Protein 6PT4 (pdb70)

Sequence (942 aa):
KKPNVLILLFDDMRFDTFSYRNGPVSTPNIDALANEGTRFDQQAMTSTGLSPSRAAMFTGRWGHKTGLDDNVGLYHSRLSSELSLSEGSVIKRATSIGYDVSYVGKWHLGAQGPALRGANFMWGHDKDEERNGRPFTPYQTQKNVARMNAGERDKNGEKHDYYKTLPGTYADTVTAKEVNEGKLMLQNAAKSDKPFFGIVSFEQPHPPYRVPEPYASMYDYKDIKLPKNFGIKRKHKPMAQDDIWWPWHDVSHMSETDWRKAHSFYYGAIAMIDHAVGELINTAKEEGLYDDLHIILVGDQGSMLGEHNLYDKGPYAYDELMRMPLIIRDPSLEPKIINRRQVSMLDIAPTLRQWMTLPLDGDEDGRSLLPLMKQGDSADAGKDDISLYAYEWYNGGWFGIRAIIRTPEMKFVWNPGDSRDELYDLKNDPYEITNQIDNPKYKKQLTDLVHKMAGELNRIDDPSLTKFNHHMKAFLKPNVLILLFDDMRFDTFSYRNGPVSTPNIDALANEGTRFDQAMTSTGLSPSRAAMFTGRWGHKTGLDDNVGLYHSRLSSELSLSSEGSVIKKRATSIGYDVSYVGKWHLGAQGPALRGANFMWGHDKDEERNGRPFTPYQTQKNVARMNAGERDKNGEKHDYYKTLPGTYADTVTAKEVNEGKLMLQNAAKSSDKPFFGIVSFEQPHPPYRVPEPYASSMYDYKDIKLPKNFGIKRKHKPMAQDDIWWPWHDVSHMSETDWRKAHSFYYGAIAMIDHAVGELINTAKEEGLYDDLHIILVGDQGSMLGEHNLYDKKGPYAYDELMRMPLIIRDPSLEPKIINRQVSMLDIAPTLRQWMTLPLDGDEDGRSLLPLMKQGDSADAGKDDISLYAYEWYNGGWFGIRAIIRTPEMKFVWNPGDSRDELYDLKNDPYEITNQIDNPKYKKQLTDLVHKMAGELNRIDDPSLTKFNHHMKAF

Secondary structure (P-SEA, 3-state):
cbbbbbbcccccccccccccccccccaaaaaaaaaccccccccccccccaaaaaaaccccccccccccccccccccccccccccccaaaaaaaaccbbbbcccccccccccccccccccccccccccccccccccaaaaaaaaaaaacccccccccccccccccccccccaaaaaaaaaaaaaaaaaaccbbbbbbbbbcccccccccccccccccccccccccccccccccccccccccccccccccccccaaaaaaaaaaaaaaaaaaaaaaaaaaaaaaaaccccccbbbbbbcbbbbccccccccccccccccccbbbbbbbcccccbbbbcccccccaaaaaaaaaacccccccccbbbcccccccccccccccccbbbbbcccccccccbbbbbbcccbbbbbcccccbbbbbcccccccccccccccccaaaaaaaaaaaaaaaaaaacccaaaaaaaaaccc/ccbbbbbbcccccccccccccccccccaaaaaaaaaccccccccccccccaaaaaaaccccccccccccccccccccccccccccccaaaaaaaaccbbbbccccccccccccccccccccccccccccccccccaaaaaaaaaaaaacccccccccccccccccccccccaaaaaaaaaaaaaaaaaaccbbbbbbbbbcccccccccccccccccccccccccccccccccccccccccccccccccccccaaaaaaaaaaaaaaaaaaaaaaaaaaaaaaaaccccccbbbbbbcbbbbccccccccccccccccccbbbbbbbcccccbbbbcccccccaaaaaaaaaccccccccccbbbcccccccccccccccccbbbbbcccccccccbbbbbbcccbbbbbbccccbbbbbcccccccccccccccccaaaaaaaaaaaaaaaaaaacccaaaaaaaaacccc

Foldseek 3Di:
DQFAEEEEEEAQAFLQQEVCNVHDFDQVLVNVLQQQFAWASQEWFQALALQRLCLLFQLAHCVVQVRQEFAQAAPDPHHARPVLRLGVLLLLVVVFAAEEEEEDDRHWACNSVSSRHNDPYYPRNPDDTPDHRDYPPVLLVLVVCLVVVDAPPPRARQQAEEADDDALCVDPLVVLLVSLLVVLLVCLVDPTHYYYYRHYHPPAPPLYYHPPLLPPFPLVPDDDDPQAQDAADQDFPQLVDCSDVVFPCVSPDSSNLSSSVSSNSSRSNSVSVSSVSSLVSCVVSVNNLQYWYKYKYSFHFDSRRNHGGGDGPDCASRGGGMTITTRGNVAGYDYAHFYAYSSQNSQQSCVSRVGDDPDDNLGHHCVQCRHPNNCSQPPHFRKDKYFNQDYNPRGFGKIWIDGCQKIWIDGLVGLGTFIDGCVVCVSRRDGCVVPVVCVVVVLVRLVVVLVSCVSSVPVCNVVSCVSCVVND/DFAEEEEEEAQAFLQQEVCNVHDFDQVQVNVLQQQFAWASQEFFQALALQSLLLLFQLAHCVVQVRQEFAQAAPDPHHARPVLRLGVLLLLVVVFAAEEEEEDDRHWACNSVSSPHNDPYYDRNPDDTPDHRDYPPVLLVLVVCLVVVDADPPRARQQAEEADPDALCPDSLVVLLVSLLVVLLVCLVDPTHYYYYRYYHPPAPPLYYHPPLLPPFPLVPDDDDPQAPDAADQDFPQLVDCRDVVQPCVSPDSSNLSSSVSSNSSRSNSVSVSSVSSLVSCVVSVNNLQYWYKYKYSFHFDSRRNHGGGDGQDCASRGGGMTITTGGNVARYDYAHQYAYSSQNSQQVCVVSVGDRPDDNLGHHCVQCRHPNNVSQPPHFRKDKYFNQDYNPRGFRWIWIDGPFKIWIDGLVGLGIFIDGCVVCVSRRDGCVVPPVCVVVVVVRLVVVLVSCVSSVPVCSVVSCVSVVVD

Structure (mmCIF, N/CA/C/O backbone):
data_6PT4
#
_entry.id   6PT4
#
_cell.length_a   57.470
_cell.length_b   102.091
_cell.length_c   170.780
_cell.angle_alpha   90.000
_cell.angle_beta   90.000
_cell.angle_gamma   90.000
#
_symmetry.space_group_name_H-M   'P 21 21 21'
#
loop_
_entity.id
_entity.type
_entity.pdbx_description
1 polymer 'exo-2S-iota carrageenan S1 sulfatase'
2 non-polymer 'CALCIUM ION'
3 non-polymer 1,2-ETHANEDIOL
4 non-polymer 'CHLORIDE ION'
5 water water
#
loop_
_atom_site.group_PDB
_atom_site.id
_atom_site.type_symbol
_atom_site.label_atom_id
_atom_site.label_alt_id
_atom_site.label_comp_id
_atom_site.label_asym_id
_atom_site.label_entity_id
_atom_site.label_seq_id
_atom_site.pdbx_PDB_ins_code
_atom_site.Cartn_x
_atom_site.Cartn_y
_atom_site.Cartn_z
_atom_site.occupancy
_atom_site.B_iso_or_equiv
_atom_site.auth_seq_id
_atom_site.auth_comp_id
_atom_site.auth_asym_id
_atom_site.auth_atom_id
_atom_site.pdbx_PDB_model_num
ATOM 1 N N . LYS A 1 25 ? 11.719 -15.404 -7.977 1.00 35.31 35 LYS B N 1
ATOM 2 C CA . LYS A 1 25 ? 11.716 -14.626 -6.722 1.00 31.12 35 LYS B CA 1
ATOM 3 C C . LYS A 1 25 ? 10.840 -13.364 -6.892 1.00 24.53 35 LYS B C 1
ATOM 4 O O . LYS A 1 25 ? 10.142 -13.108 -5.915 1.00 25.34 35 LYS B O 1
ATOM 7 N N . LYS A 1 26 ? 10.832 -12.603 -8.017 1.00 18.01 36 LYS B N 1
ATOM 8 C CA . LYS A 1 26 ? 9.775 -11.573 -8.243 1.00 14.96 36 LYS B CA 1
ATOM 9 C C . LYS A 1 26 ? 8.490 -12.336 -8.491 1.00 12.58 36 LYS B C 1
ATOM 10 O O . LYS A 1 26 ? 8.483 -13.348 -9.184 1.00 13.68 36 LYS B O 1
ATOM 16 N N . PRO A 1 27 ? 7.365 -11.936 -7.869 1.00 9.52 37 PRO B N 1
ATOM 17 C CA . PRO A 1 27 ? 6.132 -12.707 -7.955 1.00 9.50 37 PRO B CA 1
ATOM 18 C C . PRO A 1 27 ? 5.410 -12.559 -9.297 1.00 8.45 37 PRO B C 1
ATOM 19 O O . PRO A 1 27 ? 5.417 -11.506 -9.888 1.00 8.38 37 PRO B O 1
ATOM 23 N N . ASN A 1 28 ? 4.816 -13.644 -9.736 1.00 8.30 38 ASN B N 1
ATOM 24 C CA . ASN A 1 28 ? 3.880 -13.623 -10.878 1.00 7.88 38 ASN B CA 1
ATOM 25 C C . ASN A 1 28 ? 2.579 -12.933 -10.461 1.00 8.09 38 ASN B C 1
ATOM 26 O O . ASN A 1 28 ? 2.080 -13.192 -9.365 1.00 7.46 38 ASN B O 1
ATOM 31 N N . VAL A 1 29 ? 2.096 -12.067 -11.330 1.00 7.21 39 VAL B N 1
ATOM 32 C CA . VAL A 1 29 ? 0.878 -11.279 -11.048 1.00 7.10 39 VAL B CA 1
ATOM 33 C C . VAL A 1 29 ? -0.129 -11.505 -12.152 1.00 6.89 39 VAL B C 1
ATOM 34 O O . VAL A 1 29 ? 0.222 -11.400 -13.348 1.00 6.87 39 VAL B O 1
ATOM 38 N N . LEU A 1 30 ? -1.386 -11.730 -11.767 1.00 6.41 40 LEU B N 1
ATOM 39 C CA . LEU A 1 30 ? -2.517 -11.783 -12.720 1.00 6.84 40 LEU B CA 1
ATOM 40 C C . LEU A 1 30 ? -3.570 -10.788 -12.256 1.00 6.31 40 LEU B C 1
ATOM 41 O O . LEU A 1 30 ? -4.003 -10.862 -11.092 1.00 6.77 40 LEU B O 1
ATOM 46 N N . ILE A 1 31 ? -3.951 -9.898 -13.157 1.00 5.90 41 ILE B N 1
ATOM 47 C CA . ILE A 1 31 ? -5.105 -8.989 -12.924 1.00 5.74 41 ILE B CA 1
ATOM 48 C C . ILE A 1 31 ? -6.265 -9.456 -13.789 1.00 5.47 41 ILE B C 1
ATOM 49 O O . ILE A 1 31 ? -6.099 -9.648 -15.019 1.00 6.36 41 ILE B O 1
ATOM 54 N N . LEU A 1 32 ? -7.397 -9.669 -13.144 1.00 6.02 42 LEU B N 1
ATOM 55 C CA . LEU A 1 32 ? -8.694 -9.945 -13.783 1.00 6.19 42 LEU B CA 1
ATOM 56 C C . LEU A 1 32 ? -9.549 -8.700 -13.610 1.00 6.11 42 LEU B C 1
ATOM 57 O O . LEU A 1 32 ? -9.970 -8.399 -12.469 1.00 6.71 42 LEU B O 1
ATOM 62 N N . LEU A 1 33 ? -9.681 -7.949 -14.688 1.00 6.12 43 LEU B N 1
ATOM 63 C CA . LEU A 1 33 ? -10.320 -6.629 -14.695 1.00 6.31 43 LEU B CA 1
ATOM 64 C C . LEU A 1 33 ? -11.651 -6.771 -15.440 1.00 6.38 43 LEU B C 1
ATOM 65 O O . LEU A 1 33 ? -11.680 -7.383 -16.532 1.00 6.85 43 LEU B O 1
ATOM 70 N N . PHE A 1 34 ? -12.683 -6.214 -14.860 1.00 6.70 44 PHE B N 1
ATOM 71 C CA . PHE A 1 34 ? -14.049 -6.286 -15.421 1.00 6.82 44 PHE B CA 1
ATOM 72 C C . PHE A 1 34 ? -14.628 -4.898 -15.568 1.00 6.86 44 PHE B C 1
ATOM 73 O O . PHE A 1 34 ? -14.363 -4.018 -14.754 1.00 7.58 44 PHE B O 1
ATOM 81 N N . ASP A 1 35 ? -15.419 -4.698 -16.606 1.00 6.79 45 ASP B N 1
ATOM 82 C CA . ASP A 1 35 ? -15.943 -3.355 -16.927 1.00 7.00 45 ASP B CA 1
ATOM 83 C C . ASP A 1 35 ? -17.336 -3.195 -16.296 1.00 6.84 45 ASP B C 1
ATOM 84 O O . ASP A 1 35 ? -18.268 -3.931 -16.655 1.00 8.43 45 ASP B O 1
ATOM 89 N N . ASP A 1 36 ? -17.489 -2.206 -15.417 1.00 6.90 46 ASP B N 1
ATOM 90 C CA . ASP A 1 36 ? -18.810 -1.772 -14.894 1.00 7.29 46 ASP B CA 1
ATOM 91 C C . ASP A 1 36 ? -19.423 -2.889 -14.059 1.00 7.09 46 ASP B C 1
ATOM 92 O O . ASP A 1 36 ? -20.636 -3.049 -14.047 1.00 9.29 46 ASP B O 1
ATOM 97 N N . MET A 1 37 ? -18.630 -3.610 -13.332 1.00 6.71 47 MET B N 1
ATOM 98 C CA . MET A 1 37 ? -19.032 -4.683 -12.431 1.00 6.72 47 MET B CA 1
ATOM 99 C C . MET A 1 37 ? -19.287 -4.116 -11.035 1.00 6.05 47 MET B C 1
ATOM 100 O O . MET A 1 37 ? -18.361 -3.572 -10.438 1.00 7.60 47 MET B O 1
ATOM 105 N N . ARG A 1 38 ? -20.508 -4.197 -10.560 1.00 6.49 48 ARG B N 1
ATOM 106 C CA . ARG A 1 38 ? -20.886 -3.665 -9.231 1.00 6.39 48 ARG B CA 1
ATOM 107 C C . ARG A 1 38 ? -20.268 -4.451 -8.089 1.00 6.91 48 ARG B C 1
ATOM 108 O O . ARG A 1 38 ? -19.860 -5.627 -8.251 1.00 7.20 48 ARG B O 1
ATOM 116 N N . PHE A 1 39 ? -20.234 -3.813 -6.914 1.00 6.63 49 PHE B N 1
ATOM 117 C CA . PHE A 1 39 ? -19.604 -4.422 -5.755 1.00 7.24 49 PHE B CA 1
ATOM 118 C C . PHE A 1 39 ? -20.467 -5.529 -5.194 1.00 6.90 49 PHE B C 1
ATOM 119 O O . PHE A 1 39 ? -19.915 -6.346 -4.455 1.00 7.31 49 PHE B O 1
ATOM 127 N N . ASP A 1 40 ? -21.787 -5.494 -5.404 1.00 7.39 50 ASP B N 1
ATOM 128 C CA . ASP A 1 40 ? -22.779 -6.158 -4.497 1.00 7.94 50 ASP B CA 1
ATOM 129 C C . ASP A 1 40 ? -23.349 -7.440 -5.084 1.00 7.92 50 ASP B C 1
ATOM 130 O O . ASP A 1 40 ? -24.149 -8.095 -4.395 1.00 8.58 50 ASP B O 1
ATOM 135 N N . THR A 1 41 ? -23.014 -7.825 -6.305 1.00 7.01 51 THR B N 1
ATOM 136 C CA . THR A 1 41 ? -23.805 -8.843 -7.008 1.00 7.43 51 THR B CA 1
ATOM 137 C C . THR A 1 41 ? -23.472 -10.254 -6.502 1.00 7.27 51 THR B C 1
ATOM 138 O O . THR A 1 41 ? -24.299 -11.133 -6.568 1.00 7.87 51 THR B O 1
ATOM 142 N N . PHE A 1 42 ? -22.251 -10.450 -6.026 1.00 7.25 52 PHE B N 1
ATOM 143 C CA . PHE A 1 42 ? -21.650 -11.770 -5.763 1.00 6.72 52 PHE B CA 1
ATOM 144 C C . PHE A 1 42 ? -22.278 -12.428 -4.582 1.00 6.61 52 PHE B C 1
ATOM 145 O O . PHE A 1 42 ? -22.554 -11.808 -3.585 1.00 7.07 52 PHE B O 1
ATOM 153 N N . SER A 1 43 ? -22.280 -13.749 -4.617 1.00 6.61 53 SER B N 1
ATOM 154 C CA . SER A 1 43 ? -22.782 -14.498 -3.449 1.00 7.33 53 SER B CA 1
ATOM 155 C C . SER A 1 43 ? -21.905 -14.315 -2.213 1.00 7.40 53 SER B C 1
ATOM 156 O O . SER A 1 43 ? -22.439 -14.306 -1.098 1.00 8.78 53 SER B O 1
ATOM 159 N N . TYR A 1 44 ? -20.617 -14.053 -2.349 1.00 7.15 54 TYR B N 1
ATOM 160 C CA . TYR A 1 44 ? -19.809 -13.838 -1.123 1.00 7.70 54 TYR B CA 1
ATOM 161 C C . TYR A 1 44 ? -20.149 -12.513 -0.456 1.00 7.93 54 TYR B C 1
ATOM 162 O O . TYR A 1 44 ? -19.852 -12.347 0.737 1.00 9.23 54 TYR B O 1
ATOM 171 N N . ARG A 1 45 ? -20.858 -11.643 -1.170 1.00 7.65 55 ARG B N 1
ATOM 172 C CA . ARG A 1 45 ? -21.328 -10.366 -0.575 1.00 8.02 55 ARG B CA 1
ATOM 173 C C . ARG A 1 45 ? -22.826 -10.481 -0.266 1.00 8.42 55 ARG B C 1
ATOM 174 O O . ARG A 1 45 ? -23.439 -9.431 -0.098 1.00 9.42 55 ARG B O 1
ATOM 182 N N . ASN A 1 46 ? -23.333 -11.723 -0.182 1.00 8.70 56 ASN B N 1
ATOM 183 C CA . ASN A 1 46 ? -24.783 -11.976 0.071 1.00 9.44 56 ASN B CA 1
ATOM 184 C C . ASN A 1 46 ? -25.651 -11.406 -1.039 1.00 10.51 56 ASN B C 1
ATOM 185 O O . ASN A 1 46 ? -26.815 -11.063 -0.810 1.00 11.47 56 ASN B O 1
ATOM 190 N N . GLY A 1 47 ? -25.089 -11.317 -2.241 1.00 8.59 57 GLY B N 1
ATOM 191 C CA . GLY A 1 47 ? -25.785 -10.826 -3.423 1.00 8.97 57 GLY B CA 1
ATOM 192 C C . GLY A 1 47 ? -26.549 -11.950 -4.098 1.00 9.30 57 GLY B C 1
ATOM 193 O O . GLY A 1 47 ? -26.491 -13.138 -3.721 1.00 9.70 57 GLY B O 1
ATOM 194 N N . PRO A 1 48 ? -27.288 -11.578 -5.150 1.00 8.57 58 PRO B N 1
ATOM 195 C CA . PRO A 1 48 ? -28.267 -12.504 -5.739 1.00 8.85 58 PRO B CA 1
ATOM 196 C C . PRO A 1 48 ? -27.723 -13.506 -6.736 1.00 9.35 58 PRO B C 1
ATOM 197 O O . PRO A 1 48 ? -28.440 -14.395 -7.143 1.00 10.40 58 PRO B O 1
ATOM 201 N N . VAL A 1 49 ? -26.461 -13.395 -7.129 1.00 8.19 59 VAL B N 1
ATOM 202 C CA . VAL A 1 49 ? -25.877 -14.275 -8.152 1.00 8.36 59 VAL B CA 1
ATOM 203 C C . VAL A 1 49 ? -24.905 -15.258 -7.518 1.00 8.69 59 VAL B C 1
ATOM 204 O O . VAL A 1 49 ? -23.988 -14.859 -6.792 1.00 8.63 59 VAL B O 1
ATOM 208 N N . SER A 1 50 ? -25.094 -16.531 -7.809 1.00 8.92 60 SER B N 1
ATOM 209 C CA . SER A 1 50 ? -24.164 -17.576 -7.388 1.00 9.53 60 SER B CA 1
ATOM 210 C C . SER A 1 50 ? -22.851 -17.427 -8.173 1.00 8.33 60 SER B C 1
ATOM 211 O O . SER A 1 50 ? -22.826 -17.586 -9.416 1.00 8.09 60 SER B O 1
ATOM 214 N N . THR A 1 51 ? -21.774 -17.100 -7.468 1.00 8.36 61 THR B N 1
ATOM 215 C CA . THR A 1 51 ? -20.453 -16.822 -8.082 1.00 7.89 61 THR B CA 1
ATOM 216 C C . THR A 1 51 ? -19.400 -17.661 -7.385 1.00 9.49 61 THR B C 1
ATOM 217 O O . THR A 1 51 ? -18.560 -17.124 -6.653 1.00 8.08 61 THR B O 1
ATOM 221 N N . PRO A 1 52 ? -19.438 -19.005 -7.534 1.00 9.14 62 PRO B N 1
ATOM 222 C CA . PRO A 1 52 ? -18.538 -19.841 -6.727 1.00 8.29 62 PRO B CA 1
ATOM 223 C C . PRO A 1 52 ? -17.039 -19.628 -7.001 1.00 8.07 62 PRO B C 1
ATOM 224 O O . PRO A 1 52 ? -16.270 -19.765 -6.066 1.00 8.71 62 PRO B O 1
ATOM 228 N N . ASN A 1 53 ? -16.661 -19.337 -8.235 1.00 8.52 63 ASN B N 1
ATOM 229 C CA . ASN A 1 53 ? -15.220 -19.168 -8.544 1.00 8.86 63 ASN B CA 1
ATOM 230 C C . ASN A 1 53 ? -14.734 -17.843 -7.942 1.00 9.15 63 ASN B C 1
ATOM 231 O O . ASN A 1 53 ? -13.642 -17.777 -7.331 1.00 10.02 63 ASN B O 1
ATOM 236 N N . ILE A 1 54 ? -15.487 -16.777 -8.081 1.00 7.93 64 ILE B N 1
ATOM 237 C CA . ILE A 1 54 ? -15.114 -15.482 -7.468 1.00 7.78 64 ILE B CA 1
ATOM 238 C C . ILE A 1 54 ? -15.167 -15.614 -5.952 1.00 7.88 64 ILE B C 1
ATOM 239 O O . ILE A 1 54 ? -14.244 -15.092 -5.254 1.00 8.12 64 ILE B O 1
ATOM 244 N N . ASP A 1 55 ? -16.176 -16.272 -5.416 1.00 8.00 65 ASP B N 1
ATOM 245 C CA . ASP A 1 55 ? -16.272 -16.488 -3.966 1.00 8.11 65 ASP B CA 1
ATOM 246 C C . ASP A 1 55 ? -15.016 -17.207 -3.483 1.00 7.90 65 ASP B C 1
ATOM 247 O O . ASP A 1 55 ? -14.550 -16.870 -2.390 1.00 8.50 65 ASP B O 1
ATOM 252 N N . ALA A 1 56 ? -14.565 -18.218 -4.203 1.00 8.51 66 ALA B N 1
ATOM 253 C CA . ALA A 1 56 ? -13.392 -18.996 -3.721 1.00 9.06 66 ALA B CA 1
ATOM 254 C C . ALA A 1 56 ? -12.184 -18.078 -3.697 1.00 9.37 66 ALA B C 1
ATOM 255 O O . ALA A 1 56 ? -11.394 -18.124 -2.724 1.00 9.10 66 ALA B O 1
ATOM 257 N N . LEU A 1 57 ? -11.981 -17.242 -4.687 1.00 9.23 67 LEU B N 1
ATOM 258 C CA . LEU A 1 57 ? -10.874 -16.266 -4.657 1.00 9.44 67 LEU B CA 1
ATOM 259 C C . LEU A 1 57 ? -11.038 -15.289 -3.505 1.00 8.45 67 LEU B C 1
ATOM 260 O O . LEU A 1 57 ? -10.055 -15.019 -2.784 1.00 8.90 67 LEU B O 1
ATOM 265 N N . ALA A 1 58 ? -12.245 -14.802 -3.238 1.00 7.45 68 ALA B N 1
ATOM 266 C CA . ALA A 1 58 ? -12.520 -13.915 -2.102 1.00 7.50 68 ALA B CA 1
ATOM 267 C C . ALA A 1 58 ? -12.127 -14.617 -0.804 1.00 8.27 68 ALA B C 1
ATOM 268 O O . ALA A 1 58 ? -11.482 -14.004 0.063 1.00 9.69 68 ALA B O 1
ATOM 270 N N . ASN A 1 59 ? -12.475 -15.895 -0.674 1.00 8.02 69 ASN B N 1
ATOM 271 C CA . ASN A 1 59 ? -12.237 -16.628 0.586 1.00 9.05 69 ASN B CA 1
ATOM 272 C C . ASN A 1 59 ? -10.727 -16.930 0.765 1.00 8.82 69 ASN B C 1
ATOM 273 O O . ASN A 1 59 ? -10.304 -17.118 1.917 1.00 10.29 69 ASN B O 1
ATOM 278 N N . GLU A 1 60 ? -9.992 -17.009 -0.330 1.00 8.43 70 GLU B N 1
ATOM 279 C CA . GLU A 1 60 ? -8.541 -17.315 -0.266 1.00 8.44 70 GLU B CA 1
ATOM 280 C C . GLU A 1 60 ? -7.733 -16.028 -0.130 1.00 9.11 70 GLU B C 1
ATOM 281 O O . GLU A 1 60 ? -6.526 -16.120 0.150 1.00 12.62 70 GLU B O 1
ATOM 287 N N . GLY A 1 61 ? -8.307 -14.874 -0.453 1.00 8.13 71 GLY B N 1
ATOM 288 C CA . GLY A 1 61 ? -7.581 -13.621 -0.564 1.00 8.25 71 GLY B CA 1
ATOM 289 C C . GLY A 1 61 ? -7.960 -12.610 0.474 1.00 7.69 71 GLY B C 1
ATOM 290 O O . GLY A 1 61 ? -8.531 -12.923 1.513 1.00 8.17 71 GLY B O 1
ATOM 291 N N . THR A 1 62 ? -7.645 -11.372 0.118 1.00 7.28 72 THR B N 1
ATOM 292 C CA . THR A 1 62 ? -8.005 -10.199 0.940 1.00 7.32 72 THR B CA 1
ATOM 293 C C . THR A 1 62 ? -9.200 -9.530 0.270 1.00 6.71 72 THR B C 1
ATOM 294 O O . THR A 1 62 ? -9.089 -9.078 -0.861 1.00 7.02 72 THR B O 1
ATOM 298 N N . ARG A 1 63 ? -10.312 -9.547 0.981 1.00 6.77 73 ARG B N 1
ATOM 299 C CA . ARG A 1 63 ? -11.558 -8.936 0.479 1.00 6.53 73 ARG B CA 1
ATOM 300 C C . ARG A 1 63 ? -11.549 -7.459 0.863 1.00 6.78 73 ARG B C 1
ATOM 301 O O . ARG A 1 63 ? -11.498 -7.154 2.019 1.00 7.85 73 ARG B O 1
ATOM 309 N N . PHE A 1 64 ? -11.540 -6.590 -0.129 1.00 5.97 74 PHE B N 1
ATOM 310 C CA . PHE A 1 64 ? -11.678 -5.140 0.111 1.00 6.05 74 PHE B CA 1
ATOM 311 C C . PHE A 1 64 ? -13.147 -4.808 -0.102 1.00 6.13 74 PHE B C 1
ATOM 312 O O . PHE A 1 64 ? -13.524 -4.494 -1.257 1.00 7.15 74 PHE B O 1
ATOM 320 N N . ASP A 1 65 ? -13.937 -4.913 0.935 1.00 5.79 75 ASP B N 1
ATOM 321 C CA . ASP A 1 65 ? -15.405 -4.855 0.823 1.00 5.89 75 ASP B CA 1
ATOM 322 C C . ASP A 1 65 ? -15.895 -3.400 0.764 1.00 6.33 75 ASP B C 1
ATOM 323 O O . ASP A 1 65 ? -17.070 -3.207 0.425 1.00 6.44 75 ASP B O 1
ATOM 328 N N . GLN A 1 66 ? -15.046 -2.417 0.994 1.00 6.09 76 GLN B N 1
ATOM 329 C CA A GLN A 1 66 ? -15.398 -0.973 0.876 0.70 6.83 76 GLN B CA 1
ATOM 330 C CA B GLN A 1 66 ? -15.346 -0.964 0.928 0.30 6.10 76 GLN B CA 1
ATOM 331 C C . GLN A 1 66 ? -14.393 -0.298 -0.062 1.00 6.14 76 GLN B C 1
ATOM 332 O O . GLN A 1 66 ? -13.958 0.852 0.174 1.00 6.90 76 GLN B O 1
ATOM 343 N N . ALA A 1 67 ? -14.090 -0.988 -1.144 1.00 5.88 77 ALA B N 1
ATOM 344 C CA . ALA A 1 67 ? -13.274 -0.399 -2.216 1.00 5.45 77 ALA B CA 1
ATOM 345 C C . ALA A 1 67 ? -14.103 0.588 -3.023 1.00 5.64 77 ALA B C 1
ATOM 346 O O . ALA A 1 67 ? -15.276 0.352 -3.307 1.00 5.81 77 ALA B O 1
ATOM 348 N N . MET A 1 68 ? -13.472 1.691 -3.396 1.00 5.08 78 MET B N 1
ATOM 349 C CA . MET A 1 68 ? -14.070 2.812 -4.147 1.00 5.49 78 MET B CA 1
ATOM 350 C C . MET A 1 68 ? -13.264 3.079 -5.397 1.00 5.35 78 MET B C 1
ATOM 351 O O . MET A 1 68 ? -12.013 3.111 -5.341 1.00 5.82 78 MET B O 1
ATOM 356 N N . THR A 1 69 ? -13.894 3.223 -6.530 1.00 5.56 79 THR B N 1
ATOM 357 C CA . THR A 1 69 ? -13.197 3.704 -7.725 1.00 5.56 79 THR B CA 1
ATOM 358 C C . THR A 1 69 ? -12.804 5.158 -7.558 1.00 5.63 79 THR B C 1
ATOM 359 O O . THR A 1 69 ? -13.227 5.850 -6.674 1.00 5.61 79 THR B O 1
ATOM 363 N N . SER A 1 70 ? -11.929 5.580 -8.459 1.00 5.61 80 SER B N 1
ATOM 364 C CA . SER A 1 70 ? -11.499 6.968 -8.576 1.00 5.63 80 SER B CA 1
ATOM 365 C C . SER A 1 70 ? -12.534 7.839 -9.285 1.00 5.44 80 SER B C 1
ATOM 366 O O . SER A 1 70 ? -12.691 9.008 -8.894 1.00 5.19 80 SER B O 1
ATOM 369 N N . THR A 1 71 ? -13.144 7.295 -10.333 1.00 5.48 81 THR B N 1
ATOM 370 C CA . THR A 1 71 ? -14.163 7.968 -11.144 1.00 5.74 81 THR B CA 1
ATOM 371 C C . THR A 1 71 ? -15.035 6.878 -11.719 1.00 5.42 81 THR B C 1
ATOM 372 O O . THR A 1 71 ? -14.493 5.855 -12.191 1.00 5.99 81 THR B O 1
ATOM 376 N N . GLY A 1 72 ? -16.368 7.065 -11.762 1.00 5.69 82 GLY B N 1
ATOM 377 C CA . GLY A 1 72 ? -17.270 6.117 -12.412 1.00 5.51 82 GLY B CA 1
ATOM 378 C C . GLY A 1 72 ? -17.289 6.269 -13.927 1.00 5.38 82 GLY B C 1
ATOM 379 O O . GLY A 1 72 ? -18.350 6.509 -14.500 1.00 5.31 82 GLY B O 1
ATOM 380 N N . LEU A 1 73 ? -16.126 6.231 -14.550 1.00 5.34 83 LEU B N 1
ATOM 381 C CA . LEU A 1 73 ? -15.993 6.373 -16.017 1.00 6.02 83 LEU B CA 1
ATOM 382 C C . LEU A 1 73 ? -14.801 5.535 -16.449 1.00 5.44 83 LEU B C 1
ATOM 383 O O . LEU A 1 73 ? -13.809 5.457 -15.723 1.00 5.71 83 LEU B O 1
ATOM 396 N N . SER A 1 75 ? -12.135 5.370 -19.027 1.00 5.32 85 SER B N 1
ATOM 397 C CA . SER A 1 75 ? -10.719 5.622 -19.233 1.00 5.28 85 SER B CA 1
ATOM 398 C C . SER A 1 75 ? -10.127 6.254 -17.983 1.00 5.91 85 SER B C 1
ATOM 399 O O . SER A 1 75 ? -9.035 5.898 -17.588 1.00 6.03 85 SER B O 1
ATOM 402 N N . PRO A 1 76 ? -10.750 7.262 -17.307 1.00 5.16 86 PRO B N 1
ATOM 403 C CA . PRO A 1 76 ? -10.134 7.849 -16.124 1.00 5.41 86 PRO B CA 1
ATOM 404 C C . PRO A 1 76 ? -9.825 6.792 -15.075 1.00 5.32 86 PRO B C 1
ATOM 405 O O . PRO A 1 76 ? -8.735 6.821 -14.474 1.00 5.75 86 PRO B O 1
ATOM 409 N N . SER A 1 77 ? -10.752 5.883 -14.808 1.00 5.21 87 SER B N 1
ATOM 410 C CA . SER A 1 77 ? -10.534 4.871 -13.759 1.00 5.71 87 SER B CA 1
ATOM 411 C C . SER A 1 77 ? -9.351 3.985 -14.137 1.00 5.89 87 SER B C 1
ATOM 412 O O . SER A 1 77 ? -8.577 3.568 -13.245 1.00 5.85 87 SER B O 1
ATOM 415 N N . ARG A 1 78 ? -9.216 3.632 -15.403 1.00 6.18 88 ARG B N 1
ATOM 416 C CA . ARG A 1 78 ? -8.162 2.706 -15.853 1.00 6.05 88 ARG B CA 1
ATOM 417 C C . ARG A 1 78 ? -6.816 3.419 -15.838 1.00 5.58 88 ARG B C 1
ATOM 418 O O . ARG A 1 78 ? -5.829 2.806 -15.504 1.00 5.87 88 ARG B O 1
ATOM 426 N N . ALA A 1 79 ? -6.775 4.681 -16.228 1.00 5.87 89 ALA B N 1
ATOM 427 C CA . ALA A 1 79 ? -5.537 5.443 -16.147 1.00 5.82 89 ALA B CA 1
ATOM 428 C C . ALA A 1 79 ? -5.118 5.537 -14.689 1.00 5.88 89 ALA B C 1
ATOM 429 O O . ALA A 1 79 ? -3.922 5.403 -14.387 1.00 5.89 89 ALA B O 1
ATOM 431 N N . ALA A 1 80 ? -6.006 5.852 -13.775 1.00 5.82 90 ALA B N 1
ATOM 432 C CA . ALA A 1 80 ? -5.648 5.960 -12.352 1.00 6.06 90 ALA B CA 1
ATOM 433 C C . ALA A 1 80 ? -5.179 4.584 -11.838 1.00 6.69 90 ALA B C 1
ATOM 434 O O . ALA A 1 80 ? -4.155 4.479 -11.181 1.00 6.63 90 ALA B O 1
ATOM 436 N N . MET A 1 81 ? -5.867 3.517 -12.233 1.00 6.29 91 MET B N 1
ATOM 437 C CA . MET A 1 81 ? -5.455 2.152 -11.842 1.00 6.70 91 MET B CA 1
ATOM 438 C C . MET A 1 81 ? -4.013 1.867 -12.288 1.00 6.47 91 MET B C 1
ATOM 439 O O . MET A 1 81 ? -3.198 1.405 -11.479 1.00 6.78 91 MET B O 1
ATOM 444 N N . PHE A 1 82 ? -3.718 2.101 -13.562 1.00 6.01 92 PHE B N 1
ATOM 445 C CA . PHE A 1 82 ? -2.442 1.634 -14.138 1.00 6.67 92 PHE B CA 1
ATOM 446 C C . PHE A 1 82 ? -1.341 2.632 -13.906 1.00 6.59 92 PHE B C 1
ATOM 447 O O . PHE A 1 82 ? -0.154 2.213 -13.939 1.00 7.62 92 PHE B O 1
ATOM 455 N N . THR A 1 83 ? -1.584 3.899 -13.606 1.00 6.08 93 THR B N 1
ATOM 456 C CA . THR A 1 83 ? -0.522 4.893 -13.357 1.00 6.18 93 THR B CA 1
ATOM 457 C C . THR A 1 83 ? -0.293 5.137 -11.873 1.00 6.35 93 THR B C 1
ATOM 458 O O . THR A 1 83 ? 0.830 5.511 -11.510 1.00 7.03 93 THR B O 1
ATOM 462 N N . GLY A 1 84 ? -1.295 5.061 -11.039 1.00 5.77 94 GLY B N 1
ATOM 463 C CA . GLY A 1 84 ? -1.200 5.456 -9.638 1.00 5.49 94 GLY B CA 1
ATOM 464 C C . GLY A 1 84 ? -1.310 6.946 -9.415 1.00 5.60 94 GLY B C 1
ATOM 465 O O . GLY A 1 84 ? -1.053 7.388 -8.284 1.00 6.09 94 GLY B O 1
ATOM 466 N N . ARG A 1 85 ? -1.719 7.722 -10.422 1.00 5.35 95 ARG B N 1
ATOM 467 C CA . ARG A 1 85 ? -1.920 9.172 -10.243 1.00 5.97 95 ARG B CA 1
ATOM 468 C C . ARG A 1 85 ? -3.301 9.571 -10.739 1.00 5.86 95 ARG B C 1
ATOM 469 O O . ARG A 1 85 ? -3.852 8.985 -11.690 1.00 5.38 95 ARG B O 1
ATOM 477 N N . TRP A 1 86 ? -3.779 10.646 -10.138 1.00 5.95 96 TRP B N 1
ATOM 478 C CA . TRP A 1 86 ? -5.057 11.274 -10.562 1.00 5.70 96 TRP B CA 1
ATOM 479 C C . TRP A 1 86 ? -4.917 11.893 -11.942 1.00 5.89 96 TRP B C 1
ATOM 480 O O . TRP A 1 86 ? -3.784 12.263 -12.417 1.00 5.98 96 TRP B O 1
ATOM 491 N N . GLY A 1 87 ? -6.029 12.020 -12.634 1.00 6.43 97 GLY B N 1
ATOM 492 C CA . GLY A 1 87 ? -6.059 12.556 -13.996 1.00 6.75 97 GLY B CA 1
ATOM 493 C C . GLY A 1 87 ? -5.531 13.952 -14.143 1.00 7.18 97 GLY B C 1
ATOM 494 O O . GLY A 1 87 ? -5.081 14.219 -15.273 1.00 8.58 97 GLY B O 1
ATOM 495 N N . HIS A 1 88 ? -5.592 14.824 -13.147 1.00 7.22 98 HIS B N 1
ATOM 496 C CA . HIS A 1 88 ? -4.994 16.174 -13.348 1.00 8.50 98 HIS B CA 1
ATOM 497 C C . HIS A 1 88 ? -3.490 16.039 -13.518 1.00 9.23 98 HIS B C 1
ATOM 498 O O . HIS A 1 88 ? -2.894 16.937 -14.104 1.00 12.24 98 HIS B O 1
ATOM 505 N N . LYS A 1 89 ? -2.888 14.948 -13.051 1.00 7.32 99 LYS B N 1
ATOM 506 C CA . LYS A 1 89 ? -1.430 14.778 -13.214 1.00 7.47 99 LYS B CA 1
ATOM 507 C C . LYS A 1 89 ? -1.127 14.097 -14.538 1.00 8.38 99 LYS B C 1
ATOM 508 O O . LYS A 1 89 ? -0.088 14.428 -15.160 1.00 11.36 99 LYS B O 1
ATOM 514 N N . THR A 1 90 ? -1.861 13.072 -14.923 1.00 7.09 100 THR B N 1
ATOM 515 C CA . THR A 1 90 ? -1.570 12.305 -16.137 1.00 6.85 100 THR B CA 1
ATOM 516 C C . THR A 1 90 ? -2.159 12.937 -17.385 1.00 7.11 100 THR B C 1
ATOM 517 O O . THR A 1 90 ? -1.742 12.565 -18.493 1.00 8.67 100 THR B O 1
ATOM 521 N N . GLY A 1 91 ? -3.166 13.775 -17.193 1.00 6.97 101 GLY B N 1
ATOM 522 C CA . GLY A 1 91 ? -3.923 14.343 -18.317 1.00 7.31 101 GLY B CA 1
ATOM 523 C C . GLY A 1 91 ? -5.106 13.488 -18.687 1.00 7.53 101 GLY B C 1
ATOM 524 O O . GLY A 1 91 ? -5.920 13.921 -19.544 1.00 7.99 101 GLY B O 1
ATOM 525 N N . LEU A 1 92 ? -5.226 12.276 -18.145 1.00 6.49 102 LEU B N 1
ATOM 526 C CA . LEU A 1 92 ? -6.240 11.363 -18.645 1.00 6.65 102 LEU B CA 1
ATOM 527 C C . LEU A 1 92 ? -7.465 11.471 -17.742 1.00 6.55 102 LEU B C 1
ATOM 528 O O . LEU A 1 92 ? -7.628 10.661 -16.765 1.00 6.66 102 LEU B O 1
ATOM 533 N N . ASP A 1 93 ? -8.293 12.464 -18.007 1.00 6.38 103 ASP B N 1
ATOM 534 C CA . ASP A 1 93 ? -9.374 12.877 -17.085 1.00 6.26 103 ASP B CA 1
ATOM 535 C C . ASP A 1 93 ? -10.740 12.760 -17.705 1.00 5.80 103 ASP B C 1
ATOM 536 O O . ASP A 1 93 ? -11.693 13.258 -17.131 1.00 6.00 103 ASP B O 1
ATOM 541 N N . ASP A 1 94 ? -10.823 12.107 -18.847 1.00 5.00 104 ASP B N 1
ATOM 542 C CA . ASP A 1 94 ? -12.087 11.820 -19.552 1.00 5.68 104 ASP B CA 1
ATOM 543 C C . ASP A 1 94 ? -11.935 10.477 -20.265 1.00 5.73 104 ASP B C 1
ATOM 544 O O . ASP A 1 94 ? -10.806 9.979 -20.395 1.00 6.16 104 ASP B O 1
ATOM 549 N N . ASN A 1 95 ? -13.045 9.933 -20.715 1.00 5.95 105 ASN B N 1
ATOM 550 C CA . ASN A 1 95 ? -12.977 8.830 -21.682 1.00 6.44 105 ASN B CA 1
ATOM 551 C C . ASN A 1 95 ? -12.241 9.260 -22.923 1.00 7.05 105 ASN B C 1
ATOM 552 O O . ASN A 1 95 ? -12.215 10.454 -23.268 1.00 8.06 105 ASN B O 1
ATOM 557 N N . VAL A 1 96 ? -11.624 8.304 -23.558 1.00 6.95 106 VAL B N 1
ATOM 558 C CA . VAL A 1 96 ? -10.997 8.525 -24.881 1.00 7.23 106 VAL B CA 1
ATOM 559 C C . VAL A 1 96 ? -11.911 7.981 -25.979 1.00 7.08 106 VAL B C 1
ATOM 560 O O . VAL A 1 96 ? -12.669 7.034 -25.758 1.00 8.07 106 VAL B O 1
ATOM 564 N N . GLY A 1 97 ? -11.872 8.652 -27.116 1.00 6.62 107 GLY B N 1
ATOM 565 C CA . GLY A 1 97 ? -12.491 8.163 -28.357 1.00 7.45 107 GLY B CA 1
ATOM 566 C C . GLY A 1 97 ? -13.997 8.103 -28.405 1.00 7.47 107 GLY B C 1
ATOM 567 O O . GLY A 1 97 ? -14.535 7.278 -29.150 1.00 7.93 107 GLY B O 1
ATOM 568 N N . LEU A 1 98 ? -14.668 8.994 -27.704 1.00 7.23 108 LEU B N 1
ATOM 569 C CA . LEU A 1 98 ? -16.141 9.008 -27.624 1.00 7.23 108 LEU B CA 1
ATOM 570 C C . LEU A 1 98 ? -16.619 10.449 -27.756 1.00 7.04 108 LEU B C 1
ATOM 571 O O . LEU A 1 98 ? -16.048 11.329 -27.144 1.00 7.43 108 LEU B O 1
ATOM 576 N N . TYR A 1 99 ? -17.698 10.656 -28.500 1.00 6.37 109 TYR B N 1
ATOM 577 C CA . TYR A 1 99 ? -18.440 11.925 -28.516 1.00 5.84 109 TYR B CA 1
ATOM 578 C C . TYR A 1 99 ? -18.695 12.377 -27.089 1.00 5.76 109 TYR B C 1
ATOM 579 O O . TYR A 1 99 ? -19.305 11.624 -26.331 1.00 5.82 109 TYR B O 1
ATOM 588 N N . HIS A 1 100 ? -18.316 13.608 -26.676 1.00 5.02 110 HIS B N 1
ATOM 589 C CA . HIS A 1 100 ? -17.536 14.611 -27.389 1.00 5.34 110 HIS B CA 1
ATOM 590 C C . HIS A 1 100 ? -16.280 14.951 -26.577 1.00 5.26 110 HIS B C 1
ATOM 591 O O . HIS A 1 100 ? -15.947 16.107 -26.419 1.00 5.89 110 HIS B O 1
ATOM 598 N N . SER A 1 101 ? -15.633 13.930 -26.047 1.00 5.18 111 SER B N 1
ATOM 599 C CA . SER A 1 101 ? -14.334 14.058 -25.365 1.00 5.43 111 SER B CA 1
ATOM 600 C C . SER A 1 101 ? -13.292 14.669 -26.296 1.00 5.52 111 SER B C 1
ATOM 601 O O . SER A 1 101 ? -13.258 14.335 -27.496 1.00 5.88 111 SER B O 1
ATOM 604 N N . ARG A 1 102 ? -12.401 15.460 -25.726 1.00 5.49 112 ARG B N 1
ATOM 605 C CA . ARG A 1 102 ? -11.215 15.986 -26.424 1.00 5.99 112 ARG B CA 1
ATOM 606 C C . ARG A 1 102 ? -10.074 14.982 -26.515 1.00 6.65 112 ARG B C 1
ATOM 607 O O . ARG A 1 102 ? -9.112 15.290 -27.221 1.00 7.69 112 ARG B O 1
ATOM 615 N N . LEU A 1 103 ? -10.162 13.844 -25.851 1.00 6.19 113 LEU B N 1
ATOM 616 C CA . LEU A 1 103 ? -8.991 12.962 -25.685 1.00 6.71 113 LEU B CA 1
ATOM 617 C C . LEU A 1 103 ? -9.086 11.734 -26.578 1.00 6.74 113 LEU B C 1
ATOM 618 O O . LEU A 1 103 ? -10.121 11.167 -26.779 1.00 7.58 113 LEU B O 1
ATOM 623 N N . SER A 1 104 ? -7.923 11.266 -27.013 1.00 7.50 114 SER B N 1
ATOM 624 C CA A SER A 1 104 ? -7.716 10.081 -27.868 0.50 7.97 114 SER B CA 1
ATOM 625 C CA B SER A 1 104 ? -7.834 10.014 -27.808 0.50 8.25 114 SER B CA 1
ATOM 626 C C . SER A 1 104 ? -6.930 8.986 -27.124 1.00 7.64 114 SER B C 1
ATOM 627 O O . SER A 1 104 ? -7.193 7.803 -27.370 1.00 7.77 114 SER B O 1
ATOM 632 N N . GLU A 1 105 ? -5.965 9.373 -26.281 1.00 8.45 115 GLU B N 1
ATOM 633 C CA . GLU A 1 105 ? -5.085 8.361 -25.665 1.00 8.50 115 GLU B CA 1
ATOM 634 C C . GLU A 1 105 ? -4.427 8.874 -24.409 1.00 9.01 115 GLU B C 1
ATOM 635 O O . GLU A 1 105 ? -4.213 10.075 -24.269 1.00 10.12 115 GLU B O 1
ATOM 641 N N . LEU A 1 106 ? -4.107 7.954 -23.508 1.00 8.09 116 LEU B N 1
ATOM 642 C CA . LEU A 1 106 ? -3.149 8.220 -22.426 1.00 8.49 116 LEU B CA 1
ATOM 643 C C . LEU A 1 106 ? -1.812 8.577 -23.046 1.00 9.82 116 LEU B C 1
ATOM 644 O O . LEU A 1 106 ? -1.299 7.836 -23.883 1.00 9.64 116 LEU B O 1
ATOM 649 N N . SER A 1 107 ? -1.262 9.693 -22.650 1.00 9.61 117 SER B N 1
ATOM 650 C CA . SER A 1 107 ? 0.067 10.117 -23.136 1.00 10.82 117 SER B CA 1
ATOM 651 C C . SER A 1 107 ? 1.067 8.968 -23.074 1.00 10.75 117 SER B C 1
ATOM 652 O O . SER A 1 107 ? 1.145 8.293 -22.029 1.00 9.95 117 SER B O 1
ATOM 655 N N . LEU A 1 108 ? 1.847 8.765 -24.122 1.00 12.53 118 LEU B N 1
ATOM 656 C CA . LEU A 1 108 ? 2.918 7.755 -24.084 1.00 13.55 118 LEU B CA 1
ATOM 657 C C . LEU A 1 108 ? 4.026 8.164 -23.100 1.00 12.16 118 LEU B C 1
ATOM 658 O O . LEU A 1 108 ? 4.771 7.283 -22.669 1.00 14.81 118 LEU B O 1
ATOM 661 N N . SER A 1 109 ? 4.040 9.395 -22.590 1.00 12.10 119 SER B N 1
ATOM 662 C CA . SER A 1 109 ? 4.938 9.792 -21.486 1.00 13.10 119 SER B CA 1
ATOM 663 C C . SER A 1 109 ? 4.581 8.990 -20.227 1.00 12.06 119 SER B C 1
ATOM 664 O O . SER A 1 109 ? 5.405 8.891 -19.322 1.00 13.80 119 SER B O 1
ATOM 667 N N . GLU A 1 110 ? 3.331 8.513 -20.104 1.00 9.37 120 GLU B N 1
ATOM 668 C CA . GLU A 1 110 ? 2.876 7.703 -18.960 1.00 9.09 120 GLU B CA 1
ATOM 669 C C . GLU A 1 110 ? 3.088 6.233 -19.301 1.00 8.72 120 GLU B C 1
ATOM 670 O O . GLU A 1 110 ? 2.251 5.611 -19.999 1.00 9.58 120 GLU B O 1
ATOM 676 N N . GLY A 1 111 ? 4.190 5.669 -18.811 1.00 8.58 121 GLY B N 1
ATOM 677 C CA . GLY A 1 111 ? 4.466 4.255 -19.103 1.00 8.01 121 GLY B CA 1
ATOM 678 C C . GLY A 1 111 ? 3.558 3.307 -18.376 1.00 7.60 121 GLY B C 1
ATOM 679 O O . GLY A 1 111 ? 3.360 2.178 -18.872 1.00 7.82 121 GLY B O 1
ATOM 680 N N . SER A 1 112 ? 3.038 3.744 -17.239 1.00 7.47 122 SER B N 1
ATOM 681 C CA . SER A 1 112 ? 2.192 2.928 -16.349 1.00 7.04 122 SER B CA 1
ATOM 682 C C . SER A 1 112 ? 2.947 1.763 -15.750 1.00 7.02 122 SER B C 1
ATOM 683 O O . SER A 1 112 ? 4.149 1.543 -16.061 1.00 6.99 122 SER B O 1
ATOM 686 N N . VAL A 1 113 ? 2.284 0.996 -14.921 1.00 6.67 123 VAL B N 1
ATOM 687 C CA . VAL A 1 113 ? 2.862 -0.246 -14.386 1.00 7.02 123 VAL B CA 1
ATOM 688 C C . VAL A 1 113 ? 3.268 -1.175 -15.520 1.00 7.53 123 VAL B C 1
ATOM 689 O O . VAL A 1 113 ? 4.138 -2.021 -15.275 1.00 7.67 123 VAL B O 1
ATOM 693 N N . ILE A 1 114 ? 2.683 -1.102 -16.704 1.00 7.39 124 ILE B N 1
ATOM 694 C CA . ILE A 1 114 ? 3.070 -1.991 -17.818 1.00 8.17 124 ILE B CA 1
ATOM 695 C C . ILE A 1 114 ? 4.525 -1.721 -18.190 1.00 7.82 124 ILE B C 1
ATOM 696 O O . ILE A 1 114 ? 5.315 -2.689 -18.258 1.00 7.73 124 ILE B O 1
ATOM 701 N N . LYS A 1 115 ? 4.899 -0.490 -18.490 1.00 7.29 125 LYS B N 1
ATOM 702 C CA . LYS A 1 115 ? 6.303 -0.240 -18.910 1.00 7.70 125 LYS B CA 1
ATOM 703 C C . LYS A 1 115 ? 7.193 -0.440 -17.689 1.00 7.96 125 LYS B C 1
ATOM 704 O O . LYS A 1 115 ? 8.332 -0.981 -17.842 1.00 7.98 125 LYS B O 1
ATOM 708 N N . ARG A 1 116 ? 6.793 -0.048 -16.501 1.00 7.34 126 ARG B N 1
ATOM 709 C CA . ARG A 1 116 ? 7.639 -0.173 -15.312 1.00 7.34 126 ARG B CA 1
ATOM 710 C C . ARG A 1 116 ? 7.925 -1.641 -15.063 1.00 7.37 126 ARG B C 1
ATOM 711 O O . ARG A 1 116 ? 9.107 -2.007 -14.811 1.00 7.44 126 ARG B O 1
ATOM 719 N N . ALA A 1 117 ? 6.973 -2.531 -15.179 1.00 7.23 127 ALA B N 1
ATOM 720 C CA . ALA A 1 117 ? 7.194 -3.974 -15.004 1.00 7.06 127 ALA B CA 1
ATOM 721 C C . ALA A 1 117 ? 8.073 -4.496 -16.119 1.00 7.26 127 ALA B C 1
ATOM 722 O O . ALA A 1 117 ? 8.987 -5.310 -15.812 1.00 6.56 127 ALA B O 1
ATOM 724 N N . THR A 1 118 ? 7.856 -4.080 -17.354 1.00 7.43 128 THR B N 1
ATOM 725 C CA . THR A 1 118 ? 8.680 -4.581 -18.487 1.00 8.03 128 THR B CA 1
ATOM 726 C C . THR A 1 118 ? 10.128 -4.194 -18.186 1.00 8.20 128 THR B C 1
ATOM 727 O O . THR A 1 118 ? 11.037 -5.005 -18.418 1.00 9.23 128 THR B O 1
ATOM 731 N N . SER A 1 119 ? 10.359 -2.999 -17.657 1.00 7.70 129 SER B N 1
ATOM 732 C CA . SER A 1 119 ? 11.721 -2.461 -17.512 1.00 8.26 129 SER B CA 1
ATOM 733 C C . SER A 1 119 ? 12.495 -3.263 -16.480 1.00 8.93 129 SER B C 1
ATOM 734 O O . SER A 1 119 ? 13.765 -3.181 -16.489 1.00 8.68 129 SER B O 1
ATOM 737 N N . ILE A 1 120 ? 11.845 -3.969 -15.560 1.00 7.23 130 ILE B N 1
ATOM 738 C CA . ILE A 1 120 ? 12.538 -4.759 -14.519 1.00 7.71 130 ILE B CA 1
ATOM 739 C C . ILE A 1 120 ? 12.482 -6.249 -14.844 1.00 7.14 130 ILE B C 1
ATOM 740 O O . ILE A 1 120 ? 12.903 -7.047 -13.962 1.00 9.56 130 ILE B O 1
ATOM 745 N N . GLY A 1 121 ? 12.031 -6.629 -16.026 1.00 7.11 131 GLY B N 1
ATOM 746 C CA . GLY A 1 121 ? 12.174 -7.997 -16.513 1.00 7.39 131 GLY B CA 1
ATOM 747 C C . GLY A 1 121 ? 10.931 -8.838 -16.434 1.00 7.58 131 GLY B C 1
ATOM 748 O O . GLY A 1 121 ? 11.027 -10.013 -16.707 1.00 8.97 131 GLY B O 1
ATOM 749 N N . TYR A 1 122 ? 9.792 -8.204 -16.209 1.00 7.45 132 TYR B N 1
ATOM 750 C CA . TYR A 1 122 ? 8.536 -8.976 -16.322 1.00 7.91 132 TYR B CA 1
ATOM 751 C C . TYR A 1 122 ? 8.137 -9.105 -17.795 1.00 7.55 132 TYR B C 1
ATOM 752 O O . TYR A 1 122 ? 8.340 -8.170 -18.563 1.00 8.98 132 TYR B O 1
ATOM 761 N N . ASP A 1 123 ? 7.596 -10.271 -18.134 1.00 8.35 133 ASP B N 1
ATOM 762 C CA . ASP A 1 123 ? 6.933 -10.408 -19.449 1.00 9.47 133 ASP B CA 1
ATOM 763 C C . ASP A 1 123 ? 5.478 -9.999 -19.190 1.00 8.40 133 ASP B C 1
ATOM 764 O O . ASP A 1 123 ? 4.786 -10.693 -18.474 1.00 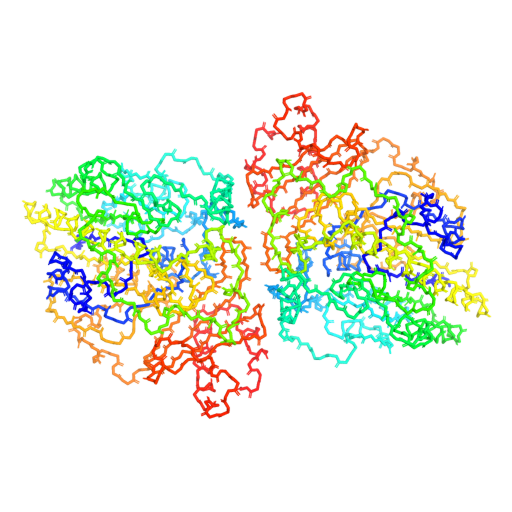8.57 133 ASP B O 1
ATOM 769 N N . VAL A 1 124 ? 5.090 -8.873 -19.753 1.00 7.95 134 VAL B N 1
ATOM 770 C CA . VAL A 1 124 ? 3.721 -8.353 -19.516 1.00 7.31 134 VAL B CA 1
ATOM 771 C C . VAL A 1 124 ? 2.855 -8.728 -20.713 1.00 7.50 134 VAL B C 1
ATOM 772 O O . VAL A 1 124 ? 3.297 -8.542 -21.833 1.00 7.83 134 VAL B O 1
ATOM 776 N N . SER A 1 125 ? 1.656 -9.231 -20.432 1.00 7.35 135 SER B N 1
ATOM 777 C CA . SER A 1 125 ? 0.697 -9.563 -21.488 1.00 8.01 135 SER B CA 1
ATOM 778 C C . SER A 1 125 ? -0.646 -8.920 -21.172 1.00 7.62 135 SER B C 1
ATOM 779 O O . SER A 1 125 ? -1.004 -8.801 -20.001 1.00 8.33 135 SER B O 1
ATOM 782 N N . TYR A 1 126 ? -1.346 -8.534 -22.208 1.00 7.40 136 TYR B N 1
ATOM 783 C CA . TYR A 1 126 ? -2.633 -7.839 -22.090 1.00 7.45 136 TYR B CA 1
ATOM 784 C C . TYR A 1 126 ? -3.617 -8.485 -23.043 1.00 7.82 136 TYR B C 1
ATOM 785 O O . TYR A 1 126 ? -3.336 -8.655 -24.227 1.00 8.13 136 TYR B O 1
ATOM 794 N N . VAL A 1 127 ? -4.804 -8.766 -22.530 1.00 7.95 137 VAL B N 1
ATOM 795 C CA . VAL A 1 127 ? -5.944 -9.279 -23.305 1.00 8.15 137 VAL B CA 1
ATOM 796 C C . VAL A 1 127 ? -7.177 -8.435 -23.009 1.00 8.32 137 VAL B C 1
ATOM 797 O O . VAL A 1 127 ? -7.467 -8.191 -21.847 1.00 7.92 137 VAL B O 1
ATOM 801 N N . GLY A 1 128 ? -7.879 -8.012 -24.040 1.00 8.35 138 GLY B N 1
ATOM 802 C CA . GLY A 1 128 ? -9.234 -7.456 -23.887 1.00 7.53 138 GLY B CA 1
ATOM 803 C C . GLY A 1 128 ? -9.314 -5.945 -23.863 1.00 8.07 138 GLY B C 1
ATOM 804 O O . GLY A 1 128 ? -8.565 -5.247 -24.575 1.00 8.76 138 GLY B O 1
ATOM 805 N N . LYS A 1 129 ? -10.263 -5.431 -23.091 1.00 7.67 139 LYS B N 1
ATOM 806 C CA . LYS A 1 129 ? -10.634 -4.000 -23.101 1.00 7.46 139 LYS B CA 1
ATOM 807 C C . LYS A 1 129 ? -9.447 -3.197 -22.541 1.00 7.29 139 LYS B C 1
ATOM 808 O O . LYS A 1 129 ? -8.984 -3.472 -21.432 1.00 7.85 139 LYS B O 1
ATOM 814 N N . TRP A 1 130 ? -9.049 -2.162 -23.273 1.00 7.09 140 TRP B N 1
ATOM 815 C CA . TRP A 1 130 ? -7.969 -1.235 -22.841 1.00 6.97 140 TRP B CA 1
ATOM 816 C C . TRP A 1 130 ? -8.583 0.152 -22.648 1.00 7.12 140 TRP B C 1
ATOM 817 O O . TRP A 1 130 ? -8.638 0.629 -21.528 1.00 7.42 140 TRP B O 1
ATOM 828 N N . HIS A 1 131 ? -9.038 0.784 -23.713 1.00 7.07 141 HIS B N 1
ATOM 829 C CA . HIS A 1 131 ? -9.786 2.060 -23.639 1.00 7.33 141 HIS B CA 1
ATOM 830 C C . HIS A 1 131 ? -8.901 3.166 -23.081 1.00 7.25 141 HIS B C 1
ATOM 831 O O . HIS A 1 131 ? -9.368 4.073 -22.380 1.00 7.05 141 HIS B O 1
ATOM 838 N N . LEU A 1 132 ? -7.602 3.123 -23.421 1.00 6.87 142 LEU B N 1
ATOM 839 C CA . LEU A 1 132 ? -6.647 4.185 -23.065 1.00 7.13 142 LEU B CA 1
ATOM 840 C C . LEU A 1 132 ? -5.855 4.640 -24.291 1.00 7.42 142 LEU B C 1
ATOM 841 O O . LEU A 1 132 ? -4.843 5.268 -24.123 1.00 8.10 142 LEU B O 1
ATOM 846 N N . GLY A 1 133 ? -6.326 4.270 -25.473 1.00 7.41 143 GLY B N 1
ATOM 847 C CA . GLY A 1 133 ? -5.655 4.663 -26.719 1.00 7.35 143 GLY B CA 1
ATOM 848 C C . GLY A 1 133 ? -5.247 3.448 -27.518 1.00 7.62 143 GLY B C 1
ATOM 849 O O . GLY A 1 133 ? -4.706 2.476 -26.974 1.00 7.68 143 GLY B O 1
ATOM 850 N N . ALA A 1 134 ? -5.448 3.494 -28.826 1.00 8.31 144 ALA B N 1
ATOM 851 C CA . ALA A 1 134 ? -5.096 2.395 -29.748 1.00 7.93 144 ALA B CA 1
ATOM 852 C C . ALA A 1 134 ? -3.660 1.926 -29.479 1.00 7.81 144 ALA B C 1
ATOM 853 O O . ALA A 1 134 ? -2.798 2.746 -29.357 1.00 7.70 144 ALA B O 1
ATOM 855 N N . GLN A 1 135 ? -3.465 0.607 -29.448 1.00 7.80 145 GLN B N 1
ATOM 856 C CA . GLN A 1 135 ? -2.142 -0.060 -29.368 1.00 9.10 145 GLN B CA 1
ATOM 857 C C . GLN A 1 135 ? -1.499 0.165 -28.005 1.00 8.01 145 GLN B C 1
ATOM 858 O O . GLN A 1 135 ? -0.343 -0.270 -27.826 1.00 8.66 145 GLN B O 1
ATOM 864 N N . GLY A 1 136 ? -2.130 0.813 -27.049 1.00 7.69 146 GLY B N 1
ATOM 865 C CA . GLY A 1 136 ? -1.421 1.297 -25.851 1.00 7.84 146 GLY B CA 1
ATOM 866 C C . GLY A 1 136 ? -0.600 0.268 -25.078 1.00 7.51 146 GLY B C 1
ATOM 867 O O . GLY A 1 136 ? 0.518 0.616 -24.645 1.00 8.37 146 GLY B O 1
ATOM 868 N N . PRO A 1 137 ? -1.109 -0.958 -24.799 1.00 8.14 147 PRO B N 1
ATOM 869 C CA . PRO A 1 137 ? -0.295 -1.917 -24.062 1.00 7.90 147 PRO B CA 1
ATOM 870 C C . PRO A 1 137 ? 0.993 -2.249 -24.813 1.00 9.04 147 PRO B C 1
ATOM 871 O O . PRO A 1 137 ? 2.026 -2.384 -24.175 1.00 8.56 147 PRO B O 1
ATOM 875 N N . ALA A 1 138 ? 0.877 -2.416 -26.120 1.00 8.42 148 ALA B N 1
ATOM 876 C CA . ALA A 1 138 ? 2.043 -2.799 -26.966 1.00 9.05 148 ALA B CA 1
ATOM 877 C C . ALA A 1 138 ? 3.049 -1.664 -26.996 1.00 9.16 148 ALA B C 1
ATOM 878 O O . ALA A 1 138 ? 4.274 -1.924 -26.937 1.00 10.44 148 ALA B O 1
ATOM 880 N N . LEU A 1 139 ? 2.595 -0.418 -27.090 1.00 9.55 149 LEU B N 1
ATOM 881 C CA . LEU A 1 139 ? 3.502 0.751 -27.126 1.00 10.62 149 LEU B CA 1
ATOM 882 C C . LEU A 1 139 ? 4.306 0.829 -25.835 1.00 10.31 149 LEU B C 1
ATOM 883 O O . LEU A 1 139 ? 5.360 1.454 -25.869 1.00 12.77 149 LEU B O 1
ATOM 888 N N . ARG A 1 140 ? 3.832 0.236 -24.749 1.00 9.96 150 ARG B N 1
ATOM 889 C CA . ARG A 1 140 ? 4.482 0.281 -23.419 1.00 9.86 150 ARG B CA 1
ATOM 890 C C . ARG A 1 140 ? 5.212 -1.034 -23.107 1.00 9.89 150 ARG B C 1
ATOM 891 O O . ARG A 1 140 ? 5.638 -1.185 -21.965 1.00 11.90 150 ARG B O 1
ATOM 899 N N . GLY A 1 141 ? 5.339 -1.927 -24.073 1.00 9.81 151 GLY B N 1
ATOM 900 C CA . GLY A 1 141 ? 6.193 -3.116 -23.918 1.00 9.74 151 GLY B CA 1
ATOM 901 C C . GLY A 1 141 ? 5.464 -4.396 -23.662 1.00 10.06 151 GLY B C 1
ATOM 902 O O . GLY A 1 141 ? 6.122 -5.440 -23.601 1.00 10.87 151 GLY B O 1
ATOM 903 N N . ALA A 1 142 ? 4.130 -4.406 -23.551 1.00 9.28 152 ALA B N 1
ATOM 904 C CA . ALA A 1 142 ? 3.375 -5.647 -23.329 1.00 9.42 152 ALA B CA 1
ATOM 905 C C . ALA A 1 142 ? 3.203 -6.396 -24.643 1.00 8.86 152 ALA B C 1
ATOM 906 O O . ALA A 1 142 ? 3.203 -5.788 -25.715 1.00 9.64 152 ALA B O 1
ATOM 908 N N . ASN A 1 143 ? 2.984 -7.694 -24.540 1.00 8.58 153 ASN B N 1
ATOM 909 C CA . ASN A 1 143 ? 2.382 -8.505 -25.598 1.00 8.88 153 ASN B CA 1
ATOM 910 C C . ASN A 1 143 ? 0.886 -8.255 -25.516 1.00 8.93 153 ASN B C 1
ATOM 911 O O . ASN A 1 143 ? 0.235 -8.801 -24.635 1.00 8.19 153 ASN B O 1
ATOM 916 N N . PHE A 1 144 ? 0.386 -7.446 -26.419 1.00 8.69 154 PHE B N 1
ATOM 917 C CA . PHE A 1 144 ? -1.063 -7.151 -26.518 1.00 8.03 154 PHE B CA 1
ATOM 918 C C . PHE A 1 144 ? -1.628 -8.292 -27.341 1.00 8.56 154 PHE B C 1
ATOM 919 O O . PHE A 1 144 ? -1.564 -8.228 -28.594 1.00 9.79 154 PHE B O 1
ATOM 927 N N . MET A 1 145 ? -2.035 -9.358 -26.685 1.00 9.02 155 MET B N 1
ATOM 928 C CA . MET A 1 145 ? -2.304 -10.631 -27.384 1.00 9.26 155 MET B CA 1
ATOM 929 C C . MET A 1 145 ? -3.540 -10.498 -28.257 1.00 10.21 155 MET B C 1
ATOM 930 O O . MET A 1 145 ? -3.574 -11.078 -29.380 1.00 11.08 155 MET B O 1
ATOM 935 N N . TRP A 1 146 ? -4.556 -9.815 -27.774 1.00 9.83 156 TRP B N 1
ATOM 936 C CA . TRP A 1 146 ? -5.874 -9.826 -28.454 1.00 10.07 156 TRP B CA 1
ATOM 937 C C . TRP A 1 146 ? -6.687 -8.711 -27.821 1.00 10.03 156 TRP B C 1
ATOM 938 O O . TRP A 1 146 ? -6.669 -8.609 -26.567 1.00 9.69 156 TRP B O 1
ATOM 949 N N . GLY A 1 147 ? -7.409 -7.936 -28.599 1.00 9.48 157 GLY B N 1
ATOM 950 C CA . GLY A 1 147 ? -8.351 -6.950 -28.039 1.00 9.58 157 GLY B CA 1
ATOM 951 C C . GLY A 1 147 ? -8.714 -5.903 -29.033 1.00 9.08 157 GLY B C 1
ATOM 952 O O . GLY A 1 147 ? -7.971 -5.687 -30.025 1.00 9.75 157 GLY B O 1
ATOM 953 N N . HIS A 1 148 ? -9.808 -5.202 -28.770 1.00 9.69 158 HIS B N 1
ATOM 954 C CA . HIS A 1 148 ? -10.350 -4.168 -29.677 1.00 10.27 158 HIS B CA 1
ATOM 955 C C . HIS A 1 148 ? -9.261 -3.192 -30.109 1.00 10.15 158 HIS B C 1
ATOM 956 O O . HIS A 1 148 ? -9.186 -2.815 -31.318 1.00 10.78 158 HIS B O 1
ATOM 963 N N . ASP A 1 149 ? -8.406 -2.757 -29.175 1.00 9.14 159 ASP B N 1
ATOM 964 C CA . ASP A 1 149 ? -7.434 -1.661 -29.456 1.00 9.18 159 ASP B CA 1
ATOM 965 C C . ASP A 1 149 ? -6.148 -2.161 -30.124 1.00 9.22 159 ASP B C 1
ATOM 966 O O . ASP A 1 149 ? -5.303 -1.331 -30.406 1.00 9.79 159 ASP B O 1
ATOM 971 N N . LYS A 1 150 ? -5.992 -3.467 -30.296 1.00 9.31 160 LYS B N 1
ATOM 972 C CA . LYS A 1 150 ? -4.674 -4.014 -30.723 1.00 9.90 160 LYS B CA 1
ATOM 973 C C . LYS A 1 150 ? -4.279 -3.529 -32.118 1.00 12.65 160 LYS B C 1
ATOM 974 O O . LYS A 1 150 ? -3.082 -3.153 -32.293 1.00 12.58 160 LYS B O 1
ATOM 980 N N . ASP A 1 151 ? -5.177 -3.568 -33.076 1.00 13.09 161 ASP B N 1
ATOM 981 C CA . ASP A 1 151 ? -4.721 -3.194 -34.446 1.00 17.55 161 ASP B CA 1
ATOM 982 C C . ASP A 1 151 ? -5.388 -1.919 -34.944 1.00 18.73 161 ASP B C 1
ATOM 983 O O . ASP A 1 151 ? -5.305 -1.633 -36.135 1.00 20.82 161 ASP B O 1
ATOM 988 N N . GLU A 1 152 ? -5.862 -1.075 -34.057 1.00 16.29 162 GLU B N 1
ATOM 989 C CA . GLU A 1 152 ? -6.479 0.211 -34.407 1.00 16.37 162 GLU B CA 1
ATOM 990 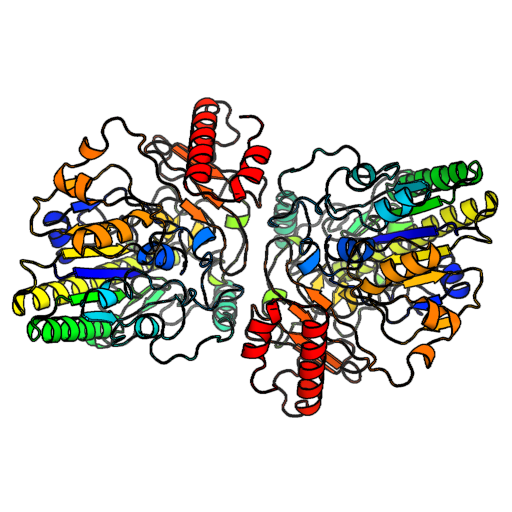C C . GLU A 1 152 ? -5.407 1.258 -34.649 1.00 13.44 162 GLU B C 1
ATOM 991 O O . GLU A 1 152 ? -4.353 1.279 -33.996 1.00 13.43 162 GLU B O 1
ATOM 997 N N . GLU A 1 153 ? -5.654 2.139 -35.625 1.00 14.39 163 GLU B N 1
ATOM 998 C CA . GLU A 1 153 ? -4.849 3.349 -35.807 1.00 13.89 163 GLU B CA 1
ATOM 999 C C . GLU A 1 153 ? -5.136 4.310 -34.651 1.00 11.81 163 GLU B C 1
ATOM 1000 O O . GLU A 1 153 ? -6.263 4.380 -34.154 1.00 12.08 163 GLU B O 1
ATOM 1004 N N . ARG A 1 154 ? -4.127 5.040 -34.278 1.00 10.87 164 ARG B N 1
ATOM 1005 C CA . ARG A 1 154 ? -4.241 6.099 -33.261 1.00 11.13 164 ARG B CA 1
ATOM 1006 C C . ARG A 1 154 ? -4.931 7.337 -33.842 1.00 11.93 164 ARG B C 1
ATOM 1007 O O . ARG A 1 154 ? -5.090 7.474 -35.091 1.00 11.62 164 ARG B O 1
ATOM 1015 N N . ASN A 1 155 ? -5.337 8.219 -32.951 1.00 12.06 165 ASN B N 1
ATOM 1016 C CA . ASN A 1 155 ? -5.870 9.573 -33.291 1.00 12.72 165 ASN B CA 1
ATOM 1017 C C . ASN A 1 155 ? -7.157 9.455 -34.099 1.00 11.65 165 ASN B C 1
ATOM 1018 O O . ASN A 1 155 ? -7.433 10.399 -34.908 1.00 12.97 165 ASN B O 1
ATOM 1023 N N . GLY A 1 156 ? -7.932 8.399 -33.921 1.00 10.92 166 GLY B N 1
ATOM 1024 C CA . GLY A 1 156 ? -9.223 8.228 -34.597 1.00 11.07 166 GLY B CA 1
ATOM 1025 C C . GLY A 1 156 ? -10.235 9.285 -34.189 1.00 10.93 166 GLY B C 1
ATOM 1026 O O . GLY A 1 156 ? -10.131 9.912 -33.120 1.00 11.82 166 GLY B O 1
ATOM 1027 N N . ARG A 1 157 ? -11.257 9.449 -34.993 1.00 9.81 167 ARG B N 1
ATOM 1028 C CA . ARG A 1 157 ? -12.360 10.346 -34.620 1.00 9.23 167 ARG B CA 1
ATOM 1029 C C . ARG A 1 157 ? -13.184 9.762 -33.486 1.00 8.51 167 ARG B C 1
ATOM 1030 O O . ARG A 1 157 ? -13.380 8.553 -33.438 1.00 9.39 167 ARG B O 1
ATOM 1038 N N . PRO A 1 158 ? -13.740 10.595 -32.593 1.00 7.98 168 PRO B N 1
ATOM 1039 C CA . PRO A 1 158 ? -14.591 10.088 -31.518 1.00 8.28 168 PRO B CA 1
ATOM 1040 C C . PRO A 1 158 ? -15.784 9.325 -32.065 1.00 7.45 168 PRO B C 1
ATOM 1041 O O . PRO A 1 158 ? -16.487 9.787 -32.983 1.00 8.31 168 PRO B O 1
ATOM 1045 N N . PHE A 1 159 ? -16.034 8.150 -31.479 1.00 7.30 169 PHE B N 1
ATOM 1046 C CA . PHE A 1 159 ? -17.218 7.369 -31.832 1.00 6.92 169 PHE B CA 1
ATOM 1047 C C . PHE A 1 159 ? -18.421 8.169 -31.354 1.00 6.52 169 PHE B C 1
ATOM 1048 O O . PHE A 1 159 ? -18.571 8.496 -30.173 1.00 6.79 169 PHE B O 1
ATOM 1056 N N . THR A 1 160 ? -19.347 8.461 -32.270 1.00 6.60 170 THR B N 1
ATOM 1057 C CA . THR A 1 160 ? -20.529 9.301 -32.038 1.00 6.35 170 THR B CA 1
ATOM 1058 C C . THR A 1 160 ? -21.776 8.458 -32.218 1.00 6.97 170 THR B C 1
ATOM 1059 O O . THR A 1 160 ? -21.944 7.810 -33.257 1.00 7.33 170 THR B O 1
ATOM 1063 N N . PRO A 1 161 ? -22.628 8.372 -31.196 1.00 6.58 171 PRO B N 1
ATOM 1064 C CA . PRO A 1 161 ? -23.628 7.301 -31.120 1.00 6.73 171 PRO B CA 1
ATOM 1065 C C . PRO A 1 161 ? -24.911 7.570 -31.893 1.00 7.07 171 PRO B C 1
ATOM 1066 O O . PRO A 1 161 ? -26.012 7.564 -31.363 1.00 7.19 171 PRO B O 1
ATOM 1070 N N . TYR A 1 162 ? -24.725 7.776 -33.209 1.00 6.85 172 TYR B N 1
ATOM 1071 C CA . TYR A 1 162 ? -25.866 8.047 -34.095 1.00 6.76 172 TYR B CA 1
ATOM 1072 C C . TYR A 1 162 ? -26.859 6.901 -34.033 1.00 6.68 172 TYR B C 1
ATOM 1073 O O . TYR A 1 162 ? -28.069 7.166 -34.024 1.00 7.51 172 TYR B O 1
ATOM 1082 N N . GLN A 1 163 ? -26.407 5.645 -34.094 1.00 7.07 173 GLN B N 1
ATOM 1083 C CA . GLN A 1 163 ? -27.391 4.541 -34.127 1.00 8.08 173 GLN B CA 1
ATOM 1084 C C . GLN A 1 163 ? -28.093 4.385 -32.771 1.00 7.86 173 GLN B C 1
ATOM 1085 O O . GLN A 1 163 ? -29.291 4.192 -32.755 1.00 7.36 173 GLN B O 1
ATOM 1091 N N . THR A 1 164 ? -27.397 4.558 -31.656 1.00 7.38 174 THR B N 1
ATOM 1092 C CA . THR A 1 164 ? -28.048 4.498 -30.330 1.00 7.14 174 THR B CA 1
ATOM 1093 C C . THR A 1 164 ? -29.110 5.584 -30.216 1.00 6.53 174 THR B C 1
ATOM 1094 O O . THR A 1 164 ? -30.190 5.345 -29.685 1.00 6.49 174 THR B O 1
ATOM 1098 N N . GLN A 1 165 ? -28.817 6.784 -30.753 1.00 6.70 175 GLN B N 1
ATOM 1099 C CA . GLN A 1 165 ? -29.779 7.887 -30.777 1.00 7.17 175 GLN B CA 1
ATOM 1100 C C . GLN A 1 165 ? -31.026 7.443 -31.543 1.00 6.71 175 GLN B C 1
ATOM 1101 O O . GLN A 1 165 ? -32.143 7.632 -31.084 1.00 7.14 175 GLN B O 1
ATOM 1107 N N . LYS A 1 166 ? -30.832 6.873 -32.739 1.00 6.76 176 LYS B N 1
ATOM 1108 C CA . LYS A 1 166 ? -31.994 6.416 -33.534 1.00 7.40 176 LYS B CA 1
ATOM 1109 C C . LYS A 1 166 ? -32.751 5.328 -32.784 1.00 6.81 176 LYS B C 1
ATOM 1110 O O . LYS A 1 166 ? -33.987 5.285 -32.785 1.00 7.16 176 LYS B O 1
ATOM 1116 N N . ASN A 1 167 ? -32.018 4.428 -32.120 1.00 6.42 177 ASN B N 1
ATOM 1117 C CA . ASN A 1 167 ? -32.685 3.327 -31.390 1.00 6.99 177 ASN B CA 1
ATOM 1118 C C . ASN A 1 167 ? -33.561 3.890 -30.286 1.00 7.15 177 ASN B C 1
ATOM 1119 O O . ASN A 1 167 ? -34.672 3.415 -30.045 1.00 6.79 177 ASN B O 1
ATOM 1124 N N . VAL A 1 168 ? -33.037 4.832 -29.515 1.00 6.69 178 VAL B N 1
ATOM 1125 C CA . VAL A 1 168 ? -33.819 5.373 -28.374 1.00 7.15 178 VAL B CA 1
ATOM 1126 C C . VAL A 1 168 ? -34.997 6.199 -28.876 1.00 7.01 178 VAL B C 1
ATOM 1127 O O . VAL A 1 168 ? -36.069 6.136 -28.243 1.00 7.67 178 VAL B O 1
ATOM 1131 N N . ALA A 1 169 ? -34.901 6.767 -30.059 1.00 6.99 179 ALA B N 1
ATOM 1132 C CA . ALA A 1 169 ? -36.076 7.457 -30.634 1.00 7.68 179 ALA B CA 1
ATOM 1133 C C . ALA A 1 169 ? -37.170 6.408 -30.881 1.00 7.60 179 ALA B C 1
ATOM 1134 O O . ALA A 1 169 ? -38.326 6.673 -30.645 1.00 9.15 179 ALA B O 1
ATOM 1136 N N . ARG A 1 170 ? -36.804 5.233 -31.372 1.00 6.76 180 ARG B N 1
ATOM 1137 C CA . ARG A 1 170 ? -37.824 4.178 -31.585 1.00 7.25 180 ARG B CA 1
ATOM 1138 C C . ARG A 1 170 ? -38.399 3.752 -30.231 1.00 6.76 180 ARG B C 1
ATOM 1139 O O . ARG A 1 170 ? -39.594 3.573 -30.126 1.00 6.99 180 ARG B O 1
ATOM 1147 N N . MET A 1 171 ? -37.542 3.608 -29.222 1.00 7.29 181 MET B N 1
ATOM 1148 C CA . MET A 1 171 ? -38.032 3.192 -27.883 1.00 7.41 181 MET B CA 1
ATOM 1149 C C . MET A 1 171 ? -39.029 4.229 -27.361 1.00 7.34 181 MET B C 1
ATOM 1150 O O . MET A 1 171 ? -40.050 3.821 -26.806 1.00 7.19 181 MET B O 1
ATOM 1155 N N . ASN A 1 172 ? -38.737 5.509 -27.580 1.00 7.75 182 ASN B N 1
ATOM 1156 C CA . ASN A 1 172 ? -39.654 6.554 -27.083 1.00 8.61 182 ASN B CA 1
ATOM 1157 C C . ASN A 1 172 ? -40.962 6.558 -27.840 1.00 9.38 182 ASN B C 1
ATOM 1158 O O . ASN A 1 172 ? -41.930 7.053 -27.266 1.00 12.16 182 ASN B O 1
ATOM 1163 N N . ALA A 1 173 ? -41.003 5.994 -29.041 1.00 8.56 183 ALA B N 1
ATOM 1164 C CA . ALA A 1 173 ? -42.256 5.846 -29.812 1.00 8.63 183 ALA B CA 1
ATOM 1165 C C . ALA A 1 173 ? -43.007 4.598 -29.392 1.00 8.77 183 ALA B C 1
ATOM 1166 O O . ALA A 1 173 ? -44.080 4.310 -30.005 1.00 11.50 183 ALA B O 1
ATOM 1168 N N . GLY A 1 174 ? -42.524 3.853 -28.422 1.00 8.00 184 GLY B N 1
ATOM 1169 C CA . GLY A 1 174 ? -43.198 2.648 -27.906 1.00 7.83 184 GLY B CA 1
ATOM 1170 C C . GLY A 1 174 ? -42.742 1.365 -28.576 1.00 8.54 184 GLY B C 1
ATOM 1171 O O . GLY A 1 174 ? -43.286 0.315 -28.280 1.00 9.10 184 GLY B O 1
ATOM 1172 N N . GLU A 1 175 ? -41.716 1.442 -29.416 1.00 7.72 185 GLU B N 1
ATOM 1173 C CA . GLU A 1 175 ? -41.214 0.232 -30.113 1.00 7.52 185 GLU B CA 1
ATOM 1174 C C . GLU A 1 175 ? -40.405 -0.634 -29.175 1.00 7.33 185 GLU B C 1
ATOM 1175 O O . GLU A 1 175 ? -39.850 -0.141 -28.174 1.00 7.18 185 GLU B O 1
ATOM 1181 N N . ARG A 1 176 ? -40.306 -1.904 -29.518 1.00 7.09 186 ARG B N 1
ATOM 1182 C CA . ARG A 1 176 ? -39.371 -2.837 -28.883 1.00 6.89 186 ARG B CA 1
ATOM 1183 C C . ARG A 1 176 ? -38.584 -3.539 -29.958 1.00 7.52 186 ARG B C 1
ATOM 1184 O O . ARG A 1 176 ? -39.035 -3.596 -31.128 1.00 7.91 186 ARG B O 1
ATOM 1192 N N . ASP A 1 177 ? -37.431 -4.040 -29.582 1.00 6.87 187 ASP B N 1
ATOM 1193 C CA . ASP A 1 177 ? -36.602 -4.871 -30.480 1.00 6.83 187 ASP B CA 1
ATOM 1194 C C . ASP A 1 177 ? -37.138 -6.302 -30.430 1.00 7.52 187 ASP B C 1
ATOM 1195 O O . ASP A 1 177 ? -38.201 -6.569 -29.844 1.00 7.94 187 ASP B O 1
ATOM 1200 N N . LYS A 1 178 ? -36.412 -7.194 -31.128 1.00 8.32 188 LYS B N 1
ATOM 1201 C CA . LYS A 1 178 ? -36.938 -8.565 -31.297 1.00 11.37 188 LYS B CA 1
ATOM 1202 C C . LYS A 1 178 ? -37.259 -9.207 -29.946 1.00 10.96 188 LYS B C 1
ATOM 1203 O O . LYS A 1 178 ? -36.528 -9.022 -28.939 1.00 11.11 188 LYS B O 1
ATOM 1209 N N . ASN A 1 179 ? -38.360 -9.955 -29.921 1.00 12.28 189 ASN B N 1
ATOM 1210 C CA . ASN A 1 179 ? -38.830 -10.715 -28.736 1.00 12.57 189 ASN B CA 1
ATOM 1211 C C . ASN A 1 179 ? -39.128 -9.773 -27.558 1.00 11.86 189 ASN B C 1
ATOM 1212 O O . ASN A 1 179 ? -39.077 -10.196 -26.399 1.00 13.56 189 ASN B O 1
ATOM 1217 N N . GLY A 1 180 ? -39.432 -8.514 -27.835 1.00 9.95 190 GLY B N 1
ATOM 1218 C CA . GLY A 1 180 ? -39.800 -7.570 -26.791 1.00 8.56 190 GLY B CA 1
ATOM 1219 C C . GLY A 1 180 ? -38.631 -7.003 -26.037 1.00 7.80 190 GLY B C 1
ATOM 1220 O O . GLY A 1 180 ? -38.865 -6.241 -25.109 1.00 8.60 190 GLY B O 1
ATOM 1221 N N . GLU A 1 181 ? -37.409 -7.297 -26.474 1.00 7.48 191 GLU B N 1
ATOM 1222 C CA . GLU A 1 181 ? -36.212 -6.806 -25.774 1.00 6.91 191 GLU B CA 1
ATOM 1223 C C . GLU A 1 181 ? -35.980 -5.340 -26.110 1.00 6.76 191 GLU B C 1
ATOM 1224 O O . GLU A 1 181 ? -36.583 -4.780 -27.019 1.00 6.84 191 GLU B O 1
ATOM 1230 N N . LYS A 1 182 ? -35.033 -4.714 -25.408 1.00 6.47 192 LYS B N 1
ATOM 1231 C CA . LYS A 1 182 ? -34.572 -3.327 -25.688 1.00 6.20 192 LYS B CA 1
ATOM 1232 C C . LYS A 1 182 ? -33.066 -3.395 -25.751 1.00 6.33 192 LYS B C 1
ATOM 1233 O O . LYS A 1 182 ? -32.436 -3.340 -24.702 1.00 6.01 192 LYS B O 1
ATOM 1239 N N . HIS A 1 183 ? -32.525 -3.516 -26.926 1.00 6.17 193 HIS B N 1
ATOM 1240 C CA . HIS A 1 183 ? -31.125 -3.907 -27.113 1.00 6.37 193 HIS B CA 1
ATOM 1241 C C . HIS A 1 183 ? -30.147 -2.801 -26.753 1.00 6.37 193 HIS B C 1
ATOM 1242 O O . HIS A 1 183 ? -28.950 -3.118 -26.715 1.00 7.65 193 HIS B O 1
ATOM 1249 N N . ASP A 1 184 ? -30.575 -1.601 -26.415 1.00 6.31 194 ASP B N 1
ATOM 1250 C CA . ASP A 1 184 ? -29.664 -0.591 -25.811 1.00 6.41 194 ASP B CA 1
ATOM 1251 C C . ASP A 1 184 ? -29.557 -0.807 -24.303 1.00 6.47 194 ASP B C 1
ATOM 1252 O O . ASP A 1 184 ? -28.799 -0.042 -23.677 1.00 7.11 194 ASP B O 1
ATOM 1257 N N . TYR A 1 185 ? -30.201 -1.840 -23.759 1.00 6.11 195 TYR B N 1
ATOM 1258 C CA . TYR A 1 185 ? -30.283 -2.115 -22.314 1.00 5.74 195 TYR B CA 1
ATOM 1259 C C . TYR A 1 185 ? -30.000 -3.588 -22.037 1.00 6.07 195 TYR B C 1
ATOM 1260 O O . TYR A 1 185 ? -29.244 -3.880 -21.105 1.00 6.16 195 TYR B O 1
ATOM 1269 N N . TYR A 1 186 ? -30.615 -4.491 -22.784 1.00 6.22 196 TYR B N 1
ATOM 1270 C CA . TYR A 1 186 ? -30.436 -5.944 -22.568 1.00 6.36 196 TYR B CA 1
ATOM 1271 C C . TYR A 1 186 ? -30.672 -6.646 -23.895 1.00 6.61 196 TYR B C 1
ATOM 1272 O O . TYR A 1 186 ? -31.565 -6.220 -24.662 1.00 7.49 196 TYR B O 1
ATOM 1281 N N . LYS A 1 187 ? -29.941 -7.732 -24.124 1.00 6.60 197 LYS B N 1
ATOM 1282 C CA . LYS A 1 187 ? -30.078 -8.455 -25.402 1.00 6.79 197 LYS B CA 1
ATOM 1283 C C . LYS A 1 187 ? -29.697 -9.908 -25.233 1.00 6.94 197 LYS B C 1
ATOM 1284 O O . LYS A 1 187 ? -28.632 -10.204 -24.634 1.00 7.53 197 LYS B O 1
ATOM 1290 N N . THR A 1 188 ? -30.494 -10.808 -25.795 1.00 7.33 198 THR B N 1
ATOM 1291 C CA . THR A 1 188 ? -30.071 -12.216 -25.929 1.00 8.29 198 THR B CA 1
ATOM 1292 C C . THR A 1 188 ? -29.191 -12.339 -27.168 1.00 8.34 198 THR B C 1
ATOM 1293 O O . THR A 1 188 ? -29.641 -12.124 -28.287 1.00 9.41 198 THR B O 1
ATOM 1297 N N . LEU A 1 189 ? -27.913 -12.647 -26.972 1.00 8.27 199 LEU B N 1
ATOM 1298 C CA . LEU A 1 189 ? -26.970 -12.874 -28.083 1.00 9.07 199 LEU B CA 1
ATOM 1299 C C . LEU A 1 189 ? -27.294 -14.222 -28.708 1.00 9.19 199 LEU B C 1
ATOM 1300 O O . LEU A 1 189 ? -27.666 -15.156 -28.003 1.00 10.09 199 LEU B O 1
ATOM 1305 N N . PRO A 1 190 ? -27.037 -14.327 -30.022 1.00 9.94 200 PRO B N 1
ATOM 1306 C CA . PRO A 1 190 ? -27.103 -15.643 -30.646 1.00 10.93 200 PRO B CA 1
ATOM 1307 C C . PRO A 1 190 ? -25.920 -16.509 -30.239 1.00 12.51 200 PRO B C 1
ATOM 1308 O O . PRO A 1 190 ? -24.911 -16.021 -29.754 1.00 13.10 200 PRO B O 1
ATOM 1312 N N . GLY A 1 191 ? -26.067 -17.812 -30.433 1.00 12.52 201 GLY B N 1
ATOM 1313 C CA . GLY A 1 191 ? -24.976 -18.769 -30.278 1.00 11.80 201 GLY B CA 1
ATOM 1314 C C . GLY A 1 191 ? -24.783 -19.177 -28.848 1.00 10.66 201 GLY B C 1
ATOM 1315 O O . GLY A 1 191 ? -25.710 -19.132 -28.035 1.00 11.55 201 GLY B O 1
ATOM 1316 N N . THR A 1 192 ? -23.567 -19.580 -28.509 1.00 10.72 202 THR B N 1
ATOM 1317 C CA . THR A 1 192 ? -23.244 -20.203 -27.235 1.00 11.29 202 THR B CA 1
ATOM 1318 C C . THR A 1 192 ? -22.164 -19.393 -26.530 1.00 10.82 202 THR B C 1
ATOM 1319 O O . THR A 1 192 ? -21.568 -18.484 -27.139 1.00 10.93 202 THR B O 1
ATOM 1323 N N . TYR A 1 193 ? -21.899 -19.776 -25.302 1.00 10.64 203 TYR B N 1
ATOM 1324 C CA . TYR A 1 193 ? -20.753 -19.203 -24.588 1.00 10.33 203 TYR B CA 1
ATOM 1325 C C . TYR A 1 193 ? -19.474 -19.291 -25.431 1.00 10.25 203 TYR B C 1
ATOM 1326 O O . TYR A 1 193 ? -18.670 -18.354 -25.497 1.00 10.31 203 TYR B O 1
ATOM 1335 N N . ALA A 1 194 ? -19.241 -20.438 -26.082 1.00 10.36 204 ALA B N 1
ATOM 1336 C CA . ALA A 1 194 ? -18.011 -20.632 -26.851 1.00 10.21 204 ALA B CA 1
ATOM 1337 C C . ALA A 1 194 ? -17.852 -19.660 -27.996 1.00 10.40 204 ALA B C 1
ATOM 1338 O O . ALA A 1 194 ? -16.701 -19.408 -28.420 1.00 12.19 204 ALA B O 1
ATOM 1340 N N . ASP A 1 195 ? -18.924 -19.033 -28.452 1.00 9.82 205 ASP B N 1
ATOM 1341 C CA . ASP A 1 195 ? -18.865 -18.070 -29.574 1.00 10.02 205 ASP B CA 1
ATOM 1342 C C . ASP A 1 195 ? -18.584 -16.643 -29.082 1.00 9.33 205 ASP B C 1
ATOM 1343 O O . ASP A 1 195 ? -18.456 -15.745 -29.884 1.00 11.36 205 ASP B O 1
ATOM 1348 N N . THR A 1 196 ? -18.528 -16.453 -27.781 1.00 9.03 206 THR B N 1
ATOM 1349 C CA . THR A 1 196 ? -18.507 -15.079 -27.227 1.00 8.81 206 THR B CA 1
ATOM 1350 C C . THR A 1 196 ? -17.115 -14.456 -27.241 1.00 7.89 206 THR B C 1
ATOM 1351 O O . THR A 1 196 ? -16.097 -15.138 -27.227 1.00 8.65 206 THR B O 1
ATOM 1355 N N . VAL A 1 197 ? -17.093 -13.128 -27.186 1.00 8.17 207 VAL B N 1
ATOM 1356 C CA . VAL A 1 197 ? -15.850 -12.382 -26.905 1.00 8.21 207 VAL B CA 1
ATOM 1357 C C . VAL A 1 197 ? -15.290 -12.854 -25.564 1.00 8.16 207 VAL B C 1
ATOM 1358 O O . VAL A 1 197 ? -14.055 -13.021 -25.465 1.00 7.96 207 VAL B O 1
ATOM 1362 N N . THR A 1 198 ? -16.110 -13.067 -24.562 1.00 7.46 208 THR B N 1
ATOM 1363 C CA . THR A 1 198 ? -15.600 -13.502 -23.246 1.00 7.40 208 THR B CA 1
ATOM 1364 C C . THR A 1 198 ? -14.810 -14.805 -23.387 1.00 8.35 208 THR B C 1
ATOM 1365 O O . THR A 1 198 ? -13.708 -14.930 -22.830 1.00 8.32 208 THR B O 1
ATOM 1369 N N . ALA A 1 199 ? -15.350 -15.775 -24.121 1.00 8.42 209 ALA B N 1
ATOM 1370 C CA . ALA A 1 199 ? -14.667 -17.086 -24.271 1.00 9.09 209 ALA B CA 1
ATOM 1371 C C . ALA A 1 199 ? -13.360 -16.851 -25.015 1.00 8.11 209 ALA B C 1
ATOM 1372 O O . ALA A 1 199 ? -12.396 -17.566 -24.718 1.00 8.78 209 ALA B O 1
ATOM 1374 N N . LYS A 1 200 ? -13.314 -15.985 -26.006 1.00 7.95 210 LYS B N 1
ATOM 1375 C CA . LYS A 1 200 ? -12.055 -15.731 -26.759 1.00 8.43 210 LYS B CA 1
ATOM 1376 C C . LYS A 1 200 ? -11.048 -15.133 -25.777 1.00 8.33 210 LYS B C 1
ATOM 1377 O O . LYS A 1 200 ? -9.840 -15.468 -25.794 1.00 9.75 210 LYS B O 1
ATOM 1383 N N . GLU A 1 201 ? -11.472 -14.171 -24.948 1.00 8.67 211 GLU B N 1
ATOM 1384 C CA . GLU A 1 201 ? -10.559 -13.554 -23.951 1.00 7.96 211 GLU B CA 1
ATOM 1385 C C . GLU A 1 201 ? -10.047 -14.609 -22.979 1.00 8.57 211 GLU B C 1
ATOM 1386 O O . GLU A 1 201 ? -8.859 -14.584 -22.613 1.00 7.94 211 GLU B O 1
ATOM 1392 N N . VAL A 1 202 ? -10.892 -15.518 -22.531 1.00 7.45 212 VAL B N 1
ATOM 1393 C CA . VAL A 1 202 ? -10.465 -16.653 -21.680 1.00 8.26 212 VAL B CA 1
ATOM 1394 C C . VAL A 1 202 ? -9.448 -17.492 -22.450 1.00 8.97 212 VAL B C 1
ATOM 1395 O O . VAL A 1 202 ? -8.414 -17.833 -21.843 1.00 9.21 212 VAL B O 1
ATOM 1399 N N . ASN A 1 203 ? -9.711 -17.833 -23.691 1.00 9.10 213 ASN B N 1
ATOM 1400 C CA . ASN A 1 203 ? -8.774 -18.704 -24.439 1.00 10.81 213 ASN B CA 1
ATOM 1401 C C . ASN A 1 203 ? -7.440 -18.005 -24.595 1.00 10.21 213 ASN B C 1
ATOM 1402 O O . ASN A 1 203 ? -6.386 -18.683 -24.470 1.00 10.48 213 ASN B O 1
ATOM 1407 N N . GLU A 1 204 ? -7.410 -16.696 -24.825 1.00 9.34 214 GLU B N 1
ATOM 1408 C CA . GLU A 1 204 ? -6.128 -15.955 -24.917 1.00 9.84 214 GLU B CA 1
ATOM 1409 C C . GLU A 1 204 ? -5.476 -15.949 -23.533 1.00 9.25 214 GLU B C 1
ATOM 1410 O O . GLU A 1 204 ? -4.248 -16.095 -23.447 1.00 8.80 214 GLU B O 1
ATOM 1416 N N . GLY A 1 205 ? -6.249 -15.766 -22.455 1.00 9.00 215 GLY B N 1
ATOM 1417 C CA . GLY A 1 205 ? -5.691 -15.836 -21.105 1.00 9.24 215 GLY B CA 1
ATOM 1418 C C . GLY A 1 205 ? -5.116 -17.206 -20.801 1.00 10.10 215 GLY B C 1
ATOM 1419 O O . GLY A 1 205 ? -4.069 -17.295 -20.129 1.00 9.59 215 GLY B O 1
ATOM 1420 N N . LYS A 1 206 ? -5.751 -18.269 -21.292 1.00 9.47 216 LYS B N 1
ATOM 1421 C CA . LYS A 1 206 ? -5.187 -19.629 -21.047 1.00 10.03 216 LYS B CA 1
ATOM 1422 C C . LYS A 1 206 ? -3.853 -19.774 -21.777 1.00 9.74 216 LYS B C 1
ATOM 1423 O O . LYS A 1 206 ? -2.899 -20.307 -21.171 1.00 10.37 216 LYS B O 1
ATOM 1429 N N . LEU A 1 207 ? -3.770 -19.276 -22.993 1.00 9.55 217 LEU B N 1
ATOM 1430 C CA . LEU A 1 207 ? -2.522 -19.327 -23.793 1.00 10.23 217 LEU B CA 1
ATOM 1431 C C . LEU A 1 207 ? -1.472 -18.500 -23.063 1.00 10.44 217 LEU B C 1
ATOM 1432 O O . LEU A 1 207 ? -0.298 -18.928 -22.920 1.00 10.57 217 LEU B O 1
ATOM 1437 N N . MET A 1 208 ? -1.840 -17.354 -22.525 1.00 10.23 218 MET B N 1
ATOM 1438 C CA . MET A 1 208 ? -0.901 -16.526 -21.764 1.00 10.72 218 MET B CA 1
ATOM 1439 C C . MET A 1 208 ? -0.331 -17.320 -20.582 1.00 10.15 218 MET B C 1
ATOM 1440 O O . MET A 1 208 ? 0.893 -17.267 -20.333 1.00 11.04 218 MET B O 1
ATOM 1445 N N . LEU A 1 209 ? -1.160 -18.004 -19.834 1.00 10.19 219 LEU B N 1
ATOM 1446 C CA . LEU A 1 209 ? -0.724 -18.790 -18.652 1.00 10.11 219 LEU B CA 1
ATOM 1447 C C . LEU A 1 209 ? 0.129 -19.980 -19.114 1.00 11.32 219 LEU B C 1
ATOM 1448 O O . LEU A 1 209 ? 1.187 -20.227 -18.483 1.00 10.65 219 LEU B O 1
ATOM 1453 N N . GLN A 1 210 ? -0.259 -20.655 -20.174 1.00 11.55 220 GLN B N 1
ATOM 1454 C CA . GLN A 1 210 ? 0.526 -21.788 -20.705 1.00 12.15 220 GLN B CA 1
ATOM 1455 C C . GLN A 1 210 ? 1.906 -21.284 -21.118 1.00 11.38 220 GLN B C 1
ATOM 1456 O O . GLN A 1 210 ? 2.924 -21.953 -20.794 1.00 12.83 220 GLN B O 1
ATOM 1462 N N . ASN A 1 211 ? 1.987 -20.170 -21.796 1.00 11.33 221 ASN B N 1
ATOM 1463 C CA . ASN A 1 211 ? 3.283 -19.651 -22.266 1.00 13.24 221 ASN B CA 1
ATOM 1464 C C . ASN A 1 211 ? 4.092 -19.196 -21.040 1.00 13.90 221 ASN B C 1
ATOM 1465 O O . ASN A 1 211 ? 5.348 -19.430 -21.005 1.00 14.02 221 ASN B O 1
ATOM 1470 N N . ALA A 1 212 ? 3.472 -18.623 -20.017 1.00 13.69 222 ALA B N 1
ATOM 1471 C CA . ALA A 1 212 ? 4.195 -18.118 -18.840 1.00 14.16 222 ALA B CA 1
ATOM 1472 C C . ALA A 1 212 ? 4.860 -19.281 -18.129 1.00 14.42 222 ALA B C 1
ATOM 1473 O O . ALA A 1 212 ? 6.008 -19.120 -17.604 1.00 15.83 222 ALA B O 1
ATOM 1475 N N . ALA A 1 213 ? 4.208 -20.436 -18.056 1.00 13.86 223 ALA B N 1
ATOM 1476 C CA . ALA A 1 213 ? 4.728 -21.614 -17.342 1.00 14.79 223 ALA B CA 1
ATOM 1477 C C . ALA A 1 213 ? 5.987 -22.147 -18.037 1.00 16.91 223 ALA B C 1
ATOM 1478 O O . ALA A 1 213 ? 6.710 -22.928 -17.371 1.00 18.33 223 ALA B O 1
ATOM 1480 N N . LYS A 1 214 ? 6.213 -21.795 -19.301 1.00 14.92 224 LYS B N 1
ATOM 1481 C CA . LYS A 1 214 ? 7.382 -22.284 -20.079 1.00 17.99 224 LYS B CA 1
ATOM 1482 C C . LYS A 1 214 ? 8.556 -21.330 -19.916 1.00 20.01 224 LYS B C 1
ATOM 1483 O O . LYS A 1 214 ? 9.631 -21.639 -20.417 1.00 21.29 224 LYS B O 1
ATOM 1489 N N . SER A 1 215 ? 8.380 -20.181 -19.264 1.00 18.85 225 SER B N 1
ATOM 1490 C CA . SER A 1 215 ? 9.438 -19.135 -19.205 1.00 20.30 225 SER B CA 1
ATOM 1491 C C . SER A 1 215 ? 10.062 -19.065 -17.824 1.00 19.04 225 SER B C 1
ATOM 1492 O O . SER A 1 215 ? 9.374 -19.335 -16.859 1.00 19.33 225 SER B O 1
ATOM 1495 N N . ASP A 1 216 ? 11.341 -18.647 -17.736 1.00 20.14 226 ASP B N 1
ATOM 1496 C CA . ASP A 1 216 ? 11.980 -18.402 -16.424 1.00 20.96 226 ASP B CA 1
ATOM 1497 C C . ASP A 1 216 ? 11.752 -16.945 -16.010 1.00 19.39 226 ASP B C 1
ATOM 1498 O O . ASP A 1 216 ? 12.038 -16.627 -14.829 1.00 21.54 226 ASP B O 1
ATOM 1499 N N . LYS A 1 217 ? 11.174 -16.088 -16.866 1.00 16.39 227 LYS B N 1
ATOM 1500 C CA . LYS A 1 217 ? 10.906 -14.672 -16.513 1.00 13.75 227 LYS B CA 1
ATOM 1501 C C . LYS A 1 217 ? 9.626 -14.608 -15.695 1.00 11.34 227 LYS B C 1
ATOM 1502 O O . LYS A 1 217 ? 8.672 -15.332 -15.949 1.00 13.83 227 LYS B O 1
ATOM 1508 N N . PRO A 1 218 ? 9.567 -13.719 -14.688 1.00 9.77 228 PRO B N 1
ATOM 1509 C CA . PRO A 1 218 ? 8.296 -13.465 -14.012 1.00 9.84 228 PRO B CA 1
ATOM 1510 C C . PRO A 1 218 ? 7.308 -12.897 -15.033 1.00 9.28 228 PRO B C 1
ATOM 1511 O O . PRO A 1 218 ? 7.648 -12.232 -15.970 1.00 9.25 228 PRO B O 1
ATOM 1515 N N . PHE A 1 219 ? 6.030 -13.204 -14.794 1.00 9.22 229 PHE B N 1
ATOM 1516 C CA . PHE A 1 219 ? 4.967 -12.698 -15.694 1.00 10.13 229 PHE B CA 1
ATOM 1517 C C . PHE A 1 219 ? 3.982 -11.805 -14.939 1.00 7.31 229 PHE B C 1
ATOM 1518 O O . PHE A 1 219 ? 3.726 -11.912 -13.725 1.00 7.40 229 PHE B O 1
ATOM 1526 N N . PHE A 1 220 ? 3.490 -10.884 -15.739 1.00 6.88 230 PHE B N 1
ATOM 1527 C CA . PHE A 1 220 ? 2.431 -9.938 -15.333 1.00 7.06 230 PHE B CA 1
ATOM 1528 C C . PHE A 1 220 ? 1.350 -10.005 -16.411 1.00 7.12 230 PHE B C 1
ATOM 1529 O O . PHE A 1 220 ? 1.585 -9.448 -17.501 1.00 7.72 230 PHE B O 1
ATOM 1537 N N . GLY A 1 221 ? 0.221 -10.672 -16.114 1.00 6.61 231 GLY B N 1
ATOM 1538 C CA . GLY A 1 221 ? -0.878 -10.842 -17.085 1.00 6.65 231 GLY B CA 1
ATOM 1539 C C . GLY A 1 221 ? -2.054 -10.001 -16.686 1.00 6.93 231 GLY B C 1
ATOM 1540 O O . GLY A 1 221 ? -2.400 -9.955 -15.494 1.00 7.31 231 GLY B O 1
ATOM 1541 N N . ILE A 1 222 ? -2.646 -9.344 -17.656 1.00 7.14 232 ILE B N 1
ATOM 1542 C CA . ILE A 1 222 ? -3.902 -8.574 -17.455 1.00 7.50 232 ILE B CA 1
ATOM 1543 C C . ILE A 1 222 ? -4.905 -9.130 -18.445 1.00 7.04 232 ILE B C 1
ATOM 1544 O O . ILE A 1 222 ? -4.689 -9.056 -19.663 1.00 7.39 232 ILE B O 1
ATOM 1549 N N . VAL A 1 223 ? -6.017 -9.619 -17.935 1.00 7.22 233 VAL B N 1
ATOM 1550 C CA . VAL A 1 223 ? -7.162 -10.061 -18.763 1.00 6.91 233 VAL B CA 1
ATOM 1551 C C . VAL A 1 223 ? -8.341 -9.168 -18.380 1.00 6.48 233 VAL B C 1
ATOM 1552 O O . VAL A 1 223 ? -8.778 -9.185 -17.212 1.00 6.76 233 VAL B O 1
ATOM 1556 N N . SER A 1 224 ? -8.701 -8.310 -19.322 1.00 6.80 234 SER B N 1
ATOM 1557 C CA . SER A 1 224 ? -9.654 -7.216 -19.087 1.00 6.66 234 SER B CA 1
ATOM 1558 C C . SER A 1 224 ? -10.918 -7.486 -19.915 1.00 5.65 234 SER B C 1
ATOM 1559 O O . SER A 1 224 ? -10.887 -7.438 -21.171 1.00 6.52 234 SER B O 1
ATOM 1562 N N . PHE A 1 225 ? -12.003 -7.788 -19.252 1.00 6.28 235 PHE B N 1
ATOM 1563 C CA . PHE A 1 225 ? -13.256 -8.191 -19.909 1.00 6.41 235 PHE B CA 1
ATOM 1564 C C . PHE A 1 225 ? -14.175 -6.988 -20.111 1.00 6.87 235 PHE B C 1
ATOM 1565 O O . PHE A 1 225 ? -14.380 -6.209 -19.185 1.00 6.96 235 PHE B O 1
ATOM 1573 N N . GLU A 1 226 ? -14.812 -6.904 -21.268 1.00 7.17 236 GLU B N 1
ATOM 1574 C CA . GLU A 1 226 ? -15.911 -5.937 -21.489 1.00 7.42 236 GLU B CA 1
ATOM 1575 C C . GLU A 1 226 ? -17.119 -6.336 -20.640 1.00 6.98 236 GLU B C 1
ATOM 1576 O O . GLU A 1 226 ? -17.796 -5.452 -20.089 1.00 7.20 236 GLU B O 1
ATOM 1582 N N . GLN A 1 227 ? -17.370 -7.624 -20.497 1.00 7.04 237 GLN B N 1
ATOM 1583 C CA . GLN A 1 227 ? -18.435 -8.063 -19.576 1.00 7.55 237 GLN B CA 1
ATOM 1584 C C . GLN A 1 227 ? -18.053 -7.610 -18.182 1.00 8.76 237 GLN B C 1
ATOM 1585 O O . GLN A 1 227 ? -16.860 -7.632 -17.807 1.00 9.50 237 GLN B O 1
ATOM 1591 N N . PRO A 1 228 ? -19.026 -7.286 -17.318 1.00 8.26 238 PRO B N 1
ATOM 1592 C CA . PRO A 1 228 ? -20.471 -7.390 -17.543 1.00 8.70 238 PRO B CA 1
ATOM 1593 C C . PRO A 1 228 ? -21.086 -6.041 -17.851 1.00 9.89 238 PRO B C 1
ATOM 1594 O O . PRO A 1 228 ? -22.145 -5.745 -17.291 1.00 12.30 238 PRO B O 1
ATOM 1598 N N . HIS A 1 229 ? -20.502 -5.227 -18.711 1.00 8.81 239 HIS B N 1
ATOM 1599 C CA . HIS A 1 229 ? -20.941 -3.836 -18.911 1.00 9.93 239 HIS B CA 1
ATOM 1600 C C . HIS A 1 229 ? -22.258 -3.801 -19.673 1.00 9.73 239 HIS B C 1
ATOM 1601 O O . HIS A 1 229 ? -22.572 -4.714 -20.451 1.00 9.69 239 HIS B O 1
ATOM 1608 N N . PRO A 1 230 ? -23.014 -2.700 -19.553 1.00 9.33 240 PRO B N 1
ATOM 1609 C CA . PRO A 1 230 ? -24.247 -2.560 -20.329 1.00 9.94 240 PRO B CA 1
ATOM 1610 C C . PRO A 1 230 ? -23.895 -2.123 -21.734 1.00 9.28 240 PRO B C 1
ATOM 1611 O O . PRO A 1 230 ? -22.813 -1.557 -21.954 1.00 11.84 240 PRO B O 1
ATOM 1615 N N . PRO A 1 231 ? -24.774 -2.281 -22.752 1.00 8.76 241 PRO B N 1
ATOM 1616 C CA . PRO A 1 231 ? -26.017 -3.035 -22.636 1.00 8.34 241 PRO B CA 1
ATOM 1617 C C . PRO A 1 231 ? -25.745 -4.492 -22.279 1.00 7.35 241 PRO B C 1
ATOM 1618 O O . PRO A 1 231 ? -24.731 -5.026 -22.690 1.00 7.58 241 PRO B O 1
ATOM 1622 N N . TYR A 1 232 ? -26.595 -5.088 -21.448 1.00 6.94 242 TYR B N 1
ATOM 1623 C CA . TYR A 1 232 ? -26.352 -6.457 -20.916 1.00 7.10 242 TYR B CA 1
ATOM 1624 C C . TYR A 1 232 ? -26.669 -7.497 -21.981 1.00 7.38 242 TYR B C 1
ATOM 1625 O O . TYR A 1 232 ? -27.807 -7.828 -22.174 1.00 7.53 242 TYR B O 1
ATOM 1634 N N . ARG A 1 233 ? -25.623 -7.999 -22.613 1.00 8.46 243 ARG B N 1
ATOM 1635 C CA . ARG A 1 233 ? -25.782 -8.869 -23.799 1.00 9.59 243 ARG B CA 1
ATOM 1636 C C . ARG A 1 233 ? -25.145 -10.200 -23.452 1.00 10.39 243 ARG B C 1
ATOM 1637 O O . ARG A 1 233 ? -23.928 -10.230 -23.214 1.00 10.86 243 ARG B O 1
ATOM 1645 N N . VAL A 1 234 ? -25.908 -11.280 -23.394 1.00 8.22 244 VAL B N 1
ATOM 1646 C CA . VAL A 1 234 ? -25.384 -12.629 -23.087 1.00 8.93 244 VAL B CA 1
ATOM 1647 C C . VAL A 1 234 ? -26.100 -13.640 -23.961 1.00 8.95 244 VAL B C 1
ATOM 1648 O O . VAL A 1 234 ? -27.270 -13.474 -24.269 1.00 8.40 244 VAL B O 1
ATOM 1652 N N . PRO A 1 235 ? -25.444 -14.766 -24.290 1.00 8.42 245 PRO B N 1
ATOM 1653 C CA . PRO A 1 235 ? -26.108 -15.862 -24.985 1.00 8.77 245 PRO B CA 1
ATOM 1654 C C . PRO A 1 235 ? -26.877 -16.688 -23.959 1.00 9.36 245 PRO B C 1
ATOM 1655 O O . PRO A 1 235 ? -26.688 -16.601 -22.751 1.00 8.79 245 PRO B O 1
ATOM 1659 N N . GLU A 1 236 ? -27.728 -17.587 -24.469 1.00 9.32 246 GLU B N 1
ATOM 1660 C CA . GLU A 1 236 ? -28.280 -18.647 -23.606 1.00 10.71 246 GLU B CA 1
ATOM 1661 C C . GLU A 1 236 ? -27.153 -19.569 -23.172 1.00 9.88 246 GLU B C 1
ATOM 1662 O O . GLU A 1 236 ? -26.173 -19.754 -23.898 1.00 11.14 246 GLU B O 1
ATOM 1668 N N . PRO A 1 237 ? -27.208 -20.155 -21.964 1.00 11.03 247 PRO B N 1
ATOM 1669 C CA . PRO A 1 237 ? -28.339 -20.072 -21.038 1.00 10.70 247 PRO B CA 1
ATOM 1670 C C . PRO A 1 237 ? -28.293 -18.853 -20.102 1.00 10.48 247 PRO B C 1
ATOM 1671 O O . PRO A 1 237 ? -29.184 -18.660 -19.302 1.00 10.46 247 PRO B O 1
ATOM 1675 N N . TYR A 1 238 ? -27.204 -18.104 -20.174 1.00 9.21 248 TYR B N 1
ATOM 1676 C CA . TYR A 1 238 ? -27.016 -16.969 -19.228 1.00 8.97 248 TYR B CA 1
ATOM 1677 C C . TYR A 1 238 ? -28.124 -15.933 -19.414 1.00 10.14 248 TYR B C 1
ATOM 1678 O O . TYR A 1 238 ? -28.494 -15.321 -18.433 1.00 9.88 248 TYR B O 1
ATOM 1687 N N . ALA A 1 239 ? -28.625 -15.744 -20.628 1.00 8.98 249 ALA B N 1
ATOM 1688 C CA . ALA A 1 239 ? -29.674 -14.728 -20.882 1.00 9.02 249 ALA B CA 1
ATOM 1689 C C . ALA A 1 239 ? -30.946 -14.995 -20.076 1.00 10.39 249 ALA B C 1
ATOM 1690 O O . ALA A 1 239 ? -31.615 -14.003 -19.753 1.00 11.76 249 ALA B O 1
ATOM 1692 N N . SER A 1 240 ? -31.285 -16.236 -19.807 1.00 10.45 250 SER B N 1
ATOM 1693 C CA . SER A 1 240 ? -32.542 -16.614 -19.127 1.00 10.33 250 SER B CA 1
ATOM 1694 C C . SER A 1 240 ? -32.306 -17.292 -17.775 1.00 10.08 250 SER B C 1
ATOM 1695 O O . SER A 1 240 ? -33.285 -17.629 -17.101 1.00 11.90 250 SER B O 1
ATOM 1698 N N . MET A 1 241 ? -31.057 -17.432 -17.320 1.00 10.23 251 MET B N 1
ATOM 1699 C CA . MET A 1 241 ? -30.695 -18.142 -16.080 1.00 11.20 251 MET B CA 1
ATOM 1700 C C . MET A 1 241 ? -31.426 -17.551 -14.871 1.00 10.71 251 MET B C 1
ATOM 1701 O O . MET A 1 241 ? -31.821 -18.290 -13.948 1.00 12.72 251 MET B O 1
ATOM 1706 N N . TYR A 1 242 ? -31.447 -16.221 -14.754 1.00 10.31 252 TYR B N 1
ATOM 1707 C CA . TYR A 1 242 ? -32.108 -15.475 -13.667 1.00 9.98 252 TYR B CA 1
ATOM 1708 C C . TYR A 1 242 ? -33.422 -14.929 -14.211 1.00 10.07 252 TYR B C 1
ATOM 1709 O O . TYR A 1 242 ? -33.458 -14.251 -15.212 1.00 10.05 252 TYR B O 1
ATOM 1718 N N . ASP A 1 243 ? -34.513 -15.351 -13.595 1.00 10.73 253 ASP B N 1
ATOM 1719 C CA . ASP A 1 243 ? -35.872 -14.942 -14.024 1.00 11.07 253 ASP B CA 1
ATOM 1720 C C . ASP A 1 243 ? -36.077 -13.486 -13.663 1.00 9.02 253 ASP B C 1
ATOM 1721 O O . ASP A 1 243 ? -36.016 -13.131 -12.492 1.00 10.50 253 ASP B O 1
ATOM 1726 N N . TYR A 1 244 ? -36.413 -12.662 -14.662 1.00 8.51 254 TYR B N 1
ATOM 1727 C CA . TYR A 1 244 ? -36.702 -11.253 -14.412 1.00 8.67 254 TYR B CA 1
ATOM 1728 C C . TYR A 1 244 ? -37.827 -11.077 -13.392 1.00 9.20 254 TYR B C 1
ATOM 1729 O O . TYR A 1 244 ? -37.886 -10.088 -12.690 1.00 10.01 254 TYR B O 1
ATOM 1738 N N . LYS A 1 245 ? -38.714 -12.066 -13.353 1.00 11.29 255 LYS B N 1
ATOM 1739 C CA . LYS A 1 245 ? -39.914 -11.937 -12.485 1.00 13.36 255 LYS B CA 1
ATOM 1740 C C . LYS A 1 245 ? -39.502 -12.015 -11.027 1.00 14.35 255 LYS B C 1
ATOM 1741 O O . LYS A 1 245 ? -40.260 -11.481 -10.191 1.00 17.43 255 LYS B O 1
ATOM 1747 N N . ASP A 1 246 ? -38.341 -12.581 -10.705 1.00 13.51 256 ASP B N 1
ATOM 1748 C CA . ASP A 1 246 ? -37.880 -12.789 -9.311 1.00 16.29 256 ASP B CA 1
ATOM 1749 C C . ASP A 1 246 ? -37.018 -11.615 -8.849 1.00 15.24 256 ASP B C 1
ATOM 1750 O O . ASP A 1 246 ? -36.607 -11.604 -7.706 1.00 15.65 256 ASP B O 1
ATOM 1755 N N . ILE A 1 247 ? -36.728 -10.628 -9.702 1.00 12.66 257 ILE B N 1
ATOM 1756 C CA . ILE A 1 247 ? -35.744 -9.589 -9.325 1.00 12.62 257 ILE B CA 1
ATOM 1757 C C . ILE A 1 247 ? -36.297 -8.692 -8.211 1.00 13.42 257 ILE B C 1
ATOM 1758 O O . ILE A 1 247 ? -37.391 -8.148 -8.354 1.00 14.38 257 ILE B O 1
ATOM 1763 N N . LYS A 1 248 ? -35.527 -8.493 -7.162 1.00 14.63 258 LYS B N 1
ATOM 1764 C CA . LYS A 1 248 ? -35.844 -7.559 -6.064 1.00 15.59 258 LYS B CA 1
ATOM 1765 C C . LYS A 1 248 ? -35.252 -6.208 -6.422 1.00 15.67 258 LYS B C 1
ATOM 1766 O O . LYS A 1 248 ? -34.030 -6.158 -6.713 1.00 16.33 258 LYS B O 1
ATOM 1769 N N . LEU A 1 249 ? -36.068 -5.178 -6.474 1.00 14.31 259 LEU B N 1
ATOM 1770 C CA . LEU A 1 249 ? -35.648 -3.801 -6.779 1.00 13.86 259 LEU B CA 1
ATOM 1771 C C . LEU A 1 249 ? -35.452 -3.064 -5.465 1.00 14.77 259 LEU B C 1
ATOM 1772 O O . LEU A 1 249 ? -36.252 -3.182 -4.532 1.00 16.02 259 LEU B O 1
ATOM 1777 N N . PRO A 1 250 ? -34.386 -2.256 -5.335 1.00 12.56 260 PRO B N 1
ATOM 1778 C CA . PRO A 1 250 ? -34.103 -1.568 -4.081 1.00 11.82 260 PRO B CA 1
ATOM 1779 C C . PRO A 1 250 ? -34.934 -0.318 -3.793 1.00 12.20 260 PRO B C 1
ATOM 1780 O O . PRO A 1 250 ? -35.636 0.164 -4.660 1.00 11.58 260 PRO B O 1
ATOM 1784 N N . LYS A 1 251 ? -34.760 0.234 -2.599 1.00 12.70 261 LYS B N 1
ATOM 1785 C CA . LYS A 1 251 ? -35.582 1.353 -2.116 1.00 13.08 261 LYS B CA 1
ATOM 1786 C C . LYS A 1 251 ? -35.417 2.598 -2.985 1.00 12.16 261 LYS B C 1
ATOM 1787 O O . LYS A 1 251 ? -36.341 3.405 -3.058 1.00 13.76 261 LYS B O 1
ATOM 1792 N N . ASN A 1 252 ? -34.248 2.807 -3.629 1.00 11.23 262 ASN B N 1
ATOM 1793 C CA . ASN A 1 252 ? -34.030 4.010 -4.471 1.00 9.90 262 ASN B CA 1
ATOM 1794 C C . ASN A 1 252 ? -34.314 3.723 -5.943 1.00 9.76 262 ASN B C 1
ATOM 1795 O O . ASN A 1 252 ? -34.105 4.625 -6.774 1.00 9.45 262 ASN B O 1
ATOM 1800 N N . PHE A 1 253 ? -34.942 2.593 -6.247 1.00 9.35 263 PHE B N 1
ATOM 1801 C CA . PHE A 1 253 ? -35.319 2.281 -7.640 1.00 11.43 263 PHE B CA 1
ATOM 1802 C C . PHE A 1 253 ? -36.447 3.191 -8.151 1.00 13.21 263 PHE B C 1
ATOM 1803 O O . PHE A 1 253 ? -37.475 3.286 -7.470 1.00 14.24 263 PHE B O 1
ATOM 1811 N N . GLY A 1 254 ? -36.250 3.750 -9.347 1.00 13.80 264 GLY B N 1
ATOM 1812 C CA . GLY A 1 254 ? -37.312 4.334 -10.191 1.00 15.64 264 GLY B CA 1
ATOM 1813 C C . GLY A 1 254 ? -37.860 5.619 -9.639 1.00 17.82 264 GLY B C 1
ATOM 1814 O O . GLY A 1 254 ? -38.910 6.061 -10.164 1.00 20.51 264 GLY B O 1
ATOM 1815 N N . ILE A 1 255 ? -37.247 6.159 -8.602 1.00 15.42 265 ILE B N 1
ATOM 1816 C CA . ILE A 1 255 ? -37.792 7.343 -7.867 1.00 15.82 265 ILE B CA 1
ATOM 1817 C C . ILE A 1 255 ? -37.573 8.592 -8.693 1.00 14.71 265 ILE B C 1
ATOM 1818 O O . ILE A 1 255 ? -36.643 8.675 -9.549 1.00 16.95 265 ILE B O 1
ATOM 1823 N N . LYS A 1 256 ? -38.420 9.590 -8.443 1.00 14.72 266 LYS B N 1
ATOM 1824 C CA . LYS A 1 256 ? -38.168 10.972 -8.914 1.00 14.88 266 LYS B CA 1
ATOM 1825 C C . LYS A 1 256 ? -37.021 11.513 -8.048 1.00 13.82 266 LYS B C 1
ATOM 1826 O O . LYS A 1 256 ? -37.056 11.397 -6.797 1.00 15.36 266 LYS B O 1
ATOM 1829 N N . ARG A 1 257 ? -36.008 12.055 -8.698 1.00 10.87 267 ARG B N 1
ATOM 1830 C CA . ARG A 1 257 ? -34.869 12.653 -7.963 1.00 9.78 267 ARG B CA 1
ATOM 1831 C C . ARG A 1 257 ? -35.309 13.986 -7.381 1.00 9.63 267 ARG B C 1
ATOM 1832 O O . ARG A 1 257 ? -35.724 14.893 -8.161 1.00 11.60 267 ARG B O 1
ATOM 1840 N N . LYS A 1 258 ? -35.257 14.121 -6.065 1.00 8.51 268 LYS B N 1
ATOM 1841 C CA . LYS A 1 258 ? -35.665 15.381 -5.412 1.00 9.06 268 LYS B CA 1
ATOM 1842 C C . LYS A 1 258 ? -34.422 16.157 -4.985 1.00 7.68 268 LYS B C 1
ATOM 1843 O O . LYS A 1 258 ? -33.536 15.610 -4.294 1.00 7.91 268 LYS B O 1
ATOM 1846 N N . HIS A 1 259 ? -34.332 17.410 -5.394 1.00 7.44 269 HIS B N 1
ATOM 1847 C CA . HIS A 1 259 ? -33.254 18.308 -4.948 1.00 7.10 269 HIS B CA 1
ATOM 1848 C C . HIS A 1 259 ? -31.886 17.688 -5.242 1.00 6.47 269 HIS B C 1
ATOM 1849 O O . HIS A 1 259 ? -30.964 17.811 -4.432 1.00 6.68 269 HIS B O 1
ATOM 1856 N N . LYS A 1 260 ? -31.748 17.133 -6.451 1.00 6.20 270 LYS B N 1
ATOM 1857 C CA . LYS A 1 260 ? -30.440 16.624 -6.929 1.00 5.66 270 LYS B CA 1
ATOM 1858 C C . LYS A 1 260 ? -29.914 17.553 -7.996 1.00 5.96 270 LYS B C 1
ATOM 1859 O O . LYS A 1 260 ? -30.659 18.306 -8.615 1.00 7.03 270 LYS B O 1
ATOM 1865 N N . PRO A 1 261 ? -28.591 17.536 -8.246 1.00 5.64 271 PRO B N 1
ATOM 1866 C CA . PRO A 1 261 ? -28.028 18.402 -9.262 1.00 5.54 271 PRO B CA 1
ATOM 1867 C C . PRO A 1 261 ? -28.564 18.141 -10.659 1.00 5.43 271 PRO B C 1
ATOM 1868 O O . PRO A 1 261 ? -28.985 17.031 -11.013 1.00 5.36 271 PRO B O 1
ATOM 1872 N N . MET A 1 262 ? -28.522 19.183 -11.459 1.00 5.35 272 MET B N 1
ATOM 1873 C CA . MET A 1 262 ? -29.056 19.159 -12.821 1.00 5.65 272 MET B CA 1
ATOM 1874 C C . MET A 1 262 ? -28.336 18.156 -13.701 1.00 5.99 272 MET B C 1
ATOM 1875 O O . MET A 1 262 ? -28.990 17.583 -14.621 1.00 6.71 272 MET B O 1
ATOM 1880 N N . ALA A 1 263 ? -27.057 17.888 -13.494 1.00 5.51 273 ALA B N 1
ATOM 1881 C CA . ALA A 1 263 ? -26.358 16.954 -14.399 1.00 6.39 273 ALA B CA 1
ATOM 1882 C C . ALA A 1 263 ? -26.987 15.583 -14.300 1.00 7.11 273 ALA B C 1
ATOM 1883 O O . ALA A 1 263 ? -26.847 14.827 -15.260 1.00 9.37 273 ALA B O 1
ATOM 1885 N N . GLN A 1 264 ? -27.682 15.230 -13.235 1.00 5.76 274 GLN B N 1
ATOM 1886 C CA . GLN A 1 264 ? -28.357 13.904 -13.159 1.00 6.21 274 GLN B CA 1
ATOM 1887 C C . GLN A 1 264 ? -29.578 13.842 -14.068 1.00 6.95 274 GLN B C 1
ATOM 1888 O O . GLN A 1 264 ? -29.999 12.716 -14.327 1.00 8.13 274 GLN B O 1
ATOM 1894 N N . ASP A 1 265 ? -30.044 14.930 -14.611 1.00 7.19 275 ASP B N 1
ATOM 1895 C CA . ASP A 1 265 ? -31.281 14.940 -15.443 1.00 7.73 275 ASP B CA 1
ATOM 1896 C C . ASP A 1 265 ? -30.935 14.877 -16.918 1.00 7.72 275 ASP B C 1
ATOM 1897 O O . ASP A 1 265 ? -31.817 14.517 -17.681 1.00 9.54 275 ASP B O 1
ATOM 1902 N N . ASP A 1 266 ? -29.755 15.274 -17.340 1.00 7.25 276 ASP B N 1
ATOM 1903 C CA . ASP A 1 266 ? -29.492 15.530 -18.763 1.00 6.85 276 ASP B CA 1
ATOM 1904 C C . ASP A 1 266 ? -29.106 14.210 -19.451 1.00 7.31 276 ASP B C 1
ATOM 1905 O O . ASP A 1 266 ? -28.549 13.274 -18.842 1.00 8.71 276 ASP B O 1
ATOM 1910 N N . ILE A 1 267 ? -29.430 14.134 -20.746 1.00 6.89 277 ILE B N 1
ATOM 1911 C CA . ILE A 1 267 ? -29.310 12.874 -21.513 1.00 7.07 277 ILE B CA 1
ATOM 1912 C C . ILE A 1 267 ? -27.943 12.923 -22.175 1.00 6.67 277 ILE B C 1
ATOM 1913 O O . ILE A 1 267 ? -27.807 13.268 -23.374 1.00 7.20 277 ILE B O 1
ATOM 1918 N N . TRP A 1 268 ? -26.908 12.622 -21.421 1.00 5.71 278 TRP B N 1
ATOM 1919 C CA . TRP A 1 268 ? -25.530 12.815 -21.912 1.00 5.49 278 TRP B CA 1
ATOM 1920 C C . TRP A 1 268 ? -25.215 11.854 -23.059 1.00 5.93 278 TRP B C 1
ATOM 1921 O O . TRP A 1 268 ? -24.641 12.236 -24.075 1.00 6.72 278 TRP B O 1
ATOM 1932 N N . TRP A 1 269 ? -25.552 10.587 -22.841 1.00 5.77 279 TRP B N 1
ATOM 1933 C CA . TRP A 1 269 ? -25.451 9.514 -23.853 1.00 6.18 279 TRP B CA 1
ATOM 1934 C C . TRP A 1 269 ? -26.879 9.141 -24.207 1.00 6.04 279 TRP B C 1
ATOM 1935 O O . TRP A 1 269 ? -27.777 9.212 -23.350 1.00 6.02 279 TRP B O 1
ATOM 1946 N N . PRO A 1 270 ? -27.210 8.736 -25.457 1.00 5.79 280 PRO B N 1
ATOM 1947 C CA . PRO A 1 270 ? -28.635 8.716 -25.789 1.00 5.68 280 PRO B CA 1
ATOM 1948 C C . PRO A 1 270 ? -29.463 7.737 -24.968 1.00 5.52 280 PRO B C 1
ATOM 1949 O O . PRO A 1 270 ? -30.660 7.965 -24.768 1.00 5.84 280 PRO B O 1
ATOM 1953 N N . TRP A 1 271 ? -28.867 6.619 -24.538 1.00 5.85 281 TRP B N 1
ATOM 1954 C CA . TRP A 1 271 ? -29.596 5.630 -23.742 1.00 5.99 281 TRP B CA 1
ATOM 1955 C C . TRP A 1 271 ? -29.886 6.120 -22.320 1.00 6.02 281 TRP B C 1
ATOM 1956 O O . TRP A 1 271 ? -30.615 5.408 -21.604 1.00 6.51 281 TRP B O 1
ATOM 1967 N N . HIS A 1 272 ? -29.391 7.290 -21.919 1.00 6.23 282 HIS B N 1
ATOM 1968 C CA . HIS A 1 272 ? -29.719 7.846 -20.595 1.00 6.62 282 HIS B CA 1
ATOM 1969 C C . HIS A 1 272 ? -31.164 8.282 -20.548 1.00 6.62 282 HIS B C 1
ATOM 1970 O O . HIS A 1 272 ? -31.619 8.565 -19.425 1.00 8.47 282 HIS B O 1
ATOM 1977 N N . ASP A 1 273 ? -31.836 8.428 -21.674 1.00 6.20 283 ASP B N 1
ATOM 1978 C CA . ASP A 1 273 ? -33.297 8.689 -21.668 1.00 6.32 283 ASP B CA 1
ATOM 1979 C C . ASP A 1 273 ? -33.991 7.374 -21.329 1.00 6.50 283 ASP B C 1
ATOM 1980 O O . ASP A 1 273 ? -34.088 6.497 -22.236 1.00 7.43 283 ASP B O 1
ATOM 1985 N N . VAL A 1 274 ? -34.381 7.197 -20.093 1.00 6.63 284 VAL B N 1
ATOM 1986 C CA . VAL A 1 274 ? -35.045 5.972 -19.601 1.00 7.04 284 VAL B CA 1
ATOM 1987 C C . VAL A 1 274 ? -36.535 6.218 -19.416 1.00 7.09 284 VAL B C 1
ATOM 1988 O O . VAL A 1 274 ? -37.182 5.385 -18.778 1.00 7.61 284 VAL B O 1
ATOM 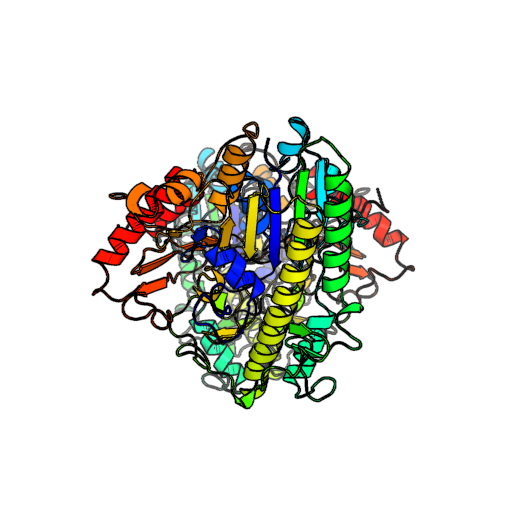1992 N N . SER A 1 275 ? -37.063 7.268 -20.007 1.00 7.14 285 SER B N 1
ATOM 1993 C CA . SER A 1 275 ? -38.496 7.607 -19.813 1.00 7.54 285 SER B CA 1
ATOM 1994 C C . SER A 1 275 ? -39.391 6.497 -20.376 1.00 8.20 285 SER B C 1
ATOM 1995 O O . SER A 1 275 ? -40.523 6.385 -19.939 1.00 10.03 285 SER B O 1
ATOM 1998 N N . HIS A 1 276 ? -38.918 5.744 -21.343 1.00 7.37 286 HIS B N 1
ATOM 1999 C CA . HIS A 1 276 ? -39.632 4.642 -22.014 1.00 6.57 286 HIS B CA 1
ATOM 2000 C C . HIS A 1 276 ? -39.542 3.325 -21.249 1.00 6.99 286 HIS B C 1
ATOM 2001 O O . HIS A 1 276 ? -40.164 2.347 -21.657 1.00 7.58 286 HIS B O 1
ATOM 2008 N N . MET A 1 277 ? -38.701 3.218 -20.220 1.00 6.84 287 MET B N 1
ATOM 2009 C CA . MET A 1 277 ? -38.464 1.943 -19.531 1.00 6.97 287 MET B CA 1
ATOM 2010 C C . MET A 1 277 ? -39.649 1.560 -18.660 1.00 7.71 287 MET B C 1
ATOM 2011 O O . MET A 1 277 ? -39.994 2.323 -17.766 1.00 9.87 287 MET B O 1
ATOM 2016 N N . SER A 1 278 ? -40.130 0.360 -18.865 1.00 7.03 288 SER B N 1
ATOM 2017 C CA . SER A 1 278 ? -41.142 -0.209 -17.940 1.00 7.08 288 SER B CA 1
ATOM 2018 C C . SER A 1 278 ? -40.441 -0.841 -16.756 1.00 7.19 288 SER B C 1
ATOM 2019 O O . SER A 1 278 ? -39.221 -1.078 -16.784 1.00 7.16 288 SER B O 1
ATOM 2022 N N . GLU A 1 279 ? -41.193 -1.211 -15.732 1.00 7.09 289 GLU B N 1
ATOM 2023 C CA . GLU A 1 279 ? -40.572 -1.920 -14.588 1.00 7.72 289 GLU B CA 1
ATOM 2024 C C . GLU A 1 279 ? -39.995 -3.251 -15.096 1.00 7.21 289 GLU B C 1
ATOM 2025 O O . GLU A 1 279 ? -38.928 -3.660 -14.657 1.00 7.20 289 GLU B O 1
ATOM 2031 N N . THR A 1 280 ? -40.688 -3.896 -16.018 1.00 7.34 290 THR B N 1
ATOM 2032 C CA . THR A 1 280 ? -40.175 -5.149 -16.594 1.00 7.59 290 THR B CA 1
ATOM 2033 C C . THR A 1 280 ? -38.858 -4.890 -17.327 1.00 6.66 290 THR B C 1
ATOM 2034 O O . THR A 1 280 ? -37.923 -5.721 -17.214 1.00 6.88 290 THR B O 1
ATOM 2038 N N . ASP A 1 281 ? -38.728 -3.803 -18.064 1.00 6.62 291 ASP B N 1
ATOM 2039 C CA . ASP A 1 281 ? -37.449 -3.493 -18.720 1.00 6.42 291 ASP B CA 1
ATOM 2040 C C . ASP A 1 281 ? -36.361 -3.404 -17.654 1.00 6.54 291 ASP B C 1
ATOM 2041 O O . ASP A 1 281 ? -35.242 -3.883 -17.896 1.00 6.69 291 ASP B O 1
ATOM 2046 N N . TRP A 1 282 ? -36.604 -2.714 -16.567 1.00 6.30 292 TRP B N 1
ATOM 2047 C CA . TRP A 1 282 ? -35.584 -2.591 -15.518 1.00 6.77 292 TRP B CA 1
ATOM 2048 C C . TRP A 1 282 ? -35.298 -3.943 -14.901 1.00 6.80 292 TRP B C 1
ATOM 2049 O O . TRP A 1 282 ? -34.120 -4.219 -14.574 1.00 6.71 292 TRP B O 1
ATOM 2060 N N . ARG A 1 283 ? -36.280 -4.796 -14.685 1.00 6.58 293 ARG B N 1
ATOM 2061 C CA . ARG A 1 283 ? -36.032 -6.126 -14.126 1.00 7.11 293 ARG B CA 1
ATOM 2062 C C . ARG A 1 283 ? -35.178 -6.943 -15.100 1.00 6.92 293 ARG B C 1
ATOM 2063 O O . ARG A 1 283 ? -34.276 -7.669 -14.656 1.00 6.90 293 ARG B O 1
ATOM 2071 N N . LYS A 1 284 ? -35.433 -6.863 -16.395 1.00 6.59 294 LYS B N 1
ATOM 2072 C CA . LYS A 1 284 ? -34.634 -7.575 -17.414 1.00 6.63 294 LYS B CA 1
ATOM 2073 C C . LYS A 1 284 ? -33.239 -6.974 -17.496 1.00 6.34 294 LYS B C 1
ATOM 2074 O O . LYS A 1 284 ? -32.281 -7.730 -17.654 1.00 6.89 294 LYS B O 1
ATOM 2080 N N . ALA A 1 285 ? -33.071 -5.680 -17.317 1.00 5.55 295 ALA B N 1
ATOM 2081 C CA . ALA A 1 285 ? -31.687 -5.142 -17.250 1.00 6.07 295 ALA B CA 1
ATOM 2082 C C . ALA A 1 285 ? -30.990 -5.847 -16.102 1.00 6.67 295 ALA B C 1
ATOM 2083 O O . ALA A 1 285 ? -29.816 -6.273 -16.247 1.00 6.51 295 ALA B O 1
ATOM 2085 N N . HIS A 1 286 ? -31.606 -5.958 -14.956 1.00 6.39 296 HIS B N 1
ATOM 2086 C CA . HIS A 1 286 ? -31.009 -6.722 -13.831 1.00 6.70 296 HIS B CA 1
ATOM 2087 C C . HIS A 1 286 ? -30.744 -8.176 -14.194 1.00 6.87 296 HIS B C 1
ATOM 2088 O O . HIS A 1 286 ? -29.663 -8.693 -13.910 1.00 6.64 296 HIS B O 1
ATOM 2095 N N . SER A 1 287 ? -31.725 -8.882 -14.714 1.00 6.74 297 SER B N 1
ATOM 2096 C CA . SER A 1 287 ? -31.601 -10.351 -14.874 1.00 7.16 297 SER B CA 1
ATOM 2097 C C . SER A 1 287 ? -30.557 -10.665 -15.937 1.00 6.54 297 SER B C 1
ATOM 2098 O O . SER A 1 287 ? -29.814 -11.677 -15.829 1.00 7.20 297 SER B O 1
ATOM 2101 N N . PHE A 1 288 ? -30.439 -9.852 -16.988 1.00 6.12 298 PHE B N 1
ATOM 2102 C CA . PHE A 1 288 ? -29.382 -10.024 -18.022 1.00 6.44 298 PHE B CA 1
ATOM 2103 C C . PHE A 1 288 ? -28.010 -9.709 -17.405 1.00 6.25 298 PHE B C 1
ATOM 2104 O O . PHE A 1 288 ? -27.032 -10.401 -17.655 1.00 6.45 298 PHE B O 1
ATOM 2112 N N . TYR A 1 289 ? -27.930 -8.625 -16.620 1.00 5.92 299 TYR B N 1
ATOM 2113 C CA . TYR A 1 289 ? -26.673 -8.323 -15.898 1.00 6.51 299 TYR B CA 1
ATOM 2114 C C . TYR A 1 289 ? -26.296 -9.491 -15.000 1.00 6.06 299 TYR B C 1
ATOM 2115 O O . TYR A 1 289 ? -25.107 -9.911 -14.978 1.00 6.44 299 TYR B O 1
ATOM 2124 N N . TYR A 1 290 ? -27.252 -10.097 -14.314 1.00 6.07 300 TYR B N 1
ATOM 2125 C CA . TYR A 1 290 ? -26.959 -11.233 -13.428 1.00 6.06 300 TYR B CA 1
ATOM 2126 C C . TYR A 1 290 ? -26.435 -12.411 -14.246 1.00 6.53 300 TYR B C 1
ATOM 2127 O O . TYR A 1 290 ? -25.516 -13.122 -13.830 1.00 6.79 300 TYR B O 1
ATOM 2136 N N . GLY A 1 291 ? -26.997 -12.658 -15.424 1.00 6.40 301 GLY B N 1
ATOM 2137 C CA . GLY A 1 291 ? -26.478 -13.676 -16.360 1.00 6.94 301 GLY B CA 1
ATOM 2138 C C . GLY A 1 291 ? -25.063 -13.383 -16.741 1.00 6.58 301 GLY B C 1
ATOM 2139 O O . GLY A 1 291 ? -24.246 -14.322 -16.826 1.00 6.68 301 GLY B O 1
ATOM 2140 N N . ALA A 1 292 ? -24.747 -12.116 -17.026 1.00 5.89 302 ALA B N 1
ATOM 2141 C CA . ALA A 1 292 ? -23.368 -11.734 -17.378 1.00 6.64 302 ALA B CA 1
ATOM 2142 C C . ALA A 1 292 ? -22.450 -11.988 -16.207 1.00 6.71 302 ALA B C 1
ATOM 2143 O O . ALA A 1 292 ? -21.304 -12.436 -16.456 1.00 6.28 302 ALA B O 1
ATOM 2145 N N . ILE A 1 293 ? -22.865 -11.719 -14.989 1.00 6.37 303 ILE B N 1
ATOM 2146 C CA . ILE A 1 293 ? -22.028 -12.033 -13.798 1.00 6.74 303 ILE B CA 1
ATOM 2147 C C . ILE A 1 293 ? -21.804 -13.538 -13.704 1.00 6.88 303 ILE B C 1
ATOM 2148 O O . ILE A 1 293 ? -20.682 -13.958 -13.415 1.00 7.29 303 ILE B O 1
ATOM 2153 N N . ALA A 1 294 ? -22.841 -14.350 -13.891 1.00 6.36 304 ALA B N 1
ATOM 2154 C CA . ALA A 1 294 ? -22.683 -15.813 -13.883 1.00 6.92 304 ALA B CA 1
ATOM 2155 C C . ALA A 1 294 ? -21.668 -16.202 -14.959 1.00 6.78 304 ALA B C 1
ATOM 2156 O O . ALA A 1 294 ? -20.861 -17.098 -14.741 1.00 7.71 304 ALA B O 1
ATOM 2158 N N . MET A 1 295 ? -21.717 -15.595 -16.121 1.00 7.22 305 MET B N 1
ATOM 2159 C CA . MET A 1 295 ? -20.851 -15.953 -17.241 1.00 7.68 305 MET B CA 1
ATOM 2160 C C . MET A 1 295 ? -19.421 -15.554 -16.883 1.00 7.50 305 MET B C 1
ATOM 2161 O O . MET A 1 295 ? -18.469 -16.349 -17.131 1.00 8.33 305 MET B O 1
ATOM 2166 N N . ILE A 1 296 ? -19.200 -14.383 -16.295 1.00 7.02 306 ILE B N 1
ATOM 2167 C CA . ILE A 1 296 ? -17.807 -14.048 -15.917 1.00 8.89 306 ILE B CA 1
ATOM 2168 C C . ILE A 1 296 ? -17.373 -14.919 -14.744 1.00 7.42 306 ILE B C 1
ATOM 2169 O O . ILE A 1 296 ? -16.174 -15.209 -14.679 1.00 7.67 306 ILE B O 1
ATOM 2174 N N . ASP A 1 297 ? -18.228 -15.406 -13.864 1.00 7.13 307 ASP B N 1
ATOM 2175 C CA . ASP A 1 297 ? -17.770 -16.335 -12.817 1.00 7.35 307 ASP B CA 1
ATOM 2176 C C . ASP A 1 297 ? -17.259 -17.614 -13.495 1.00 7.16 307 ASP B C 1
ATOM 2177 O O . ASP A 1 297 ? -16.210 -18.177 -13.036 1.00 8.09 307 ASP B O 1
ATOM 2182 N N . HIS A 1 298 ? -17.911 -18.053 -14.556 1.00 8.08 308 HIS B N 1
ATOM 2183 C CA . HIS A 1 298 ? -17.446 -19.231 -15.294 1.00 8.57 308 HIS B CA 1
ATOM 2184 C C . HIS A 1 298 ? -16.072 -18.915 -15.876 1.00 8.69 308 HIS B C 1
ATOM 2185 O O . HIS A 1 298 ? -15.145 -19.745 -15.801 1.00 9.31 308 HIS B O 1
ATOM 2192 N N . ALA A 1 299 ? -15.904 -17.783 -16.512 1.00 8.28 309 ALA B N 1
ATOM 2193 C CA . ALA A 1 299 ? -14.618 -17.361 -17.120 1.00 8.16 309 ALA B CA 1
ATOM 2194 C C . ALA A 1 299 ? -13.523 -17.358 -16.051 1.00 8.23 309 ALA B C 1
ATOM 2195 O O . ALA A 1 299 ? -12.401 -17.792 -16.351 1.00 8.57 309 ALA B O 1
ATOM 2197 N N . VAL A 1 300 ? -13.783 -16.795 -14.873 1.00 7.58 310 VAL B N 1
ATOM 2198 C CA . VAL A 1 300 ? -12.773 -16.742 -13.793 1.00 7.61 310 VAL B CA 1
ATOM 2199 C C . VAL A 1 300 ? -12.400 -18.177 -13.450 1.00 8.51 310 VAL B C 1
ATOM 2200 O O . VAL A 1 300 ? -11.188 -18.455 -13.331 1.00 7.92 310 VAL B O 1
ATOM 2204 N N . GLY A 1 301 ? -13.358 -19.059 -13.268 1.00 8.34 311 GLY B N 1
ATOM 2205 C CA . GLY A 1 301 ? -13.043 -20.466 -12.953 1.00 8.16 311 GLY B CA 1
ATOM 2206 C C . GLY A 1 301 ? -12.164 -21.043 -14.041 1.00 8.57 311 GLY B C 1
ATOM 2207 O O . GLY A 1 301 ? -11.229 -21.839 -13.712 1.00 8.99 311 GLY B O 1
ATOM 2208 N N . GLU A 1 302 ? -12.443 -20.804 -15.301 1.00 8.35 312 GLU B N 1
ATOM 2209 C CA . GLU A 1 302 ? -11.652 -21.427 -16.398 1.00 8.97 312 GLU B CA 1
ATOM 2210 C C . GLU A 1 302 ? -10.211 -20.938 -16.261 1.00 9.38 312 GLU B C 1
ATOM 2211 O O . GLU A 1 302 ? -9.240 -21.727 -16.440 1.00 9.52 312 GLU B O 1
ATOM 2217 N N . LEU A 1 303 ? -9.986 -19.642 -16.017 1.00 8.49 313 LEU B N 1
ATOM 2218 C CA . LEU A 1 303 ? -8.592 -19.128 -15.959 1.00 8.48 313 LEU B CA 1
ATOM 2219 C C . LEU A 1 303 ? -7.923 -19.636 -14.694 1.00 8.43 313 LEU B C 1
ATOM 2220 O O . LEU A 1 303 ? -6.680 -19.973 -14.750 1.00 8.49 313 LEU B O 1
ATOM 2225 N N . ILE A 1 304 ? -8.574 -19.678 -13.564 1.00 8.08 314 ILE B N 1
ATOM 2226 C CA . ILE A 1 304 ? -7.966 -20.169 -12.311 1.00 9.47 314 ILE B CA 1
ATOM 2227 C C . ILE A 1 304 ? -7.651 -21.658 -12.467 1.00 8.82 314 ILE B C 1
ATOM 2228 O O . ILE A 1 304 ? -6.540 -22.075 -12.046 1.00 9.19 314 ILE B O 1
ATOM 2233 N N . ASN A 1 305 ? -8.530 -22.434 -13.055 1.00 9.65 315 ASN B N 1
ATOM 2234 C CA . ASN A 1 305 ? -8.253 -23.870 -13.263 1.00 10.11 315 ASN B CA 1
ATOM 2235 C C . ASN A 1 305 ? -7.030 -23.995 -14.159 1.00 10.94 315 ASN B C 1
ATOM 2236 O O . ASN A 1 305 ? -6.213 -24.870 -13.884 1.00 11.61 315 ASN B O 1
ATOM 2241 N N . THR A 1 306 ? -6.860 -23.185 -15.181 1.00 10.33 316 THR B N 1
ATOM 2242 C CA . THR A 1 306 ? -5.653 -23.264 -16.039 1.00 10.32 316 THR B CA 1
ATOM 2243 C C . THR A 1 306 ? -4.411 -22.895 -15.240 1.00 10.79 316 THR B C 1
ATOM 2244 O O . THR A 1 306 ? -3.368 -23.581 -15.342 1.00 10.00 316 THR B O 1
ATOM 2248 N N . ALA A 1 307 ? -4.468 -21.856 -14.425 1.00 9.87 317 ALA B N 1
ATOM 2249 C CA . ALA A 1 307 ? -3.314 -21.501 -13.573 1.00 9.95 317 ALA B CA 1
ATOM 2250 C C . ALA A 1 307 ? -2.963 -22.675 -12.677 1.00 10.31 317 ALA B C 1
ATOM 2251 O O . ALA A 1 307 ? -1.757 -22.933 -12.498 1.00 10.76 317 ALA B O 1
ATOM 2253 N N . LYS A 1 308 ? -3.933 -23.351 -12.085 1.00 9.89 318 LYS B N 1
ATOM 2254 C CA . LYS A 1 308 ? -3.686 -24.558 -11.261 1.00 10.21 318 LYS B CA 1
ATOM 2255 C C . LYS A 1 308 ? -3.061 -25.660 -12.127 1.00 10.60 318 LYS B C 1
ATOM 2256 O O . LYS A 1 308 ? -2.009 -26.268 -11.685 1.00 11.56 318 LYS B O 1
ATOM 2262 N N . GLU A 1 309 ? -3.603 -25.959 -13.280 1.00 12.04 319 GLU B N 1
ATOM 2263 C CA . GLU A 1 309 ? -3.111 -27.074 -14.143 1.00 14.08 319 GLU B CA 1
ATOM 2264 C C . GLU A 1 309 ? -1.661 -26.775 -14.543 1.00 13.10 319 GLU B C 1
ATOM 2265 O O . GLU A 1 309 ? -0.862 -27.706 -14.692 1.00 14.66 319 GLU B O 1
ATOM 2271 N N . GLU A 1 310 ? -1.288 -25.513 -14.719 1.00 12.10 320 GLU B N 1
ATOM 2272 C CA . GLU A 1 310 ? 0.052 -25.133 -15.198 1.00 11.34 320 GLU B CA 1
ATOM 2273 C C . GLU A 1 310 ? 1.021 -24.969 -14.029 1.00 11.06 320 GLU B C 1
ATOM 2274 O O . GLU A 1 310 ? 2.202 -24.630 -14.299 1.00 13.32 320 GLU B O 1
ATOM 2280 N N . GLY A 1 311 ? 0.573 -25.188 -12.792 1.00 10.56 321 GLY B N 1
ATOM 2281 C CA . GLY A 1 311 ? 1.453 -25.090 -11.621 1.00 11.57 321 GLY B CA 1
ATOM 2282 C C . GLY A 1 311 ? 1.807 -23.643 -11.280 1.00 12.38 321 GLY B C 1
ATOM 2283 O O . GLY A 1 311 ? 2.785 -23.406 -10.550 1.00 14.05 321 GLY B O 1
ATOM 2284 N N . LEU A 1 312 ? 1.001 -22.672 -11.709 1.00 10.67 322 LEU B N 1
ATOM 2285 C CA . LEU A 1 312 ? 1.259 -21.236 -11.417 1.00 11.24 322 LEU B CA 1
ATOM 2286 C C . LEU A 1 312 ? 0.410 -20.747 -10.259 1.00 11.33 322 LEU B C 1
ATOM 2287 O O . LEU A 1 312 ? 0.730 -19.722 -9.678 1.00 12.25 322 LEU B O 1
ATOM 2292 N N . TYR A 1 313 ? -0.692 -21.398 -9.932 1.00 11.08 323 TYR B N 1
ATOM 2293 C CA . TYR A 1 313 ? -1.651 -20.838 -8.978 1.00 10.65 323 TYR B CA 1
ATOM 2294 C C . TYR A 1 313 ? -1.054 -20.671 -7.605 1.00 10.66 323 TYR B C 1
ATOM 2295 O O . TYR A 1 313 ? -1.326 -19.667 -6.916 1.00 11.23 323 TYR B O 1
ATOM 2304 N N . ASP A 1 314 ? -0.308 -21.659 -7.105 1.00 10.94 324 ASP B N 1
ATOM 2305 C CA . ASP A 1 314 ? 0.097 -21.625 -5.687 1.00 11.83 324 ASP B CA 1
ATOM 2306 C C . ASP A 1 314 ? 0.868 -20.346 -5.352 1.00 10.87 324 ASP B C 1
ATOM 2307 O O . ASP A 1 314 ? 0.773 -19.907 -4.195 1.00 12.84 324 ASP B O 1
ATOM 2312 N N . ASP A 1 315 ? 1.635 -19.773 -6.268 1.00 10.05 325 ASP B N 1
ATOM 2313 C CA . ASP A 1 315 ? 2.462 -18.574 -6.000 1.00 9.98 325 ASP B CA 1
ATOM 2314 C C . ASP A 1 315 ? 1.871 -17.354 -6.705 1.00 9.35 325 ASP B C 1
ATOM 2315 O O . ASP A 1 315 ? 2.508 -16.318 -6.722 1.00 9.33 325 ASP B O 1
ATOM 2320 N N . LEU A 1 316 ? 0.680 -17.483 -7.283 1.00 8.25 326 LEU B N 1
ATOM 2321 C CA . LEU A 1 316 ? 0.157 -16.392 -8.141 1.00 7.95 326 LEU B CA 1
ATOM 2322 C C . LEU A 1 316 ? -0.452 -15.294 -7.263 1.00 7.00 326 LEU B C 1
ATOM 2323 O O . LEU A 1 316 ? -1.310 -15.548 -6.422 1.00 8.67 326 LEU B O 1
ATOM 2328 N N . HIS A 1 317 ? -0.025 -14.064 -7.498 1.00 6.67 327 HIS B N 1
ATOM 2329 C CA . HIS A 1 317 ? -0.522 -12.848 -6.822 1.00 7.47 327 HIS B CA 1
ATOM 2330 C C . HIS A 1 317 ? -1.596 -12.284 -7.735 1.00 6.99 327 HIS B C 1
ATOM 2331 O O . HIS A 1 317 ? -1.315 -11.970 -8.888 1.00 7.39 327 HIS B O 1
ATOM 2338 N N . ILE A 1 318 ? -2.825 -12.209 -7.228 1.00 6.92 328 ILE B N 1
ATOM 2339 C CA . ILE A 1 318 ? -4.015 -11.968 -8.098 1.00 7.11 328 ILE B CA 1
ATOM 2340 C C . ILE A 1 318 ? -4.738 -10.725 -7.633 1.00 6.56 328 ILE B C 1
ATOM 2341 O O . ILE A 1 318 ? -4.949 -10.546 -6.435 1.00 7.14 328 ILE B O 1
ATOM 2346 N N . ILE A 1 319 ? -5.143 -9.895 -8.567 1.00 6.42 329 ILE B N 1
ATOM 2347 C CA . ILE A 1 319 ? -6.111 -8.795 -8.303 1.00 6.48 329 ILE B CA 1
ATOM 2348 C C . ILE A 1 319 ? -7.350 -9.023 -9.160 1.00 6.25 329 ILE B C 1
ATOM 2349 O O . ILE A 1 319 ? -7.189 -9.200 -10.372 1.00 7.44 329 ILE B O 1
ATOM 2354 N N . LEU A 1 320 ? -8.519 -9.080 -8.544 1.00 6.31 330 LEU B N 1
ATOM 2355 C CA . LEU A 1 320 ? -9.799 -9.071 -9.297 1.00 6.44 330 LEU B CA 1
ATOM 2356 C C . LEU A 1 320 ? -10.476 -7.757 -8.935 1.00 6.18 330 LEU B C 1
ATOM 2357 O O . LEU A 1 320 ? -10.618 -7.444 -7.750 1.00 6.06 330 LEU B O 1
ATOM 2362 N N . VAL A 1 321 ? -10.817 -6.981 -9.952 1.00 6.11 331 VAL B N 1
ATOM 2363 C CA . VAL A 1 321 ? -11.392 -5.635 -9.722 1.00 6.34 331 VAL B CA 1
ATOM 2364 C C . VAL A 1 321 ? -12.354 -5.286 -10.848 1.00 5.84 331 VAL B C 1
ATOM 2365 O O . VAL A 1 321 ? -12.162 -5.692 -12.019 1.00 6.68 331 VAL B O 1
ATOM 2369 N N . GLY A 1 322 ? -13.398 -4.549 -10.508 1.00 5.91 332 GLY B N 1
ATOM 2370 C CA . GLY A 1 322 ? -14.251 -3.863 -11.490 1.00 5.90 332 GLY B CA 1
ATOM 2371 C C . GLY A 1 322 ? -13.846 -2.418 -11.591 1.00 5.93 332 GLY B C 1
ATOM 2372 O O . GLY A 1 322 ? -13.553 -1.800 -10.548 1.00 6.73 332 GLY B O 1
ATOM 2373 N N . ASP A 1 323 ? -13.824 -1.848 -12.797 1.00 5.55 333 ASP B N 1
ATOM 2374 C CA . ASP A 1 323 ? -13.313 -0.465 -12.899 1.00 5.82 333 ASP B CA 1
ATOM 2375 C C . ASP A 1 323 ? -14.215 0.528 -12.161 1.00 6.24 333 ASP B C 1
ATOM 2376 O O . ASP A 1 323 ? -13.700 1.573 -11.679 1.00 6.45 333 ASP B O 1
ATOM 2381 N N . GLN A 1 324 ? -15.506 0.259 -12.115 1.00 6.01 334 GLN B N 1
ATOM 2382 C CA . GLN A 1 324 ? -16.525 1.019 -11.360 1.00 5.93 334 GLN B CA 1
ATOM 2383 C C . GLN A 1 324 ? -17.765 0.154 -11.384 1.00 5.76 334 GLN B C 1
ATOM 2384 O O . GLN A 1 324 ? -17.750 -0.889 -12.098 1.00 5.30 334 GLN B O 1
ATOM 2390 N N . GLY A 1 325 ? -18.808 0.579 -10.713 1.00 5.72 335 GLY B N 1
ATOM 2391 C CA . GLY A 1 325 ? -20.108 -0.079 -10.803 1.00 6.22 335 GLY B CA 1
ATOM 2392 C C . GLY A 1 325 ? -20.899 0.398 -12.001 1.00 6.77 335 GLY B C 1
ATOM 2393 O O . GLY A 1 325 ? -20.359 0.754 -13.032 1.00 6.62 335 GLY B O 1
ATOM 2394 N N . SER A 1 326 ? -22.222 0.411 -11.864 1.00 6.94 336 SER B N 1
ATOM 2395 C CA . SER A 1 326 ? -23.158 0.709 -12.962 1.00 7.51 336 SER B CA 1
ATOM 2396 C C . SER A 1 326 ? -24.545 0.850 -12.348 1.00 7.01 336 SER B C 1
ATOM 2397 O O . SER A 1 326 ? -24.851 0.165 -11.346 1.00 7.39 336 SER B O 1
ATOM 2400 N N . MET A 1 327 ? -25.332 1.723 -12.925 1.00 5.80 337 MET B N 1
ATOM 2401 C CA . MET A 1 327 ? -26.676 2.031 -12.390 1.00 5.66 337 MET B CA 1
ATOM 2402 C C . MET A 1 327 ? -27.718 1.147 -13.080 1.00 6.26 337 MET B C 1
ATOM 2403 O O . MET A 1 327 ? -27.762 1.026 -14.310 1.00 5.73 337 MET B O 1
ATOM 2408 N N . LEU A 1 328 ? -28.566 0.582 -12.253 1.00 6.17 338 LEU B N 1
ATOM 2409 C CA . LEU A 1 328 ? -29.673 -0.319 -12.687 1.00 6.34 338 LEU B CA 1
ATOM 2410 C C . LEU A 1 328 ? -31.005 0.262 -12.219 1.00 6.65 338 LEU B C 1
ATOM 2411 O O . LEU A 1 328 ? -31.897 -0.481 -11.791 1.00 7.88 338 LEU B O 1
ATOM 2416 N N . GLY A 1 329 ? -31.156 1.578 -12.350 1.00 5.67 339 GLY B N 1
ATOM 2417 C CA . GLY A 1 329 ? -32.456 2.238 -12.094 1.00 5.82 339 GLY B CA 1
ATOM 2418 C C . GLY A 1 329 ? -32.526 2.930 -10.747 1.00 6.18 339 GLY B C 1
ATOM 2419 O O . GLY A 1 329 ? -33.479 3.592 -10.498 1.00 7.23 339 GLY B O 1
ATOM 2420 N N . GLU A 1 330 ? -31.461 2.842 -9.956 1.00 6.05 340 GLU B N 1
ATOM 2421 C CA . GLU A 1 330 ? -31.382 3.582 -8.703 1.00 5.70 340 GLU B CA 1
ATOM 2422 C C . GLU A 1 330 ? -31.359 5.061 -9.084 1.00 5.56 340 GLU B C 1
ATOM 2423 O O . GLU A 1 330 ? -30.638 5.464 -10.026 1.00 5.70 340 GLU B O 1
ATOM 2429 N N . HIS A 1 331 ? -32.126 5.880 -8.405 1.00 5.97 341 HIS B N 1
ATOM 2430 C CA . HIS A 1 331 ? -32.265 7.317 -8.734 1.00 5.87 341 HIS B CA 1
ATOM 2431 C C . HIS A 1 331 ? -32.752 7.502 -10.164 1.00 5.97 341 HIS B C 1
ATOM 2432 O O . HIS A 1 331 ? -32.578 8.580 -10.718 1.00 6.30 341 HIS B O 1
ATOM 2439 N N . ASN A 1 332 ? -33.433 6.480 -10.714 1.00 5.91 342 ASN B N 1
ATOM 2440 C CA . ASN A 1 332 ? -33.917 6.470 -12.115 1.00 6.40 342 ASN B CA 1
ATOM 2441 C C . ASN A 1 332 ? -32.763 6.683 -13.091 1.00 6.34 342 ASN B C 1
ATOM 2442 O O . ASN A 1 332 ? -32.952 7.296 -14.153 1.00 8.09 342 ASN B O 1
ATOM 2447 N N . LEU A 1 333 ? -31.593 6.154 -12.800 1.00 6.32 343 LEU B N 1
ATOM 2448 C CA . LEU A 1 333 ? -30.407 6.255 -13.682 1.00 6.34 343 LEU B CA 1
ATOM 2449 C C . LEU A 1 333 ? -30.026 4.889 -14.232 1.00 5.52 343 LEU B C 1
ATOM 2450 O O . LEU A 1 333 ? -30.079 3.876 -13.521 1.00 5.95 343 LEU B O 1
ATOM 2455 N N . TYR A 1 334 ? -29.552 4.923 -15.480 1.00 5.85 344 TYR B N 1
ATOM 2456 C CA . TYR A 1 334 ? -28.961 3.747 -16.155 1.00 5.91 344 TYR B CA 1
ATOM 2457 C C . TYR A 1 334 ? -27.497 4.014 -16.471 1.00 6.41 344 TYR B C 1
ATOM 2458 O O . TYR A 1 334 ? -27.154 5.131 -16.865 1.00 6.14 344 TYR B O 1
ATOM 2467 N N . ASP A 1 335 ? -26.678 2.970 -16.421 1.00 5.73 345 ASP B N 1
ATOM 2468 C CA . ASP A 1 335 ? -25.273 2.994 -16.935 1.00 5.99 345 ASP B CA 1
ATOM 2469 C C . ASP A 1 335 ? -24.446 3.874 -15.994 1.00 5.99 345 ASP B C 1
ATOM 2470 O O . ASP A 1 335 ? -24.245 3.472 -14.851 1.00 6.40 345 ASP B O 1
ATOM 2475 N N . LYS A 1 336 ? -23.940 4.990 -16.477 1.00 5.97 346 LYS B N 1
ATOM 2476 C CA . LYS A 1 336 ? -23.032 5.830 -15.671 1.00 6.12 346 LYS B CA 1
ATOM 2477 C C . LYS A 1 336 ? -23.196 7.249 -16.162 1.00 6.21 346 LYS B C 1
ATOM 2478 O O . LYS A 1 336 ? -23.819 7.494 -17.217 1.00 7.74 346 LYS B O 1
ATOM 2484 N N . GLY A 1 337 ? -22.698 8.178 -15.387 1.00 5.65 347 GLY B N 1
ATOM 2485 C CA . GLY A 1 337 ? -22.747 9.592 -15.710 1.00 5.27 347 GLY B CA 1
ATOM 2486 C C . GLY A 1 337 ? -22.129 10.351 -14.578 1.00 5.39 347 GLY B C 1
ATOM 2487 O O . GLY A 1 337 ? -21.630 9.766 -13.616 1.00 4.92 347 GLY B O 1
ATOM 2488 N N . PRO A 1 338 ? -22.180 11.682 -14.677 1.00 5.05 348 PRO B N 1
ATOM 2489 C CA . PRO A 1 338 ? -21.457 12.542 -13.754 1.00 5.14 348 PRO B CA 1
ATOM 2490 C C . PRO A 1 338 ? -22.204 12.674 -12.432 1.00 5.35 348 PRO B C 1
ATOM 2491 O O . PRO A 1 338 ? -22.970 13.618 -12.231 1.00 5.96 348 PRO B O 1
ATOM 2495 N N . TYR A 1 339 ? -21.910 11.735 -11.539 1.00 4.98 349 TYR B N 1
ATOM 2496 C CA . TYR A 1 339 ? -22.497 11.668 -10.189 1.00 5.21 349 TYR B CA 1
ATOM 2497 C C . TYR A 1 339 ? -21.709 10.639 -9.395 1.00 5.35 349 TYR B C 1
ATOM 2498 O O . TYR A 1 339 ? -20.788 10.005 -9.926 1.00 5.83 349 TYR B O 1
ATOM 2507 N N . ALA A 1 340 ? -22.016 10.558 -8.087 1.00 5.15 350 ALA B N 1
ATOM 2508 C CA . ALA A 1 340 ? -21.139 9.892 -7.117 1.00 5.23 350 ALA B CA 1
ATOM 2509 C C . ALA A 1 340 ? -21.859 8.818 -6.335 1.00 5.65 350 ALA B C 1
ATOM 2510 O O . ALA A 1 340 ? -21.333 8.392 -5.317 1.00 6.31 350 ALA B O 1
ATOM 2512 N N . TYR A 1 341 ? -23.056 8.392 -6.734 1.00 5.10 351 TYR B N 1
ATOM 2513 C CA . TYR A 1 341 ? -23.846 7.406 -5.993 1.00 5.21 351 TYR B CA 1
ATOM 2514 C C . TYR A 1 341 ? -23.034 6.147 -5.775 1.00 5.35 351 TYR B C 1
ATOM 2515 O O . TYR A 1 341 ? -22.272 5.703 -6.633 1.00 5.25 351 TYR B O 1
ATOM 2524 N N . ASP A 1 342 ? -23.295 5.503 -4.646 1.00 5.08 352 ASP B N 1
ATOM 2525 C CA . ASP A 1 342 ? -22.522 4.303 -4.238 1.00 5.46 352 ASP B CA 1
ATOM 2526 C C . ASP A 1 342 ? -22.610 3.171 -5.277 1.00 5.40 352 ASP B C 1
ATOM 2527 O O . ASP A 1 342 ? -21.632 2.449 -5.430 1.00 5.40 352 ASP B O 1
ATOM 2532 N N . GLU A 1 343 ? -23.709 3.001 -5.996 1.00 5.73 353 GLU B N 1
ATOM 2533 C CA . GLU A 1 343 ? -23.808 1.856 -6.911 1.00 5.61 353 GLU B CA 1
ATOM 2534 C C . GLU A 1 343 ? -22.759 2.014 -8.032 1.00 5.81 353 GLU B C 1
ATOM 2535 O O . GLU A 1 343 ? -22.387 0.993 -8.639 1.00 5.81 353 GLU B O 1
ATOM 2541 N N . LEU A 1 344 ? -22.376 3.265 -8.335 1.00 5.80 354 LEU B N 1
ATOM 2542 C CA . LEU A 1 344 ? -21.321 3.537 -9.340 1.00 5.55 354 LEU B CA 1
ATOM 2543 C C . LEU A 1 344 ? -19.949 3.648 -8.680 1.00 5.76 354 LEU B C 1
ATOM 2544 O O . LEU A 1 344 ? -18.987 3.166 -9.231 1.00 5.74 354 LEU B O 1
ATOM 2549 N N . MET A 1 345 ? -19.873 4.374 -7.563 1.00 5.20 355 MET B N 1
ATOM 2550 C CA . MET A 1 345 ? -18.570 4.661 -6.908 1.00 4.99 355 MET B CA 1
ATOM 2551 C C . MET A 1 345 ? -17.940 3.422 -6.289 1.00 5.29 355 MET B C 1
ATOM 2552 O O . MET A 1 345 ? -16.718 3.316 -6.304 1.00 5.41 355 MET B O 1
ATOM 2557 N N . ARG A 1 346 ? -18.720 2.563 -5.694 1.00 5.33 356 ARG B N 1
ATOM 2558 C CA . ARG A 1 346 ? -18.176 1.353 -5.075 1.00 5.62 356 ARG B CA 1
ATOM 2559 C C . ARG A 1 346 ? -17.715 0.397 -6.153 1.00 6.02 356 ARG B C 1
ATOM 2560 O O . ARG A 1 346 ? -18.340 0.280 -7.237 1.00 6.45 356 ARG B O 1
ATOM 2568 N N . MET A 1 347 ? -16.623 -0.308 -5.895 1.00 5.74 357 MET B N 1
ATOM 2569 C CA . MET A 1 347 ? -16.145 -1.319 -6.850 1.00 5.98 357 MET B CA 1
ATOM 2570 C C . MET A 1 347 ? -15.824 -2.602 -6.117 1.00 5.62 357 MET B C 1
ATOM 2571 O O . MET A 1 347 ? -15.379 -2.549 -4.949 1.00 5.88 357 MET B O 1
ATOM 2576 N N . PRO A 1 348 ? -15.998 -3.758 -6.756 1.00 5.65 358 PRO B N 1
ATOM 2577 C CA . PRO A 1 348 ? -15.517 -4.998 -6.165 1.00 5.97 358 PRO B CA 1
ATOM 2578 C C . PRO A 1 348 ? -13.992 -5.042 -6.232 1.00 5.47 358 PRO B C 1
ATOM 2579 O O . PRO A 1 348 ? -13.429 -4.673 -7.263 1.00 6.28 358 PRO B O 1
ATOM 2583 N N . LEU A 1 349 ? -13.370 -5.611 -5.203 1.00 5.44 359 LEU B N 1
ATOM 2584 C CA . LEU A 1 349 ? -11.895 -5.720 -5.187 1.00 5.64 359 LEU B CA 1
ATOM 2585 C C . LEU A 1 349 ? -11.528 -6.888 -4.299 1.00 5.34 359 LEU B C 1
ATOM 2586 O O . LEU A 1 349 ? -11.874 -6.903 -3.094 1.00 5.63 359 LEU B O 1
ATOM 2591 N N . ILE A 1 350 ? -10.752 -7.784 -4.864 1.00 5.51 360 ILE B N 1
ATOM 2592 C CA . ILE A 1 350 ? -10.137 -8.912 -4.133 1.00 5.94 360 ILE B CA 1
ATOM 2593 C C . ILE A 1 350 ? -8.669 -8.899 -4.505 1.00 5.80 360 ILE B C 1
ATOM 2594 O O . ILE A 1 350 ? -8.351 -8.846 -5.700 1.00 6.18 360 ILE B O 1
ATOM 2599 N N . ILE A 1 351 ? -7.781 -8.956 -3.517 1.00 5.99 361 ILE B N 1
ATOM 2600 C CA . ILE A 1 351 ? -6.328 -9.039 -3.772 1.00 6.48 361 ILE B CA 1
ATOM 2601 C C . ILE A 1 351 ? -5.840 -10.273 -3.044 1.00 6.62 361 ILE B C 1
ATOM 2602 O O . ILE A 1 351 ? -5.981 -10.329 -1.797 1.00 6.25 361 ILE B O 1
ATOM 2607 N N . ARG A 1 352 ? -5.383 -11.263 -3.798 1.00 6.79 362 ARG B N 1
ATOM 2608 C CA . ARG A 1 352 ? -4.914 -12.552 -3.222 1.00 7.36 362 ARG B CA 1
ATOM 2609 C C . ARG A 1 352 ? -3.385 -12.606 -3.258 1.00 7.03 362 ARG B C 1
ATOM 2610 O O . ARG A 1 352 ? -2.805 -12.664 -4.333 1.00 7.49 362 ARG B O 1
ATOM 2618 N N . ASP A 1 353 ? -2.810 -12.564 -2.077 1.00 7.76 363 ASP B N 1
ATOM 2619 C CA . ASP A 1 353 ? -1.356 -12.758 -1.883 1.00 7.95 363 ASP B CA 1
ATOM 2620 C C . ASP A 1 353 ? -1.213 -14.129 -1.254 1.00 8.58 363 ASP B C 1
ATOM 2621 O O . ASP A 1 353 ? -1.636 -14.327 -0.133 1.00 8.83 363 ASP B O 1
ATOM 2626 N N . PRO A 1 354 ? -0.572 -15.091 -1.960 1.00 9.01 364 PRO B N 1
ATOM 2627 C CA . PRO A 1 354 ? -0.512 -16.457 -1.443 1.00 10.13 364 PRO B CA 1
ATOM 2628 C C . PRO A 1 354 ? 0.326 -16.600 -0.177 1.00 10.12 364 PRO B C 1
ATOM 2629 O O . PRO A 1 354 ? 0.197 -17.649 0.460 1.00 12.89 364 PRO B O 1
ATOM 2633 N N . SER A 1 355 ? 1.088 -15.582 0.210 1.00 10.38 365 SER B N 1
ATOM 2634 C CA . SER A 1 355 ? 1.895 -15.646 1.445 1.00 10.70 365 SER B CA 1
ATOM 2635 C C . SER A 1 355 ? 1.095 -15.174 2.631 1.00 10.88 365 SER B C 1
ATOM 2636 O O . SER A 1 355 ? 1.612 -15.287 3.746 1.00 12.91 365 SER B O 1
ATOM 2639 N N . LEU A 1 356 ? -0.162 -14.743 2.470 1.00 8.83 366 LEU B N 1
ATOM 2640 C CA . LEU A 1 356 ? -0.902 -14.127 3.587 1.00 8.95 366 LEU B CA 1
ATOM 2641 C C . LEU A 1 356 ? -2.186 -14.886 3.882 1.00 9.47 366 LEU B C 1
ATOM 2642 O O . LEU A 1 356 ? -2.800 -15.450 2.967 1.00 10.40 366 LEU B O 1
ATOM 2647 N N . GLU A 1 357 ? -2.610 -14.850 5.129 1.00 9.17 367 GLU B N 1
ATOM 2648 C CA . GLU A 1 357 ? -3.906 -15.420 5.511 1.00 10.07 367 GLU B CA 1
ATOM 2649 C C . GLU A 1 357 ? -5.028 -14.508 5.036 1.00 9.55 367 GLU B C 1
ATOM 2650 O O . GLU A 1 357 ? -4.898 -13.288 5.094 1.00 8.81 367 GLU B O 1
ATOM 2656 N N . PRO A 1 358 ? -6.184 -15.068 4.676 1.00 8.30 368 PRO B N 1
ATOM 2657 C CA . PRO A 1 358 ? -7.308 -14.275 4.214 1.00 8.88 368 PRO B CA 1
ATOM 2658 C C . PRO A 1 358 ? -7.875 -13.394 5.315 1.00 8.45 368 PRO B C 1
ATOM 2659 O O . PRO A 1 358 ? -7.957 -13.770 6.488 1.00 9.29 368 PRO B O 1
ATOM 2663 N N . LYS A 1 359 ? -8.266 -12.186 4.928 1.00 7.91 369 LYS B N 1
ATOM 2664 C CA . LYS A 1 359 ? -8.903 -11.215 5.823 1.00 8.21 369 LYS B CA 1
ATOM 2665 C C . LYS A 1 359 ? -9.936 -10.437 5.040 1.00 7.74 369 LYS B C 1
ATOM 2666 O O . LYS A 1 359 ? -9.787 -10.308 3.802 1.00 8.91 369 LYS B O 1
ATOM 2672 N N . ILE A 1 360 ? -10.896 -9.874 5.753 1.00 7.37 370 ILE B N 1
ATOM 2673 C CA . ILE A 1 360 ? -11.902 -8.911 5.236 1.00 7.21 370 ILE B CA 1
ATOM 2674 C C . ILE A 1 360 ? -11.512 -7.532 5.703 1.00 7.23 370 ILE B C 1
ATOM 2675 O O . ILE A 1 360 ? -11.384 -7.313 6.923 1.00 7.49 370 ILE B O 1
ATOM 2680 N N . ILE A 1 361 ? -11.320 -6.632 4.759 1.00 7.03 371 ILE B N 1
ATOM 2681 C CA . ILE A 1 361 ? -10.978 -5.218 5.026 1.00 6.72 371 ILE B CA 1
ATOM 2682 C C . ILE A 1 361 ? -12.259 -4.402 4.856 1.00 6.85 371 ILE B C 1
ATOM 2683 O O . ILE A 1 361 ? -12.804 -4.356 3.745 1.00 7.48 371 ILE B O 1
ATOM 2688 N N . ASN A 1 362 ? -12.666 -3.766 5.952 1.00 6.98 372 ASN B N 1
ATOM 2689 C CA . ASN A 1 362 ? -13.896 -2.935 5.971 1.00 7.70 372 ASN B CA 1
ATOM 2690 C C . ASN A 1 362 ? -13.542 -1.468 5.873 1.00 7.75 372 ASN B C 1
ATOM 2691 O O . ASN A 1 362 ? -14.397 -0.680 5.569 1.00 9.74 372 ASN B O 1
ATOM 2696 N N . ARG A 1 363 ? -12.290 -1.091 6.122 1.00 6.91 373 ARG B N 1
ATOM 2697 C CA A ARG A 1 363 ? -11.905 0.333 5.828 0.50 7.46 373 ARG B CA 1
ATOM 2698 C CA B ARG A 1 363 ? -11.901 0.332 5.828 0.50 7.55 373 ARG B CA 1
ATOM 2699 C C . ARG A 1 363 ? -11.858 0.645 4.287 1.00 6.29 373 ARG B C 1
ATOM 2700 O O . ARG A 1 363 ? -11.646 -0.241 3.307 1.00 6.67 373 ARG B O 1
ATOM 2715 N N . GLN A 1 364 ? -12.254 1.874 3.951 1.00 6.22 374 GLN B N 1
ATOM 2716 C CA . GLN A 1 364 ? -12.284 2.271 2.525 1.00 5.58 374 GLN B CA 1
ATOM 2717 C C . GLN A 1 364 ? -10.889 2.265 1.901 1.00 5.54 374 GLN B C 1
ATOM 2718 O O . GLN A 1 364 ? -9.935 2.651 2.523 1.00 6.46 374 GLN B O 1
ATOM 2724 N N . VAL A 1 365 ? -10.833 1.755 0.687 1.00 5.41 375 VAL B N 1
ATOM 2725 C CA . VAL A 1 365 ? -9.616 1.851 -0.143 1.00 5.40 375 VAL B CA 1
ATOM 2726 C C . VAL A 1 365 ? -10.057 2.356 -1.504 1.00 5.04 375 VAL B C 1
ATOM 2727 O O . VAL A 1 365 ? -11.261 2.406 -1.807 1.00 5.32 375 VAL B O 1
ATOM 2731 N N . SER A 1 366 ? -9.083 2.688 -2.317 1.00 5.30 376 SER B N 1
ATOM 2732 C CA . SER A 1 366 ? -9.296 3.403 -3.583 1.00 5.36 376 SER B CA 1
ATOM 2733 C C . SER A 1 366 ? -8.619 2.724 -4.753 1.00 5.87 376 SER B C 1
ATOM 2734 O O . SER A 1 366 ? -7.537 2.088 -4.598 1.00 6.56 376 SER B O 1
ATOM 2737 N N . MET A 1 367 ? -9.149 2.978 -5.949 1.00 5.60 377 MET B N 1
ATOM 2738 C CA . MET A 1 367 ? -8.441 2.595 -7.190 1.00 5.70 377 MET B CA 1
ATOM 2739 C C . MET A 1 367 ? -7.002 3.159 -7.192 1.00 5.40 377 MET B C 1
ATOM 2740 O O . MET A 1 367 ? -6.145 2.514 -7.815 1.00 5.99 377 MET B O 1
ATOM 2745 N N . LEU A 1 368 ? -6.732 4.294 -6.554 1.00 5.13 378 LEU B N 1
ATOM 2746 C CA . LEU A 1 368 ? -5.348 4.843 -6.521 1.00 5.63 378 LEU B CA 1
ATOM 2747 C C . LEU A 1 368 ? -4.409 3.957 -5.728 1.00 6.13 378 LEU B C 1
ATOM 2748 O O . LEU A 1 368 ? -3.210 4.195 -5.775 1.00 6.12 378 LEU B O 1
ATOM 2753 N N . ASP A 1 369 ? -4.897 2.973 -5.007 1.00 5.62 379 ASP B N 1
ATOM 2754 C CA . ASP A 1 369 ? -4.066 2.111 -4.147 1.00 6.18 379 ASP B CA 1
ATOM 2755 C C . ASP A 1 369 ? -3.631 0.884 -4.936 1.00 6.35 379 ASP B C 1
ATOM 2756 O O . ASP A 1 369 ? -2.795 0.118 -4.411 1.00 6.74 379 ASP B O 1
ATOM 2761 N N . ILE A 1 370 ? -4.131 0.658 -6.148 1.00 6.18 380 ILE B N 1
ATOM 2762 C CA . ILE A 1 370 ? -3.738 -0.542 -6.905 1.00 6.20 380 ILE B CA 1
ATOM 2763 C C . ILE A 1 370 ? -2.283 -0.445 -7.361 1.00 6.32 380 ILE B C 1
ATOM 2764 O O . ILE A 1 370 ? -1.508 -1.373 -7.126 1.00 6.56 380 ILE B O 1
ATOM 2769 N N . ALA A 1 371 ? -1.875 0.638 -8.017 1.00 6.08 381 ALA B N 1
ATOM 2770 C CA . ALA A 1 371 ? -0.491 0.747 -8.531 1.00 6.37 381 ALA B CA 1
ATOM 2771 C C . ALA A 1 371 ? 0.519 0.634 -7.392 1.00 6.72 381 ALA B C 1
ATOM 2772 O O . ALA A 1 371 ? 1.521 -0.091 -7.552 1.00 6.86 381 ALA B O 1
ATOM 2774 N N . PRO A 1 372 ? 0.371 1.321 -6.241 1.00 6.91 382 PRO B N 1
ATOM 2775 C CA . PRO A 1 372 ? 1.340 1.143 -5.161 1.00 6.90 382 PRO B CA 1
ATOM 2776 C C . PRO A 1 372 ? 1.415 -0.296 -4.638 1.00 6.94 382 PRO B C 1
ATOM 2777 O O . PRO A 1 372 ? 2.487 -0.733 -4.189 1.00 6.78 382 PRO B O 1
ATOM 2781 N N . THR A 1 373 ? 0.295 -1.002 -4.655 1.00 6.27 383 THR B N 1
ATOM 2782 C CA . THR A 1 373 ? 0.263 -2.435 -4.213 1.00 5.90 383 THR B CA 1
ATOM 2783 C C . THR A 1 373 ? 1.078 -3.263 -5.200 1.00 6.33 383 THR B C 1
ATOM 2784 O O . THR A 1 373 ? 1.963 -4.051 -4.774 1.00 6.95 383 THR B O 1
ATOM 2788 N N . LEU A 1 374 ? 0.868 -3.077 -6.494 1.00 6.38 384 LEU B N 1
ATOM 2789 C CA . LEU A 1 374 ? 1.708 -3.715 -7.524 1.00 6.64 384 LEU B CA 1
ATOM 2790 C C . LEU A 1 374 ? 3.164 -3.301 -7.342 1.00 6.56 384 LEU B C 1
ATOM 2791 O O . LEU A 1 374 ? 4.069 -4.137 -7.456 1.00 7.25 384 LEU B O 1
ATOM 2796 N N . ARG A 1 375 ? 3.400 -2.032 -7.067 1.00 6.26 385 ARG B N 1
ATOM 2797 C CA . ARG A 1 375 ? 4.779 -1.538 -6.901 1.00 7.25 385 ARG B CA 1
ATOM 2798 C C . ARG A 1 375 ? 5.434 -2.282 -5.759 1.00 7.62 385 ARG B C 1
ATOM 2799 O O . ARG A 1 375 ? 6.631 -2.676 -5.893 1.00 7.34 385 ARG B O 1
ATOM 2807 N N . GLN A 1 376 ? 4.754 -2.493 -4.630 1.00 6.99 386 GLN B N 1
ATOM 2808 C CA . GLN A 1 376 ? 5.378 -3.208 -3.512 1.00 7.35 386 GLN B CA 1
ATOM 2809 C C . GLN A 1 376 ? 5.574 -4.676 -3.877 1.00 7.71 386 GLN B C 1
ATOM 2810 O O . GLN A 1 376 ? 6.665 -5.241 -3.591 1.00 8.48 386 GLN B O 1
ATOM 2816 N N . TRP A 1 377 ? 4.578 -5.336 -4.437 1.00 6.84 387 TRP B N 1
ATOM 2817 C CA . TRP A 1 377 ? 4.729 -6.763 -4.820 1.00 7.26 387 TRP B CA 1
ATOM 2818 C C . TRP A 1 377 ? 5.948 -6.922 -5.726 1.00 7.64 387 TRP B C 1
ATOM 2819 O O . TRP A 1 377 ? 6.693 -7.897 -5.557 1.00 7.73 387 TRP B O 1
ATOM 2830 N N . MET A 1 378 ? 6.060 -6.070 -6.739 1.00 7.14 388 MET B N 1
ATOM 2831 C CA . MET A 1 378 ? 6.904 -6.330 -7.920 1.00 8.00 388 MET B CA 1
ATOM 2832 C C . MET A 1 378 ? 8.219 -5.565 -7.807 1.00 8.77 388 MET B C 1
ATOM 2833 O O . MET A 1 378 ? 9.069 -5.756 -8.672 1.00 8.97 388 MET B O 1
ATOM 2838 N N . THR A 1 379 ? 8.398 -4.735 -6.799 1.00 8.70 389 THR B N 1
ATOM 2839 C CA . THR A 1 379 ? 9.508 -3.776 -6.650 1.00 9.12 389 THR B CA 1
ATOM 2840 C C . THR A 1 379 ? 9.600 -2.964 -7.948 1.00 9.15 389 THR B C 1
ATOM 2841 O O . THR A 1 379 ? 10.672 -2.804 -8.561 1.00 9.86 389 THR B O 1
ATOM 2845 N N . LEU A 1 380 ? 8.507 -2.326 -8.332 1.00 8.55 390 LEU B N 1
ATOM 2846 C CA . LEU A 1 380 ? 8.505 -1.467 -9.526 1.00 8.41 390 LEU B CA 1
ATOM 2847 C C . LEU A 1 380 ? 9.273 -0.198 -9.229 1.00 9.47 390 LEU B C 1
ATOM 2848 O O . LEU A 1 380 ? 9.216 0.340 -8.126 1.00 9.55 390 LEU B O 1
ATOM 2853 N N . PRO A 1 381 ? 9.993 0.335 -10.225 1.00 10.27 391 PRO B N 1
ATOM 2854 C CA . PRO A 1 381 ? 10.691 1.602 -10.039 1.00 12.22 391 PRO B CA 1
ATOM 2855 C C . PRO A 1 381 ? 9.679 2.744 -9.933 1.00 12.84 391 PRO B C 1
ATOM 2856 O O . PRO A 1 381 ? 8.624 2.676 -10.540 1.00 13.15 391 PRO B O 1
ATOM 2860 N N . LEU A 1 382 ? 10.042 3.771 -9.175 1.00 17.42 392 LEU B N 1
ATOM 2861 C CA . LEU A 1 382 ? 9.303 5.062 -9.108 1.00 20.32 392 LEU B CA 1
ATOM 2862 C C . LEU A 1 382 ? 9.263 5.710 -10.494 1.00 16.28 392 LEU B C 1
ATOM 2863 O O . LEU A 1 382 ? 10.251 5.636 -11.185 1.00 17.30 392 LEU B O 1
ATOM 2865 N N . ASP A 1 383 ? 8.107 6.209 -10.926 1.00 14.24 393 ASP B N 1
ATOM 2866 C CA . ASP A 1 383 ? 7.930 6.980 -12.181 1.00 12.76 393 ASP B CA 1
ATOM 2867 C C . ASP A 1 383 ? 7.173 8.262 -11.817 1.00 11.87 393 ASP B C 1
ATOM 2868 O O . ASP A 1 383 ? 6.542 8.855 -12.730 1.00 13.92 393 ASP B O 1
ATOM 2873 N N . GLY A 1 384 ? 7.348 8.749 -10.586 1.00 10.55 394 GLY B N 1
ATOM 2874 C CA . GLY A 1 384 ? 6.605 9.939 -10.144 1.00 10.64 394 GLY B CA 1
ATOM 2875 C C . GLY A 1 384 ? 5.759 9.662 -8.925 1.00 9.60 394 GLY B C 1
ATOM 2876 O O . GLY A 1 384 ? 6.035 8.678 -8.201 1.00 9.56 394 GLY B O 1
ATOM 2877 N N . ASP A 1 385 ? 4.827 10.563 -8.642 1.00 8.63 395 ASP B N 1
ATOM 2878 C CA . ASP A 1 385 ? 3.987 10.487 -7.427 1.00 8.67 395 ASP B CA 1
ATOM 2879 C C . ASP A 1 385 ? 3.167 9.192 -7.370 1.00 7.68 395 ASP B C 1
ATOM 2880 O O . ASP A 1 385 ? 2.841 8.599 -8.447 1.00 7.67 395 ASP B O 1
ATOM 2885 N N . GLU A 1 386 ? 2.912 8.787 -6.155 1.00 8.21 396 GLU B N 1
ATOM 2886 C CA . GLU A 1 386 ? 1.847 7.814 -5.862 1.00 7.94 396 GLU B CA 1
ATOM 2887 C C . GLU A 1 386 ? 0.781 8.562 -5.110 1.00 7.98 396 GLU B C 1
ATOM 2888 O O . GLU A 1 386 ? 1.004 8.935 -3.963 1.00 8.68 396 GLU B O 1
ATOM 2894 N N . ASP A 1 387 ? -0.399 8.739 -5.710 1.00 6.92 397 ASP B N 1
ATOM 2895 C CA . ASP A 1 387 ? -1.457 9.489 -5.005 1.00 7.24 397 ASP B CA 1
ATOM 2896 C C . ASP A 1 387 ? -2.238 8.561 -4.061 1.00 7.05 397 ASP B C 1
ATOM 2897 O O . ASP A 1 387 ? -3.024 9.088 -3.258 1.00 7.97 397 ASP B O 1
ATOM 2902 N N . GLY A 1 388 ? -2.027 7.263 -4.155 1.00 6.59 398 GLY B N 1
ATOM 2903 C CA . GLY A 1 388 ? -2.583 6.339 -3.167 1.00 6.89 398 GLY B CA 1
ATOM 2904 C C . GLY A 1 388 ? -1.528 5.703 -2.303 1.00 7.90 398 GLY B C 1
ATOM 2905 O O . GLY A 1 388 ? -0.422 6.222 -2.205 1.00 8.63 398 GLY B O 1
ATOM 2906 N N . ARG A 1 389 ? -1.847 4.575 -1.702 1.00 7.69 399 ARG B N 1
ATOM 2907 C CA . ARG A 1 389 ? -0.954 3.890 -0.757 1.00 8.09 399 ARG B CA 1
ATOM 2908 C C . ARG A 1 389 ? -1.014 2.397 -1.048 1.00 7.10 399 ARG B C 1
ATOM 2909 O O . ARG A 1 389 ? -2.005 1.863 -1.507 1.00 6.52 399 ARG B O 1
ATOM 2917 N N . SER A 1 390 ? 0.057 1.701 -0.757 1.00 6.87 400 SER B N 1
ATOM 2918 C CA . SER A 1 390 ? 0.090 0.232 -0.878 1.00 7.04 400 SER B CA 1
ATOM 2919 C C . SER A 1 390 ? -0.894 -0.387 0.108 1.00 7.07 400 SER B C 1
ATOM 2920 O O . SER A 1 390 ? -0.967 0.045 1.291 1.00 7.53 400 SER B O 1
ATOM 2923 N N . LEU A 1 391 ? -1.565 -1.429 -0.331 1.00 6.53 401 LEU B N 1
ATOM 2924 C CA . LEU A 1 391 ? -2.555 -2.148 0.514 1.00 6.81 401 LEU B CA 1
ATOM 2925 C C . LEU A 1 391 ? -1.916 -3.310 1.242 1.00 7.17 401 LEU B C 1
ATOM 2926 O O . LEU A 1 391 ? -2.624 -3.977 1.986 1.00 7.07 401 LEU B O 1
ATOM 2931 N N . LEU A 1 392 ? -0.597 -3.503 1.122 1.00 6.80 402 LEU B N 1
ATOM 2932 C CA . LEU A 1 392 ? 0.006 -4.665 1.808 1.00 6.96 402 LEU B CA 1
ATOM 2933 C C . LEU A 1 392 ? -0.160 -4.586 3.321 1.00 6.79 402 LEU B C 1
ATOM 2934 O O . LEU A 1 392 ? -0.474 -5.620 3.926 1.00 7.41 402 LEU B O 1
ATOM 2939 N N . PRO A 1 393 ? 0.027 -3.443 3.998 1.00 6.96 403 PRO B N 1
ATOM 2940 C CA . PRO A 1 393 ? -0.197 -3.425 5.443 1.00 6.97 403 PRO B CA 1
ATOM 2941 C C . PRO A 1 393 ? -1.599 -3.889 5.829 1.00 6.91 403 PRO B C 1
ATOM 2942 O O . PRO A 1 393 ? -1.753 -4.667 6.774 1.00 7.50 403 PRO B O 1
ATOM 2946 N N . LEU A 1 394 ? -2.625 -3.409 5.153 1.00 6.70 404 LEU B N 1
ATOM 2947 C CA . LEU A 1 394 ? -4.008 -3.873 5.449 1.00 6.23 404 LEU B CA 1
ATOM 2948 C C . LEU A 1 394 ? -4.123 -5.366 5.151 1.00 6.50 404 LEU B C 1
ATOM 2949 O O . LEU A 1 394 ? -4.758 -6.104 5.904 1.00 7.28 404 LEU B O 1
ATOM 2954 N N . MET A 1 395 ? -3.547 -5.839 4.065 1.00 6.83 405 MET B N 1
ATOM 2955 C CA . MET A 1 395 ? -3.628 -7.266 3.701 1.00 7.25 405 MET B CA 1
ATOM 2956 C C . MET A 1 395 ? -3.007 -8.104 4.820 1.00 7.46 405 MET B C 1
ATOM 2957 O O . MET A 1 395 ? -3.505 -9.200 5.077 1.00 7.99 405 MET B O 1
ATOM 2962 N N . LYS A 1 396 ? -1.899 -7.640 5.384 1.00 7.41 406 LYS B N 1
ATOM 2963 C CA . LYS A 1 396 ? -1.184 -8.399 6.431 1.00 8.83 406 LYS B CA 1
ATOM 2964 C C . LYS A 1 396 ? -1.912 -8.281 7.773 1.00 8.50 406 LYS B C 1
ATOM 2965 O O . LYS A 1 396 ? -2.012 -9.298 8.477 1.00 8.79 4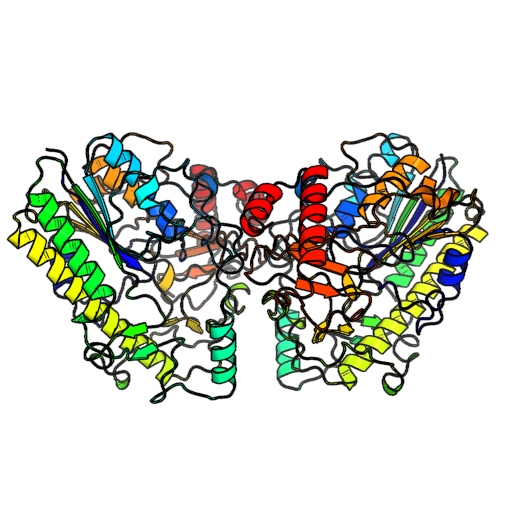06 LYS B O 1
ATOM 2971 N N . GLN A 1 397 ? -2.321 -7.068 8.145 1.00 7.29 407 GLN B N 1
ATOM 2972 C CA . GLN A 1 397 ? -2.726 -6.786 9.545 1.00 7.62 407 GLN B CA 1
ATOM 2973 C C . GLN A 1 397 ? -4.227 -6.742 9.701 1.00 7.46 407 GLN B C 1
ATOM 2974 O O . GLN A 1 397 ? -4.708 -6.839 10.825 1.00 7.94 407 GLN B O 1
ATOM 2980 N N . GLY A 1 398 ? -4.983 -6.521 8.637 1.00 7.40 408 GLY B N 1
ATOM 2981 C CA . GLY A 1 398 ? -6.409 -6.206 8.737 1.00 7.32 408 GLY B CA 1
ATOM 2982 C C . GLY A 1 398 ? -6.604 -4.723 9.007 1.00 7.37 408 GLY B C 1
ATOM 2983 O O . GLY A 1 398 ? -5.631 -3.944 8.995 1.00 7.59 408 GLY B O 1
ATOM 2984 N N . ASP A 1 399 ? -7.842 -4.345 9.266 1.00 7.61 409 ASP B N 1
ATOM 2985 C CA . ASP A 1 399 ? -8.254 -2.933 9.390 1.00 8.53 409 ASP B CA 1
ATOM 2986 C C . ASP A 1 399 ? -7.426 -2.167 10.424 1.00 8.49 409 ASP B C 1
ATOM 2987 O O . ASP A 1 399 ? -7.223 -0.966 10.263 1.00 8.70 409 ASP B O 1
ATOM 2992 N N . SER A 1 400 ? -6.965 -2.855 11.462 1.00 8.03 410 SER B N 1
ATOM 2993 C CA . SER A 1 400 ? -6.236 -2.171 12.544 1.00 8.33 410 SER B CA 1
ATOM 2994 C C . SER A 1 400 ? -4.897 -1.630 12.069 1.00 8.19 410 SER B C 1
ATOM 2995 O O . SER A 1 400 ? -4.351 -0.770 12.789 1.00 8.44 410 SER B O 1
ATOM 2998 N N . ALA A 1 401 ? -4.394 -1.980 10.892 1.00 7.68 411 ALA B N 1
ATOM 2999 C CA . ALA A 1 401 ? -3.206 -1.288 10.343 1.00 7.91 411 ALA B CA 1
ATOM 3000 C C . ALA A 1 401 ? -3.394 0.227 10.425 1.00 7.90 411 ALA B C 1
ATOM 3001 O O . ALA A 1 401 ? -2.413 0.932 10.619 1.00 10.01 411 ALA B O 1
ATOM 3003 N N . ASP A 1 402 ? -4.606 0.699 10.167 1.00 8.25 412 ASP B N 1
ATOM 3004 C CA . ASP A 1 402 ? -4.926 2.142 10.053 1.00 9.76 412 ASP B CA 1
ATOM 3005 C C . ASP A 1 402 ? -5.671 2.636 11.281 1.00 9.37 412 ASP B C 1
ATOM 3006 O O . ASP A 1 402 ? -6.305 3.680 11.217 1.00 9.77 412 ASP B O 1
ATOM 3011 N N . ALA A 1 403 ? -5.583 1.973 12.433 1.00 8.88 413 ALA B N 1
ATOM 3012 C CA . ALA A 1 403 ? -6.230 2.474 13.667 1.00 9.67 413 ALA B CA 1
ATOM 3013 C C . ALA A 1 403 ? -5.792 3.917 13.939 1.00 10.59 413 ALA B C 1
ATOM 3014 O O . ALA A 1 403 ? -4.595 4.199 13.855 1.00 12.08 413 ALA B O 1
ATOM 3016 N N . GLY A 1 404 ? -6.760 4.781 14.235 1.00 14.39 414 GLY B N 1
ATOM 3017 C CA . GLY A 1 404 ? -6.473 6.192 14.521 1.00 16.87 414 GLY B CA 1
ATOM 3018 C C . GLY A 1 404 ? -6.516 7.063 13.277 1.00 18.65 414 GLY B C 1
ATOM 3019 O O . GLY A 1 404 ? -6.376 8.305 13.407 1.00 21.98 414 GLY B O 1
ATOM 3020 N N . LYS A 1 405 ? -6.600 6.480 12.085 1.00 14.49 415 LYS B N 1
ATOM 3021 C CA . LYS A 1 405 ? -6.642 7.286 10.851 1.00 13.12 415 LYS B CA 1
ATOM 3022 C C . LYS A 1 405 ? -8.101 7.503 10.461 1.00 11.10 415 LYS B C 1
ATOM 3023 O O . LYS A 1 405 ? -8.958 6.652 10.634 1.00 10.71 415 LYS B O 1
ATOM 3029 N N . ASP A 1 406 ? -8.351 8.686 9.898 1.00 10.60 416 ASP B N 1
ATOM 3030 C CA . ASP A 1 406 ? -9.657 8.948 9.258 1.00 11.25 416 ASP B CA 1
ATOM 3031 C C . ASP A 1 406 ? -9.921 7.883 8.177 1.00 9.22 416 ASP B C 1
ATOM 3032 O O . ASP A 1 406 ? -9.027 7.580 7.377 1.00 11.74 416 ASP B O 1
ATOM 3037 N N . ASP A 1 407 ? -11.134 7.369 8.162 1.00 8.66 417 ASP B N 1
ATOM 3038 C CA . ASP A 1 407 ? -11.573 6.386 7.137 1.00 8.00 417 ASP B CA 1
ATOM 3039 C C . ASP A 1 407 ? -12.333 7.155 6.065 1.00 7.94 417 ASP B C 1
ATOM 3040 O O . ASP A 1 407 ? -13.531 7.417 6.207 1.00 8.28 417 ASP B O 1
ATOM 3045 N N . ILE A 1 408 ? -11.619 7.540 5.026 1.00 7.41 418 ILE B N 1
ATOM 3046 C CA . ILE A 1 408 ? -12.168 8.394 3.944 1.00 7.73 418 ILE B CA 1
ATOM 3047 C C . ILE A 1 408 ? -11.859 7.766 2.603 1.00 7.34 418 ILE B C 1
ATOM 3048 O O . ILE A 1 408 ? -10.873 7.046 2.437 1.00 7.09 418 ILE B O 1
ATOM 3053 N N . SER A 1 409 ? -12.660 8.136 1.628 1.00 5.99 419 SER B N 1
ATOM 3054 C CA . SER A 1 409 ? -12.310 7.928 0.215 1.00 5.85 419 SER B CA 1
ATOM 3055 C C . SER A 1 409 ? -12.606 9.214 -0.557 1.00 5.88 419 SER B C 1
ATOM 3056 O O . SER A 1 409 ? -13.512 9.985 -0.228 1.00 6.41 419 SER B O 1
ATOM 3059 N N . LEU A 1 410 ? -11.806 9.443 -1.588 1.00 6.14 420 LEU B N 1
ATOM 3060 C CA . LEU A 1 410 ? -11.883 10.608 -2.498 1.00 5.87 420 LEU B CA 1
ATOM 3061 C C . LEU A 1 410 ? -12.257 10.098 -3.882 1.00 5.48 420 LEU B C 1
ATOM 3062 O O . LEU A 1 410 ? -11.659 9.151 -4.381 1.00 5.56 420 LEU B O 1
ATOM 3067 N N . TYR A 1 411 ? -13.229 10.765 -4.485 1.00 5.48 421 TYR B N 1
ATOM 3068 C CA . TYR A 1 411 ? -13.735 10.442 -5.837 1.00 5.49 421 TYR B CA 1
ATOM 3069 C C . TYR A 1 411 ? -13.778 11.711 -6.639 1.00 5.97 421 TYR B C 1
ATOM 3070 O O . TYR A 1 411 ? -14.086 12.792 -6.097 1.00 6.77 421 TYR B O 1
ATOM 3079 N N . ALA A 1 412 ? -13.491 11.588 -7.919 1.00 5.24 422 ALA B N 1
ATOM 3080 C CA . ALA A 1 412 ? -13.537 12.738 -8.856 1.00 6.02 422 ALA B CA 1
ATOM 3081 C C . ALA A 1 412 ? -14.439 12.405 -10.017 1.00 6.55 422 ALA B C 1
ATOM 3082 O O . ALA A 1 412 ? -14.491 11.232 -10.452 1.00 6.66 422 ALA B O 1
ATOM 3084 N N . TYR A 1 413 ? -15.103 13.379 -10.583 1.00 6.18 423 TYR B N 1
ATOM 3085 C CA . TYR A 1 413 ? -15.789 13.188 -11.872 1.00 5.28 423 TYR B CA 1
ATOM 3086 C C . TYR A 1 413 ? -15.545 14.484 -12.672 1.00 5.30 423 TYR B C 1
ATOM 3087 O O . TYR A 1 413 ? -16.407 15.337 -12.804 1.00 5.07 423 TYR B O 1
ATOM 3096 N N . GLU A 1 414 ? -14.349 14.595 -13.194 1.00 5.42 424 GLU B N 1
ATOM 3097 C CA . GLU A 1 414 ? -13.901 15.837 -13.856 1.00 5.01 424 GLU B CA 1
ATOM 3098 C C . GLU A 1 414 ? -14.731 16.070 -15.129 1.00 5.24 424 GLU B C 1
ATOM 3099 O O . GLU A 1 414 ? -15.105 17.212 -15.394 1.00 5.25 424 GLU B O 1
ATOM 3105 N N . TRP A 1 415 ? -14.909 15.010 -15.896 1.00 5.12 425 TRP B N 1
ATOM 3106 C CA . TRP A 1 415 ? -15.551 15.062 -17.226 1.00 5.32 425 TRP B CA 1
ATOM 3107 C C . TRP A 1 415 ? -16.447 13.860 -17.401 1.00 5.72 425 TRP B C 1
ATOM 3108 O O . TRP A 1 415 ? -16.154 12.788 -16.896 1.00 5.61 425 TRP B O 1
ATOM 3119 N N . TYR A 1 416 ? -17.489 14.002 -18.202 1.00 5.49 426 TYR B N 1
ATOM 3120 C CA . TYR A 1 416 ? -18.223 12.865 -18.797 1.00 5.36 426 TYR B CA 1
ATOM 3121 C C . TYR A 1 416 ? -18.296 13.113 -20.298 1.00 5.56 426 TYR B C 1
ATOM 3122 O O . TYR A 1 416 ? -19.121 13.927 -20.746 1.00 5.52 426 TYR B O 1
ATOM 3131 N N . ASN A 1 417 ? -17.464 12.437 -21.051 1.00 5.45 427 ASN B N 1
ATOM 3132 C CA . ASN A 1 417 ? -17.520 12.419 -22.527 1.00 5.56 427 ASN B CA 1
ATOM 3133 C C . ASN A 1 417 ? -17.630 13.834 -23.070 1.00 5.80 427 ASN B C 1
ATOM 3134 O O . ASN A 1 417 ? -18.566 14.127 -23.895 1.00 6.03 427 ASN B O 1
ATOM 3139 N N . GLY A 1 418 ? -16.729 14.710 -22.670 1.00 5.43 428 GLY B N 1
ATOM 3140 C CA . GLY A 1 418 ? -16.721 16.074 -23.227 1.00 5.16 428 GLY B CA 1
ATOM 3141 C C . GLY A 1 418 ? -17.526 17.085 -22.440 1.00 5.56 428 GLY B C 1
ATOM 3142 O O . GLY A 1 418 ? -17.394 18.286 -22.733 1.00 6.19 428 GLY B O 1
ATOM 3143 N N . GLY A 1 419 ? -18.352 16.643 -21.496 1.00 5.30 429 GLY B N 1
ATOM 3144 C CA . GLY A 1 419 ? -18.998 17.533 -20.537 1.00 5.81 429 GLY B CA 1
ATOM 3145 C C . GLY A 1 419 ? -18.078 17.721 -19.360 1.00 5.55 429 GLY B C 1
ATOM 3146 O O . GLY A 1 419 ? -17.631 16.729 -18.761 1.00 5.48 429 GLY B O 1
ATOM 3147 N N . TRP A 1 420 ? -17.751 18.943 -19.004 1.00 5.65 430 TRP B N 1
ATOM 3148 C CA . TRP A 1 420 ? -16.921 19.261 -17.816 1.00 5.78 430 TRP B CA 1
ATOM 3149 C C . TRP A 1 420 ? -17.839 19.441 -16.605 1.00 5.85 430 TRP B C 1
ATOM 3150 O O . TRP A 1 420 ? -18.782 20.219 -16.639 1.00 5.78 430 TRP B O 1
ATOM 3161 N N . PHE A 1 421 ? -17.503 18.773 -15.509 1.00 5.74 431 PHE B N 1
ATOM 3162 C CA . PHE A 1 421 ? -18.279 18.901 -14.267 1.00 5.62 431 PHE B CA 1
ATOM 3163 C C . PHE A 1 421 ? -17.429 19.166 -13.043 1.00 5.62 431 PHE B C 1
ATOM 3164 O O . PHE A 1 421 ? -17.954 19.709 -12.060 1.00 5.70 431 PHE B O 1
ATOM 3172 N N . GLY A 1 422 ? -16.179 18.784 -13.010 1.00 5.37 432 GLY B N 1
ATOM 3173 C CA . GLY A 1 422 ? -15.273 19.109 -11.888 1.00 5.42 432 GLY B CA 1
ATOM 3174 C C . GLY A 1 422 ? -15.659 18.502 -10.558 1.00 5.61 432 GLY B C 1
ATOM 3175 O O . GLY A 1 422 ? -15.230 19.002 -9.528 1.00 5.37 432 GLY B O 1
ATOM 3176 N N . ILE A 1 423 ? -16.445 17.439 -10.554 1.00 4.98 433 ILE B N 1
ATOM 3177 C CA . ILE A 1 423 ? -17.077 16.909 -9.336 1.00 5.16 433 ILE B CA 1
ATOM 3178 C C . ILE A 1 423 ? -15.989 16.347 -8.435 1.00 5.03 433 ILE B C 1
ATOM 3179 O O . ILE A 1 423 ? -15.046 15.679 -8.914 1.00 5.25 433 ILE B O 1
ATOM 3184 N N . ARG A 1 424 ? -16.130 16.549 -7.137 1.00 5.22 434 ARG B N 1
ATOM 3185 C CA . ARG A 1 424 ? -15.330 15.836 -6.134 1.00 5.53 434 ARG B CA 1
ATOM 3186 C C . ARG A 1 424 ? -16.260 15.330 -5.066 1.00 5.89 434 ARG B C 1
ATOM 3187 O O . ARG A 1 424 ? -17.182 16.041 -4.675 1.00 6.03 434 ARG B O 1
ATOM 3195 N N . ALA A 1 425 ? -15.993 14.145 -4.555 1.00 6.15 435 ALA B N 1
ATOM 3196 C CA . ALA A 1 425 ? -16.750 13.612 -3.415 1.00 6.36 435 ALA B CA 1
ATOM 3197 C C . ALA A 1 425 ? -15.785 13.109 -2.361 1.00 6.36 435 ALA B C 1
ATOM 3198 O O . ALA A 1 425 ? -14.740 12.544 -2.684 1.00 6.69 435 ALA B O 1
ATOM 3200 N N . ILE A 1 426 ? -16.171 13.319 -1.106 1.00 6.33 436 ILE B N 1
ATOM 3201 C CA A ILE A 1 426 ? -15.513 12.671 0.042 0.70 6.78 436 ILE B CA 1
ATOM 3202 C CA B ILE A 1 426 ? -15.517 12.714 0.094 0.30 5.71 436 ILE B CA 1
ATOM 3203 C C . ILE A 1 426 ? -16.557 11.813 0.738 1.00 5.90 436 ILE B C 1
ATOM 3204 O O . ILE A 1 426 ? -17.675 12.285 0.997 1.00 5.99 436 ILE B O 1
ATOM 3213 N N . ARG A 1 427 ? -16.172 10.577 0.989 1.00 6.03 437 ARG B N 1
ATOM 3214 C CA . ARG A 1 427 ? -17.051 9.576 1.584 1.00 6.09 437 ARG B CA 1
ATOM 3215 C C . ARG A 1 427 ? -16.388 9.073 2.855 1.00 6.49 437 ARG B C 1
ATOM 3216 O O . ARG A 1 427 ? -15.223 8.638 2.862 1.00 6.43 437 ARG B O 1
ATOM 3224 N N . THR A 1 428 ? -17.160 9.088 3.903 1.00 6.69 438 THR B N 1
ATOM 3225 C CA . THR A 1 428 ? -16.860 8.394 5.174 1.00 7.89 438 THR B CA 1
ATOM 3226 C C . THR A 1 428 ? -17.812 7.239 5.306 1.00 8.47 438 THR B C 1
ATOM 3227 O O . THR A 1 428 ? -18.758 7.106 4.556 1.00 8.79 438 THR B O 1
ATOM 3231 N N . PRO A 1 429 ? -17.675 6.376 6.344 1.00 9.24 439 PRO B N 1
ATOM 3232 C CA . PRO A 1 429 ? -18.644 5.312 6.442 1.00 9.97 439 PRO B CA 1
ATOM 3233 C C . PRO A 1 429 ? -20.059 5.779 6.715 1.00 9.77 439 PRO B C 1
ATOM 3234 O O . PRO A 1 429 ? -20.993 5.068 6.432 1.00 13.22 439 PRO B O 1
ATOM 3238 N N . GLU A 1 430 ? -20.189 6.982 7.250 1.00 8.77 440 GLU B N 1
ATOM 3239 C CA . GLU A 1 430 ? -21.522 7.468 7.641 1.00 9.42 440 GLU B CA 1
ATOM 3240 C C . GLU A 1 430 ? -22.025 8.656 6.801 1.00 8.14 440 GLU B C 1
ATOM 3241 O O . GLU A 1 430 ? -23.205 8.969 6.940 1.00 7.81 440 GLU B O 1
ATOM 3247 N N . MET A 1 431 ? -21.195 9.315 5.995 1.00 7.02 441 MET B N 1
ATOM 3248 C CA . MET A 1 431 ? -21.596 10.540 5.282 1.00 6.94 441 MET B CA 1
ATOM 3249 C C . MET A 1 431 ? -20.916 10.599 3.922 1.00 6.72 441 MET B C 1
ATOM 3250 O O . MET A 1 431 ? -19.831 10.083 3.762 1.00 7.32 441 MET B O 1
ATOM 3255 N N . LYS A 1 432 ? -21.516 11.331 3.010 1.00 5.65 442 LYS B N 1
ATOM 3256 C CA . LYS A 1 432 ? -20.878 11.672 1.720 1.00 5.63 442 LYS B CA 1
ATOM 3257 C C . LYS A 1 432 ? -21.187 13.108 1.390 1.00 5.64 442 LYS B C 1
ATOM 3258 O O . LYS A 1 432 ? -22.355 13.532 1.462 1.00 5.96 442 LYS B O 1
ATOM 3264 N N . PHE A 1 433 ? -20.175 13.846 1.019 1.00 5.07 443 PHE B N 1
ATOM 3265 C CA . PHE A 1 433 ? -20.309 15.220 0.519 1.00 5.00 443 PHE B CA 1
ATOM 3266 C C . PHE A 1 433 ? -19.821 15.238 -0.919 1.00 5.29 443 PHE B C 1
ATOM 3267 O O . PHE A 1 433 ? -18.706 14.792 -1.180 1.00 5.31 443 PHE B O 1
ATOM 3275 N N . VAL A 1 434 ? -20.638 15.796 -1.793 1.00 5.33 444 VAL B N 1
ATOM 3276 C CA . VAL A 1 434 ? -20.284 15.944 -3.219 1.00 5.40 444 VAL B CA 1
ATOM 3277 C C . VAL A 1 434 ? -20.332 17.412 -3.607 1.00 5.47 444 VAL B C 1
ATOM 3278 O O . VAL A 1 434 ? -21.364 18.072 -3.441 1.00 6.01 444 VAL B O 1
ATOM 3282 N N . TRP A 1 435 ? -19.191 17.886 -4.095 1.00 5.02 445 TRP B N 1
ATOM 3283 C CA . TRP A 1 435 ? -19.005 19.250 -4.619 1.00 5.05 445 TRP B CA 1
ATOM 3284 C C . TRP A 1 435 ? -19.233 19.177 -6.109 1.00 4.78 445 TRP B C 1
ATOM 3285 O O . TRP A 1 435 ? -18.515 18.447 -6.813 1.00 5.16 445 TRP B O 1
ATOM 3296 N N . ASN A 1 436 ? -20.197 19.982 -6.588 1.00 4.78 446 ASN B N 1
ATOM 3297 C CA . ASN A 1 436 ? -20.570 20.072 -8.011 1.00 4.96 446 ASN B CA 1
ATOM 3298 C C . ASN A 1 436 ? -20.304 21.494 -8.478 1.00 5.11 446 ASN B C 1
ATOM 3299 O O . ASN A 1 436 ? -21.231 22.323 -8.587 1.00 5.34 446 ASN B O 1
ATOM 3304 N N . PRO A 1 437 ? -19.040 21.825 -8.815 1.00 5.15 447 PRO B N 1
ATOM 3305 C CA . PRO A 1 437 ? -18.707 23.222 -9.107 1.00 5.19 447 PRO B CA 1
ATOM 3306 C C . PRO A 1 437 ? -19.236 23.788 -10.417 1.00 5.62 447 PRO B C 1
ATOM 3307 O O . PRO A 1 437 ? -19.136 24.988 -10.620 1.00 5.92 447 PRO B O 1
ATOM 3311 N N . GLY A 1 438 ? -19.807 22.933 -11.287 1.00 5.38 448 GLY B N 1
ATOM 3312 C CA . GLY A 1 438 ? -20.531 23.385 -12.476 1.00 5.80 448 GLY B CA 1
ATOM 3313 C C . GLY A 1 438 ? -22.004 23.562 -12.219 1.00 5.85 448 GLY B C 1
ATOM 3314 O O . GLY A 1 438 ? -22.729 23.801 -13.169 1.00 6.65 448 GLY B O 1
ATOM 3315 N N . ASP A 1 439 ? -22.398 23.578 -10.961 1.00 5.44 449 ASP B N 1
ATOM 3316 C CA . ASP A 1 439 ? -23.795 23.741 -10.506 1.00 5.36 449 ASP B CA 1
ATOM 3317 C C . ASP A 1 439 ? -23.799 24.708 -9.322 1.00 5.64 449 ASP B C 1
ATOM 3318 O O . ASP A 1 439 ? -22.704 25.015 -8.818 1.00 5.93 449 ASP B O 1
ATOM 3323 N N . SER A 1 440 ? -24.986 25.072 -8.851 1.00 6.07 450 SER B N 1
ATOM 3324 C CA . SER A 1 440 ? -25.145 25.724 -7.533 1.00 6.49 450 SER B CA 1
ATOM 3325 C C . SER A 1 440 ? -25.477 24.727 -6.453 1.00 6.23 450 SER B C 1
ATOM 3326 O O . SER A 1 440 ? -25.399 25.108 -5.272 1.00 7.58 450 SER B O 1
ATOM 3329 N N . ARG A 1 441 ? -25.786 23.493 -6.828 1.00 5.77 451 ARG B N 1
ATOM 3330 C CA . ARG A 1 441 ? -26.310 22.479 -5.899 1.00 6.08 451 ARG B CA 1
ATOM 3331 C C . ARG A 1 441 ? -25.248 21.411 -5.625 1.00 5.88 451 ARG B C 1
ATOM 3332 O O . ARG A 1 441 ? -24.951 20.585 -6.489 1.00 6.12 451 ARG B O 1
ATOM 3340 N N . ASP A 1 442 ? -24.766 21.360 -4.387 1.00 5.57 452 ASP B N 1
ATOM 3341 C CA . ASP A 1 442 ? -23.913 20.269 -3.849 1.00 5.94 452 ASP B CA 1
ATOM 3342 C C . ASP A 1 442 ? -24.834 19.199 -3.285 1.00 6.19 452 ASP B C 1
ATOM 3343 O O . ASP A 1 442 ? -26.078 19.351 -3.239 1.00 6.05 452 ASP B O 1
ATOM 3348 N N . GLU A 1 443 ? -24.248 18.087 -2.905 1.00 5.62 453 GLU B N 1
ATOM 3349 C CA . GLU A 1 443 ? -24.984 16.970 -2.269 1.00 5.89 453 GLU B CA 1
ATOM 3350 C C . GLU A 1 443 ? -24.374 16.631 -0.927 1.00 5.68 453 GLU B C 1
ATOM 3351 O O . GLU A 1 443 ? -23.170 16.642 -0.775 1.00 5.50 453 GLU B O 1
ATOM 3357 N N . LEU A 1 444 ? -25.230 16.221 -0.020 1.00 6.03 454 LEU B N 1
ATOM 3358 C CA . LEU A 1 444 ? -24.808 15.718 1.301 1.00 5.85 454 LEU B CA 1
ATOM 3359 C C . LEU A 1 444 ? -25.704 14.554 1.655 1.00 5.51 454 LEU B C 1
ATOM 3360 O O . LEU A 1 444 ? -26.946 14.764 1.773 1.00 5.80 454 LEU B O 1
ATOM 3365 N N . TYR A 1 445 ? -25.168 13.367 1.811 1.00 5.49 455 TYR B N 1
ATOM 3366 C CA . TYR A 1 445 ? -25.919 12.158 2.147 1.00 5.73 455 TYR B CA 1
ATOM 3367 C C . TYR A 1 445 ? -25.488 11.621 3.492 1.00 6.04 455 TYR B C 1
ATOM 3368 O O . TYR A 1 445 ? -24.309 11.525 3.769 1.00 6.45 455 TYR B O 1
ATOM 3377 N N . ASP A 1 446 ? -26.477 11.266 4.295 1.00 6.64 456 ASP B N 1
ATOM 3378 C CA . ASP A 1 446 ? -26.287 10.572 5.588 1.00 6.93 456 ASP B CA 1
ATOM 3379 C C . ASP A 1 446 ? -26.383 9.087 5.251 1.00 7.12 456 ASP B C 1
ATOM 3380 O O . ASP A 1 446 ? -27.474 8.578 5.037 1.00 7.23 456 ASP B O 1
ATOM 3385 N N . LEU A 1 447 ? -25.232 8.450 5.067 1.00 7.09 457 LEU B N 1
ATOM 3386 C CA . LEU A 1 447 ? -25.206 7.033 4.630 1.00 7.07 457 LEU B CA 1
ATOM 3387 C C . LEU A 1 447 ? -25.673 6.122 5.761 1.00 8.19 457 LEU B C 1
ATOM 3388 O O . LEU A 1 447 ? -26.096 4.973 5.456 1.00 10.59 457 LEU B O 1
ATOM 3393 N N . LYS A 1 448 ? -25.564 6.552 7.020 1.00 7.67 458 LYS B N 1
ATOM 3394 C CA . LYS A 1 448 ? -26.014 5.685 8.133 1.00 8.77 458 LYS B CA 1
ATOM 3395 C C . LYS A 1 448 ? -27.540 5.569 8.096 1.00 8.58 458 LYS B C 1
ATOM 3396 O O . LYS A 1 448 ? -28.060 4.456 8.187 1.00 11.40 458 LYS B O 1
ATOM 3400 N N . ASN A 1 449 ? -28.228 6.702 7.955 1.00 8.40 459 ASN B N 1
ATOM 3401 C CA . ASN A 1 449 ? -29.709 6.736 8.042 1.00 9.32 459 ASN B CA 1
ATOM 3402 C C . ASN A 1 449 ? -30.352 6.659 6.660 1.00 9.43 459 ASN B C 1
ATOM 3403 O O . ASN A 1 449 ? -31.551 6.375 6.553 1.00 11.46 459 ASN B O 1
ATOM 3408 N N . ASP A 1 450 ? -29.604 6.935 5.615 1.00 7.76 460 ASP B N 1
ATOM 3409 C CA . ASP A 1 450 ? -30.086 7.039 4.214 1.00 7.04 460 ASP B CA 1
ATOM 3410 C C . ASP A 1 450 ? -29.053 6.395 3.303 1.00 6.84 460 ASP B C 1
ATOM 3411 O O . ASP A 1 450 ? -28.521 7.057 2.401 1.00 7.06 460 ASP B O 1
ATOM 3416 N N . PRO A 1 451 ? -28.756 5.094 3.446 1.00 6.99 461 PRO B N 1
ATOM 3417 C CA . PRO A 1 451 ? -27.713 4.466 2.655 1.00 7.01 461 PRO B CA 1
ATOM 3418 C C . PRO A 1 451 ? -28.068 4.482 1.158 1.00 6.82 461 PRO B C 1
ATOM 3419 O O . PRO A 1 451 ? -27.158 4.307 0.357 1.00 8.44 461 PRO B O 1
ATOM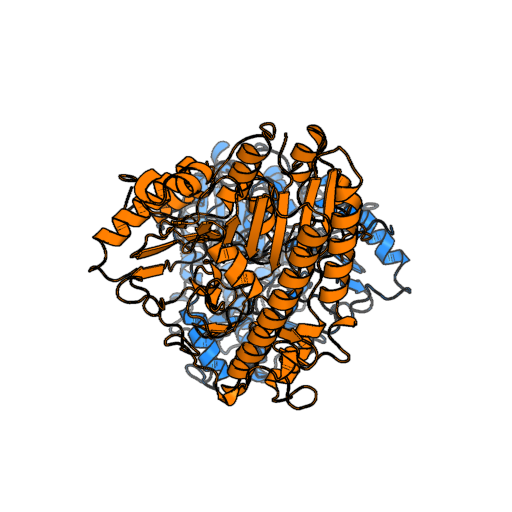 3423 N N . TYR A 1 452 ? -29.330 4.635 0.791 1.00 6.72 462 TYR B N 1
ATOM 3424 C CA . TYR A 1 452 ? -29.767 4.677 -0.634 1.00 7.01 462 TYR B CA 1
ATOM 3425 C C . TYR A 1 452 ? -29.644 6.077 -1.213 1.00 6.21 462 TYR B C 1
ATOM 3426 O O . TYR A 1 452 ? -29.946 6.268 -2.372 1.00 6.44 462 TYR B O 1
ATOM 3435 N N . GLU A 1 453 ? -29.174 7.040 -0.444 1.00 6.58 463 GLU B N 1
ATOM 3436 C CA . GLU A 1 453 ? -28.814 8.396 -0.942 1.00 6.06 463 GLU B CA 1
ATOM 3437 C C . GLU A 1 453 ? -30.020 9.069 -1.594 1.00 6.63 463 GLU B C 1
ATOM 3438 O O . GLU A 1 453 ? -29.869 9.785 -2.612 1.00 6.46 463 GLU B O 1
ATOM 3444 N N . ILE A 1 454 ? -31.191 8.925 -1.008 1.00 7.01 464 ILE B N 1
ATOM 3445 C CA . ILE A 1 454 ? -32.440 9.506 -1.544 1.00 7.01 464 ILE B CA 1
ATOM 3446 C C . ILE A 1 454 ? -32.551 10.972 -1.166 1.00 6.69 464 ILE B C 1
ATOM 3447 O O . ILE A 1 454 ? -33.062 11.759 -1.966 1.00 7.68 464 ILE B O 1
ATOM 3452 N N . THR A 1 455 ? -32.099 11.357 0.012 1.00 6.38 465 THR B N 1
ATOM 3453 C CA . THR A 1 455 ? -32.375 12.700 0.549 1.00 6.74 465 THR B CA 1
ATOM 3454 C C . THR A 1 455 ? -31.105 13.557 0.582 1.00 6.51 465 THR B C 1
ATOM 3455 O O . THR A 1 455 ? -30.180 13.300 1.337 1.00 6.85 465 THR B O 1
ATOM 3459 N N . ASN A 1 456 ? -31.081 14.584 -0.243 1.00 6.52 466 ASN B N 1
ATOM 3460 C CA . ASN A 1 456 ? -29.976 15.545 -0.270 1.00 6.16 466 ASN B CA 1
ATOM 3461 C C . ASN A 1 456 ? -30.137 16.497 0.917 1.00 7.22 466 ASN B C 1
ATOM 3462 O O . ASN A 1 456 ? -31.053 17.328 0.915 1.00 8.28 466 ASN B O 1
ATOM 3467 N N . GLN A 1 457 ? -29.241 16.403 1.876 1.00 6.86 467 GLN B N 1
ATOM 3468 C CA . GLN A 1 457 ? -29.280 17.184 3.131 1.00 7.06 467 GLN B CA 1
ATOM 3469 C C . GLN A 1 457 ? -28.422 18.441 3.059 1.00 7.42 467 GLN B C 1
ATOM 3470 O O . GLN A 1 457 ? -28.211 19.092 4.106 1.00 7.40 467 GLN B O 1
ATOM 3476 N N . ILE A 1 458 ? -27.962 18.836 1.857 1.00 6.85 468 ILE B N 1
ATOM 3477 C CA . ILE A 1 458 ? -26.985 19.943 1.737 1.00 7.38 468 ILE B CA 1
ATOM 3478 C C . ILE A 1 458 ? -27.489 21.211 2.432 1.00 7.82 468 ILE B C 1
ATOM 3479 O O . ILE A 1 458 ? -26.658 21.902 3.023 1.00 8.77 468 ILE B O 1
ATOM 3484 N N . ASP A 1 459 ? -28.796 21.499 2.341 1.00 8.50 469 ASP B N 1
ATOM 3485 C CA . ASP A 1 459 ? -29.391 22.760 2.865 1.00 9.49 469 ASP B CA 1
ATOM 3486 C C . ASP A 1 459 ? -29.961 22.557 4.272 1.00 10.86 469 ASP B C 1
ATOM 3487 O O . ASP A 1 459 ? -30.556 23.523 4.797 1.00 13.11 469 ASP B O 1
ATOM 3492 N N . ASN A 1 460 ? -29.796 21.394 4.887 1.00 10.28 470 ASN B N 1
ATOM 3493 C CA . ASN A 1 460 ? -30.437 21.073 6.185 1.00 10.48 470 ASN B CA 1
ATOM 3494 C C . ASN A 1 460 ? -29.524 21.559 7.294 1.00 11.54 470 ASN B C 1
ATOM 3495 O O . ASN A 1 460 ? -28.435 21.024 7.468 1.00 11.63 470 ASN B O 1
ATOM 3500 N N . PRO A 1 461 ? -29.931 22.568 8.101 1.00 11.38 471 PRO B N 1
ATOM 3501 C CA . PRO A 1 461 ? -29.038 23.074 9.132 1.00 12.09 471 PRO B CA 1
ATOM 3502 C C . PRO A 1 461 ? -28.701 22.043 10.208 1.00 11.34 471 PRO B C 1
ATOM 3503 O O . PRO A 1 461 ? -27.685 22.202 10.874 1.00 12.43 471 PRO B O 1
ATOM 3507 N N . LYS A 1 462 ? -29.462 20.975 10.337 1.00 11.53 472 LYS B N 1
ATOM 3508 C CA . LYS A 1 462 ? -29.163 19.907 11.298 1.00 13.14 472 LYS B CA 1
ATOM 3509 C C . LYS A 1 462 ? -27.870 19.186 10.922 1.00 12.20 472 LYS B C 1
ATOM 3510 O O . LYS A 1 462 ? -27.339 18.465 11.764 1.00 14.24 472 LYS B O 1
ATOM 3515 N N . TYR A 1 463 ? -27.391 19.297 9.673 1.00 10.82 473 TYR B N 1
ATOM 3516 C CA . TYR A 1 463 ? -26.168 18.605 9.236 1.00 11.03 473 TYR B CA 1
ATOM 3517 C C . TYR A 1 463 ? -25.006 19.581 9.097 1.00 11.93 473 TYR B C 1
ATOM 3518 O O . TYR A 1 463 ? -23.997 19.218 8.498 1.00 11.74 473 TYR B O 1
ATOM 3527 N N . LYS A 1 464 ? -25.099 20.781 9.664 1.00 13.07 474 LYS B N 1
ATOM 3528 C CA . LYS A 1 464 ? -24.002 21.771 9.573 1.00 15.07 474 LYS B CA 1
ATOM 3529 C C . LYS A 1 464 ? -22.699 21.181 10.112 1.00 12.72 474 LYS B C 1
ATOM 3530 O O . LYS A 1 464 ? -21.663 21.425 9.416 1.00 13.05 474 LYS B O 1
ATOM 3533 N N . LYS A 1 465 ? -22.668 20.421 11.207 1.00 12.85 475 LYS B N 1
ATOM 3534 C CA . LYS A 1 465 ? -21.369 19.953 11.770 1.00 13.63 475 LYS B CA 1
ATOM 3535 C C . LYS A 1 465 ? -20.783 18.952 10.777 1.00 12.12 475 LYS B C 1
ATOM 3536 O O . LYS A 1 465 ? -19.572 18.966 10.556 1.00 12.27 475 LYS B O 1
ATOM 3542 N N . GLN A 1 466 ? -21.606 18.045 10.249 1.00 11.90 476 GLN B N 1
ATOM 3543 C CA . GLN A 1 466 ? -21.090 16.997 9.345 1.00 10.38 476 GLN B CA 1
ATOM 3544 C C . GLN A 1 466 ? -20.598 17.650 8.059 1.00 10.20 476 GLN B C 1
ATOM 3545 O O . GLN A 1 466 ? -19.516 17.245 7.570 1.00 9.80 476 GLN B O 1
ATOM 3551 N N . LEU A 1 467 ? -21.326 18.614 7.539 1.00 9.17 477 LEU B N 1
ATOM 3552 C CA . LEU A 1 467 ? -20.924 19.330 6.311 1.00 8.28 477 LEU B CA 1
ATOM 3553 C C . LEU A 1 467 ? -19.593 20.013 6.543 1.00 9.80 477 LEU B C 1
ATOM 3554 O O . LEU A 1 467 ? -18.697 19.882 5.726 1.00 8.82 477 LEU B O 1
ATOM 3559 N N . THR A 1 468 ? -19.451 20.714 7.662 1.00 9.74 478 THR B N 1
ATOM 3560 C CA . THR A 1 468 ? -18.211 21.430 7.951 1.00 9.37 478 THR B CA 1
ATOM 3561 C C . THR A 1 468 ? -17.051 20.449 8.006 1.00 8.72 478 THR B C 1
ATOM 3562 O O . THR A 1 468 ? -15.968 20.753 7.441 1.00 8.96 478 THR B O 1
ATOM 3566 N N . ASP A 1 469 ? -17.206 19.335 8.713 1.00 8.96 479 ASP B N 1
ATOM 3567 C CA . ASP A 1 469 ? -16.181 18.258 8.823 1.00 9.47 479 ASP B CA 1
ATOM 3568 C C . ASP A 1 469 ? -15.777 17.791 7.413 1.00 8.82 479 ASP B C 1
ATOM 3569 O O . ASP A 1 469 ? -14.596 17.690 7.111 1.00 8.15 479 ASP B O 1
ATOM 3574 N N . LEU A 1 470 ? -16.760 17.516 6.567 1.00 8.34 480 LEU B N 1
ATOM 3575 C CA . LEU A 1 470 ? -16.480 16.926 5.244 1.00 8.11 480 LEU B CA 1
ATOM 3576 C C . LEU A 1 470 ? -15.851 17.956 4.316 1.00 7.46 480 LEU B C 1
ATOM 3577 O O . LEU A 1 470 ? -14.952 17.568 3.556 1.00 7.55 480 LEU B O 1
ATOM 3582 N N . VAL A 1 471 ? -16.232 19.201 4.412 1.00 7.65 481 VAL B N 1
ATOM 3583 C CA . VAL A 1 471 ? -15.590 20.264 3.603 1.00 7.25 481 VAL B CA 1
ATOM 3584 C C . VAL A 1 471 ? -14.127 20.362 4.023 1.00 7.39 481 VAL B C 1
ATOM 3585 O O . VAL A 1 471 ? -13.264 20.431 3.178 1.00 7.23 481 VAL B O 1
ATOM 3589 N N . HIS A 1 472 ? -13.843 20.326 5.334 1.00 7.91 482 HIS B N 1
ATOM 3590 C CA . HIS A 1 472 ? -12.445 20.360 5.800 1.00 8.66 482 HIS B CA 1
ATOM 3591 C C . HIS A 1 472 ? -11.694 19.144 5.294 1.00 7.94 482 HIS B C 1
ATOM 3592 O O . HIS A 1 472 ? -10.547 19.299 4.888 1.00 8.30 482 HIS B O 1
ATOM 3599 N N . LYS A 1 473 ? -12.290 17.963 5.365 1.00 8.37 483 LYS B N 1
ATOM 3600 C CA . LYS A 1 473 ? -11.639 16.718 4.881 1.00 8.54 483 LYS B CA 1
ATOM 3601 C C . LYS A 1 473 ? -11.358 16.849 3.373 1.00 8.02 483 LYS B C 1
ATOM 3602 O O . LYS A 1 473 ? -10.233 16.536 2.947 1.00 9.19 483 LYS B O 1
ATOM 3608 N N . MET A 1 474 ? -12.298 17.363 2.608 1.00 7.51 484 MET B N 1
ATOM 3609 C CA . MET A 1 474 ? -12.102 17.523 1.167 1.00 7.64 484 MET B CA 1
ATOM 3610 C C . MET A 1 474 ? -10.968 18.517 0.946 1.00 7.47 484 MET B C 1
ATOM 3611 O O . MET A 1 474 ? -10.118 18.269 0.067 1.00 7.46 484 MET B O 1
ATOM 3616 N N . ALA A 1 475 ? -10.966 19.639 1.654 1.00 7.06 485 ALA B N 1
ATOM 3617 C CA . ALA A 1 475 ? -9.880 20.644 1.470 1.00 7.45 485 ALA B CA 1
ATOM 3618 C C . ALA A 1 475 ? -8.512 19.981 1.705 1.00 7.59 485 ALA B C 1
ATOM 3619 O O . ALA A 1 475 ? -7.594 20.208 0.897 1.00 8.66 485 ALA B O 1
ATOM 3621 N N . GLY A 1 476 ? -8.410 19.134 2.735 1.00 7.52 486 GLY B N 1
ATOM 3622 C CA . GLY A 1 476 ? -7.138 18.437 2.988 1.00 7.40 486 GLY B CA 1
ATOM 3623 C C . GLY A 1 476 ? -6.745 17.576 1.824 1.00 7.12 486 GLY B C 1
ATOM 3624 O O . GLY A 1 476 ? -5.549 17.502 1.480 1.00 8.39 486 GLY B O 1
ATOM 3625 N N . GLU A 1 477 ? -7.691 16.832 1.300 1.00 7.15 487 GLU B N 1
ATOM 3626 C CA . GLU A 1 477 ? -7.424 15.878 0.206 1.00 7.37 487 GLU B CA 1
ATOM 3627 C C . GLU A 1 477 ? -7.033 16.609 -1.087 1.00 6.94 487 GLU B C 1
ATOM 3628 O O . GLU A 1 477 ? -6.085 16.202 -1.726 1.00 6.96 487 GLU B O 1
ATOM 3634 N N . LEU A 1 478 ? -7.745 17.670 -1.421 1.00 7.08 488 LEU B N 1
ATOM 3635 C CA . LEU A 1 478 ? -7.412 18.413 -2.659 1.00 7.42 488 LEU B CA 1
ATOM 3636 C C . LEU A 1 478 ? -6.017 19.020 -2.540 1.00 8.01 488 LEU B C 1
ATOM 3637 O O . LEU A 1 478 ? -5.269 19.047 -3.515 1.00 7.63 488 LEU B O 1
ATOM 3642 N N . ASN A 1 479 ? -5.709 19.530 -1.343 1.00 7.72 489 ASN B N 1
ATOM 3643 C CA . ASN A 1 479 ? -4.331 20.033 -1.098 1.00 7.76 489 ASN B CA 1
ATOM 3644 C C . ASN A 1 479 ? -3.303 18.898 -1.244 1.00 7.97 489 ASN B C 1
ATOM 3645 O O . ASN A 1 479 ? -2.257 19.078 -1.911 1.00 8.92 489 ASN B O 1
ATOM 3650 N N . ARG A 1 480 ? -3.582 17.750 -0.645 1.00 7.12 490 ARG B N 1
ATOM 3651 C CA . ARG A 1 480 ? -2.631 16.631 -0.677 1.00 7.64 490 ARG B CA 1
ATOM 3652 C C . ARG A 1 480 ? -2.266 16.256 -2.114 1.00 7.91 490 ARG B C 1
ATOM 3653 O O . ARG A 1 480 ? -1.073 15.978 -2.398 1.00 9.60 490 ARG B O 1
ATOM 3661 N N . ILE A 1 481 ? -3.234 16.169 -2.990 1.00 7.78 491 ILE B N 1
ATOM 3662 C CA . ILE A 1 481 ? -3.009 15.726 -4.388 1.00 7.62 491 ILE B CA 1
ATOM 3663 C C . ILE A 1 481 ? -2.688 16.891 -5.296 1.00 7.91 491 ILE B C 1
ATOM 3664 O O . ILE A 1 481 ? -2.551 16.660 -6.494 1.00 8.05 491 ILE B O 1
ATOM 3669 N N . ASP A 1 482 ? -2.534 18.110 -4.764 1.00 8.01 492 ASP B N 1
ATOM 3670 C CA . ASP A 1 482 ? -2.187 19.289 -5.595 1.00 8.68 492 ASP B CA 1
ATOM 3671 C C . ASP A 1 482 ? -3.211 19.490 -6.707 1.00 8.45 492 ASP B C 1
ATOM 3672 O O . ASP A 1 482 ? -2.870 19.738 -7.867 1.00 9.69 492 ASP B O 1
ATOM 3674 N N . ASP A 1 483 ? -4.495 19.400 -6.361 1.00 8.22 493 ASP B N 1
ATOM 3675 C CA . ASP A 1 483 ? -5.578 19.570 -7.343 1.00 8.86 493 ASP B CA 1
ATOM 3676 C C . ASP A 1 483 ? -5.683 21.049 -7.693 1.00 9.44 493 ASP B C 1
ATOM 3677 O O . ASP A 1 483 ? -5.895 21.847 -6.790 1.00 10.43 493 ASP B O 1
ATOM 3682 N N . PRO A 1 484 ? -5.576 21.435 -8.968 1.00 12.47 494 PRO B N 1
ATOM 3683 C CA . PRO A 1 484 ? -5.694 22.861 -9.283 1.00 15.86 494 PRO B CA 1
ATOM 3684 C C . PRO A 1 484 ? -7.108 23.433 -9.128 1.00 16.71 494 PRO B C 1
ATOM 3685 O O . PRO A 1 484 ? -7.237 24.632 -9.062 1.00 19.80 494 PRO B O 1
ATOM 3689 N N . SER A 1 485 ? -8.103 22.596 -8.844 1.00 12.29 495 SER B N 1
ATOM 3690 C CA . SER A 1 485 ? -9.444 23.166 -8.516 1.00 11.73 495 SER B CA 1
ATOM 3691 C C . SER A 1 485 ? -9.520 23.715 -7.092 1.00 11.68 495 SER B C 1
ATOM 3692 O O . SER A 1 485 ? -10.556 24.241 -6.722 1.00 10.33 495 SER B O 1
ATOM 3695 N N . LEU A 1 486 ? -8.428 23.641 -6.309 1.00 11.94 496 LEU B N 1
ATOM 3696 C CA . LEU A 1 486 ? -8.459 24.201 -4.942 1.00 13.77 496 LEU B CA 1
ATOM 3697 C C . LEU A 1 486 ? -8.732 25.719 -5.033 1.00 11.95 496 LEU B C 1
ATOM 3698 O O . LEU A 1 486 ? -9.404 26.121 -4.078 1.00 13.50 496 LEU B O 1
ATOM 3703 N N . THR A 1 487 ? -8.256 26.457 -6.029 1.00 13.68 497 THR B N 1
ATOM 3704 C CA . THR A 1 487 ? -8.538 27.934 -6.147 1.00 13.32 497 THR B CA 1
ATOM 3705 C C . THR A 1 487 ? -10.080 28.108 -6.109 1.00 12.70 497 THR B C 1
ATOM 3706 O O . THR A 1 487 ? -10.593 28.897 -5.326 1.00 13.39 497 THR B O 1
ATOM 3710 N N . LYS A 1 488 ? -10.793 27.351 -6.927 1.00 11.02 498 LYS B N 1
ATOM 3711 C CA . LYS A 1 488 ? -12.271 27.499 -6.993 1.00 10.13 498 LYS B CA 1
ATOM 3712 C C . LYS A 1 488 ? -12.927 26.967 -5.717 1.00 8.89 498 LYS B C 1
ATOM 3713 O O . LYS A 1 488 ? -13.857 27.547 -5.220 1.00 8.74 498 LYS B O 1
ATOM 3719 N N . PHE A 1 489 ? -12.493 25.801 -5.238 1.00 8.63 499 PHE B N 1
ATOM 3720 C CA . PHE A 1 489 ? -13.004 25.263 -3.996 1.00 9.26 499 PHE B CA 1
ATOM 3721 C C . PHE A 1 489 ? -12.921 26.273 -2.838 1.00 9.35 499 PHE B C 1
ATOM 3722 O O . PHE A 1 489 ? -13.877 26.412 -2.089 1.00 9.15 499 PHE B O 1
ATOM 3730 N N . ASN A 1 490 ? -11.790 26.985 -2.777 1.00 10.66 500 ASN B N 1
ATOM 3731 C CA . ASN A 1 490 ? -11.575 27.938 -1.659 1.00 11.72 500 ASN B CA 1
ATOM 3732 C C . ASN A 1 490 ? -12.644 29.054 -1.742 1.00 11.51 500 ASN B C 1
ATOM 3733 O O . ASN A 1 490 ? -13.141 29.554 -0.717 1.00 14.97 500 ASN B O 1
ATOM 3738 N N . HIS A 1 491 ? -13.048 29.426 -2.959 1.00 10.34 501 HIS B N 1
ATOM 3739 C CA . HIS A 1 491 ? -14.133 30.421 -3.132 1.00 10.42 501 HIS B CA 1
ATOM 3740 C C . HIS A 1 491 ? -15.480 29.811 -2.758 1.00 9.99 501 HIS B C 1
ATOM 3741 O O . HIS A 1 491 ? -16.225 30.336 -1.950 1.00 10.41 501 HIS B O 1
ATOM 3748 N N . HIS A 1 492 ? -15.818 28.651 -3.345 1.00 8.70 502 HIS B N 1
ATOM 3749 C CA . HIS A 1 492 ? -17.151 28.062 -3.148 1.00 8.41 502 HIS B CA 1
ATOM 3750 C C . HIS A 1 492 ? -17.386 27.720 -1.672 1.00 9.35 502 HIS B C 1
ATOM 3751 O O . HIS A 1 492 ? -18.527 27.755 -1.241 1.00 10.85 502 HIS B O 1
ATOM 3758 N N . MET A 1 493 ? -16.306 27.338 -0.984 1.00 10.45 503 MET B N 1
ATOM 3759 C CA . MET A 1 493 ? -16.381 26.822 0.407 1.00 11.79 503 MET B CA 1
ATOM 3760 C C . MET A 1 493 ? -15.890 27.889 1.375 1.00 15.36 503 MET B C 1
ATOM 3761 O O . MET A 1 493 ? -15.568 27.498 2.508 1.00 14.31 503 MET B O 1
ATOM 3766 N N . LYS A 1 494 ? -15.821 29.148 0.977 1.00 14.18 504 LYS B N 1
ATOM 3767 C CA . LYS A 1 494 ? -15.113 30.182 1.810 1.00 17.26 504 LYS B CA 1
ATOM 3768 C C . LYS A 1 494 ? -15.744 30.285 3.198 1.00 17.94 504 LYS B 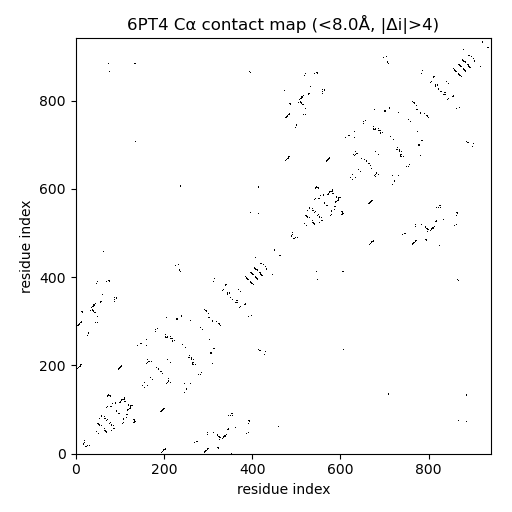C 1
ATOM 3769 O O . LYS A 1 494 ? -14.969 30.565 4.139 1.00 18.93 504 LYS B O 1
ATOM 3775 N N . ALA A 1 495 ? -17.027 29.975 3.375 1.00 16.57 505 ALA B N 1
ATOM 3776 C CA . ALA A 1 495 ? -17.717 30.047 4.686 1.00 19.59 505 ALA B CA 1
ATOM 3777 C C . ALA A 1 495 ? -17.108 29.018 5.637 1.00 18.71 505 ALA B C 1
ATOM 3778 O O . ALA A 1 495 ? -17.389 29.116 6.862 1.00 22.29 505 ALA B O 1
ATOM 3780 N N . PHE A 1 496 ? -16.427 28.001 5.125 1.00 16.48 506 PHE B N 1
ATOM 3781 C CA . PHE A 1 496 ? -15.855 26.898 5.937 1.00 15.62 506 PHE B CA 1
ATOM 3782 C C . PHE A 1 496 ? -14.334 27.002 6.072 1.00 17.22 506 PHE B C 1
ATOM 3783 O O . PHE A 1 496 ? -13.773 26.110 6.754 1.00 20.70 506 PHE B O 1
ATOM 3791 N N . LEU A 1 497 ? -13.663 27.959 5.466 1.00 17.69 507 LEU B N 1
ATOM 3792 C CA . LEU A 1 497 ? -12.162 27.928 5.461 1.00 19.48 507 LEU B CA 1
ATOM 3793 C C . LEU A 1 497 ? -11.567 29.126 6.238 1.00 22.62 507 LEU B C 1
ATOM 3798 C C . LYS B 1 25 ? -6.874 63.581 -30.461 1.00 30.88 35 LYS A C 1
ATOM 3799 O O . LYS B 1 25 ? -6.978 63.093 -31.587 0.50 31.58 35 LYS A O 1
ATOM 3800 N N . LYS B 1 26 ? -6.812 62.813 -29.372 1.00 27.80 36 LYS A N 1
ATOM 3801 C CA . LYS B 1 26 ? -7.260 61.395 -29.306 1.00 23.32 36 LYS A CA 1
ATOM 3802 C C . LYS B 1 26 ? -8.769 61.391 -29.449 1.00 18.75 36 LYS A C 1
ATOM 3803 O O . LYS B 1 26 ? -9.474 62.101 -28.727 1.00 19.46 36 LYS A O 1
ATOM 3807 N N . PRO B 1 27 ? -9.331 60.616 -30.402 1.00 13.93 37 PRO A N 1
ATOM 3808 C CA . PRO B 1 27 ? -10.746 60.774 -30.696 1.00 12.36 37 PRO A CA 1
ATOM 3809 C C . PRO B 1 27 ? -11.698 60.169 -29.666 1.00 11.29 37 PRO A C 1
ATOM 3810 O O . PRO B 1 27 ? -11.337 59.176 -29.026 1.00 11.87 37 PRO A O 1
ATOM 3814 N N . ASN B 1 28 ? -12.872 60.757 -29.554 1.00 10.45 38 ASN A N 1
ATOM 3815 C CA . ASN B 1 28 ? -13.970 60.202 -28.711 1.00 10.68 38 ASN A CA 1
ATOM 3816 C C . ASN B 1 28 ? -14.537 58.969 -29.420 1.00 10.85 38 ASN A C 1
ATOM 3817 O O . ASN B 1 28 ? -14.768 59.025 -30.634 1.00 10.61 38 ASN A O 1
ATOM 3822 N N . VAL B 1 29 ? -14.771 57.919 -28.650 1.00 9.60 39 VAL A N 1
ATOM 3823 C CA . VAL B 1 29 ? -15.285 56.643 -29.196 1.00 8.62 39 VAL A CA 1
ATOM 3824 C C . VAL B 1 29 ? -16.530 56.245 -28.440 1.00 8.18 39 VAL A C 1
ATOM 3825 O O . VAL B 1 29 ? -16.511 56.223 -27.178 1.00 8.30 39 VAL A O 1
ATOM 3829 N N . LEU B 1 30 ? -17.546 55.801 -29.151 1.00 8.46 40 LEU A N 1
ATOM 3830 C CA . LEU B 1 30 ? -18.769 55.228 -28.543 1.00 8.18 40 LEU A CA 1
ATOM 3831 C C . LEU B 1 30 ? -19.016 53.877 -29.184 1.00 7.78 40 LEU A C 1
ATOM 3832 O O . LEU B 1 30 ? -19.071 53.793 -30.432 1.00 8.49 40 LEU A O 1
ATOM 3837 N N . ILE B 1 31 ? -19.147 52.834 -28.371 1.00 7.27 41 ILE A N 1
ATOM 3838 C CA . ILE B 1 31 ? -19.555 51.497 -28.853 1.00 7.21 41 ILE A CA 1
ATOM 3839 C C . ILE B 1 31 ? -20.978 51.271 -28.406 1.00 7.28 41 ILE A C 1
ATOM 3840 O O . ILE B 1 31 ? -21.273 51.413 -27.194 1.00 7.08 41 ILE A O 1
ATOM 3845 N N . LEU B 1 32 ? -21.841 50.929 -29.336 1.00 6.93 42 LEU A N 1
ATOM 3846 C CA . LEU B 1 32 ? -23.209 50.457 -29.083 1.00 6.87 42 LEU A CA 1
ATOM 3847 C C . LEU B 1 32 ? -23.198 48.974 -29.381 1.00 7.06 42 LEU A C 1
ATOM 3848 O O . LEU B 1 32 ? -23.075 48.554 -30.563 1.00 7.55 42 LEU A O 1
ATOM 3853 N N . LEU B 1 33 ? -23.261 48.178 -28.333 1.00 6.56 43 LEU A N 1
ATOM 3854 C CA . LEU B 1 33 ? -23.146 46.717 -28.409 1.00 6.77 43 LEU A CA 1
ATOM 3855 C C . LEU B 1 33 ? -24.507 46.133 -28.085 1.00 6.59 43 LEU A C 1
ATOM 3856 O O . LEU B 1 33 ? -25.146 46.551 -27.103 1.00 6.96 43 LEU A O 1
ATOM 3861 N N . PHE B 1 34 ? -24.914 45.129 -28.830 1.00 6.39 44 PHE A N 1
ATOM 3862 C CA . PHE B 1 34 ? -26.222 44.478 -28.666 1.00 6.90 44 PHE A CA 1
ATOM 3863 C C . PHE B 1 34 ? -26.040 42.970 -28.598 1.00 6.64 44 PHE A C 1
ATOM 3864 O O . PHE B 1 34 ? -25.109 42.419 -29.209 1.00 7.42 44 PHE A O 1
ATOM 3872 N N . ASP B 1 35 ? -26.868 42.333 -27.794 1.00 6.80 45 ASP A N 1
ATOM 3873 C CA . ASP B 1 35 ? -26.725 40.889 -27.515 1.00 7.13 45 ASP A CA 1
ATOM 3874 C C . ASP B 1 35 ? -27.611 40.075 -28.447 1.00 6.94 45 ASP A C 1
ATOM 3875 O O . ASP B 1 35 ? -28.859 40.209 -28.403 1.00 7.83 45 ASP A O 1
ATOM 3880 N N . ASP B 1 36 ? -26.994 39.243 -29.274 1.00 6.51 46 ASP A N 1
ATOM 3881 C CA . ASP B 1 36 ? -27.693 38.230 -30.108 1.00 7.20 46 ASP A CA 1
ATOM 3882 C C . ASP B 1 36 ? -28.531 38.907 -31.191 1.00 7.20 46 ASP A C 1
ATOM 3883 O O . ASP B 1 36 ? -29.620 38.447 -31.521 1.00 8.51 46 ASP A O 1
ATOM 3888 N N . MET B 1 37 ? -28.025 40.022 -31.686 1.00 7.55 47 MET A N 1
ATOM 3889 C CA . MET B 1 37 ? -28.660 40.806 -32.752 1.00 7.30 47 MET A CA 1
ATOM 3890 C C . MET B 1 37 ? -28.173 40.286 -34.103 1.00 6.65 47 MET A C 1
ATOM 3891 O O . MET B 1 37 ? -26.966 40.370 -34.386 1.00 6.98 47 MET A O 1
ATOM 3896 N N . ARG B 1 38 ? -29.084 39.775 -34.924 1.00 7.23 48 ARG A N 1
ATOM 3897 C CA . ARG B 1 38 ? -28.732 39.192 -36.231 1.00 7.32 48 ARG A CA 1
ATOM 3898 C C . ARG B 1 38 ? -28.324 40.265 -37.233 1.00 7.60 48 ARG A C 1
ATOM 3899 O O . ARG B 1 38 ? -28.617 41.462 -37.077 1.00 8.20 48 ARG A O 1
ATOM 3907 N N . PHE B 1 39 ? -27.663 39.797 -38.282 1.00 7.00 49 PHE A N 1
ATOM 3908 C CA . PHE B 1 39 ? -27.118 40.713 -39.298 1.00 6.96 49 PHE A CA 1
ATOM 3909 C C . PHE B 1 39 ? -28.227 41.250 -40.201 1.00 7.36 49 PHE A C 1
ATOM 3910 O O . PHE B 1 39 ? -27.987 42.313 -40.808 1.00 8.25 49 PHE A O 1
ATOM 3918 N N . ASP B 1 40 ? -29.360 40.561 -40.309 1.00 7.72 50 ASP A N 1
ATOM 3919 C CA . ASP B 1 40 ? -30.242 40.653 -41.489 1.00 8.33 50 ASP A CA 1
ATOM 3920 C C . ASP B 1 40 ? -31.536 41.408 -41.202 1.00 8.78 50 ASP A C 1
ATOM 3921 O O . ASP B 1 40 ? -32.357 41.583 -42.137 1.00 9.81 50 ASP A O 1
ATOM 3926 N N . THR B 1 41 ? -31.834 41.824 -39.971 1.00 7.08 51 THR A N 1
ATOM 3927 C CA . THR B 1 41 ? -33.202 42.233 -39.627 1.00 7.49 51 THR A CA 1
ATOM 3928 C C . THR B 1 41 ? -33.487 43.660 -40.155 1.00 7.37 51 THR A C 1
ATOM 3929 O O . THR B 1 41 ? -34.633 44.002 -40.410 1.00 7.75 51 THR A O 1
ATOM 3933 N N . PHE B 1 42 ? -32.464 44.470 -40.266 1.00 7.56 52 PHE A N 1
ATOM 3934 C CA . PHE B 1 42 ? -32.551 45.946 -40.480 1.00 7.34 52 PHE A CA 1
ATOM 3935 C C . PHE B 1 42 ? -33.031 46.253 -41.880 1.00 7.28 52 PHE A C 1
ATOM 3936 O O . PHE B 1 42 ? -32.667 45.604 -42.861 1.00 7.66 52 PHE A O 1
ATOM 3944 N N . SER B 1 43 ? -33.731 47.383 -42.000 1.00 8.07 53 SER A N 1
ATOM 3945 C CA . SER B 1 43 ? -34.179 47.830 -43.332 1.00 8.27 53 SER A CA 1
ATOM 3946 C C . SER B 1 43 ? -33.008 48.152 -44.230 1.00 8.37 53 SER A C 1
ATOM 3947 O O . SER B 1 43 ? -33.119 47.934 -45.479 1.00 8.94 53 SER A O 1
ATOM 3950 N N . TYR B 1 44 ? -31.855 48.569 -43.725 1.00 7.55 54 TYR A N 1
ATOM 3951 C CA . TYR B 1 44 ? -30.717 48.873 -44.633 1.00 7.72 54 TYR A CA 1
ATOM 3952 C C . TYR B 1 44 ? -30.184 47.589 -45.254 1.00 7.96 54 TYR A C 1
ATOM 3953 O O . TYR B 1 44 ? -29.474 47.647 -46.289 1.00 8.90 54 TYR A O 1
ATOM 3962 N N . ARG B 1 45 ? -30.481 46.440 -44.666 1.00 7.85 55 ARG A N 1
ATOM 3963 C CA . ARG B 1 45 ? -30.118 45.128 -45.233 1.00 8.57 55 ARG A CA 1
ATOM 3964 C C . ARG B 1 45 ? -31.296 44.506 -45.966 1.00 9.35 55 ARG A C 1
ATOM 3965 O O . ARG B 1 45 ? -31.311 43.285 -46.176 1.00 10.26 55 ARG A O 1
ATOM 3973 N N . ASN B 1 46 ? -32.287 45.313 -46.309 1.00 9.02 56 ASN A N 1
ATOM 3974 C CA . ASN B 1 46 ? -33.537 44.853 -46.975 1.00 9.81 56 ASN A CA 1
ATOM 3975 C C . ASN B 1 46 ? -34.295 43.878 -46.082 1.00 9.59 56 ASN A C 1
ATOM 3976 O O . ASN B 1 46 ? -35.022 43.007 -46.567 1.00 11.42 56 ASN A O 1
ATOM 3981 N N . GLY B 1 47 ? -34.129 44.009 -44.762 1.00 9.01 57 GLY A N 1
ATOM 3982 C CA . GLY B 1 47 ? -34.832 43.159 -43.798 1.00 9.40 57 GLY A CA 1
ATOM 3983 C C . GLY B 1 47 ? -36.220 43.680 -43.473 1.00 9.53 57 GLY A C 1
ATOM 3984 O O . GLY B 1 47 ? -36.626 44.760 -43.915 1.00 10.09 57 GLY A O 1
ATOM 3985 N N . PRO B 1 48 ? -36.935 42.948 -42.602 1.00 8.86 58 PRO A N 1
ATOM 3986 C CA . PRO B 1 48 ? -38.352 43.194 -42.366 1.00 9.81 58 PRO A CA 1
ATOM 3987 C C . PRO B 1 48 ? -38.673 44.317 -41.401 1.00 9.76 58 PRO A C 1
ATOM 3988 O O . PRO B 1 48 ? -39.852 44.662 -41.268 1.00 11.10 58 PRO A O 1
ATOM 3992 N N . VAL B 1 49 ? -37.687 44.837 -40.677 1.00 9.17 59 VAL A N 1
ATOM 3993 C CA . VAL B 1 49 ? -37.963 45.841 -39.647 1.00 8.96 59 VAL A CA 1
ATOM 3994 C C . VAL B 1 49 ? -37.454 47.197 -40.088 1.00 8.81 59 VAL A C 1
ATOM 3995 O O . VAL B 1 49 ? -36.270 47.342 -40.391 1.00 8.20 59 VAL A O 1
ATOM 3999 N N . SER B 1 50 ? -38.334 48.194 -40.057 1.00 9.60 60 SER A N 1
ATOM 4000 C CA . SER B 1 50 ? -37.940 49.584 -40.300 1.00 9.65 60 SER A CA 1
ATOM 4001 C C . SER B 1 50 ? -37.025 50.062 -39.145 1.00 8.37 60 SER A C 1
ATOM 4002 O O . SER B 1 50 ? -37.470 50.117 -38.014 1.00 9.62 60 SER A O 1
ATOM 4005 N N . THR B 1 51 ? -35.782 50.385 -39.474 1.00 7.91 61 THR A N 1
ATOM 4006 C CA . THR B 1 51 ? -34.742 50.778 -38.487 1.00 8.06 61 THR A CA 1
ATOM 4007 C C . THR B 1 51 ? -34.102 52.065 -38.972 1.00 8.04 61 THR A C 1
ATOM 4008 O O . THR B 1 51 ? -32.936 52.057 -39.375 1.00 8.41 61 THR A O 1
ATOM 4012 N N . PRO B 1 52 ? -34.874 53.183 -38.996 1.00 8.42 62 PRO A N 1
ATOM 4013 C CA . PRO B 1 52 ? -34.336 54.416 -39.594 1.00 9.12 62 PRO A CA 1
ATOM 4014 C C . PRO B 1 52 ? -33.064 54.963 -38.938 1.00 8.24 62 PRO A C 1
ATOM 4015 O O . PRO B 1 52 ? -32.212 55.513 -39.627 1.00 9.26 62 PRO A O 1
ATOM 4019 N N . ASN B 1 53 ? -32.958 54.847 -37.605 1.00 8.00 63 ASN A N 1
ATOM 4020 C CA . ASN B 1 53 ? -31.788 55.415 -36.924 1.00 8.13 63 ASN A CA 1
ATOM 4021 C C . ASN B 1 53 ? -30.544 54.581 -37.227 1.00 7.99 63 ASN A C 1
ATOM 4022 O O . ASN B 1 53 ? -29.482 55.128 -37.526 1.00 9.69 63 ASN A O 1
ATOM 4027 N N . ILE B 1 54 ? -30.645 53.254 -37.154 1.00 8.06 64 ILE A N 1
ATOM 4028 C CA . ILE B 1 54 ? -29.494 52.395 -37.492 1.00 7.71 64 ILE A CA 1
ATOM 4029 C C . ILE B 1 54 ? -29.151 52.548 -38.972 1.00 7.87 64 ILE A C 1
ATOM 4030 O O . ILE B 1 54 ? -27.983 52.578 -39.319 1.00 7.48 64 ILE A O 1
ATOM 4035 N N . ASP B 1 55 ? -30.172 52.597 -39.822 1.00 8.04 65 ASP A N 1
ATOM 4036 C CA . ASP B 1 55 ? -29.905 52.772 -41.272 1.00 8.11 65 ASP A CA 1
ATOM 4037 C C . ASP B 1 55 ? -29.144 54.072 -41.506 1.00 8.67 65 ASP A C 1
ATOM 4038 O O . ASP B 1 55 ? -28.190 54.102 -42.321 1.00 8.93 65 ASP A O 1
ATOM 4043 N N . ALA B 1 56 ? -29.517 55.133 -40.812 1.00 9.32 66 ALA A N 1
ATOM 4044 C CA . ALA B 1 56 ? -28.826 56.415 -41.030 1.00 9.36 66 ALA A CA 1
ATOM 4045 C C . ALA B 1 56 ? -27.374 56.308 -40.595 1.00 9.19 66 ALA A C 1
ATOM 4046 O O . ALA B 1 56 ? -26.484 56.793 -41.314 1.00 10.09 66 ALA A O 1
ATOM 4048 N N . LEU B 1 57 ? -27.107 55.658 -39.461 1.00 8.44 67 LEU A N 1
ATOM 4049 C CA . LEU B 1 57 ? -25.699 55.483 -39.040 1.00 8.29 67 LEU A CA 1
ATOM 4050 C C . LEU B 1 57 ? -24.978 54.632 -40.091 1.00 8.89 67 LEU A C 1
ATOM 4051 O O . LEU B 1 57 ? -23.833 54.906 -40.413 1.00 8.88 67 LEU A O 1
ATOM 4056 N N . ALA B 1 58 ? -25.593 53.566 -40.562 1.00 8.42 68 ALA A N 1
ATOM 4057 C CA . ALA B 1 58 ? -24.994 52.653 -41.558 1.00 8.59 68 ALA A CA 1
ATOM 4058 C C . ALA B 1 58 ? -24.588 53.457 -42.789 1.00 9.23 68 ALA A C 1
ATOM 4059 O O . ALA B 1 58 ? -23.441 53.267 -43.289 1.00 10.28 68 ALA A O 1
ATOM 4061 N N . ASN B 1 59 ? -25.472 54.342 -43.238 1.00 9.41 69 ASN A N 1
ATOM 4062 C CA . ASN B 1 59 ? -25.200 55.058 -44.506 1.00 11.23 69 ASN A CA 1
ATOM 4063 C C . ASN B 1 59 ? -24.273 56.242 -44.265 1.00 10.85 69 ASN A C 1
ATOM 4064 O O . ASN B 1 59 ? -23.764 56.749 -45.274 1.00 11.42 69 ASN A O 1
ATOM 4069 N N . GLU B 1 60 ? -24.015 56.668 -43.034 1.00 9.95 70 GLU A N 1
ATOM 4070 C CA . GLU B 1 60 ? -23.015 57.703 -42.713 1.00 11.00 70 GLU A CA 1
ATOM 4071 C C . GLU B 1 60 ? -21.647 57.071 -42.489 1.00 10.42 70 GLU A C 1
ATOM 4072 O O . GLU B 1 60 ? -20.639 57.747 -42.651 1.00 12.48 70 GLU A O 1
ATOM 4078 N N . GLY B 1 61 ? -21.594 55.797 -42.110 1.00 8.70 71 GLY A N 1
ATOM 4079 C CA . GLY B 1 61 ? -20.339 55.153 -41.753 1.00 8.58 71 GLY A CA 1
ATOM 4080 C C . GLY B 1 61 ? -19.909 54.087 -42.748 1.00 8.34 71 GLY A C 1
ATOM 4081 O O . GLY B 1 61 ? -20.252 54.102 -43.944 1.00 8.81 71 GLY A O 1
ATOM 4082 N N . THR B 1 62 ? -19.104 53.167 -42.274 1.00 7.28 72 THR A N 1
ATOM 4083 C CA . THR B 1 62 ? -18.614 52.025 -43.037 1.00 6.93 72 THR A CA 1
ATOM 4084 C C . THR B 1 62 ? -19.465 50.836 -42.664 1.00 7.16 72 THR A C 1
ATOM 4085 O O . THR B 1 62 ? -19.423 50.392 -41.486 1.00 7.75 72 THR A O 1
ATOM 4089 N N . ARG B 1 63 ? -20.188 50.287 -43.622 1.00 6.83 73 ARG A N 1
ATOM 4090 C CA . ARG B 1 63 ? -20.997 49.068 -43.442 1.00 7.24 73 ARG A CA 1
ATOM 4091 C C . ARG B 1 63 ? -20.083 47.892 -43.643 1.00 7.53 73 ARG A C 1
ATOM 4092 O O . ARG B 1 63 ? -19.536 47.746 -44.733 1.00 8.60 73 ARG A O 1
ATOM 4100 N N . PHE B 1 64 ? -20.008 47.021 -42.647 1.00 6.81 74 PHE A N 1
ATOM 4101 C CA . PHE B 1 64 ? -19.350 45.719 -42.794 1.00 7.04 74 PHE A CA 1
ATOM 4102 C C . PHE B 1 64 ? -20.450 44.719 -42.967 1.00 7.35 74 PHE A C 1
ATOM 4103 O O . PHE B 1 64 ? -20.908 44.152 -41.969 1.00 8.24 74 PHE A O 1
ATOM 4111 N N . ASP B 1 65 ? -20.848 44.454 -44.206 1.00 6.93 75 ASP A N 1
ATOM 4112 C CA . ASP B 1 65 ? -22.040 43.649 -44.500 1.00 7.15 75 ASP A CA 1
ATOM 4113 C C . ASP B 1 65 ? -21.718 42.140 -44.465 1.00 7.18 75 ASP A C 1
ATOM 4114 O O . ASP B 1 65 ? -22.658 41.345 -44.500 1.00 7.98 75 ASP A O 1
ATOM 4119 N N . GLN B 1 66 ? -20.446 41.761 -44.372 1.00 6.56 76 GLN A N 1
ATOM 4120 C CA . GLN B 1 66 ? -20.015 40.341 -44.238 1.00 7.68 76 GLN A CA 1
ATOM 4121 C C . GLN B 1 66 ? -19.167 40.180 -42.981 1.00 7.23 76 GLN A C 1
ATOM 4122 O O . GLN B 1 66 ? -18.117 39.501 -42.999 1.00 7.97 76 GLN A O 1
ATOM 4128 N N . ALA B 1 67 ? -19.569 40.893 -41.934 1.00 6.56 77 ALA A N 1
ATOM 4129 C CA . ALA B 1 67 ? -18.923 40.711 -40.625 1.00 6.40 77 ALA A CA 1
ATOM 4130 C C . ALA B 1 67 ? -19.332 39.368 -39.999 1.00 6.22 77 ALA A C 1
ATOM 4131 O O . ALA B 1 67 ? -20.511 38.984 -40.044 1.00 6.50 77 ALA A O 1
ATOM 4133 N N . MET B 1 68 ? -18.360 38.714 -39.371 1.00 6.35 78 MET A N 1
ATOM 4134 C CA . MET B 1 68 ? -18.514 37.407 -38.716 1.00 6.17 78 MET A CA 1
ATOM 4135 C C . MET B 1 68 ? -18.062 37.541 -37.257 1.00 6.35 78 MET A C 1
ATOM 4136 O O . MET B 1 68 ? -16.987 38.084 -36.991 1.00 6.15 78 MET A O 1
ATOM 4141 N N . THR B 1 69 ? -18.827 36.968 -36.355 1.00 5.94 79 THR A N 1
ATOM 4142 C CA . THR B 1 69 ? -18.338 36.858 -34.972 1.00 6.46 79 THR A CA 1
ATOM 4143 C C . THR B 1 69 ? -17.231 35.830 -34.890 1.00 6.24 79 THR A C 1
ATOM 4144 O O . THR B 1 69 ? -16.978 35.045 -35.803 1.00 6.33 79 THR A O 1
ATOM 4148 N N . SER B 1 70 ? -16.569 35.844 -33.738 1.00 6.60 80 SER A N 1
ATOM 4149 C CA . SER B 1 70 ? -15.523 34.850 -33.397 1.00 6.53 80 SER A CA 1
ATOM 4150 C C . SER B 1 70 ? -16.139 33.529 -32.931 1.00 5.83 80 SER A C 1
ATOM 4151 O O . SER B 1 70 ? -15.616 32.486 -33.257 1.00 6.54 80 SER A O 1
ATOM 4154 N N . THR B 1 71 ? -17.213 33.619 -32.146 1.00 6.25 81 THR A N 1
ATOM 4155 C CA . THR B 1 71 ? -17.928 32.466 -31.588 1.00 6.03 81 THR A CA 1
ATOM 4156 C C . THR B 1 71 ? -19.355 32.921 -31.367 1.00 6.24 81 THR A C 1
ATOM 4157 O O . THR B 1 71 ? -19.555 34.042 -30.857 1.00 5.98 81 THR A O 1
ATOM 4161 N N . GLY B 1 72 ? -20.357 32.096 -31.694 1.00 6.15 82 GLY A N 1
ATOM 4162 C CA . GLY B 1 72 ? -21.764 32.375 -31.380 1.00 6.02 82 GLY A CA 1
ATOM 4163 C C . GLY B 1 72 ? -22.088 32.101 -29.918 1.00 6.13 82 GLY A C 1
ATOM 4164 O O . GLY B 1 72 ? -23.044 31.376 -29.644 1.00 6.35 82 GLY A O 1
ATOM 4165 N N . LEU B 1 73 ? -21.372 32.763 -29.011 1.00 6.37 83 LEU A N 1
ATOM 4166 C CA . LEU B 1 73 ? -21.602 32.599 -27.549 1.00 6.44 83 LEU A CA 1
ATOM 4167 C C . LEU B 1 73 ? -21.177 33.894 -26.876 1.00 6.82 83 LEU A C 1
ATOM 4168 O O . LEU B 1 73 ? -20.191 34.530 -27.310 1.00 6.89 83 LEU A O 1
ATOM 4181 N N . SER B 1 75 ? -19.816 35.242 -23.707 1.00 5.67 85 SER A N 1
ATOM 4182 C CA . SER B 1 75 ? -18.559 35.669 -23.102 1.00 5.41 85 SER A CA 1
ATOM 4183 C C . SER B 1 75 ? -17.393 35.500 -24.060 1.00 5.74 85 SER A C 1
ATOM 4184 O O . SER B 1 75 ? -16.569 36.403 -24.184 1.00 6.48 85 SER A O 1
ATOM 4187 N N . PRO B 1 76 ? -17.267 34.396 -24.814 1.00 5.25 86 PRO A N 1
ATOM 4188 C CA . PRO B 1 76 ? -16.107 34.270 -25.726 1.00 5.40 86 PRO A CA 1
ATOM 4189 C C . PRO B 1 76 ? -16.054 35.397 -26.759 1.00 5.69 86 PRO A C 1
ATOM 4190 O O . PRO B 1 76 ? -15.006 35.982 -26.999 1.00 5.88 86 PRO A O 1
ATOM 4194 N N . SER B 1 77 ? -17.205 35.728 -27.328 1.00 5.63 87 SER A N 1
ATOM 4195 C CA . SER B 1 77 ? -17.258 36.775 -28.380 1.00 5.92 87 SER A CA 1
ATOM 4196 C C . SER B 1 77 ? -16.851 38.117 -27.764 1.00 5.50 87 SER A C 1
ATOM 4197 O O . SER B 1 77 ? -16.166 38.904 -28.433 1.00 6.13 87 SER A O 1
ATOM 4200 N N . ARG B 1 78 ? -17.260 38.399 -26.530 1.00 5.66 88 ARG A N 1
ATOM 4201 C CA . ARG B 1 78 ? -16.993 39.697 -25.881 1.00 5.84 88 ARG A CA 1
ATOM 4202 C C . ARG B 1 78 ? -15.524 39.774 -25.466 1.00 5.96 88 ARG A C 1
ATOM 4203 O O . ARG B 1 78 ? -14.925 40.815 -25.589 1.00 6.61 88 ARG A O 1
ATOM 4211 N N . ALA B 1 79 ? -14.967 38.683 -24.958 1.00 6.26 89 ALA A N 1
ATOM 4212 C CA . ALA B 1 79 ? -13.535 38.663 -24.623 1.00 6.18 89 ALA A CA 1
ATOM 4213 C C . ALA B 1 79 ? -12.753 38.902 -25.904 1.00 5.89 89 ALA A C 1
ATOM 4214 O O . ALA B 1 79 ? -11.753 39.642 -25.881 1.00 7.12 89 ALA A O 1
ATOM 4216 N N . ALA B 1 80 ? -13.086 38.265 -27.024 1.00 5.81 90 ALA A N 1
ATOM 4217 C CA . ALA B 1 80 ? -12.321 38.459 -28.273 1.00 6.06 90 ALA A CA 1
ATOM 4218 C C . ALA B 1 80 ? -12.464 39.908 -28.720 1.00 6.70 90 ALA A C 1
ATOM 4219 O O . ALA B 1 80 ? -11.488 40.559 -29.126 1.00 6.53 90 ALA A O 1
ATOM 4221 N N . MET B 1 81 ? -13.676 40.440 -28.668 1.00 6.34 91 MET A N 1
ATOM 4222 C CA . MET B 1 81 ? -13.949 41.854 -29.017 1.00 6.89 91 MET A CA 1
ATOM 4223 C C . MET B 1 81 ? -13.035 42.785 -28.229 1.00 7.09 91 MET A C 1
ATOM 4224 O O . MET B 1 81 ? -12.390 43.674 -28.821 1.00 7.89 91 MET A O 1
ATOM 4229 N N . PHE B 1 82 ? -13.011 42.658 -26.919 1.00 6.71 92 PHE A N 1
ATOM 4230 C CA . PHE B 1 82 ? -12.376 43.657 -26.045 1.00 7.75 92 PHE A CA 1
ATOM 4231 C C . PHE B 1 82 ? -10.877 43.365 -25.890 1.00 7.58 92 PHE A C 1
ATOM 4232 O O . PHE B 1 82 ? -10.166 44.330 -25.534 1.00 8.61 92 PHE A O 1
ATOM 4240 N N . THR B 1 83 ? -10.384 42.160 -26.122 1.00 7.48 93 THR A N 1
ATOM 4241 C CA . THR B 1 83 ? -8.951 41.871 -25.964 1.00 7.03 93 THR A CA 1
ATOM 4242 C C . THR B 1 83 ? -8.231 41.881 -27.307 1.00 7.31 93 THR A C 1
ATOM 4243 O O . THR B 1 83 ? -7.002 42.128 -27.330 1.00 7.54 93 THR A O 1
ATOM 4247 N N . GLY B 1 84 ? -8.866 41.466 -28.387 1.00 7.01 94 GLY A N 1
ATOM 4248 C CA . GLY B 1 84 ? -8.192 41.294 -29.672 1.00 7.39 94 GLY A CA 1
ATOM 4249 C C . GLY B 1 84 ? -7.454 39.982 -29.812 1.00 7.07 94 GLY A C 1
ATOM 4250 O O . GLY B 1 84 ? -6.670 39.781 -30.769 1.00 7.31 94 GLY A O 1
ATOM 4251 N N . ARG B 1 85 ? -7.680 39.037 -28.901 1.00 7.18 95 ARG A N 1
ATOM 4252 C CA . ARG B 1 85 ? -7.081 37.699 -28.967 1.00 7.29 95 ARG A CA 1
ATOM 4253 C C . ARG B 1 85 ? -8.119 36.608 -28.844 1.00 6.49 95 ARG A C 1
ATOM 4254 O O . ARG B 1 85 ? -9.131 36.781 -28.153 1.00 7.26 95 ARG A O 1
ATOM 4262 N N . TRP B 1 86 ? -7.828 35.499 -29.487 1.00 6.92 96 TRP A N 1
ATOM 4263 C CA . TRP B 1 86 ? -8.650 34.282 -29.374 1.00 6.95 96 TRP A CA 1
ATOM 4264 C C . TRP B 1 86 ? -8.623 33.719 -27.951 1.00 7.64 96 TRP A C 1
ATOM 4265 O O . TRP B 1 86 ? -7.639 33.924 -27.179 1.00 7.24 96 TRP A O 1
ATOM 4276 N N . GLY B 1 87 ? -9.659 32.977 -27.607 1.00 6.89 97 GLY A N 1
ATOM 4277 C CA . GLY B 1 87 ? -9.818 32.327 -26.292 1.00 7.35 97 GLY A CA 1
ATOM 4278 C C . GLY B 1 87 ? -8.678 31.468 -25.868 1.00 7.94 97 GLY A C 1
ATOM 4279 O O . GLY B 1 87 ? -8.470 31.381 -24.646 1.00 7.73 97 GLY A O 1
ATOM 4280 N N . HIS B 1 88 ? -8.022 30.759 -26.763 1.00 8.08 98 HIS A N 1
ATOM 4281 C CA . HIS B 1 88 ? -6.896 29.891 -26.332 1.00 8.52 98 HIS A CA 1
ATOM 4282 C C . HIS B 1 88 ? -5.769 30.743 -25.777 1.00 9.14 98 HIS A C 1
ATOM 4283 O O . HIS B 1 88 ? -4.976 30.189 -25.009 1.00 12.32 98 HIS A O 1
ATOM 4290 N N . LYS B 1 89 ? -5.701 32.015 -26.101 1.00 7.56 99 LYS A N 1
ATOM 4291 C CA . LYS B 1 89 ? -4.648 32.882 -25.568 1.00 7.97 99 LYS A CA 1
ATOM 4292 C C . LYS B 1 89 ? -5.105 33.569 -24.309 1.00 8.94 99 LYS A C 1
ATOM 4293 O O . LYS B 1 89 ? -4.301 33.709 -23.369 1.00 11.30 99 LYS A O 1
ATOM 4299 N N . THR B 1 90 ? -6.348 34.002 -24.224 1.00 7.35 100 THR A N 1
ATOM 4300 C CA . THR B 1 90 ? -6.808 34.739 -23.052 1.00 7.20 100 THR A CA 1
ATOM 4301 C C . THR B 1 90 ? -7.343 33.794 -21.959 1.00 7.40 100 THR A C 1
ATOM 4302 O O . THR B 1 90 ? -7.518 34.271 -20.803 1.00 8.30 100 THR A O 1
ATOM 4306 N N . GLY B 1 91 ? -7.681 32.575 -22.322 1.00 7.20 101 GLY A N 1
ATOM 4307 C CA . GLY B 1 91 ? -8.337 31.598 -21.421 1.00 7.15 101 GLY A CA 1
ATOM 4308 C C . GLY B 1 91 ? -9.854 31.750 -21.420 1.00 7.05 101 GLY A C 1
ATOM 4309 O O . GLY B 1 91 ? -10.525 30.918 -20.795 1.00 8.20 101 GLY A O 1
ATOM 4310 N N . LEU B 1 92 ? -10.417 32.764 -22.049 1.00 6.54 102 LEU A N 1
ATOM 4311 C CA . LEU B 1 92 ? -11.872 33.020 -21.950 1.00 6.58 102 LEU A CA 1
ATOM 4312 C C . LEU B 1 92 ? -12.534 32.386 -23.156 1.00 6.81 102 LEU A C 1
ATOM 4313 O O . LEU B 1 92 ? -12.773 33.053 -24.180 1.00 7.56 102 LEU A O 1
ATOM 4318 N N . ASP B 1 93 ? -12.795 31.098 -23.049 1.00 6.03 103 ASP A N 1
ATOM 4319 C CA . ASP B 1 93 ? -13.209 30.254 -24.197 1.00 5.80 103 ASP A CA 1
ATOM 4320 C C . ASP B 1 93 ? -14.571 29.618 -23.976 1.00 6.01 103 ASP A C 1
ATOM 4321 O O . ASP B 1 93 ? -14.911 28.766 -24.739 1.00 5.86 103 ASP A O 1
ATOM 4326 N N . ASP B 1 94 ? -15.249 30.027 -22.936 1.00 5.62 104 ASP A N 1
ATOM 4327 C CA . ASP B 1 94 ? -16.644 29.631 -22.648 1.00 5.14 104 ASP A CA 1
ATOM 4328 C C . ASP B 1 94 ? -17.378 30.810 -22.037 1.00 5.40 104 ASP A C 1
ATOM 4329 O O . ASP B 1 94 ? -16.781 31.816 -21.636 1.00 5.97 104 ASP A O 1
ATOM 4334 N N . ASN B 1 95 ? -18.702 30.691 -21.968 1.00 5.60 105 ASN A N 1
ATOM 4335 C CA . ASN B 1 95 ? -19.475 31.585 -21.114 1.00 5.88 105 ASN A CA 1
ATOM 4336 C C . ASN B 1 95 ? -18.978 31.526 -19.694 1.00 6.64 105 ASN A C 1
ATOM 4337 O O . ASN B 1 95 ? -18.504 30.476 -19.248 1.00 7.37 105 ASN A O 1
ATOM 4342 N N . VAL B 1 96 ? -19.173 32.601 -18.977 1.00 6.69 106 VAL A N 1
ATOM 4343 C CA . VAL B 1 96 ? -18.923 32.615 -17.514 1.00 7.09 106 VAL A CA 1
ATOM 4344 C C . VAL B 1 96 ? -20.249 32.561 -16.761 1.00 6.59 106 VAL A C 1
ATOM 4345 O O . VAL B 1 96 ? -21.297 33.038 -17.228 1.00 6.87 106 VAL A O 1
ATOM 4349 N N . GLY B 1 97 ? -20.191 31.921 -15.587 1.00 6.66 107 GLY A N 1
ATOM 4350 C CA . GLY B 1 97 ? -21.283 32.016 -14.606 1.00 7.55 107 GLY A CA 1
ATOM 4351 C C . GLY B 1 97 ? -22.525 31.233 -14.929 1.00 7.39 107 GLY A C 1
ATOM 4352 O O . GLY B 1 97 ? -23.600 31.594 -14.415 1.00 8.61 107 GLY A O 1
ATOM 4353 N N . LEU B 1 98 ? -22.435 30.169 -15.737 1.00 7.31 108 LEU A N 1
ATOM 4354 C CA . LEU B 1 98 ? -23.604 29.397 -16.139 1.00 7.22 108 LEU A CA 1
ATOM 4355 C C . LEU B 1 98 ? -23.303 27.901 -16.067 1.00 6.88 108 LEU A C 1
ATOM 4356 O O . LEU B 1 98 ? -22.227 27.474 -16.435 1.00 7.54 108 LEU A O 1
ATOM 4361 N N . TYR B 1 99 ? -24.294 27.140 -15.634 1.00 6.27 109 TYR A N 1
ATOM 4362 C CA . TYR B 1 99 ? -24.258 25.650 -15.695 1.00 5.70 109 TYR A CA 1
ATOM 4363 C C . TYR B 1 99 ? -23.873 25.234 -17.100 1.00 5.87 109 TYR A C 1
ATOM 4364 O O . TYR B 1 99 ? -24.551 25.642 -18.054 1.00 5.91 109 TYR A O 1
ATOM 4373 N N . HIS B 1 100 ? -22.835 24.405 -17.304 1.00 5.26 110 HIS A N 1
ATOM 4374 C CA . HIS B 1 100 ? -21.862 23.879 -16.336 1.00 5.33 110 HIS A CA 1
ATOM 4375 C C . HIS B 1 100 ? -20.451 24.302 -16.762 1.00 5.30 110 HIS A C 1
ATOM 4376 O O . HIS B 1 100 ? -19.517 23.484 -16.757 1.00 5.04 110 HIS A O 1
ATOM 4383 N N . SER B 1 101 ? -20.301 25.555 -17.186 1.00 5.29 111 SER A N 1
ATOM 4384 C CA . SER B 1 101 ? -18.975 26.125 -17.494 1.00 5.48 111 SER A CA 1
ATOM 4385 C C . SER B 1 101 ? -18.068 26.094 -16.278 1.00 5.17 111 SER A C 1
ATOM 4386 O O . SER B 1 101 ? -18.499 26.309 -15.137 1.00 5.89 111 SER A O 1
ATOM 4389 N N . ARG B 1 102 ? -16.789 25.949 -16.531 1.00 5.72 112 ARG A N 1
ATOM 4390 C CA . ARG B 1 102 ? -15.729 25.986 -15.509 1.00 6.42 112 ARG A CA 1
ATOM 4391 C C . ARG B 1 102 ? -15.359 27.426 -15.174 1.00 6.44 112 ARG A C 1
ATOM 4392 O O . ARG B 1 102 ? -14.544 27.606 -14.238 1.00 7.94 112 ARG A O 1
ATOM 4400 N N . LEU B 1 103 ? -15.797 28.400 -15.954 1.00 6.14 113 LEU A N 1
ATOM 4401 C CA . LEU B 1 103 ? -15.229 29.767 -15.866 1.00 6.22 113 LEU A CA 1
ATOM 4402 C C . LEU B 1 103 ? -16.137 30.733 -15.132 1.00 6.59 113 LEU A C 1
ATOM 4403 O O . LEU B 1 103 ? -17.367 30.678 -15.281 1.00 7.06 113 LEU A O 1
ATOM 4408 N N . SER B 1 104 ? -15.546 31.670 -14.417 1.00 7.78 114 SER A N 1
ATOM 4409 C CA A SER B 1 104 ? -16.232 32.737 -13.667 0.70 8.10 114 SER A CA 1
ATOM 4410 C CA B SER B 1 104 ? -16.327 32.734 -13.732 0.30 6.82 114 SER A CA 1
ATOM 4411 C C . SER B 1 104 ? -15.956 34.131 -14.237 1.00 6.87 114 SER A C 1
ATOM 4412 O O . SER B 1 104 ? -16.822 34.994 -14.177 1.00 6.81 114 SER A O 1
ATOM 4417 N N . GLU B 1 105 ? -14.740 34.350 -14.748 1.00 7.46 115 GLU A N 1
ATOM 4418 C CA . GLU B 1 105 ? -14.402 35.733 -15.189 1.00 8.38 115 GLU A CA 1
ATOM 4419 C C . GLU B 1 105 ? -13.255 35.692 -16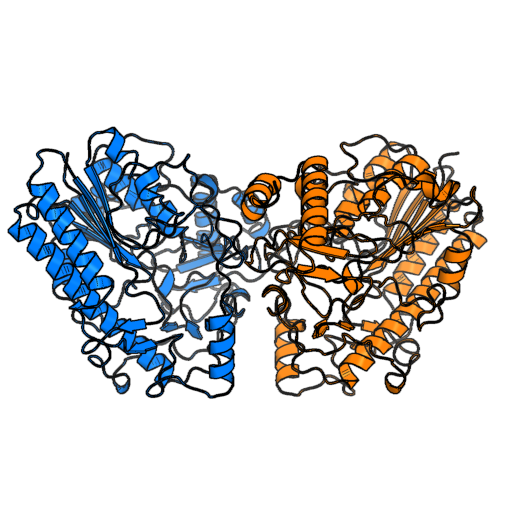.177 1.00 8.29 115 GLU A C 1
ATOM 4420 O O . GLU B 1 105 ? -12.393 34.791 -16.132 1.00 9.99 115 GLU A O 1
ATOM 4426 N N . LEU B 1 106 ? -13.211 36.717 -17.012 1.00 7.92 116 LEU A N 1
ATOM 4427 C CA . LEU B 1 106 ? -11.971 37.012 -17.769 1.00 8.13 116 LEU A CA 1
ATOM 4428 C C . LEU B 1 106 ? -10.864 37.349 -16.769 1.00 8.54 116 LEU A C 1
ATOM 4429 O O . LEU B 1 106 ? -11.057 38.212 -15.904 1.00 9.54 116 LEU A O 1
ATOM 4434 N N . SER B 1 107 ? -9.712 36.741 -16.933 1.00 8.98 117 SER A N 1
ATOM 4435 C CA . SER B 1 107 ? -8.557 37.031 -16.067 1.00 9.74 117 SER A CA 1
ATOM 4436 C C . SER B 1 107 ? -8.332 38.529 -15.937 1.00 9.47 117 SER A C 1
ATOM 4437 O O . SER B 1 107 ? -8.294 39.205 -16.958 1.00 9.26 117 SER A O 1
ATOM 4440 N N . LEU B 1 108 ? -8.095 39.045 -14.735 1.00 11.37 118 LEU A N 1
ATOM 4441 C CA . LEU B 1 108 ? -7.694 40.456 -14.569 1.00 11.67 118 LEU A CA 1
ATOM 4442 C C . LEU B 1 108 ? -6.285 40.700 -15.167 1.00 11.99 118 LEU A C 1
ATOM 4443 O O . LEU B 1 108 ? -5.928 41.890 -15.419 1.00 14.77 118 LEU A O 1
ATOM 4448 N N . SER B 1 109 ? -5.526 39.678 -15.544 1.00 12.35 119 SER A N 1
ATOM 4449 C CA A SER B 1 109 ? -4.278 39.872 -16.335 0.70 12.86 119 SER A CA 1
ATOM 4450 C CA B SER B 1 109 ? -4.281 39.806 -16.360 0.30 12.51 119 SER A CA 1
ATOM 4451 C C . SER B 1 109 ? -4.627 40.420 -17.731 1.00 11.80 119 SER A C 1
ATOM 4452 O O . SER B 1 109 ? -3.761 41.005 -18.393 1.00 13.96 119 SER A O 1
ATOM 4457 N N . GLU B 1 110 ? -5.872 40.220 -18.178 1.00 10.09 120 GLU A N 1
ATOM 4458 C CA . GLU B 1 110 ? -6.350 40.792 -19.463 1.00 9.53 120 GLU A CA 1
ATOM 4459 C C . GLU B 1 110 ? -7.013 42.140 -19.221 1.00 8.58 120 GLU A C 1
ATOM 4460 O O . GLU B 1 110 ? -8.201 42.197 -18.817 1.00 9.29 120 GLU A O 1
ATOM 4466 N N . GLY B 1 111 ? -6.271 43.227 -19.392 1.00 8.58 121 GLY A N 1
ATOM 4467 C CA . GLY B 1 111 ? -6.808 44.566 -19.113 1.00 8.24 121 GLY A CA 1
ATOM 4468 C C . GLY B 1 111 ? -7.836 44.998 -20.152 1.00 7.64 121 GLY A C 1
ATOM 4469 O O . GLY B 1 111 ? -8.696 45.819 -19.847 1.00 8.57 121 GLY A O 1
ATOM 4470 N N . SER B 1 112 ? -7.696 44.441 -21.357 1.00 8.36 122 SER A N 1
ATOM 4471 C CA . SER B 1 112 ? -8.543 44.743 -22.521 1.00 7.97 122 SER A CA 1
ATOM 4472 C C . SER B 1 112 ? -8.342 46.168 -22.999 1.00 8.24 122 SER A C 1
ATOM 4473 O O . SER B 1 112 ? -7.579 46.944 -22.375 1.00 8.62 122 SER A O 1
ATOM 4476 N N . VAL B 1 113 ? -9.045 46.535 -24.061 1.00 8.23 123 VAL A N 1
ATOM 4477 C CA . VAL B 1 113 ? -9.039 47.945 -24.525 1.00 8.67 123 VAL A CA 1
ATOM 4478 C C . VAL B 1 113 ? -9.460 48.871 -23.403 1.00 8.79 123 VAL A C 1
ATOM 4479 O O . VAL B 1 113 ? -9.117 50.045 -23.475 1.00 8.97 123 VAL A O 1
ATOM 4483 N N . ILE B 1 114 ? -10.255 48.459 -22.417 1.00 7.91 124 ILE A N 1
ATOM 4484 C CA . ILE B 1 114 ? -10.690 49.345 -21.310 1.00 9.23 124 ILE A CA 1
ATOM 4485 C C . ILE B 1 114 ? -9.464 49.823 -20.534 1.00 9.64 124 ILE A C 1
ATOM 4486 O O . ILE B 1 114 ? -9.306 51.072 -20.348 1.00 9.68 124 ILE A O 1
ATOM 4491 N N . LYS B 1 115 ? -8.633 48.925 -20.048 1.00 9.39 125 LYS A N 1
ATOM 4492 C CA A LYS B 1 115 ? -7.471 49.378 -19.230 0.70 10.52 125 LYS A CA 1
ATOM 4493 C CA B LYS B 1 115 ? -7.478 49.382 -19.229 0.30 9.56 125 LYS A CA 1
ATOM 4494 C C . LYS B 1 115 ? -6.470 50.065 -20.163 1.00 10.39 125 LYS A C 1
ATOM 4495 O O . LYS B 1 115 ? -5.872 51.081 -19.765 1.00 11.27 125 LYS A O 1
ATOM 4502 N N . ARG B 1 116 ? -6.304 49.586 -21.375 1.00 9.51 126 ARG A N 1
ATOM 4503 C CA . ARG B 1 116 ? -5.327 50.228 -22.296 1.00 9.27 126 ARG A CA 1
ATOM 4504 C C . ARG B 1 116 ? -5.738 51.663 -22.571 1.00 10.02 126 ARG A C 1
ATOM 4505 O O . ARG B 1 116 ? -4.866 52.559 -22.539 1.00 10.91 126 ARG A O 1
ATOM 4513 N N . ALA B 1 117 ? -7.001 51.954 -22.785 1.00 9.37 127 ALA A N 1
ATOM 4514 C CA . ALA B 1 117 ? -7.454 53.333 -23.016 1.00 9.73 127 ALA A CA 1
ATOM 4515 C C . ALA B 1 117 ? -7.281 54.151 -21.749 1.00 10.10 127 ALA A C 1
ATOM 4516 O O . ALA B 1 117 ? -6.828 55.319 -21.845 1.00 10.07 127 ALA A O 1
ATOM 4518 N N . THR B 1 118 ? -7.591 53.592 -20.591 1.00 9.86 128 THR A N 1
ATOM 4519 C CA . THR B 1 118 ? -7.451 54.340 -19.328 1.00 11.37 128 THR A CA 1
ATOM 4520 C C . THR B 1 118 ? -5.967 54.706 -19.201 1.00 11.48 128 THR A C 1
ATOM 4521 O O . THR B 1 118 ? -5.677 55.863 -18.777 1.00 12.83 128 THR A O 1
ATOM 4525 N N . SER B 1 119 ? -5.059 53.843 -19.575 1.00 12.05 129 SER A N 1
ATOM 4526 C CA . SER B 1 119 ? -3.609 54.035 -19.354 1.00 12.25 129 SER A CA 1
ATOM 4527 C C . SER B 1 119 ? -3.105 55.264 -20.119 1.00 14.39 129 SER A C 1
ATOM 4528 O O . SER B 1 119 ? -2.032 55.775 -19.748 1.00 15.40 129 SER A O 1
ATOM 4531 N N . ILE B 1 120 ? -3.752 55.676 -21.208 1.00 12.76 130 ILE A N 1
ATOM 4532 C CA . ILE B 1 120 ? -3.303 56.837 -22.015 1.00 12.99 130 ILE A CA 1
ATOM 4533 C C . ILE B 1 120 ? -4.250 58.000 -21.800 1.00 12.58 130 ILE A C 1
ATOM 4534 O O . ILE B 1 120 ? -4.190 58.965 -22.638 1.00 14.80 130 ILE A O 1
ATOM 4539 N N . GLY B 1 121 ? -5.068 58.018 -20.744 1.00 12.66 131 GLY A N 1
ATOM 4540 C CA . GLY B 1 121 ? -5.810 59.216 -20.340 1.00 13.01 131 GLY A CA 1
ATOM 4541 C C . GLY B 1 121 ? -7.236 59.315 -20.846 1.00 12.92 131 GLY A C 1
ATOM 4542 O O . GLY B 1 121 ? -7.847 60.384 -20.731 1.00 14.48 131 GLY A O 1
ATOM 4543 N N . TYR B 1 122 ? -7.786 58.275 -21.457 1.00 11.52 132 TYR A N 1
ATOM 4544 C CA . TYR B 1 122 ? -9.236 58.230 -21.706 1.00 10.77 132 TYR A CA 1
ATOM 4545 C C . TYR B 1 122 ? -10.054 58.076 -20.416 1.00 10.11 132 TYR A C 1
ATOM 4546 O O . TYR B 1 122 ? -9.649 57.293 -19.517 1.00 11.72 132 TYR A O 1
ATOM 4555 N N . ASP B 1 123 ? -11.176 58.753 -20.355 1.00 10.27 133 ASP A N 1
ATOM 4556 C CA . ASP B 1 123 ? -12.249 58.435 -19.387 1.00 11.30 133 ASP A CA 1
ATOM 4557 C C . ASP B 1 123 ? -13.125 57.360 -20.005 1.00 10.72 133 ASP A C 1
ATOM 4558 O O . ASP B 1 123 ? -13.816 57.663 -20.969 1.00 10.99 133 ASP A O 1
ATOM 4563 N N . VAL B 1 124 ? -13.011 56.134 -19.515 1.00 9.66 134 VAL A N 1
ATOM 4564 C CA . VAL B 1 124 ? -13.810 55.007 -20.066 1.00 9.43 134 VAL A CA 1
ATOM 4565 C C . VAL B 1 124 ? -15.041 54.827 -19.208 1.00 8.07 134 VAL A C 1
ATOM 4566 O O . VAL B 1 124 ? -14.917 54.826 -17.957 1.00 8.81 134 VAL A O 1
ATOM 4570 N N . SER B 1 125 ? -16.200 54.639 -19.832 1.00 8.16 135 SER A N 1
ATOM 4571 C CA . SER B 1 125 ? -17.463 54.378 -19.130 1.00 8.39 135 SER A CA 1
ATOM 4572 C C . SER B 1 125 ? -18.131 53.150 -19.732 1.00 8.33 135 SER A C 1
ATOM 4573 O O . SER B 1 125 ? -18.019 52.922 -20.932 1.00 8.73 135 SER A O 1
ATOM 4576 N N . TYR B 1 126 ? -18.831 52.429 -18.892 1.00 7.91 136 TYR A N 1
ATOM 4577 C CA . TYR B 1 126 ? -19.499 51.175 -19.296 1.00 7.59 136 TYR A CA 1
ATOM 4578 C C . TYR B 1 126 ? -20.891 51.159 -18.718 1.00 7.77 136 TYR A C 1
ATOM 4579 O O . TYR B 1 126 ? -21.089 51.399 -17.521 1.00 7.92 136 TYR A O 1
ATOM 4588 N N . VAL B 1 127 ? -21.870 50.812 -19.545 1.00 7.42 137 VAL A N 1
ATOM 4589 C CA . VAL B 1 127 ? -23.289 50.651 -19.181 1.00 7.18 137 VAL A CA 1
ATOM 4590 C C . VAL B 1 127 ? -23.765 49.307 -19.695 1.00 7.43 137 VAL A C 1
ATOM 4591 O O . VAL B 1 127 ? -23.548 49.024 -20.916 1.00 7.70 137 VAL A O 1
ATOM 4595 N N . GLY B 1 128 ? -24.455 48.510 -18.872 1.00 8.38 138 GLY A N 1
ATOM 4596 C CA . GLY B 1 128 ? -25.244 47.371 -19.362 1.00 8.59 138 GLY A CA 1
ATOM 4597 C C . GLY B 1 128 ? -24.548 46.036 -19.285 1.00 8.67 138 GLY A C 1
ATOM 4598 O O . GLY B 1 128 ? -23.792 45.771 -18.300 1.00 8.61 138 GLY A O 1
ATOM 4599 N N . LYS B 1 129 ? -24.829 45.178 -20.244 1.00 7.56 139 LYS A N 1
ATOM 4600 C CA . LYS B 1 129 ? -24.422 43.761 -20.185 1.00 7.54 139 LYS A CA 1
ATOM 4601 C C . LYS B 1 129 ? -22.901 43.698 -20.331 1.00 7.62 139 LYS A C 1
ATOM 4602 O O . LYS B 1 129 ? -22.338 44.262 -21.290 1.00 6.98 139 LYS A O 1
ATOM 4608 N N . TRP B 1 130 ? -22.233 42.975 -19.436 1.00 7.88 140 TRP A N 1
ATOM 4609 C CA . TRP B 1 130 ? -20.782 42.751 -19.469 1.00 7.35 140 TRP A CA 1
ATOM 4610 C C . TRP B 1 130 ? -20.536 41.256 -19.705 1.00 7.54 140 TRP A C 1
ATOM 4611 O O . TRP B 1 130 ? -20.047 40.881 -20.753 1.00 7.96 140 TRP A O 1
ATOM 4622 N N . HIS B 1 131 ? -20.912 40.411 -18.757 1.00 7.48 141 HIS A N 1
ATOM 4623 C CA . HIS B 1 131 ? -20.845 38.931 -18.948 1.00 7.92 141 HIS A CA 1
ATOM 4624 C C . HIS B 1 131 ? -19.406 38.458 -19.142 1.00 6.80 141 HIS A C 1
ATOM 4625 O O . HIS B 1 131 ? -19.145 37.468 -19.867 1.00 7.48 141 HIS A O 1
ATOM 4632 N N . LEU B 1 132 ? -18.457 39.121 -18.470 1.00 6.33 142 LEU A N 1
ATOM 4633 C CA . LEU B 1 132 ? -17.042 38.712 -18.474 1.00 6.53 142 LEU A CA 1
ATOM 4634 C C . LEU B 1 132 ? -16.527 38.628 -17.041 1.00 6.33 142 LEU A C 1
ATOM 4635 O O . LEU B 1 132 ? -15.317 38.600 -16.864 1.00 6.94 142 LEU A O 1
ATOM 4640 N N . GLY B 1 133 ? -17.409 38.628 -16.054 1.00 6.92 143 GLY A N 1
ATOM 4641 C CA . GLY B 1 133 ? -17.047 38.545 -14.639 1.00 6.90 143 GLY A CA 1
ATOM 4642 C C . GLY B 1 133 ? -17.513 39.751 -13.871 1.00 7.48 143 GLY A C 1
ATOM 4643 O O . GLY B 1 133 ? -17.383 40.895 -14.319 1.00 7.47 143 GLY A O 1
ATOM 4644 N N . ALA B 1 134 ? -18.052 39.515 -12.682 1.00 7.54 144 ALA A N 1
ATOM 4645 C CA . ALA B 1 134 ? -18.546 40.577 -11.782 1.00 7.45 144 ALA A CA 1
ATOM 4646 C C . ALA B 1 134 ? -17.516 41.706 -11.656 1.00 7.76 144 ALA A C 1
ATOM 4647 O O . ALA B 1 134 ? -16.311 41.469 -11.502 1.00 8.18 144 ALA A O 1
ATOM 4649 N N . GLN B 1 135 ? -18.020 42.946 -11.801 1.00 7.65 145 GLN A N 1
ATOM 4650 C CA . GLN B 1 135 ? -17.261 44.198 -11.549 1.00 8.50 145 GLN A CA 1
ATOM 4651 C C . GLN B 1 135 ? -16.234 44.442 -12.654 1.00 8.15 145 GLN A C 1
ATOM 4652 O O . GLN B 1 135 ? -15.463 45.368 -12.543 1.00 8.38 145 GLN A O 1
ATOM 4658 N N . GLY B 1 136 ? -16.137 43.620 -13.697 1.00 7.37 146 GLY A N 1
ATOM 4659 C CA . GLY B 1 136 ? -14.975 43.654 -14.591 1.00 7.38 146 GLY A CA 1
ATOM 4660 C C . GLY B 1 136 ? -14.632 45.015 -15.194 1.00 7.96 146 GLY A C 1
ATOM 4661 O O . GLY B 1 136 ? -13.447 45.309 -15.284 1.00 8.36 146 GLY A O 1
ATOM 4662 N N . PRO B 1 137 ? -15.590 45.809 -15.688 1.00 7.81 147 PRO A N 1
ATOM 4663 C CA . PRO B 1 137 ? -15.197 47.099 -16.271 1.00 7.50 147 PRO A CA 1
ATOM 4664 C C . PRO B 1 137 ? -14.529 47.989 -15.224 1.00 7.89 147 PRO A C 1
ATOM 4665 O O . PRO B 1 137 ? -13.585 48.701 -15.565 1.00 8.20 147 PRO A O 1
ATOM 4669 N N . ALA B 1 138 ? -15.057 47.985 -14.022 1.00 7.94 148 ALA A N 1
ATOM 4670 C CA . ALA B 1 138 ? -14.562 48.864 -12.930 1.00 9.09 148 ALA A CA 1
ATOM 4671 C C . ALA B 1 138 ? -13.177 48.394 -12.525 1.00 9.76 148 ALA A C 1
ATOM 4672 O O . ALA B 1 138 ? -12.273 49.218 -12.298 1.00 9.98 148 ALA A O 1
ATOM 4674 N N . LEU B 1 139 ? -12.950 47.095 -12.448 1.00 9.05 149 LEU A N 1
ATOM 4675 C CA . LEU B 1 139 ? -11.642 46.549 -12.061 1.00 9.91 149 LEU A CA 1
ATOM 4676 C C . LEU B 1 139 ? -10.590 46.949 -13.078 1.00 9.56 149 LEU A C 1
ATOM 4677 O O . LEU B 1 139 ? -9.385 46.898 -12.761 1.00 12.20 149 LEU A O 1
ATOM 4682 N N . ARG B 1 140 ? -10.965 47.270 -14.310 1.00 9.22 150 ARG A N 1
ATOM 4683 C CA . ARG B 1 140 ? -10.047 47.673 -15.411 1.00 9.19 150 ARG A CA 1
ATOM 4684 C C . ARG B 1 140 ? -10.022 49.186 -15.618 1.00 9.11 150 ARG A C 1
ATOM 4685 O O . ARG B 1 140 ? -9.440 49.611 -16.637 1.00 10.74 150 ARG A O 1
ATOM 4693 N N . GLY B 1 141 ? -10.633 49.941 -14.725 1.00 9.08 151 GLY A N 1
ATOM 4694 C CA . GLY B 1 141 ? -10.452 51.408 -14.726 1.00 9.77 151 GLY A CA 1
ATOM 4695 C C . GLY B 1 141 ? -11.619 52.176 -15.301 1.00 10.63 151 GLY A C 1
ATOM 4696 O O . GLY B 1 141 ? -11.571 53.407 -15.291 1.00 10.78 151 GLY A O 1
ATOM 4697 N N . ALA B 1 142 ? -12.689 51.520 -15.743 1.00 9.38 152 ALA A N 1
ATOM 4698 C CA . ALA B 1 142 ? -13.859 52.239 -16.274 1.00 9.05 152 ALA A CA 1
ATOM 4699 C C . ALA B 1 142 ? -14.761 52.719 -15.140 1.00 8.94 152 ALA A C 1
ATOM 4700 O O . ALA B 1 142 ? -14.776 52.110 -14.056 1.00 10.02 152 ALA A O 1
ATOM 4702 N N . ASN B 1 143 ? -15.558 53.741 -15.403 1.00 8.78 153 ASN A N 1
ATOM 4703 C CA . ASN B 1 143 ? -16.761 54.056 -14.622 1.00 8.93 153 ASN A CA 1
ATOM 4704 C C . ASN B 1 143 ? -17.847 53.096 -15.074 1.00 8.48 153 ASN A C 1
ATOM 4705 O O . ASN B 1 143 ? -18.412 53.303 -16.167 1.00 8.83 153 ASN A O 1
ATOM 4710 N N . PHE B 1 144 ? -18.093 52.040 -14.308 1.00 8.62 154 PHE A N 1
ATOM 4711 C CA . PHE B 1 144 ? -19.190 51.101 -14.579 1.00 8.39 154 PHE A CA 1
ATOM 4712 C C . PHE B 1 144 ? -20.437 51.741 -14.024 1.00 8.62 154 PHE A C 1
ATOM 4713 O O . PHE B 1 144 ? -20.728 51.666 -12.819 1.00 9.46 154 PHE A O 1
ATOM 4721 N N . MET B 1 145 ? -21.137 52.487 -14.865 1.00 9.29 155 MET A N 1
ATOM 4722 C CA . MET B 1 145 ? -22.195 53.401 -14.386 1.00 8.84 155 MET A CA 1
ATOM 4723 C C . MET B 1 145 ? -23.394 52.624 -13.872 1.00 9.12 155 MET A C 1
ATOM 4724 O O . MET B 1 145 ? -23.974 52.987 -12.814 1.00 10.46 155 MET A O 1
ATOM 4729 N N . TRP B 1 146 ? -23.769 51.554 -14.554 1.00 8.65 156 TRP A N 1
ATOM 4730 C CA . TRP B 1 146 ? -25.024 50.839 -14.276 1.00 8.12 156 TRP A CA 1
ATOM 4731 C C . TRP B 1 146 ? -24.981 49.538 -15.040 1.00 8.11 156 TRP A C 1
ATOM 4732 O O . TRP B 1 146 ? -24.552 49.559 -16.211 1.00 7.73 156 TRP A O 1
ATOM 4743 N N . GLY B 1 147 ? -25.371 48.451 -14.442 1.00 7.88 157 GLY A N 1
ATOM 4744 C CA . GLY B 1 147 ? -25.478 47.161 -15.133 1.00 8.17 157 GLY A CA 1
ATOM 4745 C C . GLY B 1 147 ? -25.488 46.003 -14.176 1.00 8.08 157 GLY A C 1
ATOM 4746 O O . GLY B 1 147 ? -25.032 46.133 -13.022 1.00 8.43 157 GLY A O 1
ATOM 4747 N N . HIS B 1 148 ? -25.945 44.872 -14.652 1.00 7.98 158 HIS A N 1
ATOM 4748 C CA . HIS B 1 148 ? -26.124 43.676 -13.817 1.00 8.73 158 HIS A CA 1
ATOM 4749 C C . HIS B 1 148 ? -24.848 43.323 -13.067 1.00 8.35 158 HIS A C 1
ATOM 4750 O O . HIS B 1 148 ? -24.954 42.977 -11.861 1.00 9.37 158 HIS A O 1
ATOM 4757 N N . ASP B 1 149 ? -23.669 43.403 -13.674 1.00 7.94 159 ASP A N 1
ATOM 4758 C CA . ASP B 1 149 ? -22.416 42.937 -13.061 1.00 8.11 159 ASP A CA 1
ATOM 4759 C C . ASP B 1 149 ? -21.805 43.969 -12.126 1.00 8.50 159 ASP A C 1
ATOM 4760 O O . ASP B 1 149 ? -20.748 43.656 -11.533 1.00 9.30 159 ASP A O 1
ATOM 4765 N N . LYS B 1 150 ? -22.374 45.164 -12.022 1.00 8.29 160 LYS A N 1
ATOM 4766 C CA . LYS B 1 150 ? -21.724 46.275 -11.304 1.00 8.77 160 LYS A CA 1
ATOM 4767 C C . LYS B 1 150 ? -21.534 45.973 -9.825 1.00 10.00 160 LYS A C 1
ATOM 4768 O O . LYS B 1 150 ? -20.399 46.219 -9.339 1.00 10.79 160 LYS A O 1
ATOM 4774 N N . ASP B 1 151 ? -22.538 45.459 -9.152 1.00 10.93 161 ASP A N 1
ATOM 4775 C CA . ASP B 1 151 ? -22.326 45.290 -7.680 1.00 13.05 161 ASP A CA 1
ATOM 4776 C C . ASP B 1 151 ? -22.341 43.826 -7.272 1.00 15.13 161 ASP A C 1
ATOM 4777 O O . ASP B 1 151 ? -22.527 43.522 -6.084 1.00 16.30 161 ASP A O 1
ATOM 4782 N N . GLU B 1 152 ? -22.100 42.934 -8.203 1.00 14.40 162 GLU A N 1
ATOM 4783 C CA . GLU B 1 152 ? -22.079 41.489 -7.914 1.00 12.73 162 GLU A CA 1
ATOM 4784 C C . GLU B 1 152 ? -20.738 41.099 -7.303 1.00 11.57 162 GLU A C 1
ATOM 4785 O O . GLU B 1 152 ? -19.671 41.619 -7.622 1.00 11.64 162 GLU A O 1
ATOM 4791 N N . GLU B 1 153 ? -20.800 40.129 -6.395 1.00 11.61 163 GLU A N 1
ATOM 4792 C CA . GLU B 1 153 ? -19.590 39.487 -5.847 1.00 12.73 163 GLU A CA 1
ATOM 4793 C C . GLU B 1 153 ? -18.988 38.587 -6.909 1.00 11.13 163 GLU A C 1
ATOM 4794 O O . GLU B 1 153 ? -19.720 38.000 -7.714 1.00 11.63 163 GLU A O 1
ATOM 4798 N N . ARG B 1 154 ? -17.683 38.508 -6.942 1.00 9.97 164 ARG A N 1
ATOM 4799 C CA . ARG B 1 154 ? -16.961 37.603 -7.856 1.00 9.64 164 ARG A CA 1
ATOM 4800 C C . ARG B 1 154 ? -17.041 36.161 -7.344 1.00 9.53 164 ARG A C 1
ATOM 4801 O O . ARG B 1 154 ? -17.410 35.894 -6.202 1.00 10.37 164 ARG A O 1
ATOM 4809 N N . ASN B 1 155 ? -16.728 35.258 -8.263 1.00 9.84 165 ASN A N 1
ATOM 4810 C CA . ASN B 1 155 ? -16.560 33.806 -8.002 1.00 10.37 165 ASN A CA 1
ATOM 4811 C C . ASN B 1 155 ? -17.872 33.177 -7.549 1.00 10.40 165 ASN A C 1
ATOM 4812 O O . ASN B 1 155 ? -17.819 32.127 -6.813 1.00 11.12 165 ASN A O 1
ATOM 4817 N N . GLY B 1 156 ? -19.006 33.674 -8.007 1.00 9.72 166 GLY A N 1
ATOM 4818 C CA . GLY B 1 156 ? -20.319 33.086 -7.700 1.00 9.29 166 GLY A CA 1
ATOM 4819 C C . GLY B 1 156 ? -20.445 31.677 -8.319 1.00 8.70 166 GLY A C 1
ATOM 4820 O O . GLY B 1 156 ? -19.743 31.302 -9.284 1.00 10.17 166 GLY A O 1
ATOM 4821 N N . ARG B 1 157 ? -21.348 30.887 -7.764 1.00 7.55 167 ARG A N 1
ATOM 4822 C CA . ARG B 1 157 ? -21.672 29.579 -8.349 1.00 7.68 167 ARG A CA 1
ATOM 4823 C C . ARG B 1 157 ? -22.364 29.746 -9.693 1.00 7.78 167 ARG A C 1
ATOM 4824 O O . ARG B 1 157 ? -23.160 30.673 -9.864 1.00 8.59 167 ARG A O 1
ATOM 4832 N N . PRO B 1 158 ? -22.144 28.815 -10.629 1.00 7.08 168 PRO A N 1
ATOM 4833 C CA . PRO B 1 158 ? -22.777 28.920 -11.957 1.00 7.67 168 PRO A CA 1
ATOM 4834 C C . PRO B 1 158 ? -24.295 28.924 -11.798 1.00 7.16 168 PRO A C 1
ATOM 4835 O O . PRO B 1 158 ? -24.865 28.099 -11.055 1.00 7.08 168 PRO A O 1
ATOM 4839 N N . PHE B 1 159 ? -24.937 29.809 -12.525 1.00 6.43 169 PHE A N 1
ATOM 4840 C CA . PHE B 1 159 ? -26.404 29.837 -12.557 1.00 6.52 169 PHE A CA 1
ATOM 4841 C C . PHE B 1 159 ? -26.927 28.597 -13.266 1.00 6.48 169 PHE A C 1
ATOM 4842 O O . PHE B 1 159 ? -26.561 28.339 -14.418 1.00 6.61 169 PHE A O 1
ATOM 4850 N N . THR B 1 160 ? -27.730 27.836 -12.558 1.00 6.02 170 THR A N 1
ATOM 4851 C CA . THR B 1 160 ? -28.234 26.500 -12.984 1.00 5.74 170 THR A CA 1
ATOM 4852 C C . THR B 1 160 ? -29.744 26.618 -13.213 1.00 6.26 170 THR A C 1
ATOM 4853 O O . THR B 1 160 ? -30.474 27.028 -12.297 1.00 7.58 170 THR A O 1
ATOM 4857 N N . PRO B 1 161 ? -30.219 26.364 -14.440 1.00 6.20 171 PRO A N 1
ATOM 4858 C CA . PRO B 1 161 ? -31.553 26.820 -14.832 1.00 6.69 171 PRO A CA 1
ATOM 4859 C C . PRO B 1 161 ? -32.708 25.893 -14.411 1.00 6.93 171 PRO A C 1
ATOM 4860 O O . PRO B 1 161 ? -33.470 25.369 -15.230 1.00 6.62 171 PRO A O 1
ATOM 4864 N N . TYR B 1 162 ? -32.841 25.693 -13.109 1.00 6.93 172 TYR A N 1
ATOM 4865 C CA . TYR B 1 162 ? -33.879 24.825 -12.530 1.00 6.78 172 TYR A CA 1
ATOM 4866 C C . TYR B 1 162 ? -35.264 25.333 -12.932 1.00 6.88 172 TYR A C 1
ATOM 4867 O O . TYR B 1 162 ? -36.118 24.530 -13.286 1.00 6.92 172 TYR A O 1
ATOM 4876 N N . GLN B 1 163 ? -35.475 26.639 -12.876 1.00 7.24 173 GLN A N 1
ATOM 4877 C CA . GLN B 1 163 ? -36.819 27.156 -13.224 1.00 7.29 173 GLN A CA 1
ATOM 4878 C C . GLN B 1 163 ? -37.087 26.974 -14.718 1.00 6.96 173 GLN A C 1
ATOM 4879 O O . GLN B 1 163 ? -38.196 26.576 -15.087 1.00 6.94 173 GLN A O 1
ATOM 4885 N N . THR B 1 164 ? -36.140 27.285 -15.580 1.00 6.99 174 THR A N 1
ATOM 4886 C CA . THR B 1 164 ? -36.357 27.132 -17.028 1.00 7.25 174 THR A CA 1
ATOM 4887 C C . THR B 1 164 ? -36.597 25.656 -17.360 1.00 7.30 174 THR A C 1
ATOM 4888 O O . THR B 1 164 ? -37.448 25.344 -18.188 1.00 7.22 174 THR A O 1
ATOM 4892 N N . GLN B 1 165 ? -35.892 24.741 -16.690 1.00 6.58 175 GLN A N 1
ATOM 4893 C CA . GLN B 1 165 ? -36.159 23.307 -16.870 1.00 7.21 175 GLN A CA 1
ATOM 4894 C C . GLN B 1 165 ? -37.636 22.997 -16.535 1.00 7.84 175 GLN A C 1
ATOM 4895 O O . GLN B 1 165 ? -38.305 22.315 -17.310 1.00 8.04 175 GLN A O 1
ATOM 4901 N N . LYS B 1 166 ? -38.121 23.492 -15.416 1.00 8.02 176 LYS A N 1
ATOM 4902 C CA . LYS B 1 166 ? -39.524 23.263 -15.009 1.00 8.74 176 LYS A CA 1
ATOM 4903 C C . LYS B 1 166 ? -40.457 23.862 -16.070 1.00 8.58 176 LYS A C 1
ATOM 4904 O O . LYS B 1 166 ? -41.460 23.218 -16.432 1.00 9.28 176 LYS A O 1
ATOM 4909 N N . ASN B 1 167 ? -40.150 25.071 -16.526 1.00 8.85 177 ASN A N 1
ATOM 4910 C CA . ASN B 1 167 ? -41.020 25.773 -17.461 1.00 9.70 177 ASN A CA 1
ATOM 4911 C C . ASN B 1 167 ? -41.103 24.987 -18.766 1.00 8.73 177 ASN A C 1
ATOM 4912 O O . ASN B 1 167 ? -42.190 24.895 -19.391 1.00 8.51 177 ASN A O 1
ATOM 4917 N N . VAL B 1 168 ? -39.985 24.487 -19.270 1.00 7.75 178 VAL A N 1
ATOM 4918 C CA . VAL B 1 168 ? -40.012 23.782 -20.570 1.00 8.14 178 VAL A CA 1
ATOM 4919 C C . VAL B 1 168 ? -40.751 22.450 -20.394 1.00 8.48 178 VAL A C 1
ATOM 4920 O O . VAL B 1 168 ? -41.488 22.018 -21.303 1.00 8.76 178 VAL A O 1
ATOM 4924 N N . ALA B 1 169 ? -40.661 21.816 -19.225 1.00 8.20 179 ALA A N 1
ATOM 4925 C CA . ALA B 1 169 ? -41.467 20.617 -18.957 1.00 9.55 179 ALA A CA 1
ATOM 4926 C C . ALA B 1 169 ? -42.955 20.974 -19.021 1.00 9.40 179 ALA A C 1
ATOM 4927 O O . ALA B 1 169 ? -43.749 20.215 -19.618 1.00 9.52 179 ALA A O 1
ATOM 4929 N N . ARG B 1 170 ? -43.336 22.132 -18.506 1.00 9.13 180 ARG A N 1
ATOM 4930 C CA . ARG B 1 170 ? -44.754 22.577 -18.591 1.00 9.79 180 ARG A CA 1
ATOM 4931 C C . ARG B 1 170 ? -45.136 22.757 -20.063 1.00 9.89 180 ARG A C 1
ATOM 4932 O O . ARG B 1 170 ? -46.245 22.372 -20.477 1.00 10.51 180 ARG A O 1
ATOM 4940 N N . MET B 1 171 ? -44.272 23.334 -20.885 1.00 9.30 181 MET A N 1
ATOM 4941 C CA . MET B 1 171 ? -44.546 23.536 -22.320 1.00 8.93 181 MET A CA 1
ATOM 4942 C C . MET B 1 171 ? -44.748 22.162 -22.965 1.00 9.38 181 MET A C 1
ATOM 4943 O O . MET B 1 171 ? -45.692 21.995 -23.788 1.00 9.21 181 MET A O 1
ATOM 4948 N N . ASN B 1 172 ? -43.900 21.195 -22.650 1.00 9.67 182 ASN A N 1
ATOM 4949 C CA . ASN B 1 172 ? -44.015 19.837 -23.261 1.00 9.46 182 ASN A CA 1
ATOM 4950 C C . ASN B 1 172 ? -45.316 19.181 -22.806 1.00 12.04 182 ASN A C 1
ATOM 4951 O O . ASN B 1 172 ? -45.790 18.304 -23.519 1.00 12.95 182 ASN A O 1
ATOM 4956 N N . ALA B 1 173 ? -45.819 19.538 -21.636 1.00 10.74 183 ALA A N 1
ATOM 4957 C CA . ALA B 1 173 ? -47.115 19.010 -21.128 1.00 11.60 183 ALA A CA 1
ATOM 4958 C C . ALA B 1 173 ? -48.291 19.739 -21.753 1.00 13.86 183 ALA A C 1
ATOM 4959 O O . ALA B 1 173 ? -49.423 19.354 -21.407 1.00 17.47 183 ALA A O 1
ATOM 4961 N N . GLY B 1 174 ? -48.086 20.730 -22.599 1.00 12.81 184 GLY A N 1
ATOM 4962 C CA . GLY B 1 174 ? -49.182 21.427 -23.287 1.00 13.07 184 GLY A CA 1
ATOM 4963 C C . GLY B 1 174 ? -49.619 22.682 -22.590 1.00 13.82 184 GLY A C 1
ATOM 4964 O O . GLY B 1 174 ? -50.615 23.327 -23.012 1.00 15.54 184 GLY A O 1
ATOM 4965 N N . GLU B 1 175 ? -48.916 23.109 -21.560 1.00 12.92 185 GLU A N 1
ATOM 4966 C CA . GLU B 1 175 ? -49.268 24.346 -20.833 1.00 12.71 185 GLU A CA 1
ATOM 4967 C C . GLU B 1 175 ? -48.729 25.527 -21.602 1.00 12.76 185 GLU A C 1
ATOM 4968 O O . GLU B 1 175 ? -47.724 25.376 -22.347 1.00 12.87 185 GLU A O 1
ATOM 4974 N N . ARG B 1 176 ? -49.307 26.691 -21.342 1.00 11.47 186 ARG A N 1
ATOM 4975 C CA . ARG B 1 176 ? -48.859 27.983 -21.881 1.00 11.22 186 ARG A CA 1
ATOM 4976 C C . ARG B 1 176 ? -48.856 28.982 -20.739 1.00 11.43 186 ARG A C 1
ATOM 4977 O O . ARG B 1 176 ? -49.396 28.744 -19.650 1.00 12.48 186 ARG A O 1
ATOM 4985 N N . ASP B 1 177 ? -48.204 30.093 -20.998 1.00 11.27 187 ASP A N 1
ATOM 4986 C CA . ASP B 1 177 ? -48.135 31.216 -20.049 1.00 11.24 187 ASP A CA 1
ATOM 4987 C C . ASP B 1 177 ? -49.208 32.235 -20.392 1.00 14.94 187 ASP A C 1
ATOM 4988 O O . ASP B 1 177 ? -50.096 31.939 -21.225 1.00 16.00 187 ASP A O 1
ATOM 4993 N N . LYS B 1 178 ? -49.115 33.416 -19.797 1.00 15.18 188 LYS A N 1
ATOM 4994 C CA . LYS B 1 178 ? -50.182 34.437 -19.935 1.00 17.09 188 LYS A CA 1
ATOM 4995 C C . LYS B 1 178 ? -50.444 34.706 -21.408 1.00 16.41 188 LYS A C 1
ATOM 4996 O O . LYS B 1 178 ? -49.496 34.837 -22.206 1.00 14.97 188 LYS A O 1
ATOM 5002 N N . ASN B 1 179 ? -51.736 34.794 -21.765 1.00 19.16 189 ASN A N 1
ATOM 5003 C CA . ASN B 1 179 ? -52.188 35.181 -23.129 1.00 19.67 189 ASN A CA 1
ATOM 5004 C C . ASN B 1 179 ? -51.701 34.159 -24.164 1.00 14.76 189 ASN A C 1
ATOM 5005 O O . ASN B 1 179 ? -51.620 34.487 -25.330 1.00 18.98 189 ASN A O 1
ATOM 5010 N N . GLY B 1 180 ? -51.456 32.910 -23.740 1.00 13.23 190 GLY A N 1
ATOM 5011 C CA . GLY B 1 180 ? -51.049 31.835 -24.654 1.00 13.21 190 GLY A CA 1
ATOM 5012 C C . GLY B 1 180 ? -49.582 31.951 -25.064 1.00 12.35 190 GLY A C 1
ATOM 5013 O O . GLY B 1 180 ? -49.180 31.216 -25.933 1.00 11.89 190 GLY A O 1
ATOM 5014 N N . GLU B 1 181 ? -48.836 32.859 -24.452 1.00 11.28 191 GLU A N 1
ATOM 5015 C CA . GLU B 1 181 ? -47.398 33.019 -24.782 1.00 10.53 191 GLU A CA 1
ATOM 5016 C C . GLU B 1 181 ? -46.588 31.870 -24.178 1.00 10.73 191 GLU A C 1
ATOM 5017 O O . GLU B 1 181 ? -47.076 31.073 -23.358 1.00 10.28 191 GLU A O 1
ATOM 5023 N N . LYS B 1 182 ? -45.329 31.792 -24.601 1.00 9.48 192 LYS A N 1
ATOM 5024 C CA . LYS B 1 182 ? -44.346 30.844 -24.019 1.00 9.35 192 LYS A CA 1
ATOM 5025 C C . LYS B 1 182 ? -43.170 31.693 -23.588 1.00 8.89 192 LYS A C 1
ATOM 5026 O O . LYS B 1 182 ? -42.341 31.997 -24.443 1.00 8.16 192 LYS A O 1
ATOM 5032 N N . HIS B 1 183 ? -43.098 32.019 -22.308 1.00 9.21 193 HIS A N 1
ATOM 5033 C CA . HIS B 1 183 ? -42.212 33.092 -21.816 1.00 9.15 193 HIS A CA 1
ATOM 5034 C C . HIS B 1 183 ? -40.737 32.677 -21.820 1.00 9.11 193 HIS A C 1
ATOM 5035 O O . HIS B 1 183 ? -39.922 33.581 -21.600 1.00 9.92 193 HIS A O 1
ATOM 5042 N N . ASP B 1 184 ? -40.399 31.431 -22.115 1.00 8.53 194 ASP A N 1
ATOM 5043 C CA . ASP B 1 184 ? -38.983 31.038 -22.356 1.00 8.21 194 ASP A CA 1
ATOM 5044 C C . ASP B 1 184 ? -38.605 31.309 -23.804 1.00 8.36 194 ASP A C 1
ATOM 5045 O O . ASP B 1 184 ? -37.413 31.084 -24.147 1.00 8.31 194 ASP A O 1
ATOM 5050 N N . TYR B 1 185 ? -39.499 31.882 -24.591 1.00 7.90 195 TYR A N 1
ATOM 5051 C CA . TYR B 1 185 ? -39.319 32.165 -26.034 1.00 7.90 195 TYR A CA 1
ATOM 5052 C C . TYR B 1 185 ? -39.745 33.584 -26.370 1.00 8.50 195 TYR A C 1
ATOM 5053 O O . TYR B 1 185 ? -39.019 34.277 -27.093 1.00 8.52 195 TYR A O 1
ATOM 5062 N N . TYR B 1 186 ? -40.912 34.003 -25.909 1.00 8.77 196 TYR A N 1
ATOM 5063 C CA . TYR B 1 186 ? -41.440 35.354 -26.196 1.00 8.54 196 TYR A CA 1
ATOM 5064 C C . TYR B 1 186 ? -42.382 35.777 -25.087 1.00 8.73 196 TYR A C 1
ATOM 5065 O O . TYR B 1 186 ? -43.075 34.923 -24.551 1.00 9.22 196 TYR A O 1
ATOM 5074 N N . LYS B 1 187 ? -42.387 37.056 -24.763 1.00 9.17 197 LYS A N 1
ATOM 5075 C CA . LYS B 1 187 ? -43.197 37.560 -23.652 1.00 9.39 197 LYS A CA 1
ATOM 5076 C C . LYS B 1 187 ? -43.534 39.028 -23.859 1.00 9.42 197 LYS A C 1
ATOM 5077 O O . LYS B 1 187 ? -42.661 39.822 -24.201 1.00 9.72 197 LYS A O 1
ATOM 5083 N N . THR B 1 188 ? -44.791 39.376 -23.624 1.00 9.21 198 THR A N 1
ATOM 5084 C CA . THR B 1 188 ? -45.191 40.786 -23.512 1.00 9.88 198 THR A CA 1
ATOM 5085 C C . THR B 1 188 ? -44.867 41.267 -22.100 1.00 10.21 198 THR A C 1
ATOM 5086 O O . THR B 1 188 ? -45.417 40.726 -21.096 1.00 11.97 198 THR A O 1
ATOM 5090 N N . LEU B 1 189 ? -43.957 42.230 -21.995 1.00 10.32 199 LEU A N 1
ATOM 5091 C CA . LEU B 1 189 ? -43.623 42.832 -20.710 1.00 11.13 199 LEU A CA 1
ATOM 5092 C C . LEU B 1 189 ? -44.719 43.804 -20.335 1.00 11.81 199 LEU A C 1
ATOM 5093 O O . LEU B 1 189 ? -45.253 44.468 -21.210 1.00 12.45 199 LEU A O 1
ATOM 5098 N N . PRO B 1 190 ? -44.998 43.941 -19.029 1.00 14.07 200 PRO A N 1
ATOM 5099 C CA . PRO B 1 190 ? -45.896 44.996 -18.597 1.00 14.83 200 PRO A CA 1
ATOM 5100 C C . PRO B 1 190 ? -45.243 46.374 -18.751 1.00 15.39 200 PRO A C 1
ATOM 5101 O O . PRO B 1 190 ? -44.041 46.483 -18.852 1.00 14.42 200 PRO A O 1
ATOM 5105 N N . GLY B 1 191 ? -46.073 47.399 -18.727 1.00 15.32 201 GLY A N 1
ATOM 5106 C CA . GLY B 1 191 ? -45.617 48.784 -18.696 1.00 15.20 201 GLY A CA 1
ATOM 5107 C C . GLY B 1 191 ? -45.217 49.306 -20.050 1.00 13.99 201 GLY A C 1
ATOM 5108 O O . GLY B 1 191 ? -45.722 48.865 -21.055 1.00 15.01 201 GLY A O 1
ATOM 5109 N N . THR B 1 192 ? -44.361 50.317 -20.047 1.00 14.41 202 THR A N 1
ATOM 5110 C CA . THR B 1 192 ? -44.011 51.059 -21.258 1.00 14.64 202 THR A CA 1
ATOM 5111 C C . THR B 1 192 ? -42.518 50.935 -21.549 1.00 12.90 202 THR A C 1
ATOM 5112 O O . THR B 1 192 ? -41.740 50.433 -20.718 1.00 12.41 202 THR A O 1
ATOM 5116 N N . TYR B 1 193 ? -42.134 51.426 -22.697 1.00 12.32 203 TYR A N 1
ATOM 5117 C CA . TYR B 1 193 ? -40.704 51.567 -23.052 1.00 11.65 203 TYR A CA 1
ATOM 5118 C C . TYR B 1 193 ? -39.957 52.271 -21.914 1.00 11.93 203 TYR A C 1
ATOM 5119 O O . TYR B 1 193 ? -38.828 51.855 -21.553 1.00 11.29 203 TYR A O 1
ATOM 5128 N N . ALA B 1 194 ? -40.513 53.339 -21.345 1.00 12.64 204 ALA A N 1
ATOM 5129 C CA . ALA B 1 194 ? -39.805 54.147 -20.331 1.00 11.93 204 ALA A CA 1
ATOM 5130 C C . ALA B 1 194 ? -39.478 53.308 -19.092 1.00 12.18 204 ALA A C 1
ATOM 5131 O O . ALA B 1 194 ? -38.521 53.646 -18.386 1.00 13.24 204 ALA A O 1
ATOM 5133 N N . ASP B 1 195 ? -40.190 52.228 -18.838 1.00 12.37 205 ASP A N 1
ATOM 5134 C CA . ASP B 1 195 ? -39.951 51.369 -17.651 1.00 12.76 205 ASP A CA 1
ATOM 5135 C C . ASP B 1 195 ? -38.866 50.308 -17.909 1.00 11.35 205 ASP A C 1
ATOM 5136 O O . ASP B 1 195 ? -38.513 49.591 -16.968 1.00 12.31 205 ASP A O 1
ATOM 5141 N N . THR B 1 196 ? -38.368 50.204 -19.134 1.00 9.66 206 THR A N 1
ATOM 5142 C CA . THR B 1 196 ? -37.518 49.065 -19.507 1.00 9.04 206 THR A CA 1
ATOM 5143 C C . THR B 1 196 ? -36.072 49.235 -19.065 1.00 7.72 206 THR A C 1
ATOM 5144 O O . THR B 1 196 ? -35.576 50.344 -18.849 1.00 8.16 206 THR A O 1
ATOM 5148 N N . VAL B 1 197 ? -35.388 48.110 -18.968 1.00 7.32 207 VAL A N 1
ATOM 5149 C CA . VAL B 1 197 ? -33.922 48.070 -18.853 1.00 7.30 207 VAL A CA 1
ATOM 5150 C C . VAL B 1 197 ? -33.316 48.854 -20.028 1.00 7.67 207 VAL A C 1
ATOM 5151 O O . VAL B 1 197 ? -32.352 49.601 -19.808 1.00 7.39 207 VAL A O 1
ATOM 5155 N N . THR B 1 198 ? -33.812 48.663 -21.247 1.00 7.98 208 THR A N 1
ATOM 5156 C CA . THR B 1 198 ? -33.242 49.377 -22.408 1.00 7.74 208 THR A CA 1
ATOM 5157 C C . THR B 1 198 ? -33.304 50.882 -22.207 1.00 7.52 208 THR A C 1
ATOM 5158 O O . THR B 1 198 ? -32.328 51.572 -22.460 1.00 7.48 208 THR A O 1
ATOM 5162 N N . ALA B 1 199 ? -34.445 51.388 -21.753 1.00 7.49 209 ALA A N 1
ATOM 5163 C CA . ALA B 1 199 ? -34.586 52.841 -21.556 1.00 7.68 209 ALA A CA 1
ATOM 5164 C C . ALA B 1 199 ? -33.617 53.296 -20.462 1.00 7.64 209 ALA A C 1
ATOM 5165 O O . ALA B 1 199 ? -33.089 54.401 -20.562 1.00 8.47 209 ALA A O 1
ATOM 5167 N N . LYS B 1 200 ? -33.427 52.508 -19.408 1.00 7.15 210 LYS A N 1
ATOM 5168 C CA . LYS B 1 200 ? -32.444 52.889 -18.371 1.00 7.52 210 LYS A CA 1
ATOM 5169 C C . LYS B 1 200 ? -31.035 52.918 -18.955 1.00 7.80 210 LYS A C 1
ATOM 5170 O O . LYS B 1 200 ? -30.238 53.796 -18.624 1.00 8.22 210 LYS A O 1
ATOM 5176 N N . GLU B 1 201 ? -30.693 51.941 -19.780 1.00 7.11 211 GLU A N 1
ATOM 5177 C CA . GLU B 1 201 ? -29.354 51.919 -20.414 1.00 7.32 211 GLU A CA 1
ATOM 5178 C C . GLU B 1 201 ? -29.196 53.155 -21.320 1.00 7.73 211 GLU A C 1
ATOM 5179 O O . GLU B 1 201 ? -28.134 53.735 -21.344 1.00 7.57 211 GLU A O 1
ATOM 5185 N N . VAL B 1 202 ? -30.233 53.498 -22.072 1.00 7.21 212 VAL A N 1
ATOM 5186 C CA . VAL B 1 202 ? -30.224 54.758 -22.874 1.00 8.14 212 VAL A CA 1
ATOM 5187 C C . VAL B 1 202 ? -30.002 55.948 -21.934 1.00 8.26 212 VAL A C 1
ATOM 5188 O O . VAL B 1 202 ? -29.155 56.773 -22.222 1.00 9.01 212 VAL A O 1
ATOM 5192 N N . ASN B 1 203 ? -30.754 56.035 -20.846 1.00 7.94 213 ASN A N 1
ATOM 5193 C CA . ASN B 1 203 ? -30.666 57.215 -19.982 1.00 9.17 213 ASN A CA 1
ATOM 5194 C C . ASN B 1 203 ? -29.272 57.280 -19.359 1.00 8.66 213 ASN A C 1
ATOM 5195 O O . ASN B 1 203 ? -28.714 58.383 -19.202 1.00 9.15 213 ASN A O 1
ATOM 5200 N N . GLU B 1 204 ? -28.687 56.159 -18.964 1.00 8.19 214 GLU A N 1
ATOM 5201 C CA . GLU B 1 204 ? -27.292 56.171 -18.464 1.00 8.46 214 GLU A CA 1
ATOM 5202 C C . GLU B 1 204 ? -26.308 56.566 -19.572 1.00 8.80 214 GLU A C 1
ATOM 5203 O O . GLU B 1 204 ? -25.353 57.289 -19.340 1.00 8.32 214 GLU A O 1
ATOM 5209 N N . GLY B 1 205 ? -26.533 56.091 -20.798 1.00 8.41 215 GLY A N 1
ATOM 5210 C CA . GLY B 1 205 ? -25.737 56.567 -21.921 1.00 8.38 215 GLY A CA 1
ATOM 5211 C C . GLY B 1 205 ? -25.898 58.047 -22.183 1.00 9.24 215 GLY A C 1
ATOM 5212 O O . GLY B 1 205 ? -24.867 58.699 -22.510 1.00 8.02 215 GLY A O 1
ATOM 5213 N N . LYS B 1 206 ? -27.086 58.590 -22.005 1.00 8.22 216 LYS A N 1
ATOM 5214 C CA . LYS B 1 206 ? -27.272 60.059 -22.160 1.00 9.76 216 LYS A CA 1
ATOM 5215 C C . LYS B 1 206 ? -26.446 60.794 -21.098 1.00 9.88 216 LYS A C 1
ATOM 5216 O O . LYS B 1 206 ? -25.751 61.773 -21.416 1.00 10.60 216 LYS A O 1
ATOM 5222 N N . LEU B 1 207 ? -26.499 60.314 -19.855 1.00 9.69 217 LEU A N 1
ATOM 5223 C CA . LEU B 1 207 ? -25.719 60.935 -18.760 1.00 10.71 217 LEU A CA 1
ATOM 5224 C C . LEU B 1 207 ? -24.239 60.825 -19.091 1.00 10.27 217 LEU A C 1
ATOM 5225 O O . LEU B 1 207 ? -23.465 61.787 -18.916 1.00 10.68 217 LEU A O 1
ATOM 5230 N N . MET B 1 208 ? -23.782 59.691 -19.610 1.00 10.11 218 MET A N 1
ATOM 5231 C CA . MET B 1 208 ? -22.373 59.509 -19.995 1.00 10.22 218 MET A CA 1
ATOM 5232 C C . MET B 1 208 ? -21.979 60.594 -21.016 1.00 10.53 218 MET A C 1
ATOM 5233 O O . MET B 1 208 ? -20.874 61.151 -20.937 1.00 10.84 218 MET A O 1
ATOM 5238 N N . LEU B 1 209 ? -22.790 60.802 -22.036 1.00 10.08 219 LEU A N 1
ATOM 5239 C CA . LEU B 1 209 ? -22.522 61.810 -23.107 1.00 10.20 219 LEU A CA 1
ATOM 5240 C C . LEU B 1 209 ? -22.552 63.205 -22.485 1.00 11.42 219 LEU A C 1
ATOM 5241 O O . LEU B 1 209 ? -21.656 63.986 -22.797 1.00 11.87 219 LEU A O 1
ATOM 5246 N N . GLN B 1 210 ? -23.542 63.507 -21.659 1.00 11.29 220 GLN A N 1
ATOM 5247 C CA . GLN B 1 210 ? -23.622 64.843 -21.005 1.00 12.69 220 GLN A CA 1
ATOM 5248 C C . GLN B 1 210 ? -22.364 65.051 -20.179 1.00 13.93 220 GLN A C 1
ATOM 5249 O O . GLN B 1 210 ? -21.787 66.175 -20.219 1.00 13.91 220 GLN A O 1
ATOM 5255 N N . ASN B 1 211 ? -21.905 64.060 -19.434 1.00 13.59 221 ASN A N 1
ATOM 5256 C CA . ASN B 1 211 ? -20.703 64.255 -18.586 1.00 14.91 221 ASN A CA 1
ATOM 5257 C C . ASN B 1 211 ? -19.476 64.383 -19.458 1.00 15.08 221 ASN A C 1
ATOM 5258 O O . ASN B 1 211 ? -18.591 65.210 -19.133 1.00 16.53 221 ASN A O 1
ATOM 5263 N N . ALA B 1 212 ? -19.391 63.653 -20.558 1.00 14.16 222 ALA A N 1
ATOM 5264 C CA . ALA B 1 212 ? -18.207 63.697 -21.435 1.00 13.84 222 ALA A CA 1
ATOM 5265 C C . ALA B 1 212 ? -18.094 65.120 -22.018 1.00 14.91 222 ALA A C 1
ATOM 5266 O O . ALA B 1 212 ? -16.963 65.604 -22.197 1.00 15.93 222 ALA A O 1
ATOM 5268 N N . ALA B 1 213 ? -19.223 65.746 -22.346 1.00 14.05 223 ALA A N 1
ATOM 5269 C CA . ALA B 1 213 ? -19.213 67.087 -22.985 1.00 15.48 223 ALA A CA 1
ATOM 5270 C C . ALA B 1 213 ? -18.678 68.125 -21.988 1.00 17.61 223 ALA A C 1
ATOM 5271 O O . ALA B 1 213 ? -18.351 69.236 -22.430 1.00 18.90 223 ALA A O 1
ATOM 5273 N N . LYS B 1 214 ? -18.651 67.822 -20.702 1.00 18.66 224 LYS A N 1
ATOM 5274 C CA . LYS B 1 214 ? -18.205 68.780 -19.658 1.00 20.92 224 LYS A CA 1
ATOM 5275 C C . LYS B 1 214 ? -16.708 68.627 -19.412 1.00 23.46 224 LYS A C 1
ATOM 5276 O O . LYS B 1 214 ? -16.156 69.457 -18.715 1.00 25.18 224 LYS A O 1
ATOM 5282 N N . SER B 1 215 ? -16.060 67.614 -19.958 1.00 23.78 225 SER A N 1
ATOM 5283 C CA A SER B 1 215 ? -14.620 67.350 -19.712 0.70 26.27 225 SER A CA 1
ATOM 5284 C CA B SER B 1 215 ? -14.617 67.361 -19.706 0.30 25.15 225 SER A CA 1
ATOM 5285 C C . SER B 1 215 ? -13.816 67.644 -20.979 1.00 26.61 225 SER A C 1
ATOM 5286 O O . SER B 1 215 ? -14.376 67.451 -22.090 1.00 25.68 225 SER A O 1
ATOM 5291 N N . ASP B 1 216 ? -12.549 68.040 -20.821 1.00 30.25 226 ASP A N 1
ATOM 5292 C CA . ASP B 1 216 ? -11.632 68.194 -21.979 1.00 30.53 226 ASP A CA 1
ATOM 5293 C C . ASP B 1 216 ? -10.973 66.841 -22.294 1.00 28.86 226 ASP A C 1
ATOM 5294 O O . ASP B 1 216 ? -10.389 66.732 -23.411 1.00 30.73 226 ASP A O 1
ATOM 5295 N N . LYS B 1 217 ? -11.121 65.832 -21.406 1.00 23.42 227 LYS A N 1
ATOM 5296 C CA . LYS B 1 217 ? -10.503 64.487 -21.571 1.00 23.12 227 LYS A CA 1
ATOM 5297 C C . LYS B 1 217 ? -11.239 63.702 -22.650 1.00 18.90 227 LYS A C 1
ATOM 5298 O O . LYS B 1 217 ? -12.454 63.785 -22.764 1.00 20.18 227 LYS A O 1
ATOM 5304 N N . PRO B 1 218 ? -10.497 62.949 -23.472 1.00 15.66 228 PRO A N 1
ATOM 5305 C CA . PRO B 1 218 ? -11.138 62.095 -24.466 1.00 14.39 228 PRO A CA 1
ATOM 5306 C C . PRO B 1 218 ? -11.936 61.023 -23.738 1.00 14.21 228 PRO A C 1
ATOM 5307 O O . PRO B 1 218 ? -11.566 60.581 -22.649 1.00 13.41 228 PRO A O 1
ATOM 5311 N N . PHE B 1 219 ? -13.043 60.622 -24.345 1.00 11.76 229 PHE A N 1
ATOM 5312 C CA . PHE B 1 219 ? -13.909 59.617 -23.712 1.00 13.03 229 PHE A CA 1
ATOM 5313 C C . PHE B 1 219 ? -14.042 58.410 -24.631 1.00 10.38 229 PHE A C 1
ATOM 5314 O O . PHE B 1 219 ? -13.972 58.474 -25.874 1.00 10.30 229 PHE A O 1
ATOM 5322 N N . PHE B 1 220 ? -14.214 57.306 -23.949 1.00 9.62 230 PHE A N 1
ATOM 5323 C CA . PHE B 1 220 ? -14.489 55.985 -24.557 1.00 9.21 230 PHE A CA 1
ATOM 5324 C C . PHE B 1 220 ? -15.690 55.411 -23.839 1.00 9.07 230 PHE A C 1
ATOM 5325 O O . PHE B 1 220 ? -15.529 54.980 -22.662 1.00 9.35 230 PHE A O 1
ATOM 5333 N N . GLY B 1 221 ? -16.863 55.397 -24.451 1.00 8.27 231 GLY A N 1
ATOM 5334 C CA . GLY B 1 221 ? -18.108 54.909 -23.851 1.00 8.13 231 GLY A CA 1
ATOM 5335 C C . GLY B 1 221 ? -18.547 53.634 -24.489 1.00 8.05 231 GLY A C 1
ATOM 5336 O O . GLY B 1 221 ? -18.459 53.509 -25.708 1.00 8.45 231 GLY A O 1
ATOM 5337 N N . ILE B 1 222 ? -19.013 52.701 -23.685 1.00 8.06 232 ILE A N 1
ATOM 5338 C CA . ILE B 1 222 ? -19.619 51.450 -24.132 1.00 8.01 232 ILE A CA 1
ATOM 5339 C C . ILE B 1 222 ? -20.999 51.351 -23.541 1.00 7.68 232 ILE A C 1
ATOM 5340 O O . ILE B 1 222 ? -21.110 51.338 -22.317 1.00 8.77 232 ILE A O 1
ATOM 5345 N N . VAL B 1 223 ? -22.020 51.249 -24.382 1.00 7.04 233 VAL A N 1
ATOM 5346 C CA . VAL B 1 223 ? -23.413 51.005 -23.964 1.00 7.11 233 VAL A CA 1
ATOM 5347 C C . VAL B 1 223 ? -23.788 49.668 -24.568 1.00 7.41 233 VAL A C 1
ATOM 5348 O O . VAL B 1 223 ? -23.847 49.509 -25.789 1.00 7.45 233 VAL A O 1
ATOM 5352 N N . SER B 1 224 ? -23.976 48.699 -23.687 1.00 6.53 234 SER A N 1
ATOM 5353 C CA . SER B 1 224 ? -24.153 47.274 -24.048 1.00 6.83 234 SER A CA 1
ATOM 5354 C C . SER B 1 224 ? -25.540 46.804 -23.631 1.00 6.73 234 SER A C 1
ATOM 5355 O O . SER B 1 224 ? -25.852 46.715 -22.440 1.00 7.69 234 SER A O 1
ATOM 5358 N N . PHE B 1 225 ? -26.391 46.537 -24.593 1.00 6.68 235 PHE A N 1
ATOM 5359 C CA . PHE B 1 225 ? -27.809 46.208 -24.360 1.00 6.82 235 PHE A CA 1
ATOM 5360 C C . PHE B 1 225 ? -28.000 44.701 -24.329 1.00 6.65 235 PHE A C 1
ATOM 5361 O O . PHE B 1 225 ? -27.472 43.970 -25.205 1.00 6.79 235 PHE A O 1
ATOM 5369 N N . GLU B 1 226 ? -28.832 44.244 -23.395 1.00 7.60 236 GLU A N 1
ATOM 5370 C CA . GLU B 1 226 ? -29.269 42.832 -23.368 1.00 7.55 236 GLU A CA 1
ATOM 5371 C C . GLU B 1 226 ? -30.198 42.600 -24.561 1.00 7.76 236 GLU A C 1
ATOM 5372 O O . GLU B 1 226 ? -30.145 41.526 -25.146 1.00 7.88 236 GLU A O 1
ATOM 5378 N N . GLN B 1 227 ? -31.015 43.579 -24.909 1.00 7.69 237 GLN A N 1
ATOM 5379 C CA . GLN B 1 227 ? -31.872 43.448 -26.109 1.00 8.18 237 GLN A CA 1
ATOM 5380 C C . GLN B 1 227 ? -30.936 43.315 -27.301 1.00 10.35 237 GLN A C 1
ATOM 5381 O O . GLN B 1 227 ? -29.868 43.933 -27.337 1.00 9.90 237 GLN A O 1
ATOM 5387 N N . PRO B 1 228 ? -31.320 42.579 -28.369 1.00 9.37 238 PRO A N 1
ATOM 5388 C CA . PRO B 1 228 ? -32.600 41.886 -28.516 1.00 10.13 238 PRO A CA 1
ATOM 5389 C C . PRO B 1 228 ? -32.514 40.409 -28.214 1.00 11.09 238 PRO A C 1
ATOM 5390 O O . PRO B 1 228 ? -33.090 39.622 -28.968 1.00 14.54 238 PRO A O 1
ATOM 5394 N N . HIS B 1 229 ? -31.855 39.979 -27.149 1.00 10.48 239 HIS A N 1
ATOM 5395 C CA . HIS B 1 229 ? -31.552 38.556 -26.930 1.00 11.42 239 HIS A CA 1
ATOM 5396 C C . HIS B 1 229 ? -32.838 37.830 -26.532 1.00 12.03 239 HIS A C 1
ATOM 5397 O O . HIS B 1 229 ? -33.795 38.447 -26.009 1.00 12.04 239 HIS A O 1
ATOM 5404 N N . PRO B 1 230 ? -32.880 36.511 -26.759 1.00 12.64 240 PRO A N 1
ATOM 5405 C CA . PRO B 1 230 ? -34.044 35.753 -26.359 1.00 12.60 240 PRO A CA 1
ATOM 5406 C C . PRO B 1 230 ? -33.942 35.480 -24.876 1.00 11.88 240 PRO A C 1
ATOM 5407 O O . PRO B 1 230 ? -32.840 35.543 -24.296 1.00 16.90 240 PRO A O 1
ATOM 5411 N N . PRO B 1 231 ? -35.029 35.154 -24.152 1.00 9.99 241 PRO A N 1
ATOM 5412 C CA . PRO B 1 231 ? -36.397 35.133 -24.683 1.00 10.12 241 PRO A CA 1
ATOM 5413 C C . PRO B 1 231 ? -36.798 36.539 -25.105 1.00 8.80 241 PRO A C 1
ATOM 5414 O O . PRO B 1 231 ? -36.364 37.507 -24.489 1.00 9.06 241 PRO A O 1
ATOM 5418 N N . TYR B 1 232 ? -37.545 36.636 -26.191 1.00 8.57 242 TYR A N 1
ATOM 5419 C CA . TYR B 1 232 ? -37.890 37.962 -26.774 1.00 9.02 242 TYR A CA 1
ATOM 5420 C C . TYR B 1 232 ? -38.988 38.627 -25.954 1.00 9.76 242 TYR A C 1
ATOM 5421 O O . TYR B 1 232 ? -40.131 38.273 -26.107 1.00 10.09 242 TYR A O 1
ATOM 5430 N N . ARG B 1 233 ? -38.587 39.609 -25.163 1.00 10.54 243 ARG A N 1
ATOM 5431 C CA . ARG B 1 233 ? -39.450 40.211 -24.126 1.00 10.86 243 ARG A CA 1
ATOM 5432 C C . ARG B 1 233 ? -39.497 41.708 -24.431 1.00 12.35 243 ARG A C 1
ATOM 5433 O O . ARG B 1 233 ? -38.453 42.352 -24.346 1.00 14.50 243 ARG A O 1
ATOM 5438 N N . VAL B 1 234 ? -40.668 42.247 -24.787 1.00 9.86 244 VAL A N 1
ATOM 5439 C CA . VAL B 1 234 ? -40.817 43.694 -25.097 1.00 9.88 244 VAL A CA 1
ATOM 5440 C C . VAL B 1 234 ? -42.152 44.146 -24.556 1.00 9.67 244 VAL A C 1
ATOM 5441 O O . VAL B 1 234 ? -43.123 43.373 -24.546 1.00 9.32 244 VAL A O 1
ATOM 5445 N N . PRO B 1 235 ? -42.251 45.433 -24.154 1.00 9.51 245 PRO A N 1
ATOM 5446 C CA . PRO B 1 235 ? -43.547 45.982 -23.780 1.00 9.83 245 PRO A CA 1
ATOM 5447 C C . PRO B 1 235 ? -44.326 46.327 -25.052 1.00 10.30 245 PRO A C 1
ATOM 5448 O O . PRO B 1 235 ? -43.830 46.371 -26.157 1.00 10.69 245 PRO A O 1
ATOM 5452 N N . GLU B 1 236 ? -45.614 46.635 -24.863 1.00 11.16 246 GLU A N 1
ATOM 5453 C CA . GLU B 1 236 ? -46.392 47.304 -25.916 1.00 12.50 246 GLU A CA 1
ATOM 5454 C C . GLU B 1 236 ? -45.819 48.687 -26.152 1.00 12.40 246 GLU A C 1
ATOM 5455 O O . GLU B 1 236 ? -45.286 49.284 -25.228 1.00 12.97 246 GLU A O 1
ATOM 5461 N N . PRO B 1 237 ? -45.850 49.228 -27.384 1.00 12.82 247 PRO A N 1
ATOM 5462 C CA . PRO B 1 237 ? -46.488 48.617 -28.553 1.00 13.66 247 PRO A CA 1
ATOM 5463 C C . PRO B 1 237 ? -45.592 47.671 -29.355 1.00 12.70 247 PRO A C 1
ATOM 5464 O O . PRO B 1 237 ? -46.030 47.073 -30.306 1.00 13.43 247 PRO A O 1
ATOM 5468 N N . TYR B 1 238 ? -44.347 47.532 -28.934 1.00 11.69 248 TYR A N 1
ATOM 5469 C CA . TYR B 1 238 ? -43.373 46.702 -29.676 1.00 11.14 248 TYR A CA 1
ATOM 5470 C C . TYR B 1 238 ? -43.818 45.248 -29.692 1.00 11.22 248 TYR A C 1
ATOM 5471 O O . TYR B 1 238 ? -43.559 44.585 -30.691 1.00 11.29 248 TYR A O 1
ATOM 5480 N N . ALA B 1 239 ? -44.481 44.773 -28.634 1.00 11.24 249 ALA A N 1
ATOM 5481 C CA . ALA B 1 239 ? -44.882 43.355 -28.524 1.00 11.96 249 ALA A CA 1
ATOM 5482 C C . ALA B 1 239 ? -45.858 42.971 -29.635 1.00 13.21 249 ALA A C 1
ATOM 5483 O O . ALA B 1 239 ? -45.882 41.789 -29.987 1.00 15.62 249 ALA A O 1
ATOM 5485 N N . SER B 1 240 ? -46.674 43.900 -30.121 1.00 13.77 250 SER A N 1
ATOM 5486 C CA A SER B 1 240 ? -47.758 43.571 -31.085 0.70 14.71 250 SER A CA 1
ATOM 5487 C CA B SER B 1 240 ? -47.795 43.631 -31.057 0.30 14.56 250 SER A CA 1
ATOM 5488 C C . SER B 1 240 ? -47.543 44.298 -32.414 1.00 15.24 250 SER A C 1
ATOM 5489 O O . SER B 1 240 ? -48.391 44.146 -33.308 1.00 15.30 250 SER A O 1
ATOM 5494 N N . MET B 1 241 ? -46.452 45.040 -32.598 1.00 14.11 251 MET A N 1
ATOM 5495 C CA . MET B 1 241 ? -46.364 45.900 -33.797 1.00 15.93 251 MET A CA 1
ATOM 5496 C C . MET B 1 241 ? -46.229 45.059 -35.069 1.00 16.01 251 MET A C 1
ATOM 5497 O O . MET B 1 241 ? -46.673 45.510 -36.125 1.00 16.44 251 MET A O 1
ATOM 5502 N N . TYR B 1 242 ? -45.608 43.882 -35.025 1.00 14.15 252 TYR A N 1
ATOM 5503 C CA . TYR B 1 242 ? -45.458 42.947 -36.169 1.00 13.39 252 TYR A CA 1
ATOM 5504 C C . TYR B 1 242 ? -46.414 41.793 -35.946 1.00 14.24 252 TYR A C 1
ATOM 5505 O O . TYR B 1 242 ? -46.370 41.138 -34.924 1.00 16.12 252 TYR A O 1
ATOM 5514 N N . ASP B 1 243 ? -47.363 41.599 -36.864 1.00 13.57 253 ASP A N 1
ATOM 5515 C CA . ASP B 1 243 ? -48.363 40.506 -36.785 1.00 13.99 253 ASP A CA 1
ATOM 5516 C C . ASP B 1 243 ? -47.654 39.195 -37.082 1.00 12.91 253 ASP A C 1
ATOM 5517 O O . ASP B 1 243 ? -47.066 39.038 -38.156 1.00 12.92 253 ASP A O 1
ATOM 5522 N N . TYR B 1 244 ? -47.728 38.250 -36.143 1.00 13.17 254 TYR A N 1
ATOM 5523 C CA . TYR B 1 244 ? -47.075 36.945 -36.334 1.00 12.74 254 TYR A CA 1
ATOM 5524 C C . TYR B 1 244 ? -47.549 36.270 -37.627 1.00 13.49 254 TYR A C 1
ATOM 5525 O O . TYR B 1 244 ? -46.819 35.476 -38.232 1.00 12.84 254 TYR A O 1
ATOM 5534 N N . LYS B 1 245 ? -48.794 36.568 -38.024 1.00 14.22 255 LYS A N 1
ATOM 5535 C CA . LYS B 1 245 ? -49.392 35.854 -39.175 1.00 15.89 255 LYS A CA 1
ATOM 5536 C C . LYS B 1 245 ? -48.719 36.305 -40.472 1.00 15.31 255 LYS A C 1
ATOM 5537 O O . LYS B 1 245 ? -48.769 35.552 -41.449 1.00 15.98 255 LYS A O 1
ATOM 5543 N N . ASP B 1 246 ? -48.073 37.469 -40.497 1.00 14.54 256 ASP A N 1
ATOM 5544 C CA . ASP B 1 246 ? -47.497 38.057 -41.722 1.00 16.50 256 ASP A CA 1
ATOM 5545 C C . ASP B 1 246 ? -46.004 37.751 -41.815 1.00 13.69 256 ASP A C 1
ATOM 5546 O O . ASP B 1 246 ? -45.365 38.127 -42.792 1.00 15.20 256 ASP A O 1
ATOM 5551 N N . ILE B 1 247 ? -45.429 37.038 -40.830 1.00 12.79 257 ILE A N 1
ATOM 5552 C CA . ILE B 1 247 ? -43.963 36.782 -40.825 1.00 12.51 257 ILE A CA 1
ATOM 5553 C C . ILE B 1 247 ? -43.585 35.884 -42.011 1.00 12.42 257 ILE A C 1
ATOM 5554 O O . ILE B 1 247 ? -44.206 34.819 -42.185 1.00 13.05 257 ILE A O 1
ATOM 5559 N N . LYS B 1 248 ? -42.575 36.269 -42.758 1.00 13.28 258 LYS A N 1
ATOM 5560 C CA . LYS B 1 248 ? -41.997 35.443 -43.831 1.00 13.23 258 LYS A CA 1
ATOM 5561 C C . LYS B 1 248 ? -40.954 34.516 -43.214 1.00 13.54 258 LYS A C 1
ATOM 5562 O O . LYS B 1 248 ? -39.985 35.021 -42.594 1.00 15.51 258 LYS A O 1
ATOM 5565 N N . LEU B 1 249 ? -41.114 33.204 -43.383 1.00 12.85 259 LEU A N 1
ATOM 5566 C CA . LEU B 1 249 ? -40.195 32.186 -42.820 1.00 13.13 259 LEU A CA 1
ATOM 5567 C C . LEU B 1 249 ? -39.271 31.698 -43.918 1.00 12.75 259 LEU A C 1
ATOM 5568 O O . LEU B 1 249 ? -39.656 31.548 -45.085 1.00 13.46 259 LEU A O 1
ATOM 5573 N N . PRO B 1 250 ? -37.969 31.500 -43.638 1.00 11.38 260 PRO A N 1
ATOM 5574 C CA . PRO B 1 250 ? -36.995 31.153 -44.665 1.00 11.62 260 PRO A CA 1
ATOM 5575 C C . PRO B 1 250 ? -36.970 29.678 -45.070 1.00 11.90 260 PRO A C 1
ATOM 5576 O O . PRO B 1 250 ? -37.572 28.852 -44.394 1.00 11.94 260 PRO A O 1
ATOM 5580 N N . LYS B 1 251 ? -36.178 29.361 -46.096 1.00 10.92 261 LYS A N 1
ATOM 5581 C CA . LYS B 1 251 ? -36.163 28.018 -46.695 1.00 11.96 261 LYS A CA 1
ATOM 5582 C C . LYS B 1 251 ? -35.677 26.981 -45.692 1.00 11.89 261 LYS A C 1
ATOM 5583 O O . LYS B 1 251 ? -36.043 25.838 -45.843 1.00 12.60 261 LYS A O 1
ATOM 5589 N N . ASN B 1 252 ? -34.828 27.350 -44.734 1.00 11.86 262 ASN A N 1
ATOM 5590 C CA . ASN B 1 252 ? -34.297 26.378 -43.743 1.00 10.55 262 ASN A CA 1
ATOM 5591 C C . ASN B 1 252 ? -35.118 26.391 -42.468 1.00 10.84 262 ASN A C 1
ATOM 5592 O O . ASN B 1 252 ? -34.729 25.674 -41.519 1.00 10.43 262 ASN A O 1
ATOM 5597 N N . PHE B 1 253 ? -36.258 27.051 -42.427 1.00 11.43 263 PHE A N 1
ATOM 5598 C CA . PHE B 1 253 ? -37.196 26.944 -41.278 1.00 13.01 263 PHE A CA 1
ATOM 5599 C C . PHE B 1 253 ? -38.062 25.682 -41.461 1.00 18.22 263 PHE A C 1
ATOM 5600 O O . PHE B 1 253 ? -38.556 25.489 -42.545 1.00 20.82 263 PHE A O 1
ATOM 5608 N N . GLY B 1 254 ? -38.343 24.952 -40.392 1.00 26.18 264 GLY A N 1
ATOM 5609 C CA . GLY B 1 254 ? -39.378 23.896 -40.462 1.00 30.56 264 GLY A CA 1
ATOM 5610 C C . GLY B 1 254 ? -38.816 22.669 -41.144 1.00 35.52 264 GLY A C 1
ATOM 5611 O O . GLY B 1 254 ? -39.566 22.011 -41.923 1.00 40.54 264 GLY A O 1
ATOM 5612 N N . ILE B 1 255 ? -37.506 22.461 -40.941 1.00 30.72 265 ILE A N 1
ATOM 5613 C CA . ILE B 1 255 ? -36.761 21.312 -41.530 1.00 26.35 265 ILE A CA 1
ATOM 5614 C C . ILE B 1 255 ? -36.202 20.454 -40.414 1.00 21.91 265 ILE A C 1
ATOM 5615 O O . ILE B 1 255 ? -35.840 20.945 -39.313 1.00 28.73 265 ILE A O 1
ATOM 5620 N N . LYS B 1 256 ? -36.132 19.168 -40.711 1.00 19.50 266 LYS A N 1
ATOM 5621 C CA . LYS B 1 256 ? -35.405 18.196 -39.902 1.00 18.40 266 LYS A CA 1
ATOM 5622 C C . LYS B 1 256 ? -33.954 18.291 -40.360 1.00 14.89 266 LYS A C 1
ATOM 5623 O O . LYS B 1 256 ? -33.695 18.426 -41.575 1.00 17.77 266 LYS A O 1
ATOM 5625 N N . ARG B 1 257 ? -33.046 18.240 -39.399 1.00 15.04 267 ARG A N 1
ATOM 5626 C CA . ARG B 1 257 ? -31.617 18.269 -39.688 1.00 13.64 267 ARG A CA 1
ATOM 5627 C C . ARG B 1 257 ? -31.234 16.918 -40.251 1.00 13.39 267 ARG A C 1
ATOM 5628 O O . ARG B 1 257 ? -31.325 15.927 -39.496 1.00 15.66 267 ARG A O 1
ATOM 5636 N N . LYS B 1 258 ? -30.737 16.903 -41.475 1.00 12.91 268 LYS A N 1
ATOM 5637 C CA . LYS B 1 258 ? -30.297 15.625 -42.052 1.00 13.24 268 LYS A CA 1
ATOM 5638 C C . LYS B 1 258 ? -28.783 15.654 -42.131 1.00 11.47 268 LYS A C 1
ATOM 5639 O O . LYS B 1 258 ? -28.213 16.615 -42.663 1.00 11.29 268 LYS A O 1
ATOM 5643 N N . HIS B 1 259 ? -28.146 14.598 -41.618 1.00 10.88 269 HIS A N 1
ATOM 5644 C CA . HIS B 1 259 ? -26.702 14.383 -41.763 1.00 10.18 269 HIS A CA 1
ATOM 5645 C C . HIS B 1 259 ? -25.940 15.586 -41.189 1.00 8.79 269 HIS A C 1
ATOM 5646 O O . HIS B 1 259 ? -24.921 15.987 -41.711 1.00 9.39 269 HIS A O 1
ATOM 5653 N N . LYS B 1 260 ? -26.407 16.046 -40.022 1.00 8.66 270 LYS A N 1
ATOM 5654 C CA . LYS B 1 260 ? -25.714 17.116 -39.275 1.00 7.97 270 LYS A CA 1
ATOM 5655 C C . LYS B 1 260 ? -25.096 16.521 -38.025 1.00 7.43 270 LYS A C 1
ATOM 5656 O O . LYS B 1 260 ? -25.500 15.462 -37.543 1.00 7.93 270 LYS A O 1
ATOM 5662 N N . PRO B 1 261 ? -24.099 17.201 -37.451 1.00 6.57 271 PRO A N 1
ATOM 5663 C CA . PRO B 1 261 ? -23.453 16.692 -36.242 1.00 6.83 271 PRO A CA 1
ATOM 5664 C C . PRO B 1 261 ? -24.419 16.556 -35.070 1.00 6.84 271 PRO A C 1
ATOM 5665 O O . PRO B 1 261 ? -25.396 17.257 -34.922 1.00 6.35 271 PRO A O 1
ATOM 5669 N N . MET B 1 262 ? -24.085 15.609 -34.209 1.00 6.62 272 MET A N 1
ATOM 5670 C CA . MET B 1 262 ? -24.905 15.243 -33.049 1.00 6.40 272 MET A CA 1
ATOM 5671 C C . MET B 1 262 ? -25.068 16.418 -32.072 1.00 6.49 272 MET A C 1
ATOM 5672 O O . MET B 1 262 ? -26.164 16.519 -31.445 1.00 7.31 272 MET A O 1
ATOM 5677 N N . ALA B 1 263 ? -24.101 17.324 -31.960 1.00 6.23 273 ALA A N 1
ATOM 5678 C CA . ALA B 1 263 ? -24.244 18.422 -30.984 1.00 6.97 273 ALA A CA 1
ATOM 5679 C C . ALA B 1 263 ? -25.442 19.287 -31.336 1.00 8.26 273 ALA A C 1
ATOM 5680 O O . ALA B 1 263 ? -25.966 19.974 -30.487 1.00 10.18 273 ALA A O 1
ATOM 5682 N N . GLN B 1 264 ? -25.895 19.292 -32.574 1.00 7.40 274 GLN A N 1
ATOM 5683 C CA . GLN B 1 264 ? -27.082 20.084 -32.954 1.00 7.46 274 GLN A CA 1
ATOM 5684 C C . GLN B 1 264 ? -28.359 19.478 -32.411 1.00 8.10 274 GLN A C 1
ATOM 5685 O O . GLN B 1 264 ? -29.355 20.183 -32.357 1.00 9.32 274 GLN A O 1
ATOM 5691 N N . ASP B 1 265 ? -28.341 18.222 -31.940 1.00 7.99 275 ASP A N 1
ATOM 5692 C CA . ASP B 1 265 ? -29.583 17.563 -31.500 1.00 8.13 275 ASP A CA 1
ATOM 5693 C C . ASP B 1 265 ? -29.730 17.661 -29.988 1.00 8.00 275 ASP A C 1
ATOM 5694 O O . ASP B 1 265 ? -30.863 17.459 -29.523 1.00 10.81 275 ASP A O 1
ATOM 5699 N N . ASP B 1 266 ? -28.683 17.896 -29.236 1.00 7.75 276 ASP A N 1
ATOM 5700 C CA . ASP B 1 266 ? -28.745 17.731 -27.771 1.00 8.08 276 ASP A CA 1
ATOM 5701 C C . ASP B 1 266 ? -29.302 18.998 -27.113 1.00 7.95 276 ASP A C 1
ATOM 5702 O O . ASP B 1 266 ? -29.106 20.122 -27.595 1.00 8.40 276 ASP A O 1
ATOM 5707 N N . ILE B 1 267 ? -29.954 18.788 -25.980 1.00 7.32 277 ILE A N 1
ATOM 5708 C CA . ILE B 1 267 ? -30.696 19.868 -25.275 1.00 7.49 277 ILE A CA 1
ATOM 5709 C C . ILE B 1 267 ? -29.738 20.500 -24.268 1.00 7.19 277 ILE A C 1
ATOM 5710 O O . ILE B 1 267 ? -29.774 20.208 -23.064 1.00 7.22 277 ILE A O 1
ATOM 5715 N N . TRP B 1 268 ? -28.847 21.353 -24.741 1.00 7.09 278 TRP A N 1
ATOM 5716 C CA . TRP B 1 268 ? -27.755 21.842 -23.881 1.00 6.23 278 TRP A CA 1
ATOM 5717 C C . TRP B 1 268 ? -28.330 22.737 -22.772 1.00 6.58 278 TRP A C 1
ATOM 5718 O O . TRP B 1 268 ? -27.923 22.641 -21.623 1.00 7.55 278 TRP A O 1
ATOM 5729 N N . TRP B 1 269 ? -29.154 23.692 -23.175 1.00 6.89 279 TRP A N 1
ATOM 5730 C CA . TRP B 1 269 ? -29.905 24.563 -22.250 1.00 6.30 279 TRP A CA 1
ATOM 5731 C C . TRP B 1 269 ? -31.360 24.134 -22.330 1.00 6.11 279 TRP A C 1
ATOM 5732 O O . TRP B 1 269 ? -31.813 23.689 -23.411 1.00 6.22 279 TRP A O 1
ATOM 5743 N N . PRO B 1 270 ? -32.164 24.218 -21.250 1.00 6.50 280 PRO A N 1
ATOM 5744 C CA . PRO B 1 270 ? -33.450 23.515 -21.342 1.00 6.34 280 PRO A CA 1
ATOM 5745 C C . PRO B 1 270 ? -34.385 23.979 -22.447 1.00 6.54 280 PRO A C 1
ATOM 5746 O O . PRO B 1 270 ? -35.163 23.205 -22.974 1.00 6.96 280 PRO A O 1
ATOM 5750 N N . TRP B 1 271 ? -34.336 25.250 -22.806 1.00 5.77 281 TRP A N 1
ATOM 5751 C CA . TRP B 1 271 ? -35.223 25.787 -23.849 1.00 6.85 281 TRP A CA 1
ATOM 5752 C C . TRP B 1 271 ? -34.807 25.310 -25.244 1.00 6.25 281 TRP A C 1
ATOM 5753 O O . TRP B 1 271 ? -35.588 25.578 -26.172 1.00 6.75 281 TRP A O 1
ATOM 5764 N N . HIS B 1 272 ? -33.679 24.603 -25.422 1.00 6.50 282 HIS A N 1
ATOM 5765 C CA . HIS B 1 272 ? -33.353 24.042 -26.734 1.00 6.75 282 HIS A CA 1
ATOM 5766 C C . HIS B 1 272 ? -34.282 22.894 -27.083 1.00 7.63 282 HIS A C 1
ATOM 5767 O O . HIS B 1 272 ? -34.221 22.470 -28.242 1.00 9.26 282 HIS A O 1
ATOM 5774 N N . ASP B 1 273 ? -35.084 22.373 -26.161 1.00 7.43 283 ASP A N 1
ATOM 5775 C CA . ASP B 1 273 ? -36.168 21.424 -26.535 1.00 8.31 283 ASP A CA 1
ATOM 5776 C C . ASP B 1 273 ? -37.276 22.238 -27.176 1.00 8.21 283 ASP A C 1
ATOM 5777 O O . ASP B 1 273 ? -38.042 22.891 -26.405 1.00 8.74 283 ASP A O 1
ATOM 5782 N N . VAL B 1 274 ? -37.335 22.271 -28.494 1.00 8.00 284 VAL A N 1
ATOM 5783 C CA . VAL B 1 274 ? -38.374 23.024 -29.237 1.00 9.20 284 VAL A CA 1
ATOM 5784 C C . VAL B 1 274 ? -39.385 22.055 -29.830 1.00 9.44 284 VAL A C 1
ATOM 5785 O O . VAL B 1 274 ? -40.186 22.496 -30.662 1.00 9.97 284 VAL A O 1
ATOM 5789 N N . SER B 1 275 ? -39.456 20.843 -29.299 1.00 9.54 285 SER A N 1
ATOM 5790 C CA . SER B 1 275 ? -40.427 19.848 -29.811 1.00 10.07 285 SER A CA 1
ATOM 5791 C C . SER B 1 275 ? -41.859 20.318 -29.583 1.00 9.96 285 SER A C 1
ATOM 5792 O O . SER B 1 275 ? -42.749 19.866 -30.361 1.00 12.05 285 SER A O 1
ATOM 5795 N N . HIS B 1 276 ? -42.116 21.169 -28.603 1.00 9.27 286 HIS A N 1
ATOM 5796 C CA . HIS B 1 276 ? -43.463 21.692 -28.254 1.00 8.81 286 HIS A CA 1
ATOM 5797 C C . HIS B 1 276 ? -43.834 22.920 -29.085 1.00 8.91 286 HIS A C 1
ATOM 5798 O O . HIS B 1 276 ? -44.947 23.410 -28.927 1.00 9.55 286 HIS A O 1
ATOM 5805 N N . MET B 1 277 ? -42.911 23.464 -29.865 1.00 9.39 287 MET A N 1
ATOM 5806 C CA . MET B 1 277 ? -43.148 24.746 -30.560 1.00 9.37 287 MET A CA 1
ATOM 5807 C C . MET B 1 277 ? -44.054 24.537 -31.769 1.00 10.40 287 MET A C 1
ATOM 5808 O O . MET B 1 277 ? -43.671 23.801 -32.672 1.00 12.58 287 MET A O 1
ATOM 5813 N N . SER B 1 278 ? -45.182 25.228 -31.799 1.00 10.20 288 SER A N 1
ATOM 5814 C CA . SER B 1 278 ? -46.034 25.250 -32.988 1.00 10.43 288 SER A CA 1
ATOM 5815 C C . SER B 1 278 ? -45.490 26.256 -33.982 1.00 11.25 288 SER A C 1
ATOM 5816 O O . SER B 1 278 ? -44.633 27.095 -33.642 1.00 11.11 288 SER A O 1
ATOM 5819 N N . GLU B 1 279 ? -45.962 26.213 -35.207 1.00 11.67 289 GLU A N 1
ATOM 5820 C CA . GLU B 1 279 ? -45.620 27.251 -36.186 1.00 11.65 289 GLU A CA 1
ATOM 5821 C C . GLU B 1 279 ? -45.994 28.613 -35.597 1.00 11.30 289 GLU A C 1
ATOM 5822 O O . GLU B 1 279 ? -45.228 29.563 -35.764 1.00 10.51 289 GLU A O 1
ATOM 5828 N N . THR B 1 280 ? -47.126 28.767 -34.943 1.00 10.89 290 THR A N 1
ATOM 5829 C CA . THR B 1 280 ? -47.507 30.055 -34.328 1.00 11.38 290 THR A CA 1
ATOM 5830 C C . THR B 1 280 ? -46.473 30.492 -33.280 1.00 10.91 290 THR A C 1
ATOM 5831 O O . THR B 1 280 ? -46.103 31.677 -33.250 1.00 10.20 290 THR A O 1
ATOM 5835 N N . ASP B 1 281 ? -45.983 29.545 -32.485 1.00 10.87 291 ASP A N 1
ATOM 5836 C CA . ASP B 1 281 ? -44.935 29.891 -31.503 1.00 9.63 291 ASP A CA 1
ATOM 5837 C C . ASP B 1 281 ? -43.692 30.420 -32.219 1.00 8.73 291 ASP A C 1
ATOM 5838 O O . ASP B 1 281 ? -43.117 31.437 -31.767 1.00 8.99 291 ASP A O 1
ATOM 5843 N N . TRP B 1 282 ? -43.256 29.764 -33.268 1.00 9.16 292 TRP A N 1
ATOM 5844 C CA . TRP B 1 282 ? -42.073 30.217 -34.017 1.00 8.55 292 TRP A CA 1
ATOM 5845 C C . TRP B 1 282 ? -42.351 31.570 -34.642 1.00 8.98 292 TRP A C 1
ATOM 5846 O O . TRP B 1 282 ? -41.423 32.408 -34.707 1.00 8.55 292 TRP A O 1
ATOM 5857 N N . ARG B 1 283 ? -43.560 31.780 -35.156 1.00 9.07 293 ARG A N 1
ATOM 5858 C CA . ARG B 1 283 ? -43.872 33.081 -35.792 1.00 8.69 293 ARG A CA 1
ATOM 5859 C C . ARG B 1 283 ? -43.826 34.185 -34.726 1.00 8.26 293 ARG A C 1
ATOM 5860 O O . ARG B 1 283 ? -43.329 35.278 -35.017 1.00 8.66 293 ARG A O 1
ATOM 5868 N N . LYS B 1 284 ? -44.347 33.944 -33.531 1.00 8.60 294 LYS A N 1
ATOM 5869 C CA . LYS B 1 284 ? -44.324 34.949 -32.460 1.00 9.47 294 LYS A CA 1
ATOM 5870 C C . LYS B 1 284 ? -42.885 35.152 -31.982 1.00 9.40 294 LYS A C 1
ATOM 5871 O O . LYS B 1 284 ? -42.554 36.251 -31.607 1.00 9.59 294 LYS A O 1
ATOM 5877 N N . ALA B 1 285 ? -42.060 34.118 -31.959 1.00 9.08 295 ALA A N 1
ATOM 5878 C CA . ALA B 1 285 ? -40.629 34.358 -31.632 1.00 8.17 295 ALA A CA 1
ATOM 5879 C C . ALA B 1 285 ? -40.066 35.384 -32.617 1.00 8.34 295 ALA A C 1
ATOM 5880 O O . ALA B 1 285 ? -39.386 36.332 -32.191 1.00 7.74 295 ALA A O 1
ATOM 5882 N N . HIS B 1 286 ? -40.381 35.254 -33.894 1.00 7.87 296 HIS A N 1
ATOM 5883 C CA . HIS B 1 286 ? -39.960 36.284 -34.865 1.00 8.35 296 HIS A CA 1
ATOM 5884 C C . HIS B 1 286 ? -40.606 37.622 -34.591 1.00 8.21 296 HIS A C 1
ATOM 5885 O O . HIS B 1 286 ? -39.907 38.653 -34.608 1.00 8.13 296 HIS A O 1
ATOM 5892 N N . SER B 1 287 ? -41.917 37.664 -34.376 1.00 8.65 297 SER A N 1
ATOM 5893 C CA . SER B 1 287 ? -42.582 38.978 -34.314 1.00 9.73 297 SER A CA 1
ATOM 5894 C C . SER B 1 287 ? -42.125 39.725 -33.052 1.00 8.95 297 SER A C 1
ATOM 5895 O O . SER B 1 287 ? -41.997 40.983 -33.091 1.00 9.23 297 SER A O 1
ATOM 5898 N N . PHE B 1 288 ? -41.887 39.035 -31.947 1.00 8.39 298 PHE A N 1
ATOM 5899 C CA . PHE B 1 288 ? -41.394 39.694 -30.722 1.00 8.20 298 PHE A CA 1
ATOM 5900 C C . PHE B 1 288 ? -39.927 40.118 -30.907 1.00 7.92 298 PHE A C 1
ATOM 5901 O O . PHE B 1 288 ? -39.561 41.236 -30.479 1.00 8.17 298 PHE A O 1
ATOM 5909 N N . TYR B 1 289 ? -39.109 39.305 -31.567 1.00 7.36 299 TYR A N 1
ATOM 5910 C CA . TYR B 1 289 ? -37.720 39.701 -31.895 1.00 8.13 299 TYR A CA 1
ATOM 5911 C C . TYR B 1 289 ? -37.762 40.968 -32.753 1.00 7.99 299 TYR A C 1
ATOM 5912 O O . TYR B 1 289 ? -36.980 41.910 -32.542 1.00 7.50 299 TYR A O 1
ATOM 5921 N N . TYR B 1 290 ? -38.644 41.013 -33.767 1.00 8.03 300 TYR A N 1
ATOM 5922 C CA . TYR B 1 290 ? -38.751 42.191 -34.645 1.00 7.76 300 TYR A CA 1
ATOM 5923 C C . TYR B 1 290 ? -39.156 43.406 -33.836 1.00 7.43 300 TYR A C 1
ATOM 5924 O O . TYR B 1 290 ? -38.647 44.528 -34.087 1.00 7.68 300 TYR A O 1
ATOM 5933 N N . GLY B 1 291 ? -40.067 43.273 -32.875 1.00 7.52 301 GLY A N 1
ATOM 5934 C CA . GLY B 1 291 ? -40.397 44.382 -31.983 1.00 7.90 301 GLY A CA 1
ATOM 5935 C C . GLY B 1 291 ? -39.207 44.826 -31.181 1.00 8.06 301 GLY A C 1
ATOM 5936 O O . GLY B 1 291 ? -39.029 46.032 -30.968 1.00 8.25 301 GLY A O 1
ATOM 5937 N N . ALA B 1 292 ? -38.404 43.887 -30.698 1.00 7.99 302 ALA A N 1
ATOM 5938 C CA . ALA B 1 292 ? -37.167 44.241 -29.969 1.00 7.64 302 ALA A CA 1
ATOM 5939 C C . ALA B 1 292 ? -36.223 45.023 -30.868 1.00 7.78 302 ALA A C 1
ATOM 5940 O O . ALA B 1 292 ? -35.598 45.981 -30.387 1.00 7.25 302 ALA A O 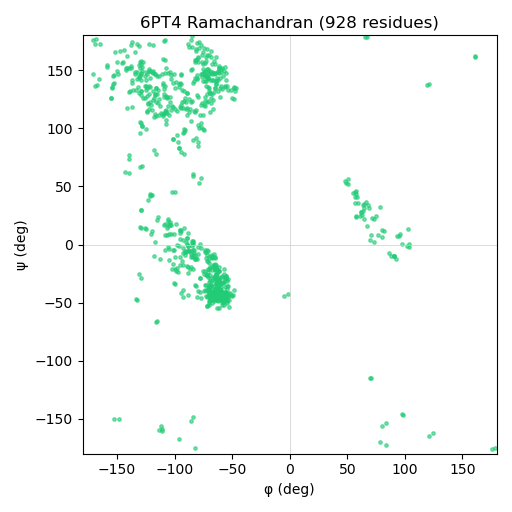1
ATOM 5942 N N . ILE B 1 293 ? -36.067 44.623 -32.113 1.00 7.62 303 ILE A N 1
ATOM 5943 C CA . ILE B 1 293 ? -35.233 45.406 -33.063 1.00 7.58 303 ILE A CA 1
ATOM 5944 C C . ILE B 1 293 ? -35.799 46.815 -33.275 1.00 8.00 303 ILE A C 1
ATOM 5945 O O . ILE B 1 293 ? -35.010 47.796 -33.264 1.00 7.96 303 ILE A O 1
ATOM 5950 N N . ALA B 1 294 ? -37.100 46.947 -33.420 1.00 7.41 304 ALA A N 1
ATOM 5951 C CA . ALA B 1 294 ? -37.720 48.305 -33.543 1.00 7.80 304 ALA A CA 1
ATOM 5952 C C . ALA B 1 294 ? -37.384 49.090 -32.275 1.00 8.19 304 ALA A C 1
ATOM 5953 O O . ALA B 1 294 ? -37.117 50.299 -32.320 1.00 8.72 304 ALA A O 1
ATOM 5955 N N . MET B 1 295 ? -37.466 48.478 -31.099 1.00 7.90 305 MET A N 1
ATOM 5956 C CA . MET B 1 295 ? -37.210 49.178 -29.828 1.00 8.30 305 MET A CA 1
ATOM 5957 C C . MET B 1 295 ? -35.740 49.597 -29.755 1.00 8.35 305 MET A C 1
ATOM 5958 O O . MET B 1 295 ? -35.449 50.733 -29.348 1.00 8.59 305 MET A O 1
ATOM 5963 N N . ILE B 1 296 ? -34.825 48.723 -30.160 1.00 8.14 306 ILE A N 1
ATOM 5964 C CA . ILE B 1 296 ? -33.365 49.034 -30.222 1.00 9.70 306 ILE A CA 1
ATOM 5965 C C . ILE B 1 296 ? -33.173 50.209 -31.187 1.00 9.27 306 ILE A C 1
ATOM 5966 O O . ILE B 1 296 ? -32.288 51.052 -30.919 1.00 7.91 306 ILE A O 1
ATOM 5971 N N . ASP B 1 297 ? -33.880 50.269 -32.321 1.00 7.67 307 ASP A N 1
ATOM 5972 C CA . ASP B 1 297 ? -33.635 51.396 -33.235 1.00 8.14 307 ASP A CA 1
ATOM 5973 C C . ASP B 1 297 ? -34.022 52.689 -32.529 1.00 8.49 307 ASP A C 1
ATOM 5974 O O . ASP B 1 297 ? -33.339 53.720 -32.728 1.00 8.34 307 ASP A O 1
ATOM 5979 N N . HIS B 1 298 ? -35.110 52.678 -31.782 1.00 8.46 308 HIS A N 1
ATOM 5980 C CA . HIS B 1 298 ? -35.501 53.857 -30.991 1.00 9.08 308 HIS A CA 1
ATOM 5981 C C . HIS B 1 298 ? -34.397 54.254 -30.019 1.00 8.83 308 HIS A C 1
ATOM 5982 O O . HIS B 1 298 ? -34.044 55.431 -29.902 1.00 10.01 308 HIS A O 1
ATOM 5989 N N . ALA B 1 299 ? -33.879 53.287 -29.290 1.00 8.08 309 ALA A N 1
ATOM 5990 C CA . ALA B 1 299 ? -32.785 53.500 -28.328 1.00 8.03 309 ALA A CA 1
ATOM 5991 C C . ALA B 1 299 ? -31.563 54.109 -29.027 1.00 8.33 309 ALA A C 1
ATOM 5992 O O . ALA B 1 299 ? -30.953 55.077 -28.507 1.00 8.73 309 ALA A O 1
ATOM 5994 N N . VAL B 1 300 ? -31.214 53.622 -30.202 1.00 7.94 310 VAL A N 1
ATOM 5995 C CA . VAL B 1 300 ? -30.038 54.175 -30.927 1.00 8.07 310 VAL A CA 1
ATOM 5996 C C . VAL B 1 300 ? -30.331 55.634 -31.286 1.00 8.46 310 VAL A C 1
ATOM 5997 O O . VAL B 1 300 ? -29.470 56.479 -31.074 1.00 8.15 310 VAL A O 1
ATOM 6001 N N . GLY B 1 301 ? -31.522 55.913 -31.802 1.00 8.38 311 GLY A N 1
ATOM 6002 C CA . GLY B 1 301 ? -31.853 57.319 -32.134 1.00 8.87 311 GLY A CA 1
ATOM 6003 C C . GLY B 1 301 ? -31.771 58.202 -30.905 1.00 9.29 311 GLY A C 1
ATOM 6004 O O . GLY B 1 301 ? -31.327 59.368 -31.040 1.00 10.30 311 GLY A O 1
ATOM 6005 N N . GLU B 1 302 ? -32.199 57.735 -29.752 1.00 10.08 312 GLU A N 1
ATOM 6006 C CA . GLU B 1 302 ? -32.190 58.608 -28.549 1.00 9.87 312 GLU A CA 1
ATOM 6007 C C . GLU B 1 302 ? -30.749 58.936 -28.203 1.00 10.44 312 GLU A C 1
ATOM 6008 O O . GLU B 1 302 ? -30.425 60.095 -27.892 1.00 11.06 312 GLU A O 1
ATOM 6014 N N . LEU B 1 303 ? -29.832 57.970 -28.268 1.00 9.39 313 LEU A N 1
ATOM 6015 C CA . LEU B 1 303 ? -28.428 58.218 -27.949 1.00 9.42 313 LEU A CA 1
ATOM 6016 C C . LEU B 1 303 ? -27.766 59.093 -28.999 1.00 10.15 313 LEU A C 1
ATOM 6017 O O . LEU B 1 303 ? -26.980 59.983 -28.626 1.00 10.92 313 LEU A O 1
ATOM 6022 N N . ILE B 1 304 ? -28.034 58.854 -30.281 1.00 9.45 314 ILE A N 1
ATOM 6023 C CA . ILE B 1 304 ? -27.428 59.673 -31.355 1.00 11.19 314 ILE A CA 1
ATOM 6024 C C . ILE B 1 304 ? -27.938 61.111 -31.207 1.00 10.53 314 ILE A C 1
ATOM 6025 O O . ILE B 1 304 ? -27.100 62.043 -31.347 1.00 10.49 314 ILE A O 1
ATOM 6030 N N . ASN B 1 305 ? -29.208 61.316 -30.940 1.00 10.19 315 ASN A N 1
ATOM 6031 C CA . ASN B 1 305 ? -29.775 62.682 -30.810 1.00 11.32 315 ASN A CA 1
ATOM 6032 C C . ASN B 1 305 ? -29.124 63.340 -29.602 1.00 11.73 315 ASN A C 1
ATOM 6033 O O . ASN B 1 305 ? -28.821 64.538 -29.684 1.00 12.12 315 ASN A O 1
ATOM 6038 N N . THR B 1 306 ? -28.872 62.632 -28.516 1.00 11.21 316 THR A N 1
ATOM 6039 C CA . THR B 1 306 ? -28.176 63.256 -27.366 1.00 11.21 316 THR A CA 1
ATOM 6040 C C . THR B 1 306 ? -26.751 63.604 -27.743 1.00 10.82 316 THR A C 1
ATOM 6041 O O . THR B 1 306 ? -26.243 64.712 -27.416 1.00 11.26 316 THR A O 1
ATOM 6045 N N . ALA B 1 307 ? -26.037 62.732 -28.425 1.00 10.11 317 ALA A N 1
ATOM 6046 C CA . ALA B 1 307 ? -24.675 63.040 -28.874 1.00 9.84 317 ALA A CA 1
ATOM 6047 C C . ALA B 1 307 ? -24.683 64.321 -29.733 1.00 10.83 317 ALA A C 1
ATOM 6048 O O . ALA B 1 307 ? -23.775 65.153 -29.584 1.00 12.12 317 ALA A O 1
ATOM 6050 N N . LYS B 1 308 ? -25.681 64.467 -30.595 1.00 11.82 318 LYS A N 1
ATOM 6051 C CA . LYS B 1 308 ? -25.809 65.682 -31.450 1.00 12.29 318 LYS A CA 1
ATOM 6052 C C . LYS B 1 308 ? -26.083 66.894 -30.576 1.00 13.23 318 LYS A C 1
ATOM 6053 O O . LYS B 1 308 ? -25.348 67.916 -30.761 1.00 13.23 318 LYS A O 1
ATOM 6059 N N . GLU B 1 309 ? -27.041 66.809 -29.663 1.00 12.02 319 GLU A N 1
ATOM 6060 C CA . GLU B 1 309 ? -27.437 67.941 -28.793 1.00 12.84 319 GLU A CA 1
ATOM 6061 C C . GLU B 1 309 ? -26.217 68.357 -27.971 1.00 12.72 319 GLU A C 1
ATOM 6062 O O . GLU B 1 309 ? -26.083 69.560 -27.682 1.00 14.36 319 GLU A O 1
ATOM 6068 N N . GLU B 1 310 ? -25.340 67.436 -27.569 1.00 12.09 320 GLU A N 1
ATOM 6069 C CA . GLU B 1 310 ? -24.167 67.768 -26.713 1.00 12.25 320 GLU A CA 1
ATOM 6070 C C . GLU B 1 310 ? -22.971 68.250 -27.525 1.00 12.52 320 GLU A C 1
ATOM 6071 O O . GLU B 1 310 ? -21.939 68.510 -26.931 1.00 13.43 320 GLU A O 1
ATOM 6077 N N . GLY B 1 311 ? -23.087 68.301 -28.850 1.00 12.77 321 GLY A N 1
ATOM 6078 C CA . GLY B 1 311 ? -22.014 68.709 -29.742 1.00 12.42 321 GLY A CA 1
ATOM 6079 C C . GLY B 1 311 ? -20.897 67.701 -29.843 1.00 12.30 321 GLY A C 1
ATOM 6080 O O . GLY B 1 311 ? -19.805 68.053 -30.274 1.00 14.52 321 GLY A O 1
ATOM 6081 N N . LEU B 1 312 ? -21.159 66.416 -29.543 1.00 12.35 322 LEU A N 1
ATOM 6082 C CA . LEU B 1 312 ? -20.127 65.356 -29.625 1.00 12.46 322 LEU A CA 1
ATOM 6083 C C . LEU B 1 312 ? -20.222 64.560 -30.926 1.00 12.26 322 LEU A C 1
ATOM 6084 O O . LEU B 1 312 ? -19.288 63.885 -31.256 1.00 14.53 322 LEU A O 1
ATOM 6089 N N . TYR B 1 313 ? -21.388 64.559 -31.560 1.00 13.28 323 TYR A N 1
ATOM 6090 C CA . TYR B 1 313 ? -21.633 63.640 -32.695 1.00 12.28 323 TYR A CA 1
ATOM 6091 C C . TYR B 1 313 ? -20.640 63.879 -33.841 1.00 14.31 323 TYR A C 1
ATOM 6092 O O . TYR B 1 313 ? -20.170 62.937 -34.491 1.00 12.39 323 TYR A O 1
ATOM 6101 N N . ASP B 1 314 ? -20.393 65.135 -34.197 1.00 14.34 324 ASP A N 1
ATOM 6102 C CA . ASP B 1 314 ? -19.641 65.412 -35.445 1.00 14.72 324 ASP A CA 1
ATOM 6103 C C . ASP B 1 314 ? -18.269 64.757 -35.433 1.00 14.16 324 ASP A C 1
ATOM 6104 O O . ASP B 1 314 ? -17.785 64.410 -36.526 1.00 17.54 324 ASP A O 1
ATOM 6109 N N . ASP B 1 315 ? -17.593 64.629 -34.297 1.00 12.88 325 ASP A N 1
ATOM 6110 C CA . ASP B 1 315 ? -16.250 64.035 -34.226 1.00 12.57 325 ASP A CA 1
ATOM 6111 C C . ASP B 1 315 ? -16.312 62.619 -33.603 1.00 9.98 325 ASP A C 1
ATOM 6112 O O . ASP B 1 315 ? -15.255 62.063 -33.334 1.00 11.03 325 ASP A O 1
ATOM 6117 N N . LEU B 1 316 ? -17.514 62.106 -33.399 1.00 10.25 326 LEU A N 1
ATOM 6118 C CA . LEU B 1 316 ? -17.640 60.838 -32.612 1.00 10.40 326 LEU A CA 1
ATOM 6119 C C . LEU B 1 316 ? -17.319 59.639 -33.497 1.00 9.61 326 LEU A C 1
ATOM 6120 O O . LEU B 1 316 ? -17.907 59.502 -34.595 1.00 10.75 326 LEU A O 1
ATOM 6125 N N . HIS B 1 317 ? -16.400 58.793 -33.047 1.00 9.48 327 HIS A N 1
ATOM 6126 C CA . HIS B 1 317 ? -16.017 57.551 -33.733 1.00 8.61 327 HIS A CA 1
ATOM 6127 C C . HIS B 1 317 ? -16.885 56.454 -33.138 1.00 8.73 327 HIS A C 1
ATOM 6128 O O . HIS B 1 317 ? -16.822 56.226 -31.904 1.00 9.08 327 HIS A O 1
ATOM 6135 N N . ILE B 1 318 ? -17.717 55.825 -33.929 1.00 7.71 328 ILE A N 1
ATOM 6136 C CA . ILE B 1 318 ? -18.817 54.958 -33.430 1.00 7.99 328 ILE A CA 1
ATOM 6137 C C . ILE B 1 318 ? -18.654 53.548 -33.970 1.00 7.31 328 ILE A C 1
ATOM 6138 O O . ILE B 1 318 ? -18.393 53.356 -35.166 1.00 8.18 328 ILE A O 1
ATOM 6143 N N . ILE B 1 319 ? -18.828 52.560 -33.108 1.00 7.29 329 ILE A N 1
ATOM 6144 C CA . ILE B 1 319 ? -18.991 51.140 -33.523 1.00 7.50 329 ILE A CA 1
ATOM 6145 C C . ILE B 1 319 ? -20.374 50.698 -33.083 1.00 7.78 329 ILE A C 1
ATOM 6146 O O . ILE B 1 319 ? -20.685 50.836 -31.879 1.00 8.64 329 ILE A O 1
ATOM 6151 N N . LEU B 1 320 ? -21.172 50.120 -33.974 1.00 7.42 330 LEU A N 1
ATOM 6152 C CA . LEU B 1 320 ? -22.429 49.439 -33.632 1.00 7.52 330 LEU A CA 1
ATOM 6153 C C . LEU B 1 320 ? -22.222 48.010 -34.046 1.00 6.87 330 LEU A C 1
ATOM 6154 O O . LEU B 1 320 ? -21.846 47.729 -35.212 1.00 6.87 330 LEU A O 1
ATOM 6159 N N . VAL B 1 321 ? -22.434 47.087 -33.103 1.00 6.60 331 VAL A N 1
ATOM 6160 C CA . VAL B 1 321 ? -22.160 45.674 -33.388 1.00 6.73 331 VAL A CA 1
ATOM 6161 C C . VAL B 1 321 ? -23.100 44.811 -32.566 1.00 6.30 331 VAL A C 1
ATOM 6162 O O . VAL B 1 321 ? -23.432 45.168 -31.399 1.00 6.69 331 VAL A O 1
ATOM 6166 N N . GLY B 1 322 ? -23.448 43.655 -33.093 1.00 6.15 332 GLY A N 1
ATOM 6167 C CA . GLY B 1 322 ? -24.076 42.586 -32.316 1.00 6.28 332 GLY A CA 1
ATOM 6168 C C . GLY B 1 322 ? -23.036 41.536 -32.014 1.00 6.55 332 GLY A C 1
ATOM 6169 O O . GLY B 1 322 ? -22.214 41.239 -32.847 1.00 7.63 332 GLY A O 1
ATOM 6170 N N . ASP B 1 323 ? -23.074 40.943 -30.803 1.00 6.04 333 ASP A N 1
ATOM 6171 C CA . ASP B 1 323 ? -21.984 40.018 -30.428 1.00 6.31 333 ASP A CA 1
ATOM 6172 C C . ASP B 1 323 ? -22.009 38.750 -31.276 1.00 6.64 333 ASP A C 1
ATOM 6173 O O . ASP B 1 323 ? -20.947 38.157 -31.489 1.00 6.69 333 ASP A O 1
ATOM 6178 N N . GLN B 1 324 ? -23.182 38.352 -31.704 1.00 6.54 334 GLN A N 1
ATOM 6179 C CA . GLN B 1 324 ? -23.435 37.235 -32.621 1.00 5.89 334 GLN A CA 1
ATOM 6180 C C . GLN B 1 324 ? -24.913 37.330 -32.976 1.00 5.92 334 GLN A C 1
ATOM 6181 O O . GLN B 1 324 ? -25.638 38.158 -32.416 1.00 6.22 334 GLN A O 1
ATOM 6187 N N . GLY B 1 325 ? -25.354 36.478 -33.859 1.00 5.95 335 GLY A N 1
ATOM 6188 C CA . GLY B 1 325 ? -26.777 36.395 -34.187 1.00 6.21 335 GLY A CA 1
ATOM 6189 C C . GLY B 1 325 ? -27.531 35.480 -33.246 1.00 7.31 335 GLY A C 1
ATOM 6190 O O . GLY B 1 325 ? -27.189 35.375 -32.059 1.00 7.80 335 GLY A O 1
ATOM 6191 N N . SER B 1 326 ? -28.615 34.869 -33.734 1.00 7.60 336 SER A N 1
ATOM 6192 C CA . SER B 1 326 ? -29.556 34.109 -32.901 1.00 8.34 336 SER A CA 1
ATOM 6193 C C . SER B 1 326 ? -30.421 33.287 -33.846 1.00 7.41 336 SER A C 1
ATOM 6194 O O . SER B 1 326 ? -30.710 33.747 -34.961 1.00 8.66 336 SER A O 1
ATOM 6197 N N . MET B 1 327 ? -30.751 32.080 -33.457 1.00 6.60 337 MET A N 1
ATOM 6198 C CA . MET B 1 327 ? -31.541 31.160 -34.287 1.00 6.52 337 MET A CA 1
ATOM 6199 C C . MET B 1 327 ? -33.035 31.334 -33.968 1.00 6.54 337 MET A C 1
ATOM 6200 O O . MET B 1 327 ? -33.483 31.322 -32.829 1.00 7.22 337 MET A O 1
ATOM 6205 N N . LEU B 1 328 ? -33.785 31.454 -35.059 1.00 7.44 338 LEU A N 1
ATOM 6206 C CA . LEU B 1 328 ? -35.243 31.630 -35.003 1.00 7.88 338 LEU A CA 1
ATOM 6207 C C . LEU B 1 328 ? -35.923 30.474 -35.727 1.00 7.99 338 LEU A C 1
ATOM 6208 O O . LEU B 1 328 ? -36.968 30.660 -36.408 1.00 9.35 338 LEU A O 1
ATOM 6213 N N . GLY B 1 329 ? -35.443 29.255 -35.522 1.00 7.84 339 GLY A N 1
ATOM 6214 C CA . GLY B 1 329 ? -36.070 28.032 -36.082 1.00 7.36 339 GLY A CA 1
ATOM 6215 C C . GLY B 1 329 ? -35.431 27.541 -37.357 1.00 7.67 339 GLY A C 1
ATOM 6216 O O . GLY B 1 329 ? -35.823 26.489 -37.853 1.00 8.84 339 GLY A O 1
ATOM 6217 N N . GLU B 1 330 ? -34.406 28.211 -37.852 1.00 7.49 340 GLU A N 1
ATOM 6218 C CA . GLU B 1 330 ? -33.625 27.688 -38.985 1.00 7.76 340 GLU A CA 1
ATOM 6219 C C . GLU B 1 330 ? -32.937 26.406 -38.489 1.00 7.77 340 GLU A C 1
ATOM 6220 O O . GLU B 1 330 ? -32.422 26.359 -37.346 1.00 7.29 340 GLU A O 1
ATOM 6226 N N . HIS B 1 331 ? -32.983 25.354 -39.282 1.00 7.37 341 HIS A N 1
ATOM 6227 C CA . HIS B 1 331 ? -32.478 24.028 -38.880 1.00 7.13 341 HIS A CA 1
ATOM 6228 C C . HIS B 1 331 ? -33.187 23.554 -37.618 1.00 7.08 341 HIS A C 1
ATOM 6229 O O . HIS B 1 331 ? -32.641 22.679 -36.912 1.00 7.55 341 HIS A O 1
ATOM 6236 N N . ASN B 1 332 ? -34.377 24.028 -37.333 1.00 7.04 342 ASN A N 1
ATOM 6237 C CA . ASN B 1 332 ? -35.154 23.677 -36.132 1.00 7.54 342 ASN A CA 1
ATOM 6238 C C . ASN B 1 332 ? -34.380 24.041 -34.867 1.00 8.08 342 ASN A C 1
ATOM 6239 O O . ASN B 1 332 ? -34.522 23.359 -33.843 1.00 8.23 342 ASN A O 1
ATOM 6244 N N . LEU B 1 333 ? -33.616 25.136 -34.867 1.00 6.83 343 LEU A N 1
ATOM 6245 C CA . LEU B 1 333 ? -32.826 25.563 -33.694 1.00 6.31 343 LEU A CA 1
ATOM 6246 C C . LEU B 1 333 ? -33.340 26.884 -33.166 1.00 6.90 343 LEU A C 1
ATOM 6247 O O . LEU B 1 333 ? -33.719 27.777 -33.948 1.00 6.57 343 LEU A O 1
ATOM 6252 N N . TYR B 1 334 ? -33.276 27.012 -31.856 1.00 6.62 344 TYR A N 1
ATOM 6253 C CA . TYR B 1 334 ? -33.577 28.279 -31.141 1.00 6.48 344 TYR A CA 1
ATOM 6254 C C . TYR B 1 334 ? -32.345 28.767 -30.418 1.00 6.69 344 TYR A C 1
ATOM 6255 O O . TYR B 1 334 ? -31.584 27.964 -29.860 1.00 6.49 344 TYR A O 1
ATOM 6264 N N . ASP B 1 335 ? -32.191 30.095 -30.325 1.00 6.49 345 ASP A N 1
ATOM 6265 C CA . ASP B 1 335 ? -31.174 30.748 -29.467 1.00 6.84 345 ASP A CA 1
ATOM 6266 C C . ASP B 1 335 ? -29.806 30.480 -30.079 1.00 6.48 345 ASP A C 1
ATOM 6267 O O . ASP B 1 335 ? -29.515 31.004 -31.165 1.00 6.74 345 ASP A O 1
ATOM 6272 N N . LYS B 1 336 ? -28.934 29.754 -29.420 1.00 6.09 346 LYS A N 1
ATOM 6273 C CA A LYS B 1 336 ? -27.531 29.555 -29.838 0.50 6.69 346 LYS A CA 1
ATOM 6274 C CA B LYS B 1 336 ? -27.554 29.525 -29.884 0.50 6.53 346 LYS A CA 1
ATOM 6275 C C . LYS B 1 336 ? -27.119 28.186 -29.318 1.00 6.51 346 LYS A C 1
ATOM 6276 O O . LYS B 1 336 ? -27.779 27.631 -28.436 1.00 7.29 346 LYS A O 1
ATOM 6287 N N . GLY B 1 337 ? -26.011 27.702 -29.805 1.00 6.08 347 GLY A N 1
ATOM 6288 C CA . GLY B 1 337 ? -25.437 26.414 -29.400 1.00 5.93 347 GLY A CA 1
ATOM 6289 C C . GLY B 1 337 ? -24.220 26.160 -30.250 1.00 5.91 347 GLY A C 1
ATOM 6290 O O . GLY B 1 337 ? -23.857 26.986 -31.070 1.00 5.42 347 GLY A O 1
ATOM 6291 N N . PRO B 1 338 ? -23.605 24.976 -30.075 1.00 5.41 348 PRO A N 1
ATOM 6292 C CA . PRO B 1 338 ? -22.314 24.680 -30.698 1.00 5.48 348 PRO A CA 1
ATOM 6293 C C . PRO B 1 338 ? -22.463 24.281 -32.152 1.00 5.47 348 PRO A C 1
ATOM 6294 O O . PRO B 1 338 ? -22.583 23.104 -32.471 1.00 6.64 348 PRO A O 1
ATOM 6298 N N . TYR B 1 339 ? -22.511 25.309 -32.981 1.00 5.77 349 TYR A N 1
ATOM 6299 C CA . TYR B 1 339 ? -22.662 25.165 -34.429 1.00 5.95 349 TYR A CA 1
ATOM 6300 C C . TYR B 1 339 ? -22.298 26.488 -35.071 1.00 5.96 349 TYR A C 1
ATOM 6301 O O . TYR B 1 339 ? -22.029 27.488 -34.405 1.00 6.15 349 TYR A O 1
ATOM 6310 N N . ALA B 1 340 ? -22.231 26.494 -36.404 1.00 6.16 350 ALA A N 1
ATOM 6311 C CA . ALA B 1 340 ? -21.578 27.566 -37.178 1.00 6.45 350 ALA A CA 1
ATOM 6312 C C . ALA B 1 340 ? -22.512 28.154 -38.235 1.00 6.33 350 ALA A C 1
ATOM 6313 O O . ALA B 1 340 ? -22.008 28.890 -39.110 1.00 7.16 350 ALA A O 1
ATOM 6315 N N . TYR B 1 341 ? -23.810 27.909 -38.195 1.00 6.48 351 TYR A N 1
ATOM 6316 C CA . TYR B 1 341 ? -24.722 28.425 -39.237 1.00 6.37 351 TYR A CA 1
ATOM 6317 C C . TYR B 1 341 ? -24.617 29.931 -39.311 1.00 6.06 351 TYR A C 1
ATOM 6318 O O . TYR B 1 341 ? -24.470 30.630 -38.315 1.00 6.30 351 TYR A O 1
ATOM 6327 N N . ASP B 1 342 ? -24.830 30.416 -40.517 1.00 6.14 352 ASP A N 1
ATOM 6328 C CA . ASP B 1 342 ? -24.717 31.865 -40.806 1.00 5.79 352 ASP A CA 1
ATOM 6329 C C . ASP B 1 342 ? -25.623 32.700 -39.908 1.00 5.81 352 ASP A C 1
ATOM 6330 O O . ASP B 1 342 ? -25.252 33.839 -39.564 1.00 5.71 352 ASP A O 1
ATOM 6335 N N . GLU B 1 343 ? -26.828 32.263 -39.546 1.00 6.00 353 GLU A N 1
ATOM 6336 C CA . GLU B 1 343 ? -27.741 33.109 -38.776 1.00 6.10 353 GLU A CA 1
ATOM 6337 C C . GLU B 1 343 ? -27.110 33.461 -37.429 1.00 5.81 353 GLU A C 1
ATOM 6338 O O . GLU B 1 343 ? -27.488 34.503 -36.806 1.00 6.12 353 GLU A O 1
ATOM 6344 N N . LEU B 1 344 ? -26.253 32.573 -36.910 1.00 5.44 354 LEU A N 1
ATOM 6345 C CA . LEU B 1 344 ? -25.544 32.799 -35.642 1.00 6.01 354 LEU A CA 1
ATOM 6346 C C . LEU B 1 344 ? -24.164 33.409 -35.881 1.00 5.98 354 LEU A C 1
ATOM 6347 O O . LEU B 1 344 ? -23.762 34.322 -35.136 1.00 5.78 354 LEU A O 1
ATOM 6352 N N . MET B 1 345 ? -23.455 32.925 -36.894 1.00 5.61 355 MET A N 1
ATOM 6353 C CA . MET B 1 345 ? -22.050 33.341 -37.114 1.00 5.67 355 MET A CA 1
ATOM 6354 C C . MET B 1 345 ? -21.976 34.765 -37.667 1.00 5.85 355 MET A C 1
ATOM 6355 O O . MET B 1 345 ? -21.055 35.463 -37.346 1.00 6.30 355 MET A O 1
ATOM 6360 N N . ARG B 1 346 ? -22.937 35.135 -38.487 1.00 5.71 356 ARG A N 1
ATOM 6361 C CA . ARG B 1 346 ? -22.909 36.504 -39.051 1.00 5.59 356 ARG A CA 1
ATOM 6362 C C . ARG B 1 346 ? -23.295 37.524 -37.974 1.00 5.96 356 ARG A C 1
ATOM 6363 O O . ARG B 1 346 ? -24.104 37.236 -37.128 1.00 6.82 356 ARG A O 1
ATOM 6371 N N . MET B 1 347 ? -22.681 38.695 -38.031 1.00 6.21 357 MET A N 1
ATOM 6372 C CA . MET B 1 347 ? -23.031 39.753 -37.075 1.00 6.08 357 MET A CA 1
ATOM 6373 C C . MET B 1 347 ? -23.199 41.071 -37.821 1.00 6.06 357 MET A C 1
ATOM 6374 O O . MET B 1 347 ? -22.483 41.339 -38.795 1.00 6.60 357 MET A O 1
ATOM 6379 N N . PRO B 1 348 ? -24.105 41.932 -37.349 1.00 6.40 358 PRO A N 1
ATOM 6380 C CA . PRO B 1 348 ? -24.188 43.286 -37.872 1.00 6.42 358 PRO A CA 1
ATOM 6381 C C . PRO B 1 348 ? -22.982 44.071 -37.392 1.00 6.40 358 PRO A C 1
ATOM 6382 O O . PRO B 1 348 ? -22.611 43.972 -36.205 1.00 6.67 358 PRO A O 1
ATOM 6386 N N . LEU B 1 349 ? -22.439 44.954 -38.221 1.00 6.40 359 LEU A N 1
ATOM 6387 C CA . LEU B 1 349 ? -21.279 45.783 -37.851 1.00 6.97 359 LEU A CA 1
ATOM 6388 C C . LEU B 1 349 ? -21.297 47.038 -38.713 1.00 6.45 359 LEU A C 1
ATOM 6389 O O . LEU B 1 349 ? -21.274 46.931 -39.947 1.00 6.93 359 LEU A O 1
ATOM 6394 N N . ILE B 1 350 ? -21.258 48.161 -38.033 1.00 6.58 360 ILE A N 1
ATOM 6395 C CA . ILE B 1 350 ? -21.103 49.508 -38.622 1.00 7.02 360 ILE A CA 1
ATOM 6396 C C . ILE B 1 350 ? -19.993 50.191 -37.882 1.00 7.39 360 ILE A C 1
ATOM 6397 O O . ILE B 1 350 ? -20.037 50.190 -36.646 1.00 7.57 360 ILE A O 1
ATOM 6402 N N . ILE B 1 351 ? -19.018 50.731 -38.583 1.00 7.24 361 ILE A N 1
ATOM 6403 C CA . ILE B 1 351 ? -17.955 51.526 -37.940 1.00 6.98 361 ILE A CA 1
ATOM 6404 C C . ILE B 1 351 ? -17.996 52.899 -38.600 1.00 7.73 361 ILE A C 1
ATOM 6405 O O . ILE B 1 351 ? -17.746 52.949 -39.829 1.00 7.93 361 ILE A O 1
ATOM 6410 N N . ARG B 1 352 ? -18.294 53.926 -37.836 1.00 8.12 362 ARG A N 1
ATOM 6411 C CA . ARG B 1 352 ? -18.399 55.296 -38.402 1.00 8.84 362 ARG A CA 1
ATOM 6412 C C . ARG B 1 352 ? -17.188 56.103 -37.956 1.00 9.23 362 ARG A C 1
ATOM 6413 O O . ARG B 1 352 ? -17.065 56.417 -36.746 1.00 9.02 362 ARG A O 1
ATOM 6421 N N . ASP B 1 353 ? -16.361 56.470 -38.914 1.00 9.68 363 ASP A N 1
ATOM 6422 C CA . ASP B 1 353 ? -15.238 57.392 -38.693 1.00 9.86 363 ASP A CA 1
ATOM 6423 C C . ASP B 1 353 ? -15.619 58.704 -39.365 1.00 9.93 363 ASP A C 1
ATOM 6424 O O . ASP B 1 353 ? -15.802 58.748 -40.575 1.00 10.44 363 ASP A O 1
ATOM 6429 N N . PRO B 1 354 ? -15.800 59.797 -38.607 1.00 10.20 364 PRO A N 1
ATOM 6430 C CA . PRO B 1 354 ? -16.283 61.053 -39.191 1.00 12.17 364 PRO A CA 1
ATOM 6431 C C . PRO B 1 354 ? -15.312 61.668 -40.204 1.00 12.23 364 PRO A C 1
ATOM 6432 O O . PRO B 1 354 ? -15.768 62.534 -40.937 1.00 13.56 364 PRO A O 1
ATOM 6436 N N . SER B 1 355 ? -14.090 61.199 -40.297 1.00 12.09 365 SER A N 1
ATOM 6437 C CA . SER B 1 355 ? -13.113 61.731 -41.269 1.00 12.77 365 SER A CA 1
ATOM 6438 C C . SER B 1 355 ? -13.229 61.012 -42.603 1.00 13.81 365 SER A C 1
ATOM 6439 O O . SER B 1 355 ? -12.510 61.431 -43.556 1.00 14.52 365 SER A O 1
ATOM 6442 N N . LEU B 1 356 ? -14.045 59.974 -42.738 1.00 11.31 366 LEU A N 1
ATOM 6443 C CA . LEU B 1 356 ? -14.020 59.120 -43.955 1.00 10.60 366 LEU A CA 1
ATOM 6444 C C . LEU B 1 356 ? -15.364 59.161 -44.649 1.00 10.10 366 LEU A C 1
ATOM 6445 O O . LEU B 1 356 ? -16.401 59.282 -44.013 1.00 11.01 366 LEU A O 1
ATOM 6450 N N . GLU B 1 357 ? -15.341 59.030 -45.966 1.00 10.37 367 GLU A N 1
ATOM 6451 C CA . GLU B 1 357 ? -16.593 58.886 -46.736 1.00 10.49 367 GLU A CA 1
ATOM 6452 C C . GLU B 1 357 ? -17.127 57.463 -46.572 1.00 8.84 367 GLU A C 1
ATOM 6453 O O . GLU B 1 357 ? -16.383 56.493 -46.461 1.00 8.94 367 GLU A O 1
ATOM 6459 N N . PRO B 1 358 ? -18.456 57.326 -46.566 1.00 8.98 368 PRO A N 1
ATOM 6460 C CA . PRO B 1 358 ? -19.099 56.013 -46.407 1.00 8.85 368 PRO A CA 1
ATOM 6461 C C . PRO B 1 358 ? -18.756 55.063 -47.540 1.00 8.48 368 PRO A C 1
ATOM 6462 O O . PRO B 1 358 ? -18.654 55.407 -48.712 1.00 9.19 368 PRO A O 1
ATOM 6466 N N . LYS B 1 359 ? -18.569 53.811 -47.153 1.00 7.57 369 LYS A N 1
ATOM 6467 C CA . LYS B 1 359 ? -18.353 52.688 -48.056 1.00 7.31 369 LYS A CA 1
ATOM 6468 C C . LYS B 1 359 ? -19.074 51.468 -47.526 1.00 6.65 369 LYS A C 1
ATOM 6469 O O . LYS B 1 359 ? -19.416 51.423 -46.317 1.00 7.19 369 LYS A O 1
ATOM 6475 N N . ILE B 1 360 ? -19.279 50.486 -48.393 1.00 6.37 370 ILE A N 1
ATOM 6476 C CA . ILE B 1 360 ? -19.825 49.160 -48.031 1.00 6.63 370 ILE A CA 1
ATOM 6477 C C . ILE B 1 360 ? -18.734 48.155 -48.289 1.00 7.61 370 ILE A C 1
ATOM 6478 O O . ILE B 1 360 ? -18.245 48.005 -49.409 1.00 7.80 370 ILE A O 1
ATOM 6483 N N . ILE B 1 361 ? -18.368 47.442 -47.229 1.00 7.37 371 ILE A N 1
ATOM 6484 C CA . ILE B 1 361 ? -17.331 46.398 -47.280 1.00 7.44 371 ILE A CA 1
ATOM 6485 C C . ILE B 1 361 ? -18.022 45.056 -47.423 1.00 7.00 371 ILE A C 1
ATOM 6486 O O . ILE B 1 361 ? -18.770 44.654 -46.485 1.00 7.01 371 ILE A O 1
ATOM 6491 N N . ASN B 1 362 ? -17.831 44.374 -48.525 1.00 6.76 372 ASN A N 1
ATOM 6492 C CA . ASN B 1 362 ? -18.386 43.040 -48.769 1.00 7.51 372 ASN A CA 1
ATOM 6493 C C . ASN B 1 362 ? -17.355 41.965 -48.516 1.00 7.61 372 ASN A C 1
ATOM 6494 O O . ASN B 1 362 ? -17.763 40.805 -48.457 1.00 9.13 372 ASN A O 1
ATOM 6499 N N . ARG B 1 363 ? -16.093 42.325 -48.347 1.00 7.42 373 ARG A N 1
ATOM 6500 C CA . ARG B 1 363 ? -15.134 41.276 -47.929 1.00 8.58 373 ARG A CA 1
ATOM 6501 C C . ARG B 1 363 ? -15.421 40.915 -46.469 1.00 7.46 373 ARG A C 1
ATOM 6502 O O . ARG B 1 363 ? -15.887 41.736 -45.712 1.00 7.68 373 ARG A O 1
ATOM 6510 N N . GLN B 1 364 ? -15.137 39.684 -46.104 1.00 6.71 374 GLN A N 1
ATOM 6511 C CA . GLN B 1 364 ? -15.432 39.275 -44.727 1.00 6.57 374 GLN A CA 1
ATOM 6512 C C . GLN B 1 364 ? -14.493 39.918 -43.742 1.00 6.50 374 GLN A C 1
ATOM 6513 O O . GLN B 1 364 ? -13.294 40.097 -44.029 1.00 7.13 374 GLN A O 1
ATOM 6519 N N . VAL B 1 365 ? -15.042 40.256 -42.578 1.00 6.44 375 VAL A N 1
ATOM 6520 C CA . VAL B 1 365 ? -14.231 40.726 -41.438 1.00 6.71 375 VAL A CA 1
ATOM 6521 C C . VAL B 1 365 ? -14.687 39.965 -40.210 1.00 6.77 375 VAL A C 1
ATOM 6522 O O . VAL B 1 365 ? -15.726 39.300 -40.248 1.00 7.06 375 VAL A O 1
ATOM 6526 N N . SER B 1 366 ? -13.971 40.148 -39.120 1.00 6.55 376 SER A N 1
ATOM 6527 C CA . SER B 1 366 ? -14.096 39.320 -37.902 1.00 6.26 376 SER A CA 1
ATOM 6528 C C . SER B 1 366 ? -14.233 40.171 -36.667 1.00 5.79 376 SER A C 1
ATOM 6529 O O . SER B 1 366 ? -13.675 41.261 -36.591 1.00 6.43 376 SER A O 1
ATOM 6532 N N . MET B 1 367 ? -14.861 39.601 -35.626 1.00 5.88 377 MET A N 1
ATOM 6533 C CA . MET B 1 367 ? -14.826 40.235 -34.291 1.00 5.97 377 MET A CA 1
ATOM 6534 C C . MET B 1 367 ? -13.380 40.464 -33.814 1.00 6.04 377 MET A C 1
ATOM 6535 O O . MET B 1 367 ? -13.188 41.409 -33.033 1.00 6.40 377 MET A O 1
ATOM 6540 N N . LEU B 1 368 ? -12.427 39.649 -34.262 1.00 6.81 378 LEU A N 1
ATOM 6541 C CA . LEU B 1 368 ? -11.004 39.889 -33.865 1.00 6.90 378 LEU A CA 1
ATOM 6542 C C . LEU B 1 368 ? -10.470 41.177 -34.477 1.00 7.60 378 LEU A C 1
ATOM 6543 O O . LEU B 1 368 ? -9.368 41.600 -34.052 1.00 7.72 378 LEU A O 1
ATOM 6548 N N . ASP B 1 369 ? -11.185 41.813 -35.385 1.00 7.07 379 ASP A N 1
ATOM 6549 C CA . ASP B 1 369 ? -10.684 43.063 -36.020 1.00 7.30 379 ASP A CA 1
ATOM 6550 C C . ASP B 1 369 ? -11.147 44.280 -35.246 1.00 7.43 379 ASP A C 1
ATOM 6551 O O . ASP B 1 369 ? -10.738 45.413 -35.591 1.00 8.42 379 ASP A O 1
ATOM 6556 N N . ILE B 1 370 ? -11.978 44.145 -34.233 1.00 7.01 380 ILE A N 1
ATOM 6557 C CA . ILE B 1 370 ? -12.487 45.316 -33.510 1.00 7.20 380 ILE A CA 1
ATOM 6558 C C . ILE B 1 370 ? -11.392 45.937 -32.663 1.00 7.44 380 ILE A C 1
ATOM 6559 O O . ILE B 1 370 ? -11.177 47.158 -32.754 1.00 6.86 380 ILE A O 1
ATOM 6564 N N . ALA B 1 371 ? -10.722 45.182 -31.815 1.00 7.53 381 ALA A N 1
ATOM 6565 C CA . ALA B 1 371 ? -9.699 45.764 -30.924 1.00 7.89 381 ALA A CA 1
ATOM 6566 C C . ALA B 1 371 ? -8.572 46.425 -31.727 1.00 7.94 381 ALA A C 1
ATOM 6567 O O . ALA B 1 371 ? -8.171 47.553 -31.378 1.00 8.85 381 ALA A O 1
ATOM 6569 N N . PRO B 1 372 ? -8.044 45.853 -32.831 1.00 8.08 382 PRO A N 1
ATOM 6570 C CA . PRO B 1 372 ? -7.032 46.564 -33.604 1.00 8.56 382 PRO A CA 1
ATOM 6571 C C . PRO B 1 372 ? -7.543 47.875 -34.215 1.00 9.13 382 PRO A C 1
ATOM 6572 O O . PRO B 1 372 ? -6.780 48.840 -34.358 1.00 8.71 382 PRO A O 1
ATOM 6576 N N . THR B 1 373 ? -8.827 47.925 -34.579 1.00 7.62 383 THR A N 1
ATOM 6577 C CA . THR B 1 373 ? -9.441 49.162 -35.109 1.00 8.46 383 THR A CA 1
ATOM 6578 C C . THR B 1 373 ? -9.455 50.211 -34.009 1.00 9.11 383 THR A C 1
ATOM 6579 O O . THR B 1 373 ? -9.042 51.367 -34.237 1.00 9.04 383 THR A O 1
ATOM 6583 N N . LEU B 1 374 ? -9.878 49.866 -32.797 1.00 7.59 384 LEU A N 1
ATOM 6584 C CA . LEU B 1 374 ? -9.840 50.757 -31.630 1.00 8.45 384 LEU A CA 1
ATOM 6585 C C . LEU B 1 374 ? -8.392 51.155 -31.364 1.00 8.72 384 LEU A C 1
ATOM 6586 O O . LEU B 1 374 ? -8.140 52.345 -31.096 1.00 10.13 384 LEU A O 1
ATOM 6591 N N . ARG B 1 375 ? -7.493 50.209 -31.448 1.00 8.76 385 ARG A N 1
ATOM 6592 C CA . ARG B 1 375 ? -6.065 50.489 -31.171 1.00 8.70 385 ARG A CA 1
ATOM 6593 C C . ARG B 1 375 ? -5.563 51.536 -32.161 1.00 10.19 385 ARG A C 1
ATOM 6594 O O . ARG B 1 375 ? -4.854 52.474 -31.717 1.00 10.17 385 ARG A O 1
ATOM 6602 N N . GLN B 1 376 ? -5.900 51.435 -33.434 1.00 9.39 386 GLN A N 1
ATOM 6603 C CA . GLN B 1 376 ? -5.443 52.442 -34.420 1.00 10.19 386 GLN A CA 1
ATOM 6604 C C . GLN B 1 376 ? -6.140 53.761 -34.158 1.00 11.53 386 GLN A C 1
ATOM 6605 O O . GLN B 1 376 ? -5.442 54.832 -34.153 1.00 12.25 386 GLN A O 1
ATOM 6611 N N . TRP B 1 377 ? -7.445 53.803 -33.966 1.00 9.89 387 TRP A N 1
ATOM 6612 C CA . TRP B 1 377 ? -8.158 55.070 -33.682 1.00 9.78 387 TRP A CA 1
ATOM 6613 C C . TRP B 1 377 ? -7.505 55.788 -32.515 1.00 10.75 387 TRP A C 1
ATOM 6614 O O . TRP B 1 377 ? -7.304 57.026 -32.554 1.00 11.77 387 TRP A O 1
ATOM 6625 N N . MET B 1 378 ? -7.245 55.052 -31.437 1.00 10.77 388 MET A N 1
ATOM 6626 C CA . MET B 1 378 ? -7.022 55.652 -30.106 1.00 10.84 388 MET A CA 1
ATOM 6627 C C . MET B 1 378 ? -5.517 55.681 -29.800 1.00 11.71 388 MET A C 1
ATOM 6628 O O . MET B 1 378 ? -5.166 56.200 -28.730 1.00 12.92 388 MET A O 1
ATOM 6633 N N . THR B 1 379 ? -4.688 55.124 -30.654 1.00 11.87 389 THR A N 1
ATOM 6634 C CA . THR B 1 379 ? -3.245 54.876 -30.399 1.00 12.33 389 THR A CA 1
ATOM 6635 C C . THR B 1 379 ? -3.110 54.146 -29.062 1.00 12.76 389 THR A C 1
ATOM 6636 O O . THR B 1 379 ? -2.331 54.542 -28.160 1.00 13.47 389 THR A O 1
ATOM 6640 N N . LEU B 1 380 ? -3.844 53.046 -28.912 1.00 10.96 390 LEU A N 1
ATOM 6641 C CA . LEU B 1 380 ? -3.725 52.243 -27.684 1.00 11.50 390 LEU A CA 1
ATOM 6642 C C . LEU B 1 380 ? -2.350 51.606 -27.656 1.00 11.52 390 LEU A C 1
ATOM 6643 O O . LEU B 1 380 ? -1.834 51.124 -28.651 1.00 12.90 390 LEU A O 1
ATOM 6648 N N . PRO B 1 381 ? -1.779 51.443 -26.435 1.00 13.23 391 PRO A N 1
ATOM 6649 C CA . PRO B 1 381 ? -0.548 50.671 -26.303 1.00 13.61 391 PRO A CA 1
ATOM 6650 C C . PRO B 1 381 ? -0.823 49.191 -26.611 1.00 14.22 391 PRO A C 1
ATOM 6651 O O . PRO B 1 381 ? -1.927 48.731 -26.318 1.00 14.22 391 PRO A O 1
ATOM 6655 N N . LEU B 1 382 ? 0.127 48.461 -27.159 1.00 17.04 392 LEU A N 1
ATOM 6656 C CA . LEU B 1 382 ? -0.092 47.003 -27.351 1.00 16.73 392 LEU A CA 1
ATOM 6657 C C . LEU B 1 382 ? 0.024 46.340 -25.968 1.00 16.17 392 LEU A C 1
ATOM 6658 O O . LEU B 1 382 ? 0.675 46.871 -25.053 1.00 19.08 392 LEU A O 1
ATOM 6663 N N . ASP B 1 383 ? -0.730 45.268 -25.813 1.00 15.36 393 ASP A N 1
ATOM 6664 C CA . ASP B 1 383 ? -0.714 44.414 -24.605 1.00 13.61 393 ASP A CA 1
ATOM 6665 C C . ASP B 1 383 ? -0.538 42.969 -25.048 1.00 12.94 393 ASP A C 1
ATOM 6666 O O . ASP B 1 383 ? -0.948 42.060 -24.312 1.00 15.87 393 ASP A O 1
ATOM 6671 N N . GLY B 1 384 ? 0.134 42.736 -26.154 1.00 12.67 394 GLY A N 1
ATOM 6672 C CA . GLY B 1 384 ? 0.304 41.391 -26.701 1.00 12.74 394 GLY A CA 1
ATOM 6673 C C . GLY B 1 384 ? -0.181 41.284 -28.133 1.00 10.71 394 GLY A C 1
ATOM 6674 O O . GLY B 1 384 ? -0.234 42.287 -28.804 1.00 12.04 394 GLY A O 1
ATOM 6675 N N . ASP B 1 385 ? -0.402 40.073 -28.574 1.00 9.98 395 ASP A N 1
ATOM 6676 C CA . ASP B 1 385 ? -0.752 39.789 -29.971 1.00 9.70 395 ASP A CA 1
ATOM 6677 C C . ASP B 1 385 ? -2.074 40.470 -30.349 1.00 9.66 395 ASP A C 1
ATOM 6678 O O . ASP B 1 385 ? -2.960 40.690 -29.493 1.00 9.04 395 ASP A O 1
ATOM 6683 N N . GLU B 1 386 ? -2.169 40.778 -31.636 1.00 9.40 396 GLU A N 1
ATOM 6684 C CA . GLU B 1 386 ? -3.447 41.066 -32.304 1.00 9.25 396 GLU A CA 1
ATOM 6685 C C . GLU B 1 386 ? -3.746 39.923 -33.241 1.00 9.58 396 GLU A C 1
ATOM 6686 O O . GLU B 1 386 ? -3.031 39.757 -34.206 1.00 9.98 396 GLU A O 1
ATOM 6692 N N . ASP B 1 387 ? -4.764 39.107 -32.956 1.00 8.06 397 ASP A N 1
ATOM 6693 C CA . ASP B 1 387 ? -5.066 37.979 -33.843 1.00 8.89 397 ASP A CA 1
ATOM 6694 C C . ASP B 1 387 ? -5.871 38.428 -35.066 1.00 7.82 397 ASP A C 1
ATOM 6695 O O . ASP B 1 387 ? -5.996 37.625 -35.995 1.00 7.77 397 ASP A O 1
ATOM 6700 N N . GLY B 1 388 ? -6.380 39.660 -35.026 1.00 7.65 398 GLY A N 1
ATOM 6701 C CA . GLY B 1 388 ? -7.073 40.260 -36.189 1.00 7.87 398 GLY A CA 1
ATOM 6702 C C . GLY B 1 388 ? -6.269 41.374 -36.787 1.00 9.16 398 GLY A C 1
ATOM 6703 O O . GLY B 1 388 ? -5.074 41.515 -36.512 1.00 9.93 398 GLY A O 1
ATOM 6704 N N . ARG B 1 389 ? -6.955 42.214 -37.544 1.00 9.22 399 ARG A N 1
ATOM 6705 C CA . ARG B 1 389 ? -6.296 43.359 -38.208 1.00 10.95 399 ARG A CA 1
ATOM 6706 C C . ARG B 1 389 ? -7.182 44.593 -38.088 1.00 9.21 399 ARG A C 1
ATOM 6707 O O . ARG B 1 389 ? -8.355 44.464 -37.945 1.00 8.62 399 ARG A O 1
ATOM 6715 N N . SER B 1 390 ? -6.564 45.763 -38.117 1.00 8.83 400 SER A N 1
ATOM 6716 C CA . SER B 1 390 ? -7.315 47.013 -38.121 1.00 8.43 400 SER A CA 1
ATOM 6717 C C . SER B 1 390 ? -8.142 47.114 -39.393 1.00 8.11 400 SER A C 1
ATOM 6718 O O . SER B 1 390 ? -7.641 46.809 -40.494 1.00 8.04 400 SER A O 1
ATOM 6721 N N . LEU B 1 391 ? -9.350 47.620 -39.242 1.00 7.97 401 LEU A N 1
ATOM 6722 C CA . LEU B 1 391 ? -10.302 47.806 -40.377 1.00 8.20 401 LEU A CA 1
ATOM 6723 C C . LEU B 1 391 ? -10.114 49.178 -40.995 1.00 9.61 401 LEU A C 1
ATOM 6724 O O . LEU B 1 391 ? -10.809 49.454 -41.967 1.00 8.78 401 LEU A O 1
ATOM 6729 N N . LEU B 1 392 ? -9.167 49.998 -40.535 1.00 9.52 402 LEU A N 1
ATOM 6730 C CA . LEU B 1 392 ? -9.053 51.362 -41.136 1.00 9.30 402 LEU A CA 1
ATOM 6731 C C . LEU B 1 392 ? -8.702 51.293 -42.610 1.00 9.45 402 LEU A C 1
ATOM 6732 O O . LEU B 1 392 ? -9.305 52.065 -43.359 1.00 9.19 402 LEU A O 1
ATOM 6737 N N . PRO B 1 393 ? -7.790 50.447 -43.094 1.00 9.33 403 PRO A N 1
ATOM 6738 C CA . PRO B 1 393 ? -7.503 50.405 -44.534 1.00 8.85 403 PRO A CA 1
ATOM 6739 C C . PRO B 1 393 ? -8.795 50.128 -45.312 1.00 8.79 403 PRO A C 1
ATOM 6740 O O . PRO B 1 393 ? -9.064 50.784 -46.333 1.00 9.33 403 PRO A O 1
ATOM 6744 N N . LEU B 1 394 ? -9.608 49.149 -44.912 1.00 8.62 404 LEU A N 1
ATOM 6745 C CA . LEU B 1 394 ? -10.876 48.865 -45.634 1.00 7.89 404 LEU A CA 1
ATOM 6746 C C . LEU B 1 394 ? -11.815 50.071 -45.536 1.00 8.01 404 LEU A C 1
ATOM 6747 O O . LEU B 1 394 ? -12.481 50.415 -46.494 1.00 7.81 404 LEU A O 1
ATOM 6752 N N . MET B 1 395 ? -11.889 50.736 -44.393 1.00 7.70 405 MET A N 1
ATOM 6753 C CA . MET B 1 395 ? -12.763 51.901 -44.220 1.00 7.52 405 MET A CA 1
ATOM 6754 C C . MET B 1 395 ? -12.322 53.012 -45.173 1.00 7.50 405 MET A C 1
ATOM 6755 O O . MET B 1 395 ? -13.202 53.700 -45.667 1.00 8.34 405 MET A O 1
ATOM 6760 N N . LYS B 1 396 ? -11.026 53.175 -45.392 1.00 8.95 406 LYS A N 1
ATOM 6761 C CA . LYS B 1 396 ? -10.523 54.260 -46.264 1.00 9.22 406 LYS A CA 1
ATOM 6762 C C . LYS B 1 396 ? -10.640 53.857 -47.711 1.00 9.56 406 LYS A C 1
ATOM 6763 O O . LYS B 1 396 ? -11.065 54.745 -48.518 1.00 9.82 406 LYS A O 1
ATOM 6769 N N . GLN B 1 397 ? -10.262 52.649 -48.074 1.00 9.55 407 GLN A N 1
ATOM 6770 C CA . GLN B 1 397 ? -10.058 52.297 -49.494 1.00 10.30 407 GLN A CA 1
ATOM 6771 C C . GLN B 1 397 ? -11.188 51.438 -50.039 1.00 9.81 407 GLN A C 1
ATOM 6772 O O . GLN B 1 397 ? -11.212 51.160 -51.250 1.00 10.31 407 GLN A O 1
ATOM 6778 N N . GLY B 1 398 ? -12.050 50.883 -49.202 1.00 7.86 408 GLY A N 1
ATOM 6779 C CA . GLY B 1 398 ? -13.033 49.880 -49.630 1.00 7.79 408 GLY A CA 1
ATOM 6780 C C . GLY B 1 398 ? -12.402 48.504 -49.787 1.00 8.59 408 GLY A C 1
ATOM 6781 O O . GLY B 1 398 ? -11.208 48.297 -49.464 1.00 9.21 408 GLY A O 1
ATOM 6782 N N . ASP B 1 399 ? -13.138 47.567 -50.369 1.00 7.86 409 ASP A N 1
ATOM 6783 C CA . ASP B 1 399 ? -12.705 46.169 -50.540 1.00 8.89 409 ASP A CA 1
ATOM 6784 C C . ASP B 1 399 ? -11.382 46.080 -51.272 1.00 9.44 409 ASP A C 1
ATOM 6785 O O . ASP B 1 399 ? -10.628 45.085 -51.114 1.00 9.06 409 ASP A O 1
ATOM 6790 N N . SER B 1 400 ? -11.058 47.061 -52.116 1.00 9.58 410 SER A N 1
ATOM 6791 C CA . SER B 1 400 ? -9.769 47.086 -52.850 1.00 10.93 410 SER A CA 1
ATOM 6792 C C . SER B 1 400 ? -8.578 47.050 -51.902 1.00 11.62 410 SER A C 1
ATOM 6793 O O . SER B 1 400 ? -7.510 46.571 -52.370 1.00 12.77 410 SER A O 1
ATOM 6796 N N . ALA B 1 401 ? -8.710 47.412 -50.633 1.00 10.84 411 ALA A N 1
ATOM 6797 C CA . ALA B 1 401 ? -7.567 47.348 -49.683 1.00 10.78 411 ALA A CA 1
ATOM 6798 C C . ALA B 1 401 ? -7.044 45.907 -49.635 1.00 14.24 411 ALA A C 1
ATOM 6799 O O . ALA B 1 401 ? -5.826 45.712 -49.341 1.00 16.98 411 ALA A O 1
ATOM 6801 N N . ASP B 1 402 ? -7.903 44.919 -49.811 1.00 12.62 412 ASP A N 1
ATOM 6802 C CA . ASP B 1 402 ? -7.512 43.493 -49.657 1.00 13.19 412 ASP A CA 1
ATOM 6803 C C . ASP B 1 402 ? -7.494 42.810 -51.036 1.00 13.02 412 ASP A C 1
ATOM 6804 O O . ASP B 1 402 ? -7.555 41.588 -51.113 1.00 13.23 412 ASP A O 1
ATOM 6809 N N . ALA B 1 403 ? -7.477 43.545 -52.155 1.00 13.25 413 ALA A N 1
ATOM 6810 C CA . ALA B 1 403 ? -7.408 42.937 -53.493 1.00 15.63 413 ALA A CA 1
ATOM 6811 C C . ALA B 1 403 ? -6.267 41.923 -53.579 1.00 15.18 413 ALA A C 1
ATOM 6812 O O . ALA B 1 403 ? -5.183 42.205 -53.090 1.00 18.17 413 ALA A O 1
ATOM 6814 N N . GLY B 1 404 ? -6.572 40.760 -54.120 1.00 19.09 414 GLY A N 1
ATOM 6815 C CA . GLY B 1 404 ? -5.577 39.699 -54.325 1.00 20.95 414 GLY A CA 1
ATOM 6816 C C . GLY B 1 404 ? -5.436 38.793 -53.120 1.00 23.22 414 GLY A C 1
ATOM 6817 O O . GLY B 1 404 ? -4.719 37.803 -53.223 1.00 24.41 414 GLY A O 1
ATOM 6818 N N . LYS B 1 405 ? -6.028 39.148 -51.986 1.00 17.27 415 LYS A N 1
ATOM 6819 C CA . LYS B 1 405 ? -5.912 38.346 -50.742 1.00 17.74 415 LYS A CA 1
ATOM 6820 C C . LYS B 1 405 ? -7.102 37.409 -50.645 1.00 15.22 415 LYS A C 1
ATOM 6821 O O . LYS B 1 405 ? -8.177 37.724 -51.135 1.00 15.38 415 LYS A O 1
ATOM 6827 N N . ASP B 1 406 ? -6.889 36.229 -50.072 1.00 14.36 416 ASP A N 1
ATOM 6828 C CA . ASP B 1 406 ? -7.993 35.289 -49.774 1.00 13.98 416 ASP A CA 1
ATOM 6829 C C . ASP B 1 406 ? -9.021 36.001 -48.889 1.00 12.23 416 ASP A C 1
ATOM 6830 O O . ASP B 1 406 ? -8.640 36.712 -47.941 1.00 13.38 416 ASP A O 1
ATOM 6835 N N . ASP B 1 407 ? -10.282 35.792 -49.233 1.00 10.06 417 ASP A N 1
ATOM 6836 C CA . ASP B 1 407 ? -11.455 36.326 -48.507 1.00 9.00 417 ASP A CA 1
ATOM 6837 C C . ASP B 1 407 ? -12.018 35.192 -47.645 1.00 8.92 417 ASP A C 1
ATOM 6838 O O . ASP B 1 407 ? -12.803 34.406 -48.084 1.00 9.73 417 ASP A O 1
ATOM 6843 N N . ILE B 1 408 ? -11.519 35.124 -46.431 1.00 8.83 418 ILE A N 1
ATOM 6844 C CA . ILE B 1 408 ? -11.889 34.065 -45.461 1.00 9.46 418 ILE A CA 1
ATOM 6845 C C . ILE B 1 408 ? -12.322 34.713 -44.167 1.00 9.05 418 ILE A C 1
ATOM 6846 O O . ILE B 1 408 ? -11.936 35.799 -43.797 1.00 8.27 418 ILE A O 1
ATOM 6851 N N . SER B 1 409 ? -13.098 33.927 -43.436 1.00 7.67 419 SER A N 1
ATOM 6852 C CA . SER B 1 409 ? -13.306 34.178 -41.986 1.00 7.32 419 SER A CA 1
ATOM 6853 C C . SER B 1 409 ? -13.076 32.891 -41.219 1.00 7.20 419 SER A C 1
ATOM 6854 O O . SER B 1 409 ? -13.395 31.810 -41.737 1.00 7.78 419 SER A O 1
ATOM 6857 N N . LEU B 1 410 ? -12.660 33.055 -39.980 1.00 7.00 420 LEU A N 1
ATOM 6858 C CA . LEU B 1 410 ? -12.399 31.935 -39.045 1.00 7.14 420 LEU A CA 1
ATOM 6859 C C . LEU B 1 410 ? -13.324 32.072 -37.839 1.00 6.72 420 LEU A C 1
ATOM 6860 O O . LEU B 1 410 ? -13.410 33.165 -37.268 1.00 6.46 420 LEU A O 1
ATOM 6865 N N . TYR B 1 411 ? -13.967 30.963 -37.487 1.00 6.74 421 TYR A N 1
ATOM 6866 C CA . TYR B 1 411 ? -14.931 30.908 -36.369 1.00 6.77 421 TYR A CA 1
ATOM 6867 C C . TYR B 1 411 ? -14.546 29.749 -35.491 1.00 7.40 421 TYR A C 1
ATOM 6868 O O . TYR B 1 411 ? -14.171 28.688 -36.013 1.00 7.45 421 TYR A O 1
ATOM 6877 N N . ALA B 1 412 ? -14.667 29.929 -34.192 1.00 6.63 422 ALA A N 1
ATOM 6878 C CA . ALA B 1 412 ? -14.384 28.860 -33.236 1.00 6.69 422 ALA A CA 1
ATOM 6879 C C . ALA B 1 412 ? -15.629 28.616 -32.383 1.00 6.81 422 ALA A C 1
ATOM 6880 O O . ALA B 1 412 ? -16.391 29.574 -32.078 1.00 7.10 422 ALA A O 1
ATOM 6882 N N . TYR B 1 413 ? -15.834 27.388 -31.930 1.00 6.58 423 TYR A N 1
ATOM 6883 C CA . TYR B 1 413 ? -16.852 27.092 -30.916 1.00 6.07 423 TYR A CA 1
ATOM 6884 C C . TYR B 1 413 ? -16.235 26.080 -29.960 1.00 5.48 423 TYR A C 1
ATOM 6885 O O . TYR B 1 413 ? -16.507 24.866 -30.014 1.00 5.78 423 TYR A O 1
ATOM 6894 N N . GLU B 1 414 ? -15.314 26.580 -29.131 1.00 5.59 424 GLU A N 1
ATOM 6895 C CA . GLU B 1 414 ? -14.510 25.688 -28.262 1.00 5.38 424 GLU A CA 1
ATOM 6896 C C . GLU B 1 414 ? -15.396 24.985 -27.237 1.00 5.44 424 GLU A C 1
ATOM 6897 O O . GLU B 1 414 ? -15.211 23.766 -27.002 1.00 5.59 424 GLU A O 1
ATOM 6903 N N . TRP B 1 415 ? -16.326 25.735 -26.657 1.00 5.09 425 TRP A N 1
ATOM 6904 C CA . TRP B 1 415 ? -17.188 25.259 -25.551 1.00 5.23 425 TRP A CA 1
ATOM 6905 C C . TRP B 1 415 ? -18.580 25.823 -25.716 1.00 5.51 425 TRP A C 1
ATOM 6906 O O . TRP B 1 415 ? -18.732 26.934 -26.206 1.00 5.88 425 TRP A O 1
ATOM 6917 N N . TYR B 1 416 ? -19.566 25.104 -25.217 1.00 5.37 426 TYR A N 1
ATOM 6918 C CA . TYR B 1 416 ? -20.910 25.647 -24.924 1.00 5.60 426 TYR A CA 1
ATOM 6919 C C . TYR B 1 416 ? -21.272 25.295 -23.494 1.00 5.55 426 TYR A C 1
ATOM 6920 O O . TYR B 1 416 ? -21.659 24.146 -23.207 1.00 5.45 426 TYR A O 1
ATOM 6929 N N . ASN B 1 417 ? -21.142 26.272 -22.605 1.00 5.72 427 ASN A N 1
ATOM 6930 C CA . ASN B 1 417 ? -21.609 26.143 -21.206 1.00 5.50 427 ASN A CA 1
ATOM 6931 C C . ASN B 1 417 ? -21.139 24.819 -20.600 1.00 5.36 427 ASN A C 1
ATOM 6932 O O . ASN B 1 417 ? -21.984 24.016 -20.051 1.00 5.33 427 ASN A O 1
ATOM 6937 N N . GLY B 1 418 ? -19.827 24.578 -20.653 1.00 5.29 428 GLY A N 1
ATOM 6938 C CA . GLY B 1 418 ? -19.292 23.363 -20.020 1.00 5.72 428 GLY A CA 1
ATOM 6939 C C . GLY B 1 418 ? -19.213 22.138 -20.896 1.00 5.80 428 GLY A C 1
ATOM 6940 O O . GLY B 1 418 ? -18.599 21.153 -20.488 1.00 6.37 428 GLY A O 1
ATOM 6941 N N . GLY B 1 419 ? -19.805 22.166 -22.082 1.00 5.28 429 GLY A N 1
ATOM 6942 C CA . GLY B 1 419 ? -19.571 21.143 -23.091 1.00 5.64 429 GLY A CA 1
ATOM 6943 C C . GLY B 1 419 ? -18.429 21.555 -23.977 1.00 5.41 429 GLY A C 1
ATOM 6944 O O . GLY B 1 419 ? -18.420 22.665 -24.483 1.00 5.94 429 GLY A O 1
ATOM 6945 N N . TRP B 1 420 ? -17.447 20.690 -24.101 1.00 5.66 430 TRP A N 1
ATOM 6946 C CA . TRP B 1 420 ? -16.296 20.930 -24.995 1.00 5.54 430 TRP A CA 1
ATOM 6947 C C . TRP B 1 420 ? -16.597 20.387 -26.383 1.00 5.25 430 TRP A C 1
ATOM 6948 O O . TRP B 1 420 ? -16.973 19.248 -26.537 1.00 5.91 430 TRP A O 1
ATOM 6959 N N . PHE B 1 421 ? -16.362 21.232 -27.391 1.00 5.30 431 PHE A N 1
ATOM 6960 C CA . PHE B 1 421 ? -16.586 20.825 -28.799 1.00 5.84 431 PHE A CA 1
ATOM 6961 C C . PHE B 1 421 ? -15.376 21.100 -29.709 1.00 5.99 431 PHE A C 1
ATOM 6962 O O . PHE B 1 421 ? -15.269 20.427 -30.729 1.00 6.20 431 PHE A O 1
ATOM 6970 N N . GLY B 1 422 ? -14.568 22.093 -29.424 1.00 6.08 432 GLY A N 1
ATOM 6971 C CA . GLY B 1 422 ? -13.362 22.325 -30.238 1.00 5.78 432 GLY A CA 1
ATOM 6972 C C . GLY B 1 422 ? -13.662 22.768 -31.685 1.00 5.89 432 GLY A C 1
ATOM 6973 O O . GLY B 1 422 ? -12.807 22.594 -32.549 1.00 6.53 432 GLY A O 1
ATOM 6974 N N . ILE B 1 423 ? -14.881 23.197 -31.950 1.00 5.47 433 ILE A N 1
ATOM 6975 C CA . ILE B 1 423 ? -15.312 23.451 -33.352 1.00 5.74 433 ILE A CA 1
ATOM 6976 C C . ILE B 1 423 ? -14.513 24.588 -34.005 1.00 5.72 433 ILE A C 1
ATOM 6977 O O . ILE B 1 423 ? -14.260 25.565 -33.349 1.00 5.78 433 ILE A O 1
ATOM 6982 N N . ARG B 1 424 ? -14.134 24.393 -35.267 1.00 5.94 434 ARG A N 1
ATOM 6983 C CA . ARG B 1 424 ? -13.523 25.464 -36.086 1.00 6.54 434 ARG A CA 1
ATOM 6984 C C . ARG B 1 424 ? -14.255 25.490 -37.433 1.00 6.48 434 ARG A C 1
ATOM 6985 O O . ARG B 1 424 ? -14.494 24.455 -37.980 1.00 6.51 434 ARG A O 1
ATOM 6993 N N . ALA B 1 425 ? -14.592 26.673 -37.918 1.00 6.82 435 ALA A N 1
ATOM 6994 C CA . ALA B 1 425 ? -15.128 26.831 -39.267 1.00 6.95 435 ALA A CA 1
ATOM 6995 C C . ALA B 1 425 ? -14.305 27.823 -40.046 1.00 6.76 435 ALA A C 1
ATOM 6996 O O . ALA B 1 425 ? -13.854 28.849 -39.497 1.00 6.90 435 ALA A O 1
ATOM 6998 N N . ILE B 1 426 ? -14.126 27.513 -41.327 1.00 6.71 436 ILE A N 1
ATOM 6999 C CA A ILE B 1 426 ? -13.591 28.491 -42.303 0.70 7.60 436 ILE A CA 1
ATOM 7000 C CA B ILE B 1 426 ? -13.547 28.427 -42.367 0.30 7.06 436 ILE A CA 1
ATOM 7001 C C . ILE B 1 426 ? -14.687 28.752 -43.333 1.00 7.43 436 ILE A C 1
ATOM 7002 O O . ILE B 1 426 ? -15.297 27.822 -43.851 1.00 7.13 436 ILE A O 1
ATOM 7009 N N . ARG B 1 427 ? -14.902 30.019 -43.589 1.00 7.25 437 ARG A N 1
ATOM 7010 C CA . ARG B 1 427 ? -15.984 30.469 -44.493 1.00 8.06 437 ARG A CA 1
ATOM 7011 C C . ARG B 1 427 ? -15.319 31.323 -45.567 1.00 7.62 437 ARG A C 1
ATOM 7012 O O . ARG B 1 427 ? -14.576 32.256 -45.278 1.00 7.41 437 ARG A O 1
ATOM 7020 N N . THR B 1 428 ? -15.616 30.949 -46.796 1.00 8.47 438 THR A N 1
ATOM 7021 C CA . THR B 1 428 ? -15.300 31.782 -47.983 1.00 9.11 438 THR A CA 1
ATOM 7022 C C . THR B 1 428 ? -16.608 32.323 -48.508 1.00 9.75 438 THR A C 1
ATOM 7023 O O . THR B 1 428 ? -17.691 31.996 -48.036 1.00 9.80 438 THR A O 1
ATOM 7027 N N . PRO B 1 429 ? -16.573 33.180 -49.550 1.00 10.30 439 PRO A N 1
ATOM 7028 C CA . PRO B 1 429 ? -17.836 33.668 -50.031 1.00 11.00 439 PRO A CA 1
ATOM 7029 C C . PRO B 1 429 ? -18.725 32.606 -50.649 1.00 9.89 439 PRO A C 1
ATOM 7030 O O . PRO B 1 429 ? -19.917 32.812 -50.748 1.00 11.89 439 PRO A O 1
ATOM 7034 N N . GLU B 1 430 ? -18.168 31.464 -51.010 1.00 10.35 440 GLU A N 1
ATOM 7035 C CA . GLU B 1 430 ? -18.947 30.412 -51.688 1.00 11.29 440 GLU A CA 1
ATOM 7036 C C . GLU B 1 430 ? -19.027 29.096 -50.906 1.00 9.76 440 GLU A C 1
ATOM 7037 O O . GLU B 1 430 ? -19.825 28.261 -51.347 1.00 9.72 440 GLU A O 1
ATOM 7043 N N . MET B 1 431 ? -18.274 28.897 -49.823 1.00 9.24 441 MET A N 1
ATOM 7044 C CA . MET B 1 431 ? -18.221 27.580 -49.161 1.00 8.87 441 MET A CA 1
ATOM 7045 C C . MET B 1 431 ? -17.967 27.789 -47.666 1.00 8.39 441 MET A C 1
ATOM 7046 O O . MET B 1 431 ? -17.367 28.759 -47.271 1.00 9.40 441 MET A O 1
ATOM 7051 N N . LYS B 1 432 ? -18.349 26.805 -46.881 1.00 7.31 442 LYS A N 1
ATOM 7052 C CA . LYS B 1 432 ? -18.019 26.772 -45.439 1.00 7.21 442 LYS A CA 1
ATOM 7053 C C . LYS B 1 432 ? -17.651 25.333 -45.094 1.00 7.37 442 LYS A C 1
ATOM 7054 O O . LYS B 1 432 ? -18.406 24.434 -45.431 1.00 7.78 442 LYS A O 1
ATOM 7060 N N . PHE B 1 433 ? -16.524 25.180 -44.416 1.00 6.75 443 PHE A N 1
ATOM 7061 C CA . PHE B 1 433 ? -16.097 23.889 -43.862 1.00 7.12 443 PHE A CA 1
ATOM 7062 C C . PHE B 1 433 ? -16.091 24.047 -42.347 1.00 6.74 443 PHE A C 1
ATOM 7063 O O . PHE B 1 433 ? -15.474 24.980 -41.861 1.00 6.87 443 PHE A O 1
ATOM 7071 N N . VAL B 1 434 ? -16.737 23.104 -41.681 1.00 6.53 444 VAL A N 1
ATOM 7072 C CA . VAL B 1 434 ? -16.767 23.052 -40.201 1.00 6.74 444 VAL A CA 1
ATOM 7073 C C . VAL B 1 434 ? -16.167 21.742 -39.734 1.00 6.57 444 VAL A C 1
ATOM 7074 O O . VAL B 1 434 ? -16.676 20.668 -40.106 1.00 7.38 444 VAL A O 1
ATOM 7078 N N . TRP B 1 435 ? -15.093 21.877 -38.947 1.00 6.27 445 TRP A N 1
ATOM 7079 C CA . TRP B 1 435 ? -14.422 20.766 -38.273 1.00 6.44 445 TRP A CA 1
ATOM 7080 C C . TRP B 1 435 ? -15.032 20.597 -36.882 1.00 6.33 445 TRP A C 1
ATOM 7081 O O . TRP B 1 435 ? -15.001 21.562 -36.083 1.00 6.43 445 TRP A O 1
ATOM 7092 N N . ASN B 1 436 ? -15.527 19.401 -36.620 1.00 5.95 446 ASN A N 1
ATOM 7093 C CA . ASN B 1 436 ? -16.176 19.026 -35.341 1.00 6.14 446 ASN A CA 1
ATOM 7094 C C . ASN B 1 436 ? -15.353 17.953 -34.665 1.00 5.82 446 ASN A C 1
ATOM 7095 O O . ASN B 1 436 ? -15.713 16.762 -34.783 1.00 6.64 446 ASN A O 1
ATOM 7100 N N . PRO B 1 437 ? -14.218 18.279 -34.006 1.00 5.93 447 PRO A N 1
ATOM 7101 C CA . PRO B 1 437 ? -13.308 17.231 -33.536 1.00 6.39 447 PRO A CA 1
ATOM 7102 C C . PRO B 1 437 ? -13.828 16.375 -32.384 1.00 6.86 447 PRO A C 1
ATOM 7103 O O . PRO B 1 437 ? -13.177 15.376 -32.082 1.00 6.77 447 PRO A O 1
ATOM 7107 N N . GLY B 1 438 ? -14.955 16.763 -31.771 1.00 6.57 448 GLY A N 1
ATOM 7108 C CA . GLY B 1 438 ? -15.650 15.935 -30.782 1.00 6.40 448 GLY A CA 1
ATOM 7109 C C . GLY B 1 438 ? -16.660 14.992 -31.414 1.00 6.33 448 GLY A C 1
ATOM 7110 O O . GLY B 1 438 ? -17.467 14.411 -30.683 1.00 6.16 448 GLY A O 1
ATOM 7111 N N . ASP B 1 439 ? -16.654 14.882 -32.734 1.00 6.17 449 ASP A N 1
ATOM 7112 C CA . ASP B 1 439 ? -17.633 14.111 -33.533 1.00 6.44 449 ASP A CA 1
ATOM 7113 C C . ASP B 1 439 ? -16.834 13.379 -34.603 1.00 5.91 449 ASP A C 1
ATOM 7114 O O . ASP B 1 439 ? -15.636 13.670 -34.781 1.00 6.60 449 ASP A O 1
ATOM 7119 N N . SER B 1 440 ? -17.510 12.504 -35.301 1.00 6.27 450 SER A N 1
ATOM 7120 C CA . SER B 1 440 ? -16.995 11.923 -36.562 1.00 7.12 450 SER A CA 1
ATOM 7121 C C . SER B 1 440 ? -17.466 12.696 -37.773 1.00 7.48 450 SER A C 1
ATOM 7122 O O . SER B 1 440 ? -16.933 12.437 -38.884 1.00 8.93 450 SER A O 1
ATOM 7125 N N . ARG B 1 441 ? -18.463 13.569 -37.607 1.00 7.05 451 ARG A N 1
ATOM 7126 C CA . ARG B 1 441 ? -19.144 14.212 -38.723 1.00 7.52 451 ARG A CA 1
ATOM 7127 C C . ARG B 1 441 ? -18.729 15.673 -38.824 1.00 7.19 451 ARG A C 1
ATOM 7128 O O . ARG B 1 441 ? -19.114 16.470 -37.939 1.00 7.51 451 ARG A O 1
ATOM 7136 N N . ASP B 1 442 ? -18.021 16.037 -39.886 1.00 7.18 452 ASP A N 1
ATOM 7137 C CA . ASP B 1 442 ? -17.739 17.433 -40.261 1.00 6.97 452 ASP A CA 1
ATOM 7138 C C . ASP B 1 442 ? -18.892 17.943 -41.138 1.00 6.61 452 ASP A C 1
ATOM 7139 O O . ASP B 1 442 ? -19.819 17.152 -41.491 1.00 7.21 452 ASP A O 1
ATOM 7144 N N . GLU B 1 443 ? -18.892 19.247 -41.381 1.00 6.45 453 GLU A N 1
ATOM 7145 C CA . GLU B 1 443 ? -19.880 19.856 -42.295 1.00 7.14 453 GLU A CA 1
ATOM 7146 C C . GLU B 1 443 ? -19.172 20.572 -43.447 1.00 7.22 453 GLU A C 1
ATOM 7147 O O . GLU B 1 443 ? -18.082 21.149 -43.269 1.00 7.29 453 GLU A O 1
ATOM 7153 N N . LEU B 1 444 ? -19.816 20.465 -44.617 1.00 7.67 454 LEU A N 1
ATOM 7154 C CA . LEU B 1 444 ? -19.368 21.237 -45.790 1.00 8.18 454 LEU A CA 1
ATOM 7155 C C . LEU B 1 444 ? -20.606 21.799 -46.497 1.00 7.75 454 LEU A C 1
ATOM 7156 O O . LEU B 1 444 ? -21.487 21.028 -46.885 1.00 7.54 454 LEU A O 1
ATOM 7161 N N . TYR B 1 445 ? -20.680 23.113 -46.560 1.00 8.06 455 TYR A N 1
ATOM 7162 C CA . TYR B 1 445 ? -21.817 23.787 -47.188 1.00 8.19 455 TYR A CA 1
ATOM 7163 C C . TYR B 1 445 ? -21.345 24.561 -48.404 1.00 7.97 455 TYR A C 1
ATOM 7164 O O . TYR B 1 445 ? -20.352 25.272 -48.344 1.00 8.14 455 TYR A O 1
ATOM 7173 N N . ASP B 1 446 ? -22.113 24.408 -49.470 1.00 8.67 456 ASP A N 1
ATOM 7174 C CA . ASP B 1 446 ? -21.938 25.208 -50.703 1.00 9.30 456 ASP A CA 1
ATOM 7175 C C . ASP B 1 446 ? -22.843 26.422 -50.552 1.00 8.92 456 ASP A C 1
ATOM 7176 O O . ASP B 1 446 ? -24.060 26.286 -50.703 1.00 8.90 456 ASP A O 1
ATOM 7181 N N . LEU B 1 447 ? -22.258 27.549 -50.162 1.00 9.73 457 LEU A N 1
ATOM 7182 C CA . LEU B 1 447 ? -23.066 28.750 -49.866 1.00 10.00 457 LEU A CA 1
ATOM 7183 C C . LEU B 1 447 ? -23.589 29.365 -51.159 1.00 10.59 457 LEU A C 1
ATOM 7184 O O . LEU B 1 447 ? -24.592 30.058 -51.087 1.00 11.67 457 LEU A O 1
ATOM 7189 N N . LYS B 1 448 ? -22.944 29.094 -52.292 1.00 11.23 458 LYS A N 1
ATOM 7190 C CA . LYS B 1 448 ? -23.448 29.671 -53.569 1.00 12.60 458 LYS A CA 1
ATOM 7191 C C . LYS B 1 448 ? -24.766 28.992 -53.932 1.00 12.15 458 LYS A C 1
ATOM 7192 O O . LYS B 1 448 ? -25.749 29.689 -54.238 1.00 13.72 458 LYS A O 1
ATOM 7196 N N . ASN B 1 449 ? -24.809 27.656 -53.890 1.00 10.45 459 ASN A N 1
ATOM 7197 C CA . ASN B 1 449 ? -25.984 26.862 -54.309 1.00 11.90 459 ASN A CA 1
ATOM 7198 C C . ASN B 1 449 ? -26.930 26.537 -53.168 1.00 12.20 459 ASN A C 1
ATOM 7199 O O . ASN B 1 449 ? -28.103 26.204 -53.402 1.00 13.33 459 ASN A O 1
ATOM 7204 N N . ASP B 1 450 ? -26.451 26.655 -51.931 1.00 10.35 460 ASP A N 1
ATOM 7205 C CA . ASP B 1 450 ? -27.212 26.243 -50.726 1.00 10.34 460 ASP A CA 1
ATOM 7206 C C . ASP B 1 450 ? -26.903 27.241 -49.627 1.00 10.03 460 ASP A C 1
ATOM 7207 O O . ASP B 1 450 ? -26.369 26.880 -48.566 1.00 9.31 460 ASP A O 1
ATOM 7212 N N . PRO B 1 451 ? -27.249 28.524 -49.788 1.00 8.92 461 PRO A N 1
ATOM 7213 C CA . PRO B 1 451 ? -26.933 29.534 -48.796 1.00 9.27 461 PRO A CA 1
ATOM 7214 C C . PRO B 1 451 ? -27.641 29.279 -47.453 1.00 8.57 461 PRO A C 1
ATOM 7215 O O . PRO B 1 451 ? -27.185 29.845 -46.449 1.00 9.07 461 PRO A O 1
ATOM 7219 N N . TYR B 1 452 ? -28.706 28.505 -47.438 1.00 7.78 462 TYR A N 1
ATOM 7220 C CA . TYR B 1 452 ? -29.442 28.140 -46.207 1.00 7.47 462 TYR A CA 1
ATOM 7221 C C . TYR B 1 452 ? -28.787 26.942 -45.490 1.00 7.58 462 TYR A C 1
ATOM 7222 O O . TYR B 1 452 ? -29.289 26.556 -44.428 1.00 8.18 462 TYR A O 1
ATOM 7231 N N . GLU B 1 453 ? -27.701 26.413 -46.028 1.00 7.68 463 GLU A N 1
ATOM 7232 C CA . GLU B 1 453 ? -26.877 25.388 -45.336 1.00 7.31 463 GLU A CA 1
ATOM 7233 C C . GLU B 1 453 ? -27.708 24.171 -44.956 1.00 8.27 463 GLU A C 1
ATOM 7234 O O . GLU B 1 453 ? -27.495 23.570 -43.881 1.00 8.42 463 GLU A O 1
ATOM 7240 N N . ILE B 1 454 ? -28.594 23.726 -45.837 1.00 7.96 464 ILE A N 1
ATOM 7241 C CA . ILE B 1 454 ? -29.495 22.580 -45.591 1.00 8.54 464 ILE A CA 1
ATOM 7242 C C . ILE B 1 454 ? -28.741 21.280 -45.868 1.00 8.62 464 ILE A C 1
ATOM 7243 O O . ILE B 1 454 ? -28.999 20.281 -45.181 1.00 9.59 464 ILE A O 1
ATOM 7248 N N . THR B 1 455 ? -27.853 21.240 -46.841 1.00 8.76 465 THR A N 1
ATOM 7249 C CA . THR B 1 455 ? -27.272 19.960 -47.324 1.00 9.26 465 THR A CA 1
ATOM 7250 C C . THR B 1 455 ? -25.809 19.895 -46.920 1.00 9.04 465 THR A C 1
ATOM 7251 O O . THR B 1 455 ? -24.963 20.597 -47.460 1.00 8.92 465 THR A O 1
ATOM 7255 N N . ASN B 1 456 ? -25.498 18.968 -46.002 1.00 8.45 466 ASN A N 1
ATOM 7256 C CA . ASN B 1 456 ? -24.099 18.683 -45.648 1.00 8.55 466 ASN A CA 1
ATOM 7257 C C . ASN B 1 456 ? -23.448 17.862 -46.767 1.00 9.34 466 ASN A C 1
ATOM 7258 O O . ASN B 1 456 ? -23.807 16.651 -46.905 1.00 11.33 466 ASN A O 1
ATOM 7263 N N . GLN B 1 457 ? -22.521 18.455 -47.478 1.00 8.59 467 GLN A N 1
ATOM 7264 C CA . GLN B 1 457 ? -21.837 17.844 -48.626 1.00 9.17 467 GLN A CA 1
ATOM 7265 C C . GLN B 1 457 ? -20.521 17.174 -48.253 1.00 9.53 467 GLN A C 1
ATOM 7266 O O . GLN B 1 457 ? -19.752 16.808 -49.140 1.00 10.68 467 GLN A O 1
ATOM 7272 N N . ILE B 1 458 ? -20.237 16.986 -46.950 1.00 10.03 468 ILE A N 1
ATOM 7273 C CA . ILE B 1 458 ? -18.912 16.484 -46.516 1.00 10.66 468 ILE A CA 1
ATOM 7274 C C . ILE B 1 458 ? -18.541 15.152 -47.204 1.00 10.67 468 ILE A C 1
ATOM 7275 O O . ILE B 1 458 ? -17.355 15.009 -47.460 1.00 12.37 468 ILE A O 1
ATOM 7280 N N . ASP B 1 459 ? -19.489 14.284 -47.456 1.00 11.54 469 ASP A N 1
ATOM 7281 C CA . ASP B 1 459 ? -19.230 12.908 -48.011 1.00 12.78 469 ASP A CA 1
ATOM 7282 C C . ASP B 1 459 ? -19.400 12.913 -49.536 1.00 15.67 469 ASP A C 1
ATOM 7283 O O . ASP B 1 459 ? -19.179 11.855 -50.137 1.00 18.38 469 ASP A O 1
ATOM 7288 N N . ASN B 1 460 ? -19.764 14.034 -50.152 1.00 13.51 470 ASN A N 1
ATOM 7289 C CA . ASN B 1 460 ? -20.037 14.083 -51.615 1.00 14.51 470 ASN A CA 1
ATOM 7290 C C . ASN B 1 460 ? -18.739 14.240 -52.387 1.00 13.43 470 ASN A C 1
ATOM 7291 O O . ASN B 1 460 ? -18.030 15.233 -52.283 1.00 14.23 470 ASN A O 1
ATOM 7296 N N . PRO B 1 461 ? -18.340 13.219 -53.208 1.00 15.60 471 PRO A N 1
ATOM 7297 C CA . PRO B 1 461 ? -17.071 13.311 -53.907 1.00 15.37 471 PRO A CA 1
ATOM 7298 C C . PRO B 1 461 ? -16.994 14.444 -54.940 1.00 14.71 471 PRO A C 1
ATOM 7299 O O . PRO B 1 461 ? -15.894 14.863 -55.247 1.00 17.53 471 PRO A O 1
ATOM 7303 N N . LYS B 1 462 ? -18.131 14.987 -55.340 1.00 14.83 472 LYS A N 1
ATOM 7304 C CA . LYS B 1 462 ? -18.147 16.157 -56.247 1.00 16.06 472 LYS A CA 1
ATOM 7305 C C . LYS B 1 462 ? -17.498 17.383 -55.583 1.00 14.08 472 LYS A C 1
ATOM 7306 O O . LYS B 1 462 ? -17.091 18.275 -56.283 1.00 15.96 472 LYS A O 1
ATOM 7310 N N . TYR B 1 463 ? -17.374 17.410 -54.251 1.00 13.65 473 TYR A N 1
ATOM 7311 C CA . TYR B 1 463 ? -16.825 18.576 -53.518 1.00 13.91 473 TYR A CA 1
ATOM 7312 C C . TYR B 1 463 ? -15.411 18.291 -52.998 1.00 15.61 473 TYR A C 1
ATOM 7313 O O . TYR B 1 463 ? -14.905 19.066 -52.195 1.00 13.93 473 TYR A O 1
ATOM 7322 N N . LYS B 1 464 ? -14.739 17.229 -53.469 1.00 15.72 474 LYS A N 1
ATOM 7323 C CA . LYS B 1 464 ? -13.414 16.860 -52.907 1.00 17.11 474 LYS A CA 1
ATOM 7324 C C . LYS B 1 464 ? -12.444 18.023 -53.111 1.00 15.85 474 LYS A C 1
ATOM 7325 O O . LYS B 1 464 ? -11.636 18.287 -52.200 1.00 15.80 474 LYS A O 1
ATOM 7329 N N . LYS B 1 465 ? -12.454 18.716 -54.257 1.00 17.57 475 LYS A N 1
ATOM 7330 C CA . LYS B 1 465 ? -11.469 19.783 -54.532 1.00 17.81 475 LYS A CA 1
ATOM 7331 C C . LYS B 1 465 ? -11.719 20.941 -53.551 1.00 16.81 475 LYS A C 1
ATOM 7332 O O . LYS B 1 465 ? -10.737 21.475 -53.022 1.00 17.97 475 LYS A O 1
ATOM 7335 N N . GLN B 1 466 ? -12.973 21.327 -53.370 1.00 16.05 476 GLN A N 1
ATOM 7336 C CA . GLN B 1 466 ? -13.336 22.470 -52.480 1.00 14.84 476 GLN A CA 1
ATOM 7337 C C . GLN B 1 466 ? -12.964 22.103 -51.031 1.00 14.40 476 GLN A C 1
ATOM 7338 O O . GLN B 1 466 ? -12.377 22.942 -50.352 1.00 14.06 476 GLN A O 1
ATOM 7344 N N . LEU B 1 467 ? -13.264 20.863 -50.634 1.00 12.71 477 LEU A N 1
ATOM 7345 C CA . LEU B 1 467 ? -12.935 20.407 -49.254 1.00 11.36 477 LEU A CA 1
ATOM 7346 C C . LEU B 1 467 ? -11.431 20.457 -49.062 1.00 12.17 477 LEU A C 1
ATOM 7347 O O . LEU B 1 467 ? -10.973 20.958 -48.039 1.00 12.06 477 LEU A O 1
ATOM 7352 N N . THR B 1 468 ? -10.656 20.006 -50.033 1.00 12.74 478 THR A N 1
ATOM 7353 C CA . THR B 1 468 ? -9.202 19.965 -49.887 1.00 12.57 478 THR A CA 1
ATOM 7354 C C . THR B 1 468 ? -8.669 21.388 -49.709 1.00 12.08 478 THR A C 1
ATOM 7355 O O . THR B 1 468 ? -7.807 21.645 -48.840 1.00 12.06 478 THR A O 1
ATOM 7359 N N . ASP B 1 469 ? -9.181 22.322 -50.514 1.00 12.20 479 ASP A N 1
ATOM 7360 C CA . ASP B 1 469 ? -8.779 23.748 -50.427 1.00 13.48 479 ASP A CA 1
ATOM 7361 C C . ASP B 1 469 ? -9.085 24.293 -49.024 1.00 11.81 479 ASP A C 1
ATOM 7362 O O . ASP B 1 469 ? -8.234 24.958 -48.424 1.00 12.60 479 ASP A O 1
ATOM 7367 N N . LEU B 1 470 ? -10.288 24.001 -48.537 1.00 11.40 480 LEU A N 1
ATOM 7368 C CA . LEU B 1 470 ? -10.737 24.579 -47.250 1.00 11.11 480 LEU A CA 1
ATOM 7369 C C . LEU B 1 470 ? -9.952 23.970 -46.091 1.00 10.53 480 LEU A C 1
ATOM 7370 O O . LEU B 1 470 ? -9.605 24.697 -45.153 1.00 10.04 480 LEU A O 1
ATOM 7375 N N . VAL B 1 471 ? -9.622 22.687 -46.183 1.00 10.08 481 VAL A N 1
ATOM 7376 C CA . VAL B 1 471 ? -8.789 22.038 -45.132 1.00 9.73 481 VAL A CA 1
ATOM 7377 C C . VAL B 1 471 ? -7.416 22.713 -45.090 1.00 10.61 481 VAL A C 1
ATOM 7378 O O . VAL B 1 471 ? -6.902 23.047 -44.023 1.00 10.16 481 VAL A O 1
ATOM 7382 N N . HIS B 1 472 ? -6.821 22.944 -46.259 1.00 11.16 482 HIS A N 1
ATOM 7383 C CA . HIS B 1 472 ? -5.515 23.634 -46.280 1.00 12.94 482 HIS A CA 1
ATOM 7384 C C . HIS B 1 472 ? -5.639 25.055 -45.725 1.00 11.73 482 HIS A C 1
ATOM 7385 O O . HIS B 1 472 ? -4.756 25.443 -44.950 1.00 12.48 482 HIS A O 1
ATOM 7392 N N . LYS B 1 473 ? -6.689 25.789 -46.073 1.00 11.53 483 LYS A N 1
ATOM 7393 C CA . LYS B 1 473 ? -6.905 27.162 -45.564 1.00 11.89 483 LYS A CA 1
ATOM 7394 C C . LYS B 1 473 ? -7.032 27.095 -44.021 1.00 10.48 483 LYS A C 1
ATOM 7395 O O . LYS B 1 473 ? -6.437 27.939 -43.329 1.00 11.45 483 LYS A O 1
ATOM 7401 N N . MET B 1 474 ? -7.819 26.153 -43.517 1.00 10.81 484 MET A N 1
ATOM 7402 C CA . MET B 1 474 ? -7.997 26.055 -42.061 1.00 9.97 484 MET A CA 1
ATOM 7403 C C . MET B 1 474 ? -6.649 25.743 -41.408 1.00 9.46 484 MET A C 1
ATOM 7404 O O . MET B 1 474 ? -6.356 26.351 -40.363 1.00 9.02 484 MET A O 1
ATOM 7409 N N . ALA B 1 475 ? -5.867 24.786 -41.924 1.00 9.28 485 ALA A N 1
ATOM 7410 C CA . ALA B 1 475 ? -4.547 24.494 -41.307 1.00 9.50 485 ALA A CA 1
ATOM 7411 C C . ALA B 1 475 ? -3.704 25.773 -41.238 1.00 9.18 485 ALA A C 1
ATOM 7412 O O . ALA B 1 475 ? -3.066 26.033 -40.220 1.00 10.31 485 ALA A O 1
ATOM 7414 N N . GLY B 1 476 ? -3.700 26.575 -42.301 1.00 10.58 486 GLY A N 1
ATOM 7415 C CA . GLY B 1 476 ? -2.938 27.830 -42.284 1.00 10.05 486 GLY A CA 1
ATOM 7416 C C . GLY B 1 476 ? -3.411 28.775 -41.205 1.00 9.37 486 GLY A C 1
ATOM 7417 O O . GLY B 1 476 ? -2.621 29.442 -40.560 1.00 11.07 486 GLY A O 1
ATOM 7418 N N . GLU B 1 477 ? -4.726 28.859 -41.017 1.00 9.11 487 GLU A N 1
ATOM 7419 C CA . GLU B 1 477 ? -5.283 29.767 -39.995 1.00 8.88 487 GLU A CA 1
ATOM 7420 C C . GLU B 1 477 ? -4.996 29.279 -38.582 1.00 8.33 487 GLU A C 1
ATOM 7421 O O . GLU B 1 477 ? -4.608 30.087 -37.744 1.00 7.92 487 GLU A O 1
ATOM 7427 N N . LEU B 1 478 ? -5.138 27.977 -38.340 1.00 8.42 488 LEU A N 1
ATOM 7428 C CA . LEU B 1 478 ? -4.821 27.470 -36.987 1.00 8.54 488 LEU A CA 1
ATOM 7429 C C . LEU B 1 478 ? -3.325 27.666 -36.703 1.00 8.60 488 LEU A C 1
ATOM 7430 O O . LEU B 1 478 ? -2.974 28.006 -35.576 1.00 8.57 488 LEU A O 1
ATOM 7435 N N . ASN B 1 479 ? -2.480 27.510 -37.705 1.00 9.30 489 ASN A N 1
ATOM 7436 C CA . ASN B 1 479 ? -1.049 27.798 -37.505 1.00 10.12 489 ASN A CA 1
ATOM 7437 C C . ASN B 1 479 ? -0.819 29.299 -37.217 1.00 9.76 489 ASN A C 1
ATOM 7438 O O . ASN B 1 479 ? -0.101 29.671 -36.261 1.00 9.84 489 ASN A O 1
ATOM 7443 N N . ARG B 1 480 ? -1.478 30.161 -37.974 1.00 9.12 490 ARG A N 1
ATOM 7444 C CA . ARG B 1 480 ? -1.265 31.617 -37.813 1.00 8.50 490 ARG A CA 1
ATOM 7445 C C . ARG B 1 480 ? -1.549 32.060 -36.376 1.00 9.04 490 ARG A C 1
ATOM 7446 O O . ARG B 1 480 ? -0.851 32.913 -35.820 1.00 10.36 490 ARG A O 1
ATOM 7454 N N . ILE B 1 481 ? -2.668 31.580 -35.817 1.00 8.69 491 ILE A N 1
ATOM 7455 C CA . ILE B 1 481 ? -3.089 31.982 -34.454 1.00 8.51 491 ILE A CA 1
ATOM 7456 C C . ILE B 1 481 ? -2.497 31.080 -33.380 1.00 9.21 491 ILE A C 1
ATOM 7457 O O . ILE B 1 481 ? -2.798 31.308 -32.200 1.00 10.02 491 ILE A O 1
ATOM 7462 N N . ASP B 1 482 ? -1.628 30.148 -33.734 1.00 9.96 492 ASP A N 1
ATOM 7463 C CA . ASP B 1 482 ? -0.938 29.248 -32.770 1.00 10.74 492 ASP A CA 1
ATOM 7464 C C . ASP B 1 482 ? -1.966 28.481 -31.948 1.00 10.28 492 ASP A C 1
ATOM 7465 O O . ASP B 1 482 ? -1.808 28.340 -30.735 1.00 10.33 492 ASP A O 1
ATOM 7470 N N . ASP B 1 483 ? -2.958 27.957 -32.631 1.00 8.67 493 ASP A N 1
ATOM 7471 C CA . ASP B 1 483 ? -4.007 27.148 -31.981 1.00 9.33 493 ASP A CA 1
ATOM 7472 C C . ASP B 1 483 ? -3.396 25.779 -31.724 1.00 9.84 493 ASP A C 1
ATOM 7473 O O . ASP B 1 483 ? -2.983 25.138 -32.675 1.00 9.34 493 ASP A O 1
ATOM 7478 N N . PRO B 1 484 ? -3.317 25.330 -30.462 1.00 10.74 494 PRO A N 1
ATOM 7479 C CA . PRO B 1 484 ? -2.759 24.013 -30.208 1.00 11.15 494 PRO A CA 1
ATOM 7480 C C . PRO B 1 484 ? -3.571 22.835 -30.749 1.00 11.74 494 PRO A C 1
ATOM 7481 O O . PRO B 1 484 ? -3.029 21.737 -30.849 1.00 15.28 494 PRO A O 1
ATOM 7485 N N . SER B 1 485 ? -4.773 23.055 -31.247 1.00 8.59 495 SER A N 1
ATOM 7486 C CA . SER B 1 485 ? -5.539 21.985 -31.895 1.00 8.91 495 SER A CA 1
ATOM 7487 C C . SER B 1 485 ? -5.069 21.664 -33.312 1.00 8.78 495 SER A C 1
ATOM 7488 O O . SER B 1 485 ? -5.558 20.690 -33.892 1.00 8.93 495 SER A O 1
ATOM 7491 N N . LEU B 1 486 ? -4.078 22.407 -33.812 1.00 9.33 496 LEU A N 1
ATOM 7492 C CA . LEU B 1 486 ? -3.488 22.070 -35.133 1.00 9.98 496 LEU A CA 1
ATOM 7493 C C . LEU B 1 486 ? -2.996 20.624 -35.158 1.00 9.60 496 LEU A C 1
ATOM 7494 O O . LEU B 1 486 ? -3.128 19.974 -36.172 1.00 9.84 496 LEU A O 1
ATOM 7499 N N . THR B 1 487 ? -2.368 20.143 -34.101 1.00 10.53 497 THR A N 1
ATOM 7500 C CA . THR B 1 487 ? -1.863 18.741 -34.072 1.00 10.73 497 THR A CA 1
ATOM 7501 C C . THR B 1 487 ? -3.008 17.748 -34.321 1.00 10.30 497 THR A C 1
ATOM 7502 O O . THR B 1 487 ? -2.919 16.863 -35.166 1.00 11.03 497 THR A O 1
ATOM 7506 N N . LYS B 1 488 ? -4.127 17.893 -33.608 1.00 8.95 498 LYS A N 1
ATOM 7507 C CA . LYS B 1 488 ? -5.279 16.998 -33.833 1.00 8.76 498 LYS A CA 1
ATOM 7508 C C . LYS B 1 488 ? -5.859 17.203 -35.236 1.00 8.18 498 LYS A C 1
ATOM 7509 O O . LYS B 1 488 ? -6.262 16.226 -35.880 1.00 9.01 498 LYS A O 1
ATOM 7515 N N . PHE B 1 489 ? -5.901 18.452 -35.692 1.00 8.60 499 PHE A N 1
ATOM 7516 C CA . PHE B 1 489 ? -6.410 18.757 -37.047 1.00 8.48 499 PHE A CA 1
ATOM 7517 C C . PHE B 1 489 ? -5.609 17.975 -38.098 1.00 8.84 499 PHE A C 1
ATOM 7518 O O . PHE B 1 489 ? -6.202 17.353 -38.961 1.00 9.51 499 PHE A O 1
ATOM 7526 N N . ASN B 1 490 ? -4.288 17.988 -37.942 1.00 11.00 500 ASN A N 1
ATOM 7527 C CA . ASN B 1 490 ? -3.452 17.329 -38.970 1.00 11.76 500 ASN A CA 1
ATOM 7528 C C . ASN B 1 490 ? -3.668 15.817 -38.897 1.00 12.58 500 ASN A C 1
ATOM 7529 O O . ASN B 1 490 ? -3.598 15.166 -39.974 1.00 14.32 500 ASN A O 1
ATOM 7534 N N . HIS B 1 491 ? -3.990 15.249 -37.742 1.00 11.38 501 HIS A N 1
ATOM 7535 C CA . HIS B 1 491 ? -4.340 13.809 -37.702 1.00 11.74 501 HIS A CA 1
ATOM 7536 C C . HIS B 1 491 ? -5.696 13.556 -38.385 1.00 11.48 501 HIS A C 1
ATOM 7537 O O . HIS B 1 491 ? -5.824 12.734 -39.260 1.00 12.05 501 HIS A O 1
ATOM 7544 N N . HIS B 1 492 ? -6.723 14.321 -38.010 1.00 9.56 502 HIS A N 1
ATOM 7545 C CA . HIS B 1 492 ? -8.076 14.118 -38.553 1.00 10.42 502 HIS A CA 1
ATOM 7546 C C . HIS B 1 492 ? -8.104 14.314 -40.078 1.00 11.02 502 HIS A C 1
ATOM 7547 O O . HIS B 1 492 ? -8.891 13.657 -40.772 1.00 12.05 502 HIS A O 1
ATOM 7554 N N . MET B 1 493 ? -7.247 15.217 -40.556 1.00 12.06 503 MET A N 1
ATOM 7555 C CA . MET B 1 493 ? -7.243 15.650 -41.980 1.00 14.13 503 MET A CA 1
ATOM 7556 C C . MET B 1 493 ? -6.095 14.996 -42.748 1.00 16.03 503 MET A C 1
ATOM 7557 O O . MET B 1 493 ? -5.781 15.517 -43.844 1.00 17.95 503 MET A O 1
ATOM 7562 N N . LYS B 1 494 ? -5.504 13.937 -42.225 1.00 17.68 504 LYS A N 1
ATOM 7563 C CA . LYS B 1 494 ? -4.310 13.293 -42.854 1.00 19.03 504 LYS A CA 1
ATOM 7564 C C . LYS B 1 494 ? -4.611 12.915 -44.316 1.00 21.37 504 LYS A C 1
ATOM 7565 O O . LYS B 1 494 ? -3.632 12.951 -45.091 1.00 24.69 504 LYS A O 1
ATOM 7570 N N . ALA B 1 495 ? -5.847 12.617 -44.723 1.00 20.24 505 ALA A N 1
ATOM 7571 C CA . ALA B 1 495 ? -6.137 12.251 -46.145 1.00 20.32 505 ALA A CA 1
ATOM 7572 C C . ALA B 1 495 ? -5.859 13.440 -47.078 1.00 25.13 505 ALA A C 1
ATOM 7573 O O . ALA B 1 495 ? -5.857 13.215 -48.323 1.00 28.24 505 ALA A O 1
ATOM 7575 N N . PHE B 1 496 ? -5.630 14.638 -46.538 1.00 24.11 506 PHE A N 1
ATOM 7576 C CA . PHE B 1 496 ? -5.261 15.884 -47.259 1.00 26.04 506 PHE A CA 1
ATOM 7577 C C . PHE B 1 496 ? -3.863 16.323 -46.801 1.00 26.47 506 PHE A C 1
ATOM 7578 O O . PHE B 1 496 ? -3.353 17.250 -47.409 1.00 35.47 506 PHE A O 1
#

Solvent-accessible surface area: 32985 Å² total

B-factor: mean 10.49, std 4.9, range [4.78, 40.54]

Radius of gyration: 30.55 Å; Cα contacts (8 Å, |Δi|>4): 2200; chains: 2; bounding box: 65×96×71 Å

Nearest PDB structures (foldseek):
  6pt4-assembly1_A  TM=1.002E+00  e=7.236E-103  Pseudoalteromonas fuliginea
  6pt6-assembly1_B  TM=1.001E+00  e=1.400E-101  Pseudoalteromonas fuliginea
  6ptk-assembly1_A  TM=1.001E+00  e=6.156E-101  Pseudoalteromonas fuliginea
  6ptk-assembly2_D-3  TM=9.986E-01  e=2.552E-100  Pseudoalteromonas fuliginea
  4upk-assembly1_A  TM=7.659E-01  e=3.276E-25  Ruegeria pomeroyi DSS-3